Protein AF-0000000070551301 (afdb_homodimer)

Foldseek 3Di:
DPCPQDWAWPDWWQCLPADFFADFDDQQLDCLLQAFFDDTDGDQDQKFWFATANVCGPPDHQWGWDDDPHGIKIKGAAQDQPPPHHFWTKIWGDWQLAAQKKKKWKKAAQDQPAWKWFKWWNDQFRQFTWTFMDGPQKTFIWTGHFRDIHTPDIDGHHDDRPDMKMWMWGGDQQWIWIDIPPHTDDTDGDNSRNSGTIMMTIINHIMIIRIMIMTHGPVSVVVSVVVVVVQVVVLVVLQVVAFFWDFDDKEWLVLQAAFPQKFWDFLPLPPFIKMKHFFWADPDDAQQQIFTAKIWIGGRHHDTQEMDHDGHNPNVGGHHDFAFAWWWAPLVPPRHTWIWHDHPQKTFTARSRHRHTPAIDGADFDDPVLLCQDPDHPVSGDDDRGARFRYKAFFFLVLDPDTNWMWTDHDFFKIFIAGNNRHTQAMDGHNAGQERAWDWDDPPPPRGTWIRGWQFIGHSNRHTDDGAPDHDATWLEWDWDAQCDDPRHGFIWIFTQGAQQGTWIGTPNRHTDDGDRNHRWHAKEWFQQDVVDPAIKMKIFGPHSGATKIWIGGSRRHTDDIGGLSTGNFHQAWFLARLPRHTWGFTWQDQPRGGTHGNVRRHNYGHDPPPAATGRKDWAPRPPLLGTWMWHDDSTMIIIIHGPDDRDDNGQHWDWDDSTRDISRYYIYTHSDDDD/DPPPQDWAWPDWWQCLPADFFADFDDQQLDCLLQAFFDDTDGDQDQKFWFATANVCGPVDHQWGWDDDPSGIKIKGAAQDQPPPHHFWTKIWGDWQLAAQKKKKWKKAAQDQPAWKWFKWWNDQFRQFTWTFMDGPQKTFIWTGHFRDIHTPDIDGHHDDRPDMKMWMWGGDQQWIWIDIPPHTDDTDGDNSRNSGTIMMTIISHIMIIRIMIMTHGPVSVVVSVVVVVVQVVVLVVLQVVAFFWDFDDKEWQVLQADFPQKFWDFLPLPPFIKMKHFFWADPDDAQQQIFTAKIWIGGRHHDTQEMDHDGDNPNVGGHHDFAFAWWWAPQVPPRHTWIWHDHPQKTFTARSRHRHTPAIDGADFDDPVLLCQAPDHPVSGDDDRGARFRYKAFFFLVLDPDTNWMWTDHDFFKIFIAGNNRHTQAMDGHNAGQERAWDWDDPPPPRGTWIRGWQFIGHSRRHTDDGAPDHDATWQEWDWDAQCDDPRHGFIWIFTQGAQQGTWIGTPNRHTDDGDRNHRWHAKEWFQQDVVDPAIKMKIFGPHSGATKIWIGGSRRHTDDIGGLSTGNFHQAWFQARLPRHTWGFTWQDQPSGGTHGNVRRHNYGHDPPPAATGRKDWACRPPLLGTWMWHDDSTMIIIIHGPDDRDDNGQHWDWDDSTRDISRYHIYTHSDDDD

Solvent-accessible surface area (backbone atoms only — not comparable to full-atom values): 68702 Å² total; per-residue (Å²): 131,81,73,74,71,70,65,35,75,77,39,82,44,46,50,68,87,55,69,73,31,68,43,58,59,65,86,61,29,67,63,46,45,56,56,28,36,76,83,60,73,73,76,53,86,71,48,45,71,49,50,43,51,63,81,48,43,64,27,70,55,56,35,32,32,45,63,58,94,90,38,28,25,47,28,37,24,45,72,77,40,58,63,94,50,80,42,72,45,40,40,34,36,79,46,63,60,40,54,48,33,34,44,37,34,34,42,28,33,39,33,74,88,59,54,36,40,40,40,33,34,30,23,57,43,99,43,34,27,35,33,49,31,40,42,89,55,20,41,34,37,30,41,34,43,54,76,45,75,43,75,76,47,71,43,82,37,92,77,58,52,86,51,72,42,39,42,35,42,39,36,50,56,36,37,37,37,30,26,52,72,87,40,77,79,47,77,48,75,38,77,71,44,57,67,13,14,15,37,32,44,35,33,40,27,34,29,38,31,46,35,43,36,29,34,27,45,60,68,48,51,51,50,32,50,48,50,50,49,49,50,51,48,51,26,51,55,48,26,70,74,44,64,46,71,27,83,73,46,76,28,63,39,82,36,47,31,27,71,76,49,61,46,51,36,37,30,75,50,74,84,48,56,26,37,40,27,39,30,37,36,58,34,56,41,44,66,71,50,42,42,59,41,16,38,38,31,28,42,84,82,46,48,76,65,34,64,46,58,66,77,58,76,66,60,83,44,30,76,58,65,66,56,60,29,46,38,38,42,47,59,86,66,79,66,39,16,23,36,37,34,47,48,93,51,22,38,34,35,20,38,39,63,61,51,46,77,74,46,73,35,70,40,58,74,55,47,72,76,55,42,77,68,54,45,88,45,70,95,59,49,74,74,44,34,44,43,63,52,28,29,44,39,75,29,27,43,88,39,53,98,56,62,38,24,37,34,39,22,40,68,24,27,39,38,38,37,21,42,77,84,60,45,77,74,37,62,40,77,48,96,47,40,25,23,65,40,64,44,67,42,43,84,83,72,81,56,31,18,24,32,38,37,37,50,33,32,23,41,54,74,52,45,77,73,48,55,35,96,67,85,68,67,33,31,30,16,53,33,80,47,59,24,67,48,74,97,51,47,70,42,45,29,35,43,32,16,20,25,65,64,3,39,36,32,24,36,84,79,35,48,76,75,44,74,43,57,61,38,18,19,42,39,42,22,37,24,26,34,48,76,91,45,75,47,42,28,34,40,36,30,23,28,58,54,35,38,32,45,36,38,34,23,40,43,84,68,48,76,73,52,71,49,54,72,89,45,44,8,54,56,47,41,63,29,36,68,80,18,78,64,46,27,31,32,31,36,32,50,42,49,85,74,26,22,24,24,40,62,84,69,42,52,35,38,55,44,72,91,73,80,69,46,36,35,28,65,50,69,43,54,69,83,69,67,48,32,36,25,43,38,24,25,32,49,49,36,35,34,33,28,34,62,62,56,79,89,65,90,86,43,40,62,62,44,54,72,62,68,46,57,57,57,81,36,54,35,33,47,41,30,88,62,78,87,112,130,81,73,76,74,72,66,35,75,79,40,83,43,45,51,69,87,54,70,72,30,70,43,58,61,65,85,62,29,65,65,46,45,58,56,28,35,76,84,61,73,73,75,55,86,71,49,43,71,50,50,44,50,63,80,48,43,64,27,69,56,56,36,32,32,44,62,58,94,90,37,30,26,48,28,36,24,47,73,76,38,59,62,93,49,81,42,71,45,40,40,34,35,80,46,60,60,39,54,49,33,33,43,38,34,34,42,27,33,39,33,74,89,61,53,34,43,40,39,34,34,29,22,57,44,99,43,33,28,36,33,45,31,40,40,90,56,19,41,34,38,31,41,34,43,54,77,44,75,44,75,77,47,72,45,83,36,92,78,56,52,83,51,73,42,39,43,34,41,39,36,50,56,36,37,38,38,31,27,51,72,85,40,77,78,45,78,47,75,40,77,71,43,56,66,13,14,16,37,31,45,34,31,41,27,34,29,38,31,46,36,42,37,27,33,28,43,58,66,47,50,51,50,31,52,49,51,52,48,49,50,51,50,51,26,51,56,49,26,71,75,44,64,47,70,27,83,72,47,77,29,63,39,82,36,45,30,28,71,77,48,62,47,51,35,35,29,76,50,75,83,49,53,26,35,39,26,39,29,37,34,58,34,56,41,46,64,74,50,43,42,59,41,16,40,38,31,29,43,84,82,43,48,74,64,34,63,47,57,64,79,58,75,63,59,82,44,30,76,58,65,64,57,59,30,46,38,36,41,45,58,86,65,80,67,39,17,23,37,38,35,47,49,94,50,23,39,35,35,22,37,39,64,62,51,45,77,75,44,73,36,72,41,57,73,55,48,72,75,55,43,77,68,54,45,88,45,71,93,60,49,74,73,44,35,45,44,64,53,27,29,45,40,77,29,26,42,86,40,53,98,58,62,38,23,36,36,38,22,40,68,23,26,39,38,36,36,20,41,75,84,60,44,76,74,38,62,40,77,49,96,48,41,24,24,66,40,64,46,68,42,44,85,83,72,80,56,30,19,24,33,38,38,37,51,34,32,23,42,53,74,50,47,77,72,48,54,34,97,67,85,67,67,30,29,31,14,53,33,80,47,60,23,67,47,73,97,50,46,70,43,46,28,36,43,32,17,20,25,66,65,2,39,36,32,22,35,85,79,34,48,76,74,45,75,42,57,60,39,18,18,44,39,43,21,37,24,26,35,47,74,91,45,75,48,42,29,34,40,37,30,22,27,57,52,35,38,33,46,35,39,34,23,39,44,83,68,48,76,74,50,72,47,52,73,89,45,46,9,54,54,47,42,64,29,36,69,80,18,77,63,45,26,32,31,31,37,31,51,42,49,84,74,27,22,23,24,40,62,86,70,41,52,36,36,56,43,72,91,74,80,66,46,36,34,30,64,48,70,41,56,70,83,71,66,46,33,37,25,42,38,24,25,32,48,49,36,35,35,33,27,34,61,63,54,78,89,65,90,88,42,40,62,62,44,54,74,63,68,46,57,56,55,82,36,54,34,35,48,41,31,87,62,78,88,111

Organism: Lachnospira eligens (strain ATCC 27750 / DSM 3376 / VPI C15-48 / C15-B4) (NCBI:txid515620)

Secondary structure (DSSP, 8-state):
------PEEEEEE-STTSPSEEPP--TT--SGGGTS----SS--TT-B-----GGGTTS--SEEEEEETTEEEEEE-----SSSS----EEEES-TT--SEEEEEEEEES--SS-EEEEEEEEEETTEEEEEEEETTEEEEEEEETTEEEEEEEEE----SS--EEEEEEEETTEEEEEETTEEEEEEE-GGGGG--EEEEEESS-EEEEEEEEEE-HHHHHHHHHHHHHHHHHHHHHHHTSPPEEEEEEEE-TT---SS-EEEE-SSSSSS-EEEEEEEE--SSTTTT-EEEEEEEEETTS-EEEEEE---S-GGG----S--SEEEE-TTSSSS-EEEEEETTEEEEE-TTT--EEEEEEPPBPPHHHHTT--S-GGG----SB----EEEEE-TT--SS--EEEEE-SSSEEEEE-TT--EEEEEE-SS---S--EEE-SSSSSPPEEEETTEEE-TTS-EEEE-S--SS---EEEEEE--SSTTTT-EEEEEE-BTT-EEEEETTS-EEEEE--SSEEEEEEE-S-TTSSS-EEEEEE-TTSS-EEEEE-TTS-EEEEEE-S-S----EEE--SSSS--EEE--S-TTT-SEE-TTS-EEE---SS----SEEEEE--SSSSSPEEEEE-SSEEEEEEESSPP-SS----EE--SSS--TT--EEEESS---/-----PPEEEEEE-STTSPSEEPP--TT--SGGGTS----SS--TT-B-----GGGTTS--SEEEEEETTEEEEEE-----SSSS----EEEES-TT--S-EEEEEEEES--SS-EEEEEEEEEETTEEEEEEEETTEEEEEEEETTEEEEEEEEE----SS--EEEEEEEETTEEEEEETTEEEEEEE-GGGGG--EEEEEESS-EEEEEEEEEE-HHHHHHHHHHHHHHHHHHHHHHHTSPPEEEEEEEE-TT---SS-EEEE-SSSSSS-EEEEEEEE--SSTTTT-EEEEEEEEETTS-EEEEEE---S-GGG----S--SEEEE-TTSSSS-EEEEEETTEEEEE-TTT--EEEEEEPPBPPHHHHTT--S-GGG----SB----EEEEE-TT--SS--EEEEE-SSSEEEEE-TT--EEEEEE-SS---S--EEE-SSSSS--EEEETTEEE-TTS-EEEE-S--SS---EEEEEE--SSTTTT-EEEEEE-BTT-EEEEETTS-EEEEE--SSEEEEEEE-S-TTSSS-EEEEEE-TTSS-EEEEE-TTS-EEEEEE-S-S----EEE--SSSS--EEE--S-TTT-SEE-TTS-EEE---SS----SEEEEE--SSSSSPEEEEE-SSEEEEEEESSPP-SS----EE--SSS--TT--EEEESS---

Radius of gyration: 34.4 Å; Cα contacts (8 Å, |Δi|>4): 3778; chains: 2; bounding box: 112×104×77 Å

Structure (mmCIF, N/CA/C/O backbone):
data_AF-0000000070551301-model_v1
#
loop_
_entity.id
_entity.type
_entity.pdbx_description
1 polymer 'Rhamnogalacturonan I lyase beta-sheet domain-containing protein'
#
loop_
_atom_site.group_PDB
_atom_site.id
_atom_site.type_symbol
_atom_site.label_atom_id
_atom_site.label_alt_id
_atom_site.label_comp_id
_atom_site.label_asym_id
_atom_site.label_entity_id
_atom_site.label_seq_id
_atom_site.pdbx_PDB_ins_code
_atom_site.Cartn_x
_atom_site.Cartn_y
_atom_site.Cartn_z
_atom_site.occupancy
_atom_site.B_iso_or_equiv
_atom_site.auth_seq_id
_atom_site.auth_comp_id
_atom_site.auth_asym_id
_atom_site.auth_atom_id
_atom_site.pdbx_PDB_model_num
ATOM 1 N N . MET A 1 1 ? -54.625 -26.688 14.438 1 25.38 1 MET A N 1
ATOM 2 C CA . MET A 1 1 ? -53.375 -26.062 14.906 1 25.38 1 MET A CA 1
ATOM 3 C C . MET A 1 1 ? -52.281 -26.172 13.859 1 25.38 1 MET A C 1
ATOM 5 O O . MET A 1 1 ? -51.812 -27.281 13.555 1 25.38 1 MET A O 1
ATOM 9 N N . GLU A 1 2 ? -52.344 -25.391 12.867 1 29.55 2 GLU A N 1
ATOM 10 C CA . GLU A 1 2 ? -51.438 -25.391 11.742 1 29.55 2 GLU A CA 1
ATOM 11 C C . GLU A 1 2 ? -50 -25.172 12.211 1 29.55 2 GLU A C 1
ATOM 13 O O . GLU A 1 2 ? -49.688 -24.188 12.883 1 29.55 2 GLU A O 1
ATOM 18 N N . VAL A 1 3 ? -49.375 -26.234 12.562 1 34 3 VAL A N 1
ATOM 19 C CA . VAL A 1 3 ? -48 -26.234 12.992 1 34 3 VAL A CA 1
ATOM 20 C C . VAL A 1 3 ? -47.188 -25.297 12.102 1 34 3 VAL A C 1
ATOM 22 O O . VAL A 1 3 ? -47.062 -25.531 10.891 1 34 3 VAL A O 1
ATOM 25 N N . ILE A 1 4 ? -47.25 -24.094 12.359 1 40.09 4 ILE A N 1
ATOM 26 C CA . ILE A 1 4 ? -46.312 -23.172 11.727 1 40.09 4 ILE A CA 1
ATOM 27 C C . ILE A 1 4 ? -44.875 -23.75 11.805 1 40.09 4 ILE A C 1
ATOM 29 O O . ILE A 1 4 ? -44.312 -23.875 12.891 1 40.09 4 ILE A O 1
ATOM 33 N N . MET A 1 5 ? -44.625 -24.828 11.195 1 42.97 5 MET A N 1
ATOM 34 C CA . MET A 1 5 ? -43.312 -25.469 11.172 1 42.97 5 MET A CA 1
ATOM 35 C C . MET A 1 5 ? -42.188 -24.422 11.039 1 42.97 5 MET A C 1
ATOM 37 O O . MET A 1 5 ? -42.188 -23.641 10.086 1 42.97 5 MET A O 1
ATOM 41 N N . ALA A 1 6 ? -41.656 -24.156 12.141 1 55.19 6 ALA A N 1
ATOM 42 C CA . ALA A 1 6 ? -40.531 -23.219 12.289 1 55.19 6 ALA A CA 1
ATOM 43 C C . ALA A 1 6 ? -39.469 -23.469 11.234 1 55.19 6 ALA A C 1
ATOM 45 O O . ALA A 1 6 ? -39.031 -24.609 11.023 1 55.19 6 ALA A O 1
ATOM 46 N N . ASP A 1 7 ? -39.156 -22.516 10.281 1 85.81 7 ASP A N 1
ATOM 47 C CA . ASP A 1 7 ? -38.094 -22.531 9.281 1 85.81 7 ASP A CA 1
ATOM 48 C C . ASP A 1 7 ? -36.75 -22.828 9.922 1 85.81 7 ASP A C 1
ATOM 50 O O . ASP A 1 7 ? -36.469 -22.359 11.031 1 85.81 7 ASP A O 1
ATOM 54 N N . PHE A 1 8 ? -36.094 -23.953 9.555 1 96.56 8 PHE A N 1
ATOM 55 C CA . PHE A 1 8 ? -34.719 -24.234 9.938 1 96.56 8 PHE A CA 1
ATOM 56 C C . PHE A 1 8 ? -33.781 -23.109 9.469 1 96.56 8 PHE A C 1
ATOM 58 O O . PHE A 1 8 ? -33.844 -22.688 8.312 1 96.56 8 PHE A O 1
ATOM 65 N N . ILE A 1 9 ? -32.969 -22.578 10.43 1 98.31 9 ILE A N 1
ATOM 66 C CA . ILE A 1 9 ? -32.062 -21.469 10.133 1 98.31 9 ILE A CA 1
ATOM 67 C C . ILE A 1 9 ? -30.719 -22.016 9.641 1 98.31 9 ILE A C 1
ATOM 69 O O . ILE A 1 9 ? -30.016 -22.703 10.375 1 98.31 9 ILE A O 1
ATOM 73 N N . LEU A 1 10 ? -30.375 -21.703 8.414 1 98.5 10 LEU A N 1
ATOM 74 C CA . LEU A 1 10 ? -29.062 -22.031 7.883 1 98.5 10 LEU A CA 1
ATOM 75 C C . LEU A 1 10 ? -28.031 -20.953 8.227 1 98.5 10 LEU A C 1
ATOM 77 O O . LEU A 1 10 ? -26.859 -21.266 8.477 1 98.5 10 LEU A O 1
ATOM 81 N N . LEU A 1 11 ? -28.406 -19.734 8.156 1 98.56 11 LEU A N 1
ATOM 82 C CA . LEU A 1 11 ? -27.578 -18.578 8.445 1 98.56 11 LEU A CA 1
ATOM 83 C C . LEU A 1 11 ? -28.422 -17.453 9.055 1 98.56 11 LEU A C 1
ATOM 85 O O . LEU A 1 11 ? -29.5 -17.141 8.555 1 98.56 11 LEU A O 1
ATOM 89 N N . ASP A 1 12 ? -28.016 -16.938 10.07 1 98.56 12 ASP A N 1
ATOM 90 C CA . ASP A 1 12 ? -28.562 -15.75 10.719 1 98.56 12 ASP A CA 1
ATOM 91 C C . ASP A 1 12 ? -27.453 -14.75 11.047 1 98.56 12 ASP A C 1
ATOM 93 O O . ASP A 1 12 ? -26.766 -14.898 12.055 1 98.56 12 ASP A O 1
ATOM 97 N N . GLU A 1 13 ? -27.297 -13.805 10.211 1 98.56 13 GLU A N 1
ATOM 98 C CA . GLU A 1 13 ? -26.188 -12.859 10.281 1 98.56 13 GLU A CA 1
ATOM 99 C C . GLU A 1 13 ? -26.688 -11.422 10.398 1 98.56 13 GLU A C 1
ATOM 101 O O . GLU A 1 13 ? -27.547 -11 9.617 1 98.56 13 GLU A O 1
ATOM 106 N N . ASP A 1 14 ? -26.234 -10.703 11.328 1 98.56 14 ASP A N 1
ATOM 107 C CA . ASP A 1 14 ? -26.5 -9.273 11.422 1 98.56 14 ASP A CA 1
ATOM 108 C C . ASP A 1 14 ? -25.203 -8.492 11.648 1 98.56 14 ASP A C 1
ATOM 110 O O . ASP A 1 14 ? -25.234 -7.309 12.008 1 98.56 14 ASP A O 1
ATOM 114 N N . PHE A 1 15 ? -24.078 -9.156 11.609 1 98.56 15 PHE A N 1
ATOM 115 C CA . PHE A 1 15 ? -22.703 -8.664 11.641 1 98.56 15 PHE A CA 1
ATOM 116 C C . PHE A 1 15 ? -22.375 -8.07 13.008 1 98.56 15 PHE A C 1
ATOM 118 O O . PHE A 1 15 ? -21.391 -7.355 13.156 1 98.56 15 PHE A O 1
ATOM 125 N N . SER A 1 16 ? -23.094 -8.352 13.984 1 97.81 16 SER A N 1
ATOM 126 C CA . SER A 1 16 ? -22.875 -7.781 15.305 1 97.81 16 SER A CA 1
ATOM 127 C C . SER A 1 16 ? -21.625 -8.367 15.961 1 97.81 16 SER A C 1
ATOM 129 O O . SER A 1 16 ? -21.031 -7.73 16.828 1 97.81 16 SER A O 1
ATOM 131 N N . ASP A 1 17 ? -21.266 -9.539 15.555 1 97.25 17 ASP A N 1
ATOM 132 C CA . ASP A 1 17 ? -20.109 -10.18 16.156 1 97.25 17 ASP A CA 1
ATOM 133 C C . ASP A 1 17 ? -18.812 -9.672 15.539 1 97.25 17 ASP A C 1
ATOM 135 O O . ASP A 1 17 ? -17.734 -9.914 16.078 1 97.25 17 ASP A O 1
ATOM 139 N N . PHE A 1 18 ? -18.922 -8.969 14.438 1 97.62 18 PHE A N 1
ATOM 140 C CA . PHE A 1 18 ? -17.719 -8.422 13.812 1 97.62 18 PHE A CA 1
ATOM 141 C C . PHE A 1 18 ? -17.281 -7.145 14.516 1 97.62 18 PHE A C 1
ATOM 143 O O . PHE A 1 18 ? -18.094 -6.262 14.789 1 97.62 18 PHE A O 1
ATOM 150 N N . PRO A 1 19 ? -15.984 -7.012 14.805 1 95.62 19 PRO A N 1
ATOM 151 C CA . PRO A 1 19 ? -15.523 -5.68 15.219 1 95.62 19 PRO A CA 1
ATOM 152 C C . PRO A 1 19 ? -15.586 -4.66 14.086 1 95.62 19 PRO A C 1
ATOM 154 O O . PRO A 1 19 ? -15.359 -5.004 12.922 1 95.62 19 PRO A O 1
ATOM 157 N N . ILE A 1 20 ? -15.898 -3.404 14.414 1 95.56 20 ILE A N 1
ATOM 158 C CA . ILE A 1 20 ? -15.875 -2.385 13.375 1 95.56 20 ILE A CA 1
ATOM 159 C C . ILE A 1 20 ? -14.469 -2.283 12.781 1 95.56 20 ILE A C 1
ATOM 161 O O . ILE A 1 20 ? -13.477 -2.436 13.5 1 95.56 20 ILE A O 1
ATOM 165 N N . GLY A 1 21 ? -14.344 -2.092 11.531 1 95 21 GLY A N 1
ATOM 166 C CA . GLY A 1 21 ? -13.055 -2.041 10.867 1 95 21 GLY A CA 1
ATOM 167 C C . GLY A 1 21 ? -13.031 -2.791 9.555 1 95 21 GLY A C 1
ATOM 168 O O . GLY A 1 21 ? -14 -2.746 8.789 1 95 21 GLY A O 1
ATOM 169 N N . GLU A 1 22 ? -11.898 -3.363 9.289 1 95.81 22 GLU A N 1
ATOM 170 C CA . GLU A 1 22 ? -11.664 -3.994 7.996 1 95.81 22 GLU A CA 1
ATOM 171 C C . GLU A 1 22 ? -11.969 -5.488 8.047 1 95.81 22 GLU A C 1
ATOM 173 O O . GLU A 1 22 ? -11.633 -6.16 9.023 1 95.81 22 GLU A O 1
ATOM 178 N N . PHE A 1 23 ? -12.695 -5.996 7.059 1 97.56 23 PHE A N 1
ATOM 179 C CA . PHE A 1 23 ? -12.719 -7.434 6.816 1 97.56 23 PHE A CA 1
ATOM 180 C C . PHE A 1 23 ? -11.352 -7.922 6.344 1 97.56 23 PHE A C 1
ATOM 182 O O . PHE A 1 23 ? -10.656 -7.227 5.602 1 97.56 23 PHE A O 1
ATOM 189 N N . PRO A 1 24 ? -10.93 -9.078 6.801 1 96.62 24 PRO A N 1
ATOM 190 C CA . PRO A 1 24 ? -9.578 -9.547 6.477 1 96.62 24 PRO A CA 1
ATOM 191 C C . PRO A 1 24 ? -9.305 -9.555 4.977 1 96.62 24 PRO A C 1
ATOM 193 O O . PRO A 1 24 ? -10.18 -9.906 4.184 1 96.62 24 PRO A O 1
ATOM 196 N N . TYR A 1 25 ? -8.141 -9.164 4.566 1 95.81 25 TYR A N 1
ATOM 197 C CA . TYR A 1 25 ? -7.699 -9.156 3.178 1 95.81 25 TYR A CA 1
ATOM 198 C C . TYR A 1 25 ? -6.176 -9.148 3.086 1 95.81 25 TYR A C 1
ATOM 200 O O . TYR A 1 25 ? -5.488 -9.055 4.105 1 95.81 25 TYR A O 1
ATOM 208 N N . ASP A 1 26 ? -5.652 -9.352 1.913 1 95.44 26 ASP A N 1
ATOM 209 C CA . ASP A 1 26 ? -4.234 -9.141 1.634 1 95.44 26 ASP A CA 1
ATOM 210 C C . ASP A 1 26 ? -3.9 -7.652 1.586 1 95.44 26 ASP A C 1
ATOM 212 O O . ASP A 1 26 ? -4.242 -6.965 0.621 1 95.44 26 ASP A O 1
ATOM 216 N N . LYS A 1 27 ? -3.109 -7.219 2.547 1 92.94 27 LYS A N 1
ATOM 217 C CA . LYS A 1 27 ? -2.834 -5.789 2.666 1 92.94 27 LYS A CA 1
ATOM 218 C C . LYS A 1 27 ? -2.088 -5.266 1.442 1 92.94 27 LYS A C 1
ATOM 220 O O . LYS A 1 27 ? -2.137 -4.07 1.142 1 92.94 27 LYS A O 1
ATOM 225 N N . ASN A 1 28 ? -1.47 -6.148 0.713 1 92.75 28 ASN A N 1
ATOM 226 C CA . ASN A 1 28 ? -0.686 -5.723 -0.442 1 92.75 28 ASN A CA 1
ATOM 227 C C . ASN A 1 28 ? -1.419 -6 -1.751 1 92.75 28 ASN A C 1
ATOM 229 O O . ASN A 1 28 ? -0.945 -5.625 -2.824 1 92.75 28 ASN A O 1
ATOM 233 N N . HIS A 1 29 ? -2.611 -6.691 -1.609 1 94.44 29 HIS A N 1
ATOM 234 C CA . HIS A 1 29 ? -3.291 -7.117 -2.828 1 94.44 29 HIS A CA 1
ATOM 235 C C . HIS A 1 29 ? -2.309 -7.73 -3.82 1 94.44 29 HIS A C 1
ATOM 237 O O . HIS A 1 29 ? -2.25 -7.312 -4.98 1 94.44 29 HIS A O 1
ATOM 243 N N . SER A 1 30 ? -1.636 -8.758 -3.377 1 93.44 30 SER A N 1
ATOM 244 C CA . SER A 1 30 ? -0.491 -9.328 -4.078 1 93.44 30 SER A CA 1
ATOM 245 C C . SER A 1 30 ? -0.872 -10.625 -4.793 1 93.44 30 SER A C 1
ATOM 247 O O . SER A 1 30 ? -2.012 -11.078 -4.691 1 93.44 30 SER A O 1
ATOM 249 N N . ALA A 1 31 ? 0.111 -11.203 -5.488 1 94.19 31 ALA A N 1
ATOM 250 C CA . ALA A 1 31 ? -0.083 -12.453 -6.223 1 94.19 31 ALA A CA 1
ATOM 251 C C . ALA A 1 31 ? 0.27 -13.656 -5.355 1 94.19 31 ALA A C 1
ATOM 253 O O . ALA A 1 31 ? 0.369 -14.781 -5.855 1 94.19 31 ALA A O 1
ATOM 254 N N . MET A 1 32 ? 0.401 -13.5 -4.055 1 93.69 32 MET A N 1
ATOM 255 C CA . MET A 1 32 ? 0.862 -14.586 -3.188 1 93.69 32 MET A CA 1
ATOM 256 C C . MET A 1 32 ? -0.102 -15.766 -3.23 1 93.69 32 MET A C 1
ATOM 258 O O . MET A 1 32 ? 0.326 -16.922 -3.256 1 93.69 32 MET A O 1
ATOM 262 N N . GLY A 1 33 ? -1.331 -15.5 -3.338 1 94.62 33 GLY A N 1
ATOM 263 C CA . GLY A 1 33 ? -2.334 -16.547 -3.271 1 94.62 33 GLY A CA 1
ATOM 264 C C . GLY A 1 33 ? -2.389 -17.406 -4.523 1 94.62 33 GLY A C 1
ATOM 265 O O . GLY A 1 33 ? -3.129 -18.391 -4.578 1 94.62 33 GLY A O 1
ATOM 266 N N . GLU A 1 34 ? -1.59 -17.094 -5.523 1 94.19 34 GLU A N 1
ATOM 267 C CA . GLU A 1 34 ? -1.55 -17.891 -6.746 1 94.19 34 GLU A CA 1
ATOM 268 C C . GLU A 1 34 ? -1.069 -19.312 -6.457 1 94.19 34 GLU A C 1
ATOM 270 O O . GLU A 1 34 ? -1.576 -20.266 -7.039 1 94.19 34 GLU A O 1
ATOM 275 N N . TYR A 1 35 ? -0.098 -19.391 -5.582 1 91.94 35 TYR A N 1
ATOM 276 C CA . TYR A 1 35 ? 0.497 -20.703 -5.34 1 91.94 35 TYR A CA 1
ATOM 277 C C . TYR A 1 35 ? 0.941 -20.844 -3.889 1 91.94 35 TYR A C 1
ATOM 279 O O . TYR A 1 35 ? 1.464 -21.875 -3.49 1 91.94 35 TYR A O 1
ATOM 287 N N . HIS A 1 36 ? 0.795 -19.75 -3.023 1 95.25 36 HIS A N 1
ATOM 288 C CA . HIS A 1 36 ? 0.955 -19.828 -1.575 1 95.25 36 HIS A CA 1
ATOM 289 C C . HIS A 1 36 ? -0.397 -19.922 -0.876 1 95.25 36 HIS A C 1
ATOM 291 O O . HIS A 1 36 ? -1.324 -19.188 -1.204 1 95.25 36 HIS A O 1
ATOM 297 N N . PHE A 1 37 ? -0.43 -20.859 -0.024 1 96.69 37 PHE A N 1
ATOM 298 C CA . PHE A 1 37 ? -1.613 -20.859 0.828 1 96.69 37 PHE A CA 1
ATOM 299 C C . PHE A 1 37 ? -1.436 -19.906 2.002 1 96.69 37 PHE A C 1
ATOM 301 O O . PHE A 1 37 ? -0.676 -20.188 2.932 1 96.69 37 PHE A O 1
ATOM 308 N N . ILE A 1 38 ? -2.225 -18.812 1.953 1 94.31 38 ILE A N 1
ATOM 309 C CA . ILE A 1 38 ? -2.082 -17.766 2.961 1 94.31 38 ILE A CA 1
ATOM 310 C C . ILE A 1 38 ? -3.432 -17.516 3.627 1 94.31 38 ILE A C 1
ATOM 312 O O . ILE A 1 38 ? -4.445 -17.344 2.945 1 94.31 38 ILE A O 1
ATOM 316 N N . HIS A 1 39 ? -3.396 -17.5 4.898 1 92.5 39 HIS A N 1
ATOM 317 C CA . HIS A 1 39 ? -4.523 -17.016 5.699 1 92.5 39 HIS A CA 1
ATOM 318 C C . HIS A 1 39 ? -4.23 -15.656 6.312 1 92.5 39 HIS A C 1
ATOM 320 O O . HIS A 1 39 ? -3.244 -15.5 7.035 1 92.5 39 HIS A O 1
ATOM 326 N N . TYR A 1 40 ? -5.09 -14.711 6.055 1 93.69 40 TYR A N 1
ATOM 327 C CA . TYR A 1 40 ? -4.867 -13.367 6.586 1 93.69 40 TYR A CA 1
ATOM 328 C C . TYR A 1 40 ? -5.523 -13.203 7.949 1 93.69 40 TYR A C 1
ATOM 330 O O . TYR A 1 40 ? -6.621 -13.719 8.18 1 93.69 40 TYR A O 1
ATOM 338 N N . PRO A 1 41 ? -4.926 -12.484 8.805 1 93.44 41 PRO A N 1
ATOM 339 C CA . PRO A 1 41 ? -5.449 -12.375 10.164 1 93.44 41 PRO A CA 1
ATOM 340 C C . PRO A 1 41 ? -6.754 -11.586 10.234 1 93.44 41 PRO A C 1
ATOM 342 O O . PRO A 1 41 ? -6.969 -10.672 9.43 1 93.44 41 PRO A O 1
ATOM 345 N N . GLY A 1 42 ? -7.523 -11.953 11.242 1 95.19 42 GLY A N 1
ATOM 346 C CA . GLY A 1 42 ? -8.773 -11.258 11.484 1 95.19 42 GLY A CA 1
ATOM 347 C C . GLY A 1 42 ? -9.953 -12.195 11.656 1 95.19 42 GLY A C 1
ATOM 348 O O . GLY A 1 42 ? -9.797 -13.422 11.602 1 95.19 42 GLY A O 1
ATOM 349 N N . TYR A 1 43 ? -11.109 -11.672 11.891 1 97.25 43 TYR A N 1
ATOM 350 C CA . TYR A 1 43 ? -12.336 -12.43 12.102 1 97.25 43 TYR A CA 1
ATOM 351 C C . TYR A 1 43 ? -13.148 -12.523 10.812 1 97.25 43 TYR A C 1
ATOM 353 O O . TYR A 1 43 ? -13.508 -11.508 10.219 1 97.25 43 TYR A O 1
ATOM 361 N N . TYR A 1 44 ? -13.461 -13.773 10.391 1 97.75 44 TYR A N 1
ATOM 362 C CA . TYR A 1 44 ? -14.141 -14 9.117 1 97.75 44 TYR A CA 1
ATOM 363 C C . TYR A 1 44 ? -15.617 -14.312 9.336 1 97.75 44 TYR A C 1
ATOM 365 O O . TYR A 1 44 ? -16.422 -14.25 8.398 1 97.75 44 TYR A O 1
ATOM 373 N N . GLY A 1 45 ? -15.938 -14.664 10.547 1 98 45 GLY A N 1
ATOM 374 C CA . GLY A 1 45 ? -17.266 -15.242 10.703 1 98 45 GLY A CA 1
ATOM 375 C C . GLY A 1 45 ? -17.5 -16.422 9.789 1 98 45 GLY A C 1
ATOM 376 O O . GLY A 1 45 ? -16.688 -17.344 9.719 1 98 45 GLY A O 1
ATOM 377 N N . LYS A 1 46 ? -18.594 -16.438 9.125 1 97.75 46 LYS A N 1
ATOM 378 C CA . LYS A 1 46 ? -18.953 -17.516 8.203 1 97.75 46 LYS A CA 1
ATOM 379 C C . LYS A 1 46 ? -18.766 -17.078 6.754 1 97.75 46 LYS A C 1
ATOM 381 O O . LYS A 1 46 ? -19.422 -17.609 5.852 1 97.75 46 LYS A O 1
ATOM 386 N N . TRP A 1 47 ? -17.953 -16.047 6.648 1 98.44 47 TRP A N 1
ATOM 387 C CA . TRP A 1 47 ? -17.891 -15.445 5.324 1 98.44 47 TRP A CA 1
ATOM 388 C C . TRP A 1 47 ? -16.531 -15.688 4.68 1 98.44 47 TRP A C 1
ATOM 390 O O . TRP A 1 47 ? -15.516 -15.812 5.375 1 98.44 47 TRP A O 1
ATOM 400 N N . TYR A 1 48 ? -16.547 -15.766 3.391 1 97.44 48 TYR A N 1
ATOM 401 C CA . TYR A 1 48 ? -15.367 -15.938 2.547 1 97.44 48 TYR A CA 1
ATOM 402 C C . TYR A 1 48 ? -15.352 -14.898 1.43 1 97.44 48 TYR A C 1
ATOM 404 O O . TYR A 1 48 ? -16.375 -14.641 0.791 1 97.44 48 TYR A O 1
ATOM 412 N N . ASP A 1 49 ? -14.211 -14.211 1.264 1 97.88 49 ASP A N 1
ATOM 413 C CA . ASP A 1 49 ? -14.008 -13.281 0.155 1 97.88 49 ASP A CA 1
ATOM 414 C C . ASP A 1 49 ? -13.273 -13.961 -1.001 1 97.88 49 ASP A C 1
ATOM 416 O O . ASP A 1 49 ? -12.047 -14.094 -0.974 1 97.88 49 ASP A O 1
ATOM 420 N N . PRO A 1 50 ? -13.969 -14.312 -2.08 1 96.88 50 PRO A N 1
ATOM 421 C CA . PRO A 1 50 ? -13.328 -15.016 -3.193 1 96.88 50 PRO A CA 1
ATOM 422 C C . PRO A 1 50 ? -12.703 -14.07 -4.211 1 96.88 50 PRO A C 1
ATOM 424 O O . PRO A 1 50 ? -12.148 -14.516 -5.219 1 96.88 50 PRO A O 1
ATOM 427 N N . VAL A 1 51 ? -12.82 -12.758 -3.982 1 96.5 51 VAL A N 1
ATOM 428 C CA . VAL A 1 51 ? -12.43 -11.805 -5.02 1 96.5 51 VAL A CA 1
ATOM 429 C C . VAL A 1 51 ? -11.109 -11.133 -4.633 1 96.5 51 VAL A C 1
ATOM 431 O O . VAL A 1 51 ? -10.961 -10.641 -3.514 1 96.5 51 VAL A O 1
ATOM 434 N N . CYS A 1 52 ? -10.164 -11.164 -5.465 1 95.5 52 CYS A N 1
ATOM 435 C CA . CYS A 1 52 ? -8.891 -10.469 -5.312 1 95.5 52 CYS A CA 1
ATOM 436 C C . CYS A 1 52 ? -8.516 -9.727 -6.586 1 95.5 52 CYS A C 1
ATOM 438 O O . CYS A 1 52 ? -8.867 -10.156 -7.688 1 95.5 52 CYS A O 1
ATOM 440 N N . ASN A 1 53 ? -7.875 -8.594 -6.473 1 95.88 53 ASN A N 1
ATOM 441 C CA . ASN A 1 53 ? -7.492 -7.762 -7.609 1 95.88 53 ASN A CA 1
ATOM 442 C C . ASN A 1 53 ? -6.246 -6.934 -7.301 1 95.88 53 ASN A C 1
ATOM 444 O O . ASN A 1 53 ? -6.211 -6.211 -6.301 1 95.88 53 ASN A O 1
ATOM 448 N N . HIS A 1 54 ? -5.246 -6.977 -8.219 1 93.56 54 HIS A N 1
ATOM 449 C CA . HIS A 1 54 ? -3.982 -6.301 -7.957 1 93.56 54 HIS A CA 1
ATOM 450 C C . HIS A 1 54 ? -4.133 -4.785 -8.062 1 93.56 54 HIS A C 1
ATOM 452 O O . HIS A 1 54 ? -3.328 -4.035 -7.512 1 93.56 54 HIS A O 1
ATOM 458 N N . VAL A 1 55 ? -5.133 -4.297 -8.719 1 93.75 55 VAL A N 1
ATOM 459 C CA . VAL A 1 55 ? -5.312 -2.863 -8.93 1 93.75 55 VAL A CA 1
ATOM 460 C C . VAL A 1 55 ? -5.793 -2.207 -7.641 1 93.75 55 VAL A C 1
ATOM 462 O O . VAL A 1 55 ? -5.824 -0.979 -7.535 1 93.75 55 VAL A O 1
ATOM 465 N N . TYR A 1 56 ? -6.188 -2.988 -6.648 1 95.69 56 TYR A N 1
ATOM 466 C CA . TYR A 1 56 ? -6.656 -2.455 -5.375 1 95.69 56 TYR A CA 1
ATOM 467 C C . TYR A 1 56 ? -5.484 -2.029 -4.496 1 95.69 56 TYR A C 1
ATOM 469 O O . TYR A 1 56 ? -5.676 -1.365 -3.477 1 95.69 56 TYR A O 1
ATOM 477 N N . ASN A 1 57 ? -4.234 -2.301 -4.887 1 95.06 57 ASN A N 1
ATOM 478 C CA . ASN A 1 57 ? -3.043 -2.012 -4.094 1 95.06 57 ASN A CA 1
ATOM 479 C C . ASN A 1 57 ? -2.984 -0.543 -3.686 1 95.06 57 ASN A C 1
ATOM 481 O O . ASN A 1 57 ? -3.18 0.345 -4.516 1 95.06 57 ASN A O 1
ATOM 485 N N . GLY A 1 58 ? -2.748 -0.4 -2.373 1 94.44 58 GLY A N 1
ATOM 486 C CA . GLY A 1 58 ? -2.578 0.943 -1.842 1 94.44 58 GLY A CA 1
ATOM 487 C C . GLY A 1 58 ? -3.893 1.62 -1.5 1 94.44 58 GLY A C 1
ATOM 488 O O . GLY A 1 58 ? -3.904 2.758 -1.026 1 94.44 58 GLY A O 1
ATOM 489 N N . GLN A 1 59 ? -5.074 0.916 -1.631 1 94.62 59 GLN A N 1
ATOM 490 C CA . GLN A 1 59 ? -6.359 1.592 -1.49 1 94.62 59 GLN A CA 1
ATOM 491 C C . GLN A 1 59 ? -7.059 1.176 -0.201 1 94.62 59 GLN A C 1
ATOM 493 O O . GLN A 1 59 ? -8.039 1.805 0.211 1 94.62 59 GLN A O 1
ATOM 498 N N . GLY A 1 60 ? -6.609 0.078 0.408 1 93.88 60 GLY A N 1
ATOM 499 C CA . GLY A 1 60 ? -7.258 -0.4 1.617 1 93.88 60 GLY A CA 1
ATOM 500 C C . GLY A 1 60 ? -8.164 -1.591 1.375 1 93.88 60 GLY A C 1
ATOM 501 O O . GLY A 1 60 ? -8.031 -2.287 0.368 1 93.88 60 GLY A O 1
ATOM 502 N N . ALA A 1 61 ? -9.086 -1.902 2.273 1 95.69 61 ALA A N 1
ATOM 503 C CA . ALA A 1 61 ? -9.906 -3.109 2.273 1 95.69 61 ALA A CA 1
ATOM 504 C C . ALA A 1 61 ? -11.055 -2.988 1.281 1 95.69 61 ALA A C 1
ATOM 506 O O . ALA A 1 61 ? -11.555 -1.888 1.031 1 95.69 61 ALA A O 1
ATOM 507 N N . SER A 1 62 ? -11.523 -4.113 0.794 1 96.88 62 SER A N 1
ATOM 508 C CA . SER A 1 62 ? -12.695 -4.145 -0.077 1 96.88 62 SER A CA 1
ATOM 509 C C . SER A 1 62 ? -13.984 -4.078 0.73 1 96.88 62 SER A C 1
ATOM 511 O O . SER A 1 62 ? -15 -3.578 0.244 1 96.88 62 SER A O 1
ATOM 513 N N . TRP A 1 63 ? -13.938 -4.664 1.938 1 98.25 63 TRP A N 1
ATOM 514 C CA . TRP A 1 63 ? -15.094 -4.711 2.83 1 98.25 63 TRP A CA 1
ATOM 515 C C . TRP A 1 63 ? -14.734 -4.164 4.211 1 98.25 63 TRP A C 1
ATOM 517 O O . TRP A 1 63 ? -13.656 -4.453 4.738 1 98.25 63 TRP A O 1
ATOM 527 N N . ILE A 1 64 ? -15.641 -3.414 4.75 1 97.38 64 ILE A N 1
ATOM 528 C CA . ILE A 1 64 ? -15.445 -2.914 6.109 1 97.38 64 ILE A CA 1
ATOM 529 C C . ILE A 1 64 ? -16.719 -3.117 6.922 1 97.38 64 ILE A C 1
ATOM 531 O O . ILE A 1 64 ? -17.812 -3.258 6.355 1 97.38 64 ILE A O 1
ATOM 535 N N . ILE A 1 65 ? -16.594 -3.195 8.227 1 98.12 65 ILE A N 1
ATOM 536 C CA . ILE A 1 65 ? -17.719 -3.193 9.156 1 98.12 65 ILE A CA 1
ATOM 537 C C . ILE A 1 65 ? -17.906 -1.791 9.727 1 98.12 65 ILE A C 1
ATOM 539 O O . ILE A 1 65 ? -16.984 -1.206 10.289 1 98.12 65 ILE A O 1
ATOM 543 N N . SER A 1 66 ? -19 -1.258 9.531 1 97 66 SER A N 1
ATOM 544 C CA . SER A 1 66 ? -19.359 0.041 10.086 1 97 66 SER A CA 1
ATOM 545 C C . SER A 1 66 ? -20.5 -0.086 11.086 1 97 66 SER A C 1
ATOM 547 O O . SER A 1 66 ? -21.109 -1.151 11.211 1 97 66 SER A O 1
ATOM 549 N N . GLU A 1 67 ? -20.688 0.951 11.828 1 97.12 67 GLU A N 1
ATOM 550 C CA . GLU A 1 67 ? -21.766 1.001 12.812 1 97.12 67 GLU A CA 1
ATOM 551 C C . GLU A 1 67 ? -22.562 2.295 12.695 1 97.12 67 GLU A C 1
ATOM 553 O O . GLU A 1 67 ? -21.984 3.367 12.477 1 97.12 67 GLU A O 1
ATOM 558 N N . TYR A 1 68 ? -23.859 2.115 12.781 1 96.06 68 TYR A N 1
ATOM 559 C CA . TYR A 1 68 ? -24.734 3.266 12.891 1 96.06 68 TYR A CA 1
ATOM 560 C C . TYR A 1 68 ? -25.969 2.926 13.727 1 96.06 68 TYR A C 1
ATOM 562 O O . TYR A 1 68 ? -26.641 1.924 13.469 1 96.06 68 TYR A O 1
ATOM 570 N N . ASN A 1 69 ? -26.25 3.697 14.727 1 94.62 69 ASN A N 1
ATOM 571 C CA . ASN A 1 69 ? -27.406 3.545 15.602 1 94.62 69 ASN A CA 1
ATOM 572 C C . ASN A 1 69 ? -27.438 2.162 16.25 1 94.62 69 ASN A C 1
ATOM 574 O O . ASN A 1 69 ? -28.484 1.511 16.281 1 94.62 69 ASN A O 1
ATOM 578 N N . GLY A 1 70 ? -26.359 1.686 16.547 1 95.81 70 GLY A N 1
ATOM 579 C CA . GLY A 1 70 ? -26.266 0.448 17.297 1 95.81 70 GLY A CA 1
ATOM 580 C C . GLY A 1 70 ? -26.266 -0.79 16.422 1 95.81 70 GLY A C 1
ATOM 581 O O . GLY A 1 70 ? -26.266 -1.914 16.938 1 95.81 70 GLY A O 1
ATOM 582 N N . LYS A 1 71 ? -26.219 -0.59 15.164 1 97.56 71 LYS A N 1
ATOM 583 C CA . LYS A 1 71 ? -26.234 -1.714 14.234 1 97.56 71 LYS A CA 1
ATOM 584 C C . LYS A 1 71 ? -24.953 -1.762 13.406 1 97.56 71 LYS A C 1
ATOM 586 O O . LYS A 1 71 ? -24.438 -0.721 13 1 97.56 71 LYS A O 1
ATOM 591 N N . HIS A 1 72 ? -24.516 -2.975 13.227 1 98.38 72 HIS A N 1
ATOM 592 C CA . HIS A 1 72 ? -23.375 -3.18 12.352 1 98.38 72 HIS A CA 1
ATOM 593 C C . HIS A 1 72 ? -23.812 -3.398 10.906 1 98.38 72 HIS A C 1
ATOM 595 O O . HIS A 1 72 ? -24.922 -3.885 10.664 1 98.38 72 HIS A O 1
ATOM 601 N N . PHE A 1 73 ? -22.984 -2.971 10.023 1 98.56 73 PHE A N 1
ATOM 602 C CA . PHE A 1 73 ? -23.172 -3.197 8.594 1 98.56 73 PHE A CA 1
ATOM 603 C C . PHE A 1 73 ? -21.891 -3.715 7.949 1 98.56 73 PHE A C 1
ATOM 605 O O . PHE A 1 73 ? -20.797 -3.324 8.336 1 98.56 73 PHE A O 1
ATOM 612 N N . MET A 1 74 ? -22.031 -4.637 7.016 1 98.81 74 MET A N 1
ATOM 613 C CA . MET A 1 74 ? -20.969 -4.977 6.086 1 98.81 74 MET A CA 1
ATOM 614 C C . MET A 1 74 ? -21.031 -4.098 4.844 1 98.81 74 MET A C 1
ATOM 616 O O . MET A 1 74 ? -22.047 -4.074 4.145 1 98.81 74 MET A O 1
ATOM 620 N N . GLU A 1 75 ? -19.906 -3.381 4.598 1 98.44 75 GLU A N 1
ATOM 621 C CA . GLU A 1 75 ? -19.938 -2.395 3.523 1 98.44 75 GLU A CA 1
ATOM 622 C C . GLU A 1 75 ? -18.891 -2.719 2.447 1 98.44 75 GLU A C 1
ATOM 624 O O . GLU A 1 75 ? -17.734 -2.988 2.758 1 98.44 75 GLU A O 1
ATOM 629 N N . GLN A 1 76 ? -19.344 -2.727 1.239 1 98.38 76 GLN A N 1
ATOM 630 C CA . GLN A 1 76 ? -18.453 -2.857 0.093 1 98.38 76 GLN A CA 1
ATOM 631 C C . GLN A 1 76 ? -17.844 -1.511 -0.285 1 98.38 76 GLN A C 1
ATOM 633 O O . GLN A 1 76 ? -18.547 -0.497 -0.328 1 98.38 76 GLN A O 1
ATOM 638 N N . MET A 1 77 ? -16.469 -1.506 -0.693 1 95.75 77 MET A N 1
ATOM 639 C CA . MET A 1 77 ? -15.805 -0.21 -0.805 1 95.75 77 MET A CA 1
ATOM 640 C C . MET A 1 77 ? -15.219 -0.014 -2.201 1 95.75 77 MET A C 1
ATOM 642 O O . MET A 1 77 ? -14.688 1.051 -2.512 1 95.75 77 MET A O 1
ATOM 646 N N . ARG A 1 78 ? -15.32 -0.933 -3.119 1 96.44 78 ARG A N 1
ATOM 647 C CA . ARG A 1 78 ? -14.695 -0.822 -4.434 1 96.44 78 ARG A CA 1
ATOM 648 C C . ARG A 1 78 ? -15.578 -0.042 -5.398 1 96.44 78 ARG A C 1
ATOM 650 O O . ARG A 1 78 ? -16.797 -0.213 -5.402 1 96.44 78 ARG A O 1
ATOM 657 N N . ILE A 1 79 ? -14.914 0.82 -6.246 1 94.75 79 ILE A N 1
ATOM 658 C CA . ILE A 1 79 ? -15.688 1.598 -7.211 1 94.75 79 ILE A CA 1
ATOM 659 C C . ILE A 1 79 ? -15.156 1.338 -8.617 1 94.75 79 ILE A C 1
ATOM 661 O O . ILE A 1 79 ? -15.797 1.703 -9.609 1 94.75 79 ILE A O 1
ATOM 665 N N . ARG A 1 80 ? -13.945 0.811 -8.711 1 88.19 80 ARG A N 1
ATOM 666 C CA . ARG A 1 80 ? -13.359 0.438 -9.992 1 88.19 80 ARG A CA 1
ATOM 667 C C . ARG A 1 80 ? -13.234 -1.077 -10.117 1 88.19 80 ARG A C 1
ATOM 669 O O . ARG A 1 80 ? -12.305 -1.675 -9.578 1 88.19 80 ARG A O 1
ATOM 676 N N . ASN A 1 81 ? -14.094 -1.609 -10.891 1 89.12 81 ASN A N 1
ATOM 677 C CA . ASN A 1 81 ? -14.156 -3.064 -10.992 1 89.12 81 ASN A CA 1
ATOM 678 C C . ASN A 1 81 ? -14.031 -3.533 -12.438 1 89.12 81 ASN A C 1
ATOM 680 O O . ASN A 1 81 ? -14.352 -4.68 -12.75 1 89.12 81 ASN A O 1
ATOM 684 N N . ASP A 1 82 ? -13.602 -2.617 -13.258 1 87.75 82 ASP A N 1
ATOM 685 C CA . ASP A 1 82 ? -13.547 -2.941 -14.68 1 87.75 82 ASP A CA 1
ATOM 686 C C . ASP A 1 82 ? -12.109 -3.129 -15.148 1 87.75 82 ASP A C 1
ATOM 688 O O . ASP A 1 82 ? -11.867 -3.443 -16.312 1 87.75 82 ASP A O 1
ATOM 692 N N . LYS A 1 83 ? -11.211 -2.945 -14.305 1 84.25 83 LYS A N 1
ATOM 693 C CA . LYS A 1 83 ? -9.797 -3.098 -14.648 1 84.25 83 LYS A CA 1
ATOM 694 C C . LYS A 1 83 ? -9.141 -4.176 -13.789 1 84.25 83 LYS A C 1
ATOM 696 O O . LYS A 1 83 ? -9.398 -4.262 -12.586 1 84.25 83 LYS A O 1
ATOM 701 N N . PRO A 1 84 ? -8.328 -4.914 -14.414 1 79.62 84 PRO A N 1
ATOM 702 C CA . PRO A 1 84 ? -8.117 -4.98 -15.859 1 79.62 84 PRO A CA 1
ATOM 703 C C . PRO A 1 84 ? -9.289 -5.633 -16.594 1 79.62 84 PRO A C 1
ATOM 705 O O . PRO A 1 84 ? -9.383 -5.535 -17.828 1 79.62 84 PRO A O 1
ATOM 708 N N . HIS A 1 85 ? -10.109 -6.375 -15.898 1 83.62 85 HIS A N 1
ATOM 709 C CA . HIS A 1 85 ? -11.344 -6.953 -16.438 1 83.62 85 HIS A CA 1
ATOM 710 C C . HIS A 1 85 ? -12.492 -6.82 -15.438 1 83.62 85 HIS A C 1
ATOM 712 O O . HIS A 1 85 ? -12.273 -6.457 -14.281 1 83.62 85 HIS A O 1
ATOM 718 N N . ARG A 1 86 ? -13.656 -7.129 -15.898 1 89.75 86 ARG A N 1
ATOM 719 C CA . ARG A 1 86 ? -14.859 -6.984 -15.078 1 89.75 86 ARG A CA 1
ATOM 720 C C . ARG A 1 86 ? -14.836 -7.957 -13.898 1 89.75 86 ARG A C 1
ATOM 722 O O . ARG A 1 86 ? -14.609 -9.156 -14.086 1 89.75 86 ARG A O 1
ATOM 729 N N . THR A 1 87 ? -14.938 -7.461 -12.758 1 93.44 87 THR A N 1
ATOM 730 C CA . THR A 1 87 ? -14.992 -8.25 -11.531 1 93.44 87 THR A CA 1
ATOM 731 C C . THR A 1 87 ? -16.219 -7.867 -10.711 1 93.44 87 THR A C 1
ATOM 733 O O . THR A 1 87 ? -16.688 -6.73 -10.773 1 93.44 87 THR A O 1
ATOM 736 N N . PHE A 1 88 ? -16.719 -8.812 -9.969 1 97.12 88 PHE A N 1
ATOM 737 C CA . PHE A 1 88 ? -17.844 -8.594 -9.07 1 97.12 88 PHE A CA 1
ATOM 738 C C . PHE A 1 88 ? -17.453 -8.836 -7.621 1 97.12 88 PHE A C 1
ATOM 740 O O . PHE A 1 88 ? -17.562 -9.961 -7.125 1 97.12 88 PHE A O 1
ATOM 747 N N . PRO A 1 89 ? -17.062 -7.781 -6.891 1 97.88 89 PRO A N 1
ATOM 748 C CA . PRO A 1 89 ? -16.797 -8 -5.469 1 97.88 89 PRO A CA 1
ATOM 749 C C . PRO A 1 89 ? -17.969 -8.664 -4.742 1 97.88 89 PRO A C 1
ATOM 751 O O . PRO A 1 89 ? -19.125 -8.305 -4.977 1 97.88 89 PRO A O 1
ATOM 754 N N . MET A 1 90 ? -17.656 -9.711 -3.873 1 98.5 90 MET A N 1
ATOM 755 C CA . MET A 1 90 ? -18.703 -10.398 -3.119 1 98.5 90 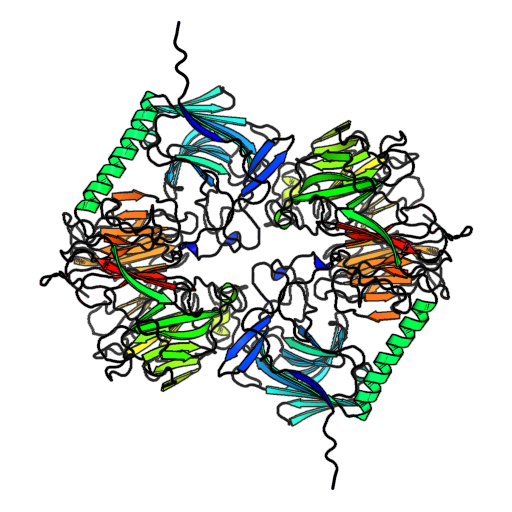MET A CA 1
ATOM 756 C C . MET A 1 90 ? -18.125 -11.078 -1.883 1 98.5 90 MET A C 1
ATOM 758 O O . MET A 1 90 ? -16.906 -11.266 -1.78 1 98.5 90 MET A O 1
ATOM 762 N N . LEU A 1 91 ? -18.938 -11.328 -0.938 1 98.75 91 LEU A N 1
ATOM 763 C CA . LEU A 1 91 ? -18.719 -12.266 0.156 1 98.75 91 LEU A CA 1
ATOM 764 C C . LEU A 1 91 ? -19.672 -13.445 0.068 1 98.75 91 LEU A C 1
ATOM 766 O O . LEU A 1 91 ? -20.859 -13.266 -0.252 1 98.75 91 LEU A O 1
ATOM 770 N N . THR A 1 92 ? -19.203 -14.648 0.292 1 98.62 92 THR A N 1
ATOM 771 C CA . THR A 1 92 ? -20.047 -15.836 0.224 1 98.62 92 THR A CA 1
ATOM 772 C C . THR A 1 92 ? -20.125 -16.531 1.581 1 98.62 92 THR A C 1
ATOM 774 O O . THR A 1 92 ? -19.219 -16.391 2.406 1 98.62 92 THR A O 1
ATOM 777 N N . SER A 1 93 ? -21.188 -17.219 1.823 1 98.69 93 SER A N 1
ATOM 778 C CA . SER A 1 93 ? -21.406 -18.016 3.027 1 98.69 93 SER A CA 1
ATOM 779 C C . SER A 1 93 ? -22.188 -19.297 2.723 1 98.69 93 SER A C 1
ATOM 781 O O . SER A 1 93 ? -22.953 -19.328 1.765 1 98.69 93 SER A O 1
ATOM 783 N N . GLY A 1 94 ? -21.969 -20.312 3.504 1 98.06 94 GLY A N 1
ATOM 784 C CA . GLY A 1 94 ? -22.594 -21.609 3.289 1 98.06 94 GLY A CA 1
ATOM 785 C C . GLY A 1 94 ? -21.703 -22.594 2.57 1 98.06 94 GLY A C 1
ATOM 786 O O . GLY A 1 94 ? -20.484 -22.5 2.648 1 98.06 94 GLY A O 1
ATOM 787 N N . ASP A 1 95 ? -22.375 -23.625 2.037 1 96.81 95 ASP A N 1
ATOM 788 C CA . ASP A 1 95 ? -21.594 -24.625 1.307 1 96.81 95 ASP A CA 1
ATOM 789 C C . ASP A 1 95 ? -22.359 -25.125 0.079 1 96.81 95 ASP A C 1
ATOM 791 O O . ASP A 1 95 ? -23.484 -24.703 -0.167 1 96.81 95 ASP A O 1
ATOM 795 N N . ARG A 1 96 ? -21.766 -25.938 -0.671 1 96.5 96 ARG A N 1
ATOM 796 C CA . ARG A 1 96 ? -22.25 -26.312 -1.992 1 96.5 96 ARG A CA 1
ATOM 797 C C . ARG A 1 96 ? -23.5 -27.188 -1.885 1 96.5 96 ARG A C 1
ATOM 799 O O . ARG A 1 96 ? -24.188 -27.422 -2.879 1 96.5 96 ARG A O 1
ATOM 806 N N . PHE A 1 97 ? -23.906 -27.688 -0.701 1 97.81 97 PHE A N 1
ATOM 807 C CA . PHE A 1 97 ? -24.984 -28.641 -0.552 1 97.81 97 PHE A CA 1
ATOM 808 C C . PHE A 1 97 ? -26.297 -27.922 -0.256 1 97.81 97 PHE A C 1
ATOM 810 O O . PHE A 1 97 ? -27.375 -28.547 -0.283 1 97.81 97 PHE A O 1
ATOM 817 N N . TRP A 1 98 ? -26.234 -26.641 0.051 1 98.62 98 TRP A N 1
ATOM 818 C CA . TRP A 1 98 ? -27.469 -25.891 0.321 1 98.62 98 TRP A CA 1
ATOM 819 C C . TRP A 1 98 ? -28.391 -25.922 -0.882 1 98.62 98 TRP A C 1
ATOM 821 O O . TRP A 1 98 ? -27.938 -25.906 -2.029 1 98.62 98 TRP A O 1
ATOM 831 N N . ARG A 1 99 ? -29.656 -26.062 -0.664 1 97.62 99 ARG A N 1
ATOM 832 C CA . ARG A 1 99 ? -30.688 -26.062 -1.698 1 97.62 99 ARG A CA 1
ATOM 833 C C . ARG A 1 99 ? -32.062 -25.766 -1.104 1 97.62 99 ARG A C 1
ATOM 835 O O . ARG A 1 99 ? -32.25 -25.844 0.112 1 97.62 99 ARG A O 1
ATOM 842 N N . ASP A 1 100 ? -32.969 -25.391 -1.96 1 98.25 100 ASP A N 1
ATOM 843 C CA . ASP A 1 100 ? -34.344 -25.188 -1.567 1 98.25 100 ASP A CA 1
ATOM 844 C C . ASP A 1 100 ? -34.438 -24.312 -0.312 1 98.25 100 ASP A C 1
ATOM 846 O O . ASP A 1 100 ? -35.031 -24.719 0.683 1 98.25 100 ASP A O 1
ATOM 850 N N . TYR A 1 101 ? -33.875 -23.156 -0.38 1 98.75 101 TYR A N 1
ATOM 851 C CA . TYR A 1 101 ? -33.844 -22.234 0.756 1 98.75 101 TYR A CA 1
ATOM 852 C C . TYR A 1 101 ? -34.375 -20.859 0.368 1 98.75 101 TYR A C 1
ATOM 854 O O . TYR A 1 101 ? -34.656 -20.609 -0.804 1 98.75 101 TYR A O 1
ATOM 862 N N . THR A 1 102 ? -34.531 -20.047 1.353 1 98.81 102 THR A N 1
ATOM 863 C CA . THR A 1 102 ? -34.875 -18.641 1.201 1 98.81 102 THR A CA 1
ATOM 864 C C . THR A 1 102 ? -33.75 -17.75 1.756 1 98.81 102 THR A C 1
ATOM 866 O O . THR A 1 102 ? -33.312 -17.922 2.9 1 98.81 102 THR A O 1
ATOM 869 N N . ILE A 1 103 ? -33.188 -16.875 0.993 1 98.94 103 ILE A N 1
ATOM 870 C CA . ILE A 1 103 ? -32.25 -15.867 1.464 1 98.94 103 ILE A CA 1
ATOM 871 C C . ILE A 1 103 ? -32.938 -14.5 1.515 1 98.94 103 ILE A C 1
ATOM 873 O O . ILE A 1 103 ? -33.656 -14.133 0.592 1 98.94 103 ILE A O 1
ATOM 877 N N . THR A 1 104 ? -32.75 -13.812 2.543 1 98.88 104 THR A N 1
ATOM 878 C CA . THR A 1 104 ? -33.219 -12.438 2.748 1 98.88 104 THR A CA 1
ATOM 879 C C . THR A 1 104 ? -32.062 -11.555 3.242 1 98.88 104 THR A C 1
ATOM 881 O O . THR A 1 104 ? -31.344 -11.93 4.164 1 98.88 104 THR A O 1
ATOM 884 N N . ALA A 1 105 ? -31.891 -10.406 2.621 1 98.94 105 ALA A N 1
ATOM 885 C CA . ALA A 1 105 ? -30.828 -9.5 3.033 1 98.94 105 ALA A CA 1
ATOM 886 C C . ALA A 1 105 ? -31.234 -8.039 2.857 1 98.94 105 ALA A C 1
ATOM 888 O O . ALA A 1 105 ? -32.031 -7.715 1.963 1 98.94 105 ALA A O 1
ATOM 889 N N . SER A 1 106 ? -30.734 -7.215 3.697 1 98.75 106 SER A N 1
ATOM 890 C CA . SER A 1 106 ? -30.938 -5.781 3.541 1 98.75 106 SER A CA 1
ATOM 891 C C . SER A 1 106 ? -29.797 -5.129 2.773 1 98.75 106 SER A C 1
ATOM 893 O O . SER A 1 106 ? -28.625 -5.461 2.988 1 98.75 106 SER A O 1
ATOM 895 N N . VAL A 1 107 ? -30.156 -4.188 1.91 1 98.75 107 VAL A N 1
ATOM 896 C CA . VAL A 1 107 ? -29.203 -3.543 1.017 1 98.75 107 VAL A CA 1
ATOM 897 C C . VAL A 1 107 ? -29.484 -2.043 0.955 1 98.75 107 VAL A C 1
ATOM 899 O O . VAL A 1 107 ? -30.609 -1.625 0.701 1 98.75 107 VAL A O 1
ATOM 902 N N . ARG A 1 108 ? -28.469 -1.28 1.203 1 98.69 108 ARG A N 1
ATOM 903 C CA . ARG A 1 108 ? -28.5 0.156 0.947 1 98.69 108 ARG A CA 1
ATOM 904 C C . ARG A 1 108 ? -27.344 0.584 0.062 1 98.69 108 ARG A C 1
ATOM 906 O O . ARG A 1 108 ? -26.172 0.414 0.434 1 98.69 108 ARG A O 1
ATOM 913 N N . MET A 1 109 ? -27.688 1.147 -1.053 1 98.31 109 MET A N 1
ATOM 914 C CA . MET A 1 109 ? -26.672 1.622 -1.984 1 98.31 109 MET A CA 1
ATOM 915 C C . MET A 1 109 ? -26.328 3.084 -1.718 1 98.31 109 MET A C 1
ATOM 917 O O . MET A 1 109 ? -27.219 3.922 -1.595 1 98.31 109 MET A O 1
ATOM 921 N N . PHE A 1 110 ? -25.016 3.379 -1.697 1 98 110 PHE A N 1
ATOM 922 C CA . PHE A 1 110 ? -24.625 4.754 -1.417 1 98 110 PHE A CA 1
ATOM 923 C C . PHE A 1 110 ? -24.516 5.562 -2.707 1 98 110 PHE A C 1
ATOM 925 O O . PHE A 1 110 ? -24.391 6.789 -2.67 1 98 110 PHE A O 1
ATOM 932 N N . THR A 1 111 ? -24.547 4.902 -3.812 1 96.75 111 THR A N 1
ATOM 933 C CA . THR A 1 111 ? -24.656 5.574 -5.102 1 96.75 111 THR A CA 1
ATOM 934 C C . THR A 1 111 ? -25.594 4.812 -6.031 1 96.75 111 THR A C 1
ATOM 936 O O . THR A 1 111 ? -25.734 3.592 -5.914 1 96.75 111 THR A O 1
ATOM 939 N N . THR A 1 112 ? -26.266 5.508 -6.855 1 95.75 112 THR A N 1
ATOM 940 C CA . THR A 1 112 ? -27.234 4.91 -7.777 1 95.75 112 THR A CA 1
ATOM 941 C C . THR A 1 112 ? -26.906 5.301 -9.219 1 95.75 112 THR A C 1
ATOM 943 O O . THR A 1 112 ? -27.703 5.023 -10.125 1 95.75 112 THR A O 1
ATOM 946 N N . LYS A 1 113 ? -25.812 5.918 -9.398 1 93.81 113 LYS A N 1
ATOM 947 C CA . LYS A 1 113 ? -25.469 6.473 -10.703 1 93.81 113 LYS A CA 1
ATOM 948 C C . LYS A 1 113 ? -24.906 5.395 -11.633 1 93.81 113 LYS A C 1
ATOM 950 O O . LYS A 1 113 ? -25.031 5.496 -12.852 1 93.81 113 LYS A O 1
ATOM 955 N N . TRP A 1 114 ? -24.281 4.441 -11.047 1 93.31 114 TRP A N 1
ATOM 956 C CA . TRP A 1 114 ? -23.641 3.357 -11.789 1 93.31 114 TRP A CA 1
ATOM 957 C C . TRP A 1 114 ? -23.516 2.107 -10.93 1 93.31 114 TRP A C 1
ATOM 959 O O . TRP A 1 114 ? -23.891 2.111 -9.758 1 93.31 114 TRP A O 1
ATOM 969 N N . GLY A 1 115 ? -23.094 1.028 -11.531 1 96 115 GLY A N 1
ATOM 970 C CA . GLY A 1 115 ? -22.781 -0.175 -10.781 1 96 115 GLY A CA 1
ATOM 971 C C . GLY A 1 115 ? -24 -0.979 -10.391 1 96 115 GLY A C 1
ATOM 972 O O . GLY A 1 115 ? -25.078 -0.799 -10.969 1 96 115 GLY A O 1
ATOM 973 N N . ASN A 1 116 ? -23.812 -1.942 -9.523 1 97.62 116 ASN A N 1
ATOM 974 C CA . ASN A 1 116 ? -24.875 -2.84 -9.109 1 97.62 116 ASN A CA 1
ATOM 975 C C . ASN A 1 116 ? -24.688 -3.316 -7.672 1 97.62 116 ASN A C 1
ATOM 977 O O . ASN A 1 116 ? -23.594 -3.178 -7.113 1 97.62 116 ASN A O 1
ATOM 981 N N . ALA A 1 117 ? -25.703 -3.746 -7.016 1 98.75 117 ALA A N 1
ATOM 982 C CA . ALA A 1 117 ? -25.672 -4.324 -5.676 1 98.75 117 ALA A CA 1
ATOM 983 C C . ALA A 1 117 ? -26.859 -5.27 -5.461 1 98.75 117 ALA A C 1
ATOM 985 O O . ALA A 1 117 ? -27.969 -5.012 -5.938 1 98.75 117 ALA A O 1
ATOM 986 N N . GLY A 1 118 ? -26.578 -6.34 -4.777 1 98.88 118 GLY A N 1
ATOM 987 C CA . GLY A 1 118 ? -27.641 -7.277 -4.484 1 98.88 118 GLY A CA 1
ATOM 988 C C . GLY A 1 118 ? -27.172 -8.531 -3.785 1 98.88 118 GLY A C 1
ATOM 989 O O . GLY A 1 118 ? -26.25 -8.477 -2.955 1 98.88 118 GLY A O 1
ATOM 990 N N . ILE A 1 119 ? -27.922 -9.633 -4.016 1 98.94 119 ILE A N 1
ATOM 991 C CA . ILE A 1 119 ? -27.625 -10.898 -3.35 1 98.94 119 ILE A CA 1
ATOM 992 C C . ILE A 1 119 ? -27.391 -11.984 -4.395 1 98.94 119 ILE A C 1
ATOM 994 O O . ILE A 1 119 ? -27.953 -11.93 -5.492 1 98.94 119 ILE A O 1
ATOM 998 N N . GLY A 1 120 ? -26.547 -12.914 -4.023 1 98.94 120 GLY A N 1
ATOM 999 C CA . GLY A 1 120 ? -26.328 -14.125 -4.797 1 98.94 120 GLY A CA 1
ATOM 1000 C C . GLY A 1 120 ? -26.859 -15.375 -4.125 1 98.94 120 GLY A C 1
ATOM 1001 O O . GLY A 1 120 ? -26.922 -15.445 -2.895 1 98.94 120 GLY A O 1
ATOM 1002 N N . PHE A 1 121 ? -27.312 -16.312 -4.891 1 98.94 121 PHE A N 1
ATOM 1003 C CA . PHE A 1 121 ? -27.812 -17.594 -4.398 1 98.94 121 PHE A CA 1
ATOM 1004 C C . PHE A 1 121 ? -27.594 -18.703 -5.422 1 98.94 121 PHE A C 1
ATOM 1006 O O . PHE A 1 121 ? -27.203 -18.422 -6.562 1 98.94 121 PHE A O 1
ATOM 1013 N N . CYS A 1 122 ? -27.797 -19.953 -4.949 1 98.88 122 CYS A N 1
ATOM 1014 C CA . CYS A 1 122 ? -27.422 -21.109 -5.77 1 98.88 122 CYS A CA 1
ATOM 1015 C C . CYS A 1 122 ? -26 -20.953 -6.301 1 98.88 122 CYS A C 1
ATOM 1017 O O . CYS A 1 122 ? -25.766 -21.141 -7.496 1 98.88 122 CYS A O 1
ATOM 1019 N N . CYS A 1 123 ? -25.109 -20.547 -5.359 1 98.62 123 CYS A N 1
ATOM 1020 C CA . CYS A 1 123 ? -23.734 -20.188 -5.691 1 98.62 123 CYS A CA 1
ATOM 1021 C C . CYS A 1 123 ? -22.812 -21.391 -5.551 1 98.62 123 CYS A C 1
ATOM 1023 O O . CYS A 1 123 ? -22.5 -21.812 -4.438 1 98.62 123 CYS A O 1
ATOM 1025 N N . GLN A 1 124 ? -22.359 -21.844 -6.648 1 98 124 GLN A N 1
ATOM 1026 C CA . GLN A 1 124 ? -21.391 -22.938 -6.625 1 98 124 GLN A CA 1
ATOM 1027 C C . GLN A 1 124 ? -19.969 -22.406 -6.477 1 98 124 GLN A C 1
ATOM 1029 O O . GLN A 1 124 ? -19.125 -23.062 -5.871 1 98 124 GLN A O 1
ATOM 1034 N N . ASN A 1 125 ? -19.703 -21.328 -7.016 1 97.56 125 ASN A N 1
ATOM 1035 C CA . ASN A 1 125 ? -18.484 -20.547 -6.895 1 97.56 125 ASN A CA 1
ATOM 1036 C C . ASN A 1 125 ? -18.688 -19.109 -7.355 1 97.56 125 ASN A C 1
ATOM 1038 O O . ASN A 1 125 ? -19.781 -18.734 -7.777 1 97.56 125 ASN A O 1
ATOM 1042 N N . SER A 1 126 ? -17.703 -18.25 -7.277 1 96.69 126 SER A N 1
ATOM 1043 C CA . SER A 1 126 ? -17.859 -16.812 -7.496 1 96.69 126 SER A CA 1
ATOM 1044 C C . SER A 1 126 ? -18.125 -16.5 -8.961 1 96.69 126 SER A C 1
ATOM 1046 O O . SER A 1 126 ? -18.469 -15.367 -9.312 1 96.69 126 SER A O 1
ATOM 1048 N N . ALA A 1 127 ? -18.031 -17.531 -9.859 1 97.31 127 ALA A N 1
ATOM 1049 C CA . ALA A 1 127 ? -18.328 -17.359 -11.281 1 97.31 127 ALA A CA 1
ATOM 1050 C C . ALA A 1 127 ? -19.469 -18.266 -11.727 1 97.31 127 ALA A C 1
ATOM 1052 O O . ALA A 1 127 ? -19.578 -18.609 -12.906 1 97.31 127 ALA A O 1
ATOM 1053 N N . ASN A 1 128 ? -20.25 -18.719 -10.883 1 98.38 128 ASN A N 1
ATOM 1054 C CA . ASN A 1 128 ? -21.375 -19.625 -11.164 1 98.38 128 ASN A CA 1
ATOM 1055 C C . ASN A 1 128 ? -22.469 -19.484 -10.117 1 98.38 128 ASN A C 1
ATOM 1057 O O . ASN A 1 128 ? -22.531 -20.25 -9.156 1 98.38 128 ASN A O 1
ATOM 1061 N N . LEU A 1 129 ? -23.391 -18.578 -10.406 1 98.75 129 LEU A N 1
ATOM 1062 C CA . LEU A 1 129 ? -24.438 -18.297 -9.43 1 98.75 129 LEU A CA 1
ATOM 1063 C C . LEU A 1 129 ? -25.578 -17.5 -10.062 1 98.75 129 LEU A C 1
ATOM 1065 O O . LEU A 1 129 ? -25.391 -16.891 -11.125 1 98.75 129 LEU A O 1
ATOM 1069 N N . LEU A 1 130 ? -26.703 -17.531 -9.422 1 98.88 130 LEU A N 1
ATOM 1070 C CA . LEU A 1 130 ? -27.797 -16.594 -9.68 1 98.88 130 LEU A CA 1
ATOM 1071 C C . LEU A 1 130 ? -27.656 -15.352 -8.812 1 98.88 130 LEU A C 1
ATOM 1073 O O . LEU A 1 130 ? -27.203 -15.43 -7.672 1 98.88 130 LEU A O 1
ATOM 1077 N N . VAL A 1 131 ? -28.062 -14.242 -9.359 1 98.88 131 VAL A N 1
ATOM 1078 C CA . VAL A 1 131 ? -27.953 -12.977 -8.641 1 98.88 131 VAL A CA 1
ATOM 1079 C C . VAL A 1 131 ? -29.234 -12.164 -8.828 1 98.88 131 VAL A C 1
ATOM 1081 O O . VAL A 1 131 ? -29.75 -12.062 -9.945 1 98.88 131 VAL A O 1
ATOM 1084 N N . LEU A 1 132 ? -29.797 -11.688 -7.77 1 98.94 132 LEU A N 1
ATOM 1085 C CA . LEU A 1 132 ? -30.812 -10.641 -7.766 1 98.94 132 LEU A CA 1
ATOM 1086 C C . LEU A 1 132 ? -30.188 -9.281 -7.457 1 98.94 132 LEU A C 1
ATOM 1088 O O . LEU A 1 132 ? -29.719 -9.047 -6.34 1 98.94 132 LEU A O 1
ATOM 1092 N N . VAL A 1 133 ? -30.281 -8.359 -8.445 1 98.69 133 VAL A N 1
ATOM 1093 C CA . VAL A 1 133 ? -29.438 -7.18 -8.273 1 98.69 133 VAL A CA 1
ATOM 1094 C C . VAL A 1 133 ? -30.156 -5.949 -8.828 1 98.69 133 VAL A C 1
ATOM 1096 O O . VAL A 1 133 ? -31 -6.062 -9.719 1 98.69 133 VAL A O 1
ATOM 1099 N N . PHE A 1 134 ? -29.859 -4.805 -8.195 1 98.81 134 PHE A N 1
ATOM 1100 C CA . PHE A 1 134 ? -30.188 -3.498 -8.75 1 98.81 134 PHE A CA 1
ATOM 1101 C C . PHE A 1 134 ? -29.109 -3.016 -9.703 1 98.81 134 PHE A C 1
ATOM 1103 O O . PHE A 1 134 ? -27.922 -2.979 -9.352 1 98.81 134 PHE A O 1
ATOM 1110 N N . GLU A 1 135 ? -29.469 -2.674 -10.867 1 97.94 135 GLU A N 1
ATOM 1111 C CA . GLU A 1 135 ? -28.531 -2.119 -11.852 1 97.94 135 GLU A CA 1
ATOM 1112 C C . GLU A 1 135 ? -29.266 -1.282 -12.898 1 97.94 135 GLU A C 1
ATOM 1114 O O . GLU A 1 135 ? -30.312 -1.69 -13.398 1 97.94 135 GLU A O 1
ATOM 1119 N N . GLU A 1 136 ? -28.828 -0.08 -13.188 1 97.12 136 GLU A N 1
ATOM 1120 C CA . GLU A 1 136 ? -29.359 0.799 -14.227 1 97.12 136 GLU A CA 1
ATOM 1121 C C . GLU A 1 136 ? -30.844 1.079 -14.008 1 97.12 136 GLU A C 1
ATOM 1123 O O . GLU A 1 136 ? -31.625 1.021 -14.953 1 97.12 136 GLU A O 1
ATOM 1128 N N . HIS A 1 137 ? -31.188 1.19 -12.805 1 97.19 137 HIS A N 1
ATOM 1129 C CA . HIS A 1 137 ? -32.562 1.49 -12.406 1 97.19 137 HIS A CA 1
ATOM 1130 C C . HIS A 1 137 ? -33.5 0.363 -12.805 1 97.19 137 HIS A C 1
ATOM 1132 O O . HIS A 1 137 ? -34.625 0.618 -13.258 1 97.19 137 HIS A O 1
ATOM 1138 N N . GLU A 1 138 ? -32.938 -0.782 -12.758 1 98.69 138 GLU A N 1
ATOM 1139 C CA . GLU A 1 138 ? -33.719 -2.014 -12.914 1 98.69 138 GLU A CA 1
ATOM 1140 C C . GLU A 1 138 ? -33.438 -2.986 -11.766 1 98.69 138 GLU A C 1
ATOM 1142 O O . GLU A 1 138 ? -32.406 -2.898 -11.117 1 98.69 138 GLU A O 1
ATOM 1147 N N . LEU A 1 139 ? -34.438 -3.766 -11.492 1 98.81 139 LEU A N 1
ATOM 1148 C CA . LEU A 1 139 ? -34.219 -5.02 -10.781 1 98.81 139 LEU A CA 1
ATOM 1149 C C . LEU A 1 139 ? -34.031 -6.172 -11.75 1 98.81 139 LEU A C 1
ATOM 1151 O O . LEU A 1 139 ? -34.844 -6.367 -12.664 1 98.81 139 LEU A O 1
ATOM 1155 N N . ARG A 1 140 ? -32.906 -6.863 -11.57 1 98.88 140 ARG A N 1
ATOM 1156 C CA . ARG A 1 140 ? -32.562 -7.926 -12.516 1 98.88 140 ARG A CA 1
ATOM 1157 C C . ARG A 1 140 ? -32.312 -9.25 -11.797 1 98.88 140 ARG A C 1
ATOM 1159 O O . ARG A 1 140 ? -31.766 -9.266 -10.695 1 98.88 140 ARG A O 1
ATOM 1166 N N . LEU A 1 141 ? -32.781 -10.312 -12.359 1 98.88 141 LEU A N 1
ATOM 1167 C CA . LEU A 1 141 ? -32.344 -11.656 -12.047 1 98.88 141 LEU A CA 1
ATOM 1168 C C . LEU A 1 141 ? -31.359 -12.164 -13.102 1 98.88 141 LEU A C 1
ATOM 1170 O O . LEU A 1 141 ? -31.719 -12.281 -14.273 1 98.88 141 LEU A O 1
ATOM 1174 N N . GLU A 1 142 ? -30.141 -12.406 -12.641 1 98.81 142 GLU A N 1
ATOM 1175 C CA . GLU A 1 142 ? -29.062 -12.758 -13.562 1 98.81 142 GLU A CA 1
ATOM 1176 C C . GLU A 1 142 ? -28.484 -14.133 -13.227 1 98.81 142 GLU A C 1
ATOM 1178 O O . GLU A 1 142 ? -28.469 -14.539 -12.062 1 98.81 142 GLU A O 1
ATOM 1183 N N . TYR A 1 143 ? -28.125 -14.789 -14.266 1 98.75 143 TYR A N 1
ATOM 1184 C CA . TYR A 1 143 ? -27.219 -15.922 -14.125 1 98.75 143 TYR A CA 1
ATOM 1185 C C . TYR A 1 143 ? -25.812 -15.562 -14.57 1 98.75 143 TYR A C 1
ATOM 1187 O O . TYR A 1 143 ? -25.609 -15.102 -15.703 1 98.75 143 TYR A O 1
ATOM 1195 N N . ARG A 1 144 ? -24.891 -15.695 -13.648 1 98.25 144 ARG A N 1
ATOM 1196 C CA . ARG A 1 144 ? -23.484 -15.422 -13.945 1 98.25 144 ARG A CA 1
ATOM 1197 C C . ARG A 1 144 ? -22.672 -16.703 -14.008 1 98.25 144 ARG A C 1
ATOM 1199 O O . ARG A 1 144 ? -22.688 -17.516 -13.078 1 98.25 144 ARG A O 1
ATOM 1206 N N . HIS A 1 145 ? -22.047 -16.891 -15.094 1 97.88 145 HIS A N 1
ATOM 1207 C CA . HIS A 1 145 ? -21.188 -18.047 -15.281 1 97.88 145 HIS A CA 1
ATOM 1208 C C . HIS A 1 145 ? -19.938 -17.672 -16.094 1 97.88 145 HIS A C 1
ATOM 1210 O O . HIS A 1 145 ? -20.047 -17.203 -17.219 1 97.88 145 HIS A O 1
ATOM 1216 N N . LYS A 1 146 ? -18.812 -17.969 -15.484 1 96.19 146 LYS A N 1
ATOM 1217 C CA . LYS A 1 146 ? -17.547 -17.531 -16.094 1 96.19 146 LYS A CA 1
ATOM 1218 C C . LYS A 1 146 ? -17.594 -16.062 -16.469 1 96.19 146 LYS A C 1
ATOM 1220 O O . LYS A 1 146 ? -17.859 -15.203 -15.617 1 96.19 146 LYS A O 1
ATOM 1225 N N . GLU A 1 147 ? -17.344 -15.734 -17.703 1 92.12 147 GLU A N 1
ATOM 1226 C CA . GLU A 1 147 ? -17.312 -14.328 -18.109 1 92.12 147 GLU A CA 1
ATOM 1227 C C . GLU A 1 147 ? -18.672 -13.859 -18.594 1 92.12 147 GLU A C 1
ATOM 1229 O O . GLU A 1 147 ? -18.859 -12.68 -18.891 1 92.12 147 GLU A O 1
ATOM 1234 N N . ASP A 1 148 ? -19.625 -14.664 -18.531 1 95.25 148 ASP A N 1
ATOM 1235 C CA . ASP A 1 148 ? -20.922 -14.32 -19.109 1 95.25 148 ASP A CA 1
ATOM 1236 C C . ASP A 1 148 ? -21.922 -13.945 -18.031 1 95.25 148 ASP A C 1
ATOM 1238 O O . ASP A 1 148 ? -21.938 -14.523 -16.953 1 95.25 148 ASP A O 1
ATOM 1242 N N . VAL A 1 149 ? -22.688 -12.992 -18.312 1 97 149 VAL A N 1
ATOM 1243 C CA . VAL A 1 149 ? -23.844 -12.602 -17.516 1 97 149 VAL A CA 1
ATOM 1244 C C . VAL A 1 149 ? -25.109 -12.695 -18.359 1 97 149 VAL A C 1
ATOM 1246 O O . VAL A 1 149 ? -25.25 -12.008 -19.375 1 97 149 VAL A O 1
ATOM 1249 N N . THR A 1 150 ? -26.031 -13.547 -17.984 1 98.19 150 THR A N 1
ATOM 1250 C CA . THR A 1 150 ? -27.312 -13.703 -18.656 1 98.19 150 THR A CA 1
ATOM 1251 C C . THR A 1 150 ? -28.438 -13.125 -17.812 1 98.19 150 THR A C 1
ATOM 1253 O O . THR A 1 150 ? -28.688 -13.594 -16.703 1 98.19 150 THR A O 1
ATOM 1256 N N . VAL A 1 151 ? -29.125 -12.188 -18.344 1 98.56 151 VAL A N 1
ATOM 1257 C CA . VAL A 1 151 ? -30.297 -11.648 -17.656 1 98.56 151 VAL A CA 1
ATOM 1258 C C . VAL A 1 151 ? -31.5 -12.547 -17.906 1 98.56 151 VAL A C 1
ATOM 1260 O O . VAL A 1 151 ? -31.969 -12.688 -19.047 1 98.56 151 VAL A O 1
ATOM 1263 N N . LEU A 1 152 ? -32.031 -13.102 -16.922 1 98.69 152 LEU A N 1
ATOM 1264 C CA . LEU A 1 152 ? -33.188 -13.992 -17.047 1 98.69 152 LEU A CA 1
ATOM 1265 C C . LEU A 1 152 ? -34.469 -13.203 -17.094 1 98.69 152 LEU A C 1
ATOM 1267 O O . LEU A 1 152 ? -35.406 -13.586 -17.797 1 98.69 152 LEU A O 1
ATOM 1271 N N . ASP A 1 153 ? -34.562 -12.211 -16.281 1 98.56 153 ASP A N 1
ATOM 1272 C CA . ASP A 1 153 ? -35.688 -11.289 -16.234 1 98.56 153 ASP A CA 1
ATOM 1273 C C . ASP A 1 153 ? -35.281 -9.938 -15.648 1 98.56 153 ASP A C 1
ATOM 1275 O O . ASP A 1 153 ? -34.25 -9.844 -14.945 1 98.56 153 ASP A O 1
ATOM 1279 N N . SER A 1 154 ? -36 -8.945 -15.977 1 98.75 154 SER A N 1
ATOM 1280 C CA . SER A 1 154 ? -35.719 -7.609 -15.461 1 98.75 154 SER A CA 1
ATOM 1281 C C . SER A 1 154 ? -36.969 -6.738 -15.469 1 98.75 154 SER A C 1
ATOM 1283 O O . SER A 1 154 ? -37.875 -6.93 -16.297 1 98.75 154 SER A O 1
ATOM 1285 N N . VAL A 1 155 ? -37.062 -5.805 -14.562 1 98.69 155 VAL A N 1
ATOM 1286 C CA . VAL A 1 155 ? -38.156 -4.832 -14.477 1 98.69 155 VAL A CA 1
ATOM 1287 C C . VAL A 1 155 ? -37.594 -3.473 -14.062 1 98.69 155 VAL A C 1
ATOM 1289 O O . VAL A 1 155 ? -36.625 -3.4 -13.312 1 98.69 155 VAL A O 1
ATOM 1292 N N . PRO A 1 156 ? -38.188 -2.412 -14.57 1 98.44 156 PRO A N 1
ATOM 1293 C CA . PRO A 1 156 ? -37.812 -1.107 -14.039 1 98.44 156 PRO A CA 1
ATOM 1294 C C . PRO A 1 156 ? -38 -1.001 -12.531 1 98.44 156 PRO A C 1
ATOM 1296 O O . PRO A 1 156 ? -39 -1.516 -12 1 98.44 156 PRO A O 1
ATOM 1299 N N . PHE A 1 157 ? -37.156 -0.472 -11.852 1 98.38 157 PHE A N 1
ATOM 1300 C CA . PHE A 1 157 ? -37.219 -0.271 -10.406 1 98.38 157 PHE A CA 1
ATOM 1301 C C . PHE A 1 157 ? -36.531 1.027 -10.008 1 98.38 157 PHE A C 1
ATOM 1303 O O . PHE A 1 157 ? -35.344 1.237 -10.336 1 98.38 157 PHE A O 1
ATOM 1310 N N . ASP A 1 158 ? -37.156 1.91 -9.273 1 96.56 158 ASP A N 1
ATOM 1311 C CA . ASP A 1 158 ? -36.656 3.225 -8.906 1 96.56 158 ASP A CA 1
ATOM 1312 C C . ASP A 1 158 ? -36.031 3.199 -7.512 1 96.56 158 ASP A C 1
ATOM 1314 O O . ASP A 1 158 ? -36.625 3.668 -6.547 1 96.56 158 ASP A O 1
ATOM 1318 N N . TYR A 1 159 ? -34.844 2.662 -7.387 1 97.56 159 TYR A N 1
ATOM 1319 C CA . TYR A 1 159 ? -34.156 2.646 -6.113 1 97.56 159 TYR A CA 1
ATOM 1320 C C . TYR A 1 159 ? -33.375 3.951 -5.898 1 97.56 159 TYR A C 1
ATOM 1322 O O . TYR A 1 159 ? -33.125 4.691 -6.852 1 97.56 159 TYR A O 1
ATOM 1330 N N . ASN A 1 160 ? -33.062 4.281 -4.594 1 97.31 160 ASN A N 1
ATOM 1331 C CA . ASN A 1 160 ? -32.312 5.484 -4.227 1 97.31 160 ASN A CA 1
ATOM 1332 C C . ASN A 1 160 ? -31.297 5.199 -3.139 1 97.31 160 ASN A C 1
ATOM 1334 O O . ASN A 1 160 ? -31.219 4.078 -2.629 1 97.31 160 ASN A O 1
ATOM 1338 N N . CYS A 1 161 ? -30.5 6.195 -2.738 1 97.69 161 CYS A N 1
ATOM 1339 C CA . CYS A 1 161 ? -29.359 5.992 -1.857 1 97.69 161 CYS A CA 1
ATOM 1340 C C . CYS A 1 161 ? -29.766 6.121 -0.395 1 97.69 161 CYS A C 1
ATOM 1342 O O . CYS A 1 161 ? -28.984 5.789 0.502 1 97.69 161 CYS A O 1
ATOM 1344 N N . ASP A 1 162 ? -30.906 6.52 -0.105 1 97.56 162 ASP A N 1
ATOM 1345 C CA . ASP A 1 162 ? -31.312 6.809 1.267 1 97.56 162 ASP A CA 1
ATOM 1346 C C . ASP A 1 162 ? -32.062 5.629 1.879 1 97.56 162 ASP A C 1
ATOM 1348 O O . ASP A 1 162 ? -32.062 5.438 3.098 1 97.56 162 ASP A O 1
ATOM 1352 N N . ASP A 1 163 ? -32.719 4.871 1.036 1 97.69 163 ASP A N 1
ATOM 1353 C CA . ASP A 1 163 ? -33.562 3.793 1.526 1 97.69 163 ASP A CA 1
ATOM 1354 C C . ASP A 1 163 ? -32.812 2.473 1.59 1 97.69 163 ASP A C 1
ATOM 1356 O O . ASP A 1 163 ? -31.891 2.24 0.798 1 97.69 163 ASP A O 1
ATOM 1360 N N . THR A 1 164 ? -33.188 1.72 2.559 1 98.38 164 THR A N 1
ATOM 1361 C CA . THR A 1 164 ? -32.75 0.33 2.646 1 98.38 164 THR A CA 1
ATOM 1362 C C . THR A 1 164 ? -33.812 -0.606 2.07 1 98.38 164 THR A C 1
ATOM 1364 O O . THR A 1 164 ? -35 -0.485 2.393 1 98.38 164 THR A O 1
ATOM 1367 N N . TYR A 1 165 ? -33.375 -1.449 1.22 1 98.81 165 TYR A N 1
ATOM 1368 C CA . TYR A 1 165 ? -34.25 -2.428 0.61 1 98.81 165 TYR A CA 1
ATOM 1369 C C . TYR A 1 165 ? -34 -3.822 1.168 1 98.81 165 TYR A C 1
ATOM 1371 O O . TYR A 1 165 ? -32.875 -4.168 1.494 1 98.81 165 TYR A O 1
ATOM 1379 N N . VAL A 1 166 ? -35.062 -4.539 1.284 1 98.94 166 VAL A N 1
ATOM 1380 C CA . VAL A 1 166 ? -34.906 -5.941 1.667 1 98.94 166 VAL A CA 1
ATOM 1381 C C . VAL A 1 166 ? -35.125 -6.832 0.447 1 98.94 166 VAL A C 1
ATOM 1383 O O . VAL A 1 166 ? -36.219 -6.883 -0.109 1 98.94 166 VAL A O 1
ATOM 1386 N N . LEU A 1 167 ? -34.094 -7.484 0.026 1 98.94 167 LEU A N 1
ATOM 1387 C CA . LEU A 1 167 ? -34.125 -8.438 -1.078 1 98.94 167 LEU A CA 1
ATOM 1388 C C . LEU A 1 167 ? -34.375 -9.852 -0.562 1 98.94 167 LEU A C 1
ATOM 1390 O O . LEU A 1 167 ? -33.844 -10.242 0.476 1 98.94 167 LEU A O 1
ATOM 1394 N N . LYS A 1 168 ? -35.188 -10.57 -1.29 1 98.88 168 LYS A N 1
ATOM 1395 C CA . LYS A 1 168 ? -35.531 -11.945 -0.914 1 98.88 168 LYS A CA 1
ATOM 1396 C C . LYS A 1 168 ? -35.594 -12.852 -2.143 1 98.88 168 LYS A C 1
ATOM 1398 O O . LYS A 1 168 ? -36.156 -12.453 -3.172 1 98.88 168 LYS A O 1
ATOM 1403 N N . ALA A 1 169 ? -35.031 -13.984 -2.131 1 98.94 169 ALA A N 1
ATOM 1404 C CA . ALA A 1 169 ? -35.156 -15.039 -3.133 1 98.94 169 ALA A CA 1
ATOM 1405 C C . ALA A 1 169 ? -35.562 -16.359 -2.484 1 98.94 169 ALA A C 1
ATOM 1407 O O . ALA A 1 169 ? -34.906 -16.812 -1.537 1 98.94 169 ALA A O 1
ATOM 1408 N N . GLU A 1 170 ? -36.625 -16.922 -2.932 1 98.75 170 GLU A N 1
ATOM 1409 C CA . GLU A 1 170 ? -37.125 -18.234 -2.52 1 98.75 170 GLU A CA 1
ATOM 1410 C C . GLU A 1 170 ? -36.875 -19.281 -3.609 1 98.75 170 GLU A C 1
ATOM 1412 O O . GLU A 1 170 ? -37.344 -19.125 -4.742 1 98.75 170 GLU A O 1
ATOM 1417 N N . ILE A 1 171 ? -36.219 -20.312 -3.24 1 98.81 171 ILE A N 1
ATOM 1418 C CA . ILE A 1 171 ? -35.844 -21.328 -4.227 1 98.81 171 ILE A CA 1
ATOM 1419 C C . ILE A 1 171 ? -36.438 -22.672 -3.83 1 98.81 171 ILE A C 1
ATOM 1421 O O . ILE A 1 171 ? -36.281 -23.125 -2.689 1 98.81 171 ILE A O 1
ATOM 1425 N N . LYS A 1 172 ? -37.062 -23.312 -4.695 1 98.12 172 LYS A N 1
ATOM 1426 C CA . LYS A 1 172 ? -37.562 -24.688 -4.609 1 98.12 172 LYS A CA 1
ATOM 1427 C C . LYS A 1 172 ? -37.375 -25.422 -5.934 1 98.12 172 LYS A C 1
ATOM 1429 O O . LYS A 1 172 ? -38.188 -25.312 -6.832 1 98.12 172 LYS A O 1
ATOM 1434 N N . GLY A 1 173 ? -36.438 -26.297 -5.93 1 97.62 173 GLY A N 1
ATOM 1435 C CA . GLY A 1 173 ? -36.062 -26.906 -7.199 1 97.62 173 GLY A CA 1
ATOM 1436 C C . GLY A 1 173 ? -35.625 -25.891 -8.242 1 97.62 173 GLY A C 1
ATOM 1437 O O . GLY A 1 173 ? -34.656 -25.156 -8.031 1 97.62 173 GLY A O 1
ATOM 1438 N N . SER A 1 174 ? -36.406 -25.891 -9.352 1 98.38 174 SER A N 1
ATOM 1439 C CA . SER A 1 174 ? -36.094 -24.938 -10.414 1 98.38 174 SER A CA 1
ATOM 1440 C C . SER A 1 174 ? -36.906 -23.641 -10.227 1 98.38 174 SER A C 1
ATOM 1442 O O . SER A 1 174 ? -36.688 -22.672 -10.953 1 98.38 174 SER A O 1
ATOM 1444 N N . HIS A 1 175 ? -37.781 -23.625 -9.297 1 98.69 175 HIS A N 1
ATOM 1445 C CA . HIS A 1 175 ? -38.688 -22.5 -9.125 1 98.69 175 HIS A CA 1
ATOM 1446 C C . HIS A 1 175 ? -38.062 -21.438 -8.227 1 98.69 175 HIS A C 1
ATOM 1448 O O . HIS A 1 175 ? -37.625 -21.734 -7.121 1 98.69 175 HIS A O 1
ATOM 1454 N N . VAL A 1 176 ? -38.062 -20.203 -8.727 1 98.81 176 VAL A N 1
ATOM 1455 C CA . VAL A 1 176 ? -37.469 -19.078 -8.016 1 98.81 176 VAL A CA 1
ATOM 1456 C C . VAL A 1 176 ? -38.469 -17.938 -7.918 1 98.81 176 VAL A C 1
ATOM 1458 O O . VAL A 1 176 ? -39.062 -17.531 -8.922 1 98.81 176 VAL A O 1
ATOM 1461 N N . ILE A 1 177 ? -38.719 -17.438 -6.715 1 98.88 177 ILE A N 1
ATOM 1462 C CA . ILE A 1 177 ? -39.531 -16.25 -6.477 1 98.88 177 ILE A CA 1
ATOM 1463 C C . ILE A 1 177 ? -38.656 -15.156 -5.852 1 98.88 177 ILE A C 1
ATOM 1465 O O . ILE A 1 177 ? -38 -15.375 -4.828 1 98.88 177 ILE A O 1
ATOM 1469 N N . CYS A 1 178 ? -38.625 -14.031 -6.48 1 98.88 178 CYS A N 1
ATOM 1470 C CA . CYS A 1 178 ? -37.844 -12.906 -5.977 1 98.88 178 CYS A CA 1
ATOM 1471 C C . CYS A 1 178 ? -38.75 -11.742 -5.586 1 98.88 178 CYS A C 1
ATOM 1473 O O . CYS A 1 178 ? -39.688 -11.422 -6.305 1 98.88 178 CYS A O 1
ATOM 1475 N N . SER A 1 179 ? -38.438 -11.141 -4.484 1 98.81 179 SER A N 1
ATOM 1476 C CA . SER A 1 179 ? -39.219 -10.016 -3.984 1 98.81 179 SER A CA 1
ATOM 1477 C C . SER A 1 179 ? -38.312 -8.906 -3.457 1 98.81 179 SER A C 1
ATOM 1479 O O . SER A 1 179 ? -37.156 -9.141 -3.146 1 98.81 179 SER A O 1
ATOM 1481 N N . VAL A 1 180 ? -38.812 -7.758 -3.477 1 98.88 180 VAL A N 1
ATOM 1482 C CA . VAL A 1 180 ? -38.25 -6.594 -2.801 1 98.88 180 VAL A CA 1
ATOM 1483 C C . VAL A 1 180 ? -39.25 -6.016 -1.828 1 98.88 180 VAL A C 1
ATOM 1485 O O . VAL A 1 180 ? -40.375 -5.668 -2.225 1 98.88 180 VAL A O 1
ATOM 1488 N N . ASP A 1 181 ? -38.906 -5.949 -0.571 1 98.44 181 ASP A N 1
ATOM 1489 C CA . ASP A 1 181 ? -39.812 -5.438 0.458 1 98.44 181 ASP A CA 1
ATOM 1490 C C . ASP A 1 181 ? -41.156 -6.164 0.419 1 98.44 181 ASP A C 1
ATOM 1492 O O . ASP A 1 181 ? -42.188 -5.527 0.381 1 98.44 181 ASP A O 1
ATOM 1496 N N . ASP A 1 182 ? -41.094 -7.387 0.244 1 97.12 182 ASP A N 1
ATOM 1497 C CA . ASP A 1 182 ? -42.219 -8.336 0.344 1 97.12 182 ASP A CA 1
ATOM 1498 C C . ASP A 1 182 ? -43.094 -8.258 -0.888 1 97.12 182 ASP A C 1
ATOM 1500 O O . ASP A 1 182 ? -44.125 -8.945 -0.958 1 97.12 182 ASP A O 1
ATOM 1504 N N . LYS A 1 183 ? -42.719 -7.453 -1.844 1 98.56 183 LYS A N 1
ATOM 1505 C CA . LYS A 1 183 ? -43.406 -7.465 -3.125 1 98.56 183 LYS A CA 1
ATOM 1506 C C . LYS A 1 183 ? -42.688 -8.359 -4.133 1 98.56 183 LYS A C 1
ATOM 1508 O O . LYS A 1 183 ? -41.5 -8.18 -4.391 1 98.56 183 LYS A O 1
ATOM 1513 N N . VAL A 1 184 ? -43.5 -9.266 -4.762 1 98.75 184 VAL A N 1
ATOM 1514 C CA . VAL A 1 184 ? -42.938 -10.219 -5.715 1 98.75 184 VAL A CA 1
ATOM 1515 C C . VAL A 1 184 ? -42.719 -9.539 -7.066 1 98.75 184 VAL A C 1
ATOM 1517 O O . VAL A 1 184 ? -43.656 -8.883 -7.578 1 98.75 184 VAL A O 1
ATOM 1520 N N . TYR A 1 185 ? -41.562 -9.727 -7.629 1 98.75 185 TYR A N 1
ATOM 1521 C CA . TYR A 1 185 ? -41.25 -9.156 -8.938 1 98.75 185 TYR A CA 1
ATOM 1522 C C . TYR A 1 185 ? -40.969 -10.25 -9.961 1 98.75 185 TYR A C 1
ATOM 1524 O O . TYR A 1 185 ? -41.25 -10.078 -11.156 1 98.75 185 TYR A O 1
ATOM 1532 N N . PHE A 1 186 ? -40.344 -11.281 -9.57 1 98.81 186 PHE A N 1
ATOM 1533 C CA . PHE A 1 186 ? -40.062 -12.406 -10.461 1 98.81 186 PHE A CA 1
ATOM 1534 C C . PHE A 1 186 ? -40.625 -13.703 -9.883 1 98.81 186 PHE A C 1
ATOM 1536 O O . PHE A 1 186 ? -40.531 -13.938 -8.672 1 98.81 186 PHE A O 1
ATOM 1543 N N . ASP A 1 187 ? -41.25 -14.508 -10.609 1 98.75 187 ASP A N 1
ATOM 1544 C CA . ASP A 1 187 ? -41.75 -15.859 -10.359 1 98.75 187 ASP A CA 1
ATOM 1545 C C . ASP A 1 187 ? -41.562 -16.75 -11.586 1 98.75 187 ASP A C 1
ATOM 1547 O O . ASP A 1 187 ? -42.344 -16.688 -12.531 1 98.75 187 ASP A O 1
ATOM 1551 N N . LEU A 1 188 ? -40.469 -17.5 -11.562 1 98.44 188 LEU A N 1
ATOM 1552 C CA . LEU A 1 188 ? -40.156 -18.25 -12.773 1 98.44 188 LEU A CA 1
ATOM 1553 C C . LEU A 1 188 ? -39.406 -19.531 -12.445 1 98.44 188 LEU A C 1
ATOM 1555 O O . LEU A 1 188 ? -38.969 -19.719 -11.305 1 98.44 188 LEU A O 1
ATOM 1559 N N . ASP A 1 189 ? -39.312 -20.391 -13.469 1 98.38 189 ASP A N 1
ATOM 1560 C CA . ASP A 1 189 ? -38.5 -21.594 -13.398 1 98.38 189 ASP A CA 1
ATOM 1561 C C . ASP A 1 189 ? -37.188 -21.422 -14.18 1 98.38 189 ASP A C 1
ATOM 1563 O O . ASP A 1 189 ? -37.188 -20.844 -15.266 1 98.38 189 ASP A O 1
ATOM 1567 N N . THR A 1 190 ? -36.188 -21.828 -13.57 1 98.31 190 THR A N 1
ATOM 1568 C CA . THR A 1 190 ? -34.906 -21.844 -14.266 1 98.31 190 THR A CA 1
ATOM 1569 C C . THR A 1 190 ? -34.094 -23.062 -13.859 1 98.31 190 THR A C 1
ATOM 1571 O O . THR A 1 190 ? -34 -23.406 -12.68 1 98.31 190 THR A O 1
ATOM 1574 N N . GLU A 1 191 ? -33.406 -23.656 -14.789 1 97.44 191 GLU A N 1
ATOM 1575 C CA . GLU A 1 191 ? -32.594 -24.828 -14.531 1 97.44 191 GLU A CA 1
ATOM 1576 C C . GLU A 1 191 ? -31.375 -24.484 -13.688 1 97.44 191 GLU A C 1
ATOM 1578 O O . GLU A 1 191 ? -30.844 -25.344 -12.977 1 97.44 191 GLU A O 1
ATOM 1583 N N . TYR A 1 192 ? -31.016 -23.234 -13.672 1 98.06 192 TYR A N 1
ATOM 1584 C CA . TYR A 1 192 ? -29.812 -22.797 -12.961 1 98.06 192 TYR A CA 1
ATOM 1585 C C . TYR A 1 192 ? -30.016 -22.875 -11.453 1 98.06 192 TYR A C 1
ATOM 1587 O O . TYR A 1 192 ? -29.062 -22.906 -10.688 1 98.06 192 TYR A O 1
ATOM 1595 N N .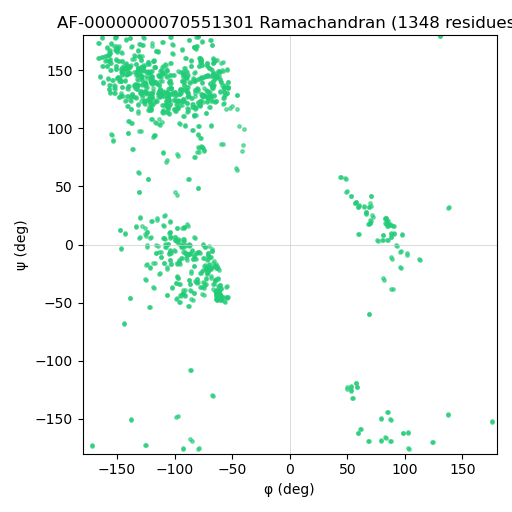 ALA A 1 193 ? -31.219 -22.859 -11 1 98.56 193 ALA A N 1
ATOM 1596 C CA . ALA A 1 193 ? -31.516 -22.891 -9.57 1 98.56 193 ALA A CA 1
ATOM 1597 C C . ALA A 1 193 ? -31.312 -24.297 -9 1 98.56 193 ALA A C 1
ATOM 1599 O O . ALA A 1 193 ? -31.062 -24.453 -7.805 1 98.56 193 ALA A O 1
ATOM 1600 N N . ARG A 1 194 ? -31.359 -25.297 -9.875 1 97.62 194 ARG A N 1
ATOM 1601 C CA . ARG A 1 194 ? -31.312 -26.688 -9.445 1 97.62 194 ARG A CA 1
ATOM 1602 C C . ARG A 1 194 ? -29.953 -27.047 -8.867 1 97.62 194 ARG A C 1
ATOM 1604 O O . ARG A 1 194 ? -29.828 -27.984 -8.086 1 97.62 194 ARG A O 1
ATOM 1611 N N . GLN A 1 195 ? -28.984 -26.281 -9.188 1 97.19 195 GLN A N 1
ATOM 1612 C CA . GLN A 1 195 ? -27.625 -26.609 -8.75 1 97.19 195 GLN A CA 1
ATOM 1613 C C . GLN A 1 195 ? -27.469 -26.359 -7.25 1 97.19 195 GLN A C 1
ATOM 1615 O O . GLN A 1 195 ? -26.562 -26.906 -6.617 1 97.19 195 GLN A O 1
ATOM 1620 N N . GLY A 1 196 ? -28.312 -25.547 -6.645 1 98.19 196 GLY A N 1
ATOM 1621 C CA . GLY A 1 196 ? -28.109 -25.156 -5.258 1 98.19 196 GLY A CA 1
ATOM 1622 C C . GLY A 1 196 ? -26.781 -24.453 -5.02 1 98.19 196 GLY A C 1
ATOM 1623 O O . GLY A 1 196 ? -26.219 -23.875 -5.945 1 98.19 196 GLY A O 1
ATOM 1624 N N . GLY A 1 197 ? -26.438 -24.438 -3.689 1 98.5 197 GLY A N 1
ATOM 1625 C CA . GLY A 1 197 ? -25.156 -23.859 -3.363 1 98.5 197 GLY A CA 1
ATOM 1626 C C . GLY A 1 197 ? -25.234 -22.734 -2.348 1 98.5 197 GLY A C 1
ATOM 1627 O O . GLY A 1 197 ? -26.312 -22.5 -1.774 1 98.5 197 GLY A O 1
ATOM 1628 N N . LYS A 1 198 ? -24.188 -22.047 -2.158 1 98.62 198 LYS A N 1
ATOM 1629 C CA . LYS A 1 198 ? -23.984 -21 -1.163 1 98.62 198 LYS A CA 1
ATOM 1630 C C . LYS A 1 198 ? -24.828 -19.766 -1.482 1 98.62 198 LYS A C 1
ATOM 1632 O O . LYS A 1 198 ? -25.547 -19.734 -2.48 1 98.62 198 LYS A O 1
ATOM 1637 N N . VAL A 1 199 ? -24.734 -18.828 -0.569 1 98.88 199 VAL A N 1
ATOM 1638 C CA . VAL A 1 199 ? -25.312 -17.516 -0.793 1 98.88 199 VAL A CA 1
ATOM 1639 C C . VAL A 1 199 ? -24.203 -16.453 -0.819 1 98.88 199 VAL A C 1
ATOM 1641 O O . VAL A 1 199 ? -23.062 -16.734 -0.439 1 98.88 199 VAL A O 1
ATOM 1644 N N . ALA A 1 200 ? -24.562 -15.242 -1.286 1 98.88 200 ALA A N 1
ATOM 1645 C CA . ALA A 1 200 ? -23.578 -14.172 -1.384 1 98.88 200 ALA A CA 1
ATOM 1646 C C . ALA A 1 200 ? -24.219 -12.805 -1.232 1 98.88 200 ALA A C 1
ATOM 1648 O O . ALA A 1 200 ? -25.422 -12.648 -1.486 1 98.88 200 ALA A O 1
ATOM 1649 N N . ILE A 1 201 ? -23.5 -11.875 -0.746 1 98.94 201 ILE A N 1
ATOM 1650 C CA . ILE A 1 201 ? -23.75 -10.453 -0.968 1 98.94 201 ILE A CA 1
ATOM 1651 C C . ILE A 1 201 ? -22.734 -9.898 -1.962 1 98.94 201 ILE A C 1
ATOM 1653 O O . ILE A 1 201 ? -21.578 -10.297 -1.96 1 98.94 201 ILE A O 1
ATOM 1657 N N . THR A 1 202 ? -23.219 -9.023 -2.859 1 98.81 202 THR A N 1
ATOM 1658 C CA . THR A 1 202 ? -22.344 -8.562 -3.932 1 98.81 202 THR A CA 1
ATOM 1659 C C . THR A 1 202 ? -22.688 -7.129 -4.328 1 98.81 202 THR A C 1
ATOM 1661 O O . THR A 1 202 ? -23.844 -6.734 -4.316 1 98.81 202 THR A O 1
ATOM 1664 N N . ALA A 1 203 ? -21.641 -6.359 -4.598 1 98.69 203 ALA A N 1
ATOM 1665 C CA . ALA A 1 203 ? -21.797 -4.984 -5.062 1 98.69 203 ALA A CA 1
ATOM 1666 C C . ALA A 1 203 ? -20.547 -4.504 -5.801 1 98.69 203 ALA A C 1
ATOM 1668 O O . ALA A 1 203 ? -19.422 -4.84 -5.418 1 98.69 203 ALA A O 1
ATOM 1669 N N . THR A 1 204 ? -20.766 -3.707 -6.855 1 97.75 204 THR A N 1
ATOM 1670 C CA . THR A 1 204 ? -19.672 -3.07 -7.559 1 97.75 204 THR A CA 1
ATOM 1671 C C . THR A 1 204 ? -19.578 -1.589 -7.207 1 97.75 204 THR A C 1
ATOM 1673 O O . THR A 1 204 ? -18.891 -0.821 -7.891 1 97.75 204 THR A O 1
ATOM 1676 N N . ILE A 1 205 ? -20.375 -1.154 -6.223 1 97.44 205 ILE A N 1
ATOM 1677 C CA . ILE A 1 205 ? -20.422 0.207 -5.703 1 97.44 205 ILE A CA 1
ATOM 1678 C C . ILE A 1 205 ? -20.438 0.174 -4.176 1 97.44 205 ILE A C 1
ATOM 1680 O O . ILE A 1 205 ? -20.734 -0.859 -3.574 1 97.44 205 ILE A O 1
ATOM 1684 N N . PRO A 1 206 ? -20.109 1.336 -3.561 1 97.75 206 PRO A N 1
ATOM 1685 C CA . PRO A 1 206 ? -20.25 1.346 -2.104 1 97.75 206 PRO A CA 1
ATOM 1686 C C . PRO A 1 206 ? -21.672 1.008 -1.655 1 97.75 206 PRO A C 1
ATOM 1688 O O . PRO A 1 206 ? -22.625 1.681 -2.057 1 97.75 206 PRO A O 1
ATOM 1691 N N . THR A 1 207 ? -21.766 -0.034 -0.869 1 98.69 207 THR A N 1
ATOM 1692 C CA . THR A 1 207 ? -23.062 -0.581 -0.483 1 98.69 207 THR A CA 1
ATOM 1693 C C . THR A 1 207 ? -23.016 -1.152 0.931 1 98.69 207 THR A C 1
ATOM 1695 O O . THR A 1 207 ? -22.047 -1.807 1.305 1 98.69 207 THR A O 1
ATOM 1698 N N . GLN A 1 208 ? -24.078 -0.918 1.639 1 98.38 208 GLN A N 1
ATOM 1699 C CA . GLN A 1 208 ? -24.203 -1.419 3.004 1 98.38 208 GLN A CA 1
ATOM 1700 C C . GLN A 1 208 ? -25.188 -2.582 3.076 1 98.38 208 GLN A C 1
ATOM 1702 O O . GLN A 1 208 ? -26.312 -2.488 2.562 1 98.38 208 GLN A O 1
ATOM 1707 N N . PHE A 1 209 ? -24.781 -3.654 3.723 1 98.94 209 PHE A N 1
ATOM 1708 C CA . PHE A 1 209 ? -25.641 -4.785 4.043 1 98.94 209 PHE A CA 1
ATOM 1709 C C . PHE A 1 209 ? -25.859 -4.891 5.547 1 98.94 209 PHE A C 1
ATOM 1711 O O . PHE A 1 209 ? -24.906 -4.957 6.316 1 98.94 209 PHE A O 1
ATOM 1718 N N . GLY A 1 210 ? -27.141 -4.973 5.977 1 98.75 210 GLY A N 1
ATOM 1719 C CA . GLY A 1 210 ? -27.438 -4.926 7.402 1 98.75 210 GLY A CA 1
ATOM 1720 C C . GLY A 1 210 ? -27.656 -6.293 8.016 1 98.75 210 GLY A C 1
ATOM 1721 O O . GLY A 1 210 ? -27.391 -6.5 9.203 1 98.75 210 GLY A O 1
ATOM 1722 N N . PHE A 1 211 ? -28.203 -7.203 7.273 1 98.75 211 PHE A N 1
ATOM 1723 C CA . PHE A 1 211 ? -28.375 -8.578 7.719 1 98.75 211 PHE A CA 1
ATOM 1724 C C . PHE A 1 211 ? -28.484 -9.523 6.527 1 98.75 211 PHE A C 1
ATOM 1726 O O . PHE A 1 211 ? -28.719 -9.086 5.402 1 98.75 211 PHE A O 1
ATOM 1733 N N . VAL A 1 212 ? -28.219 -10.758 6.723 1 98.94 212 VAL A N 1
ATOM 1734 C CA . VAL A 1 212 ? -28.422 -11.859 5.781 1 98.94 212 VAL A CA 1
ATOM 1735 C C . VAL A 1 212 ? -29 -13.07 6.52 1 98.94 212 VAL A C 1
ATOM 1737 O O . VAL A 1 212 ? -28.359 -13.609 7.422 1 98.94 212 VAL A O 1
ATOM 1740 N N . ASN A 1 213 ? -30.188 -13.43 6.133 1 98.75 213 ASN A N 1
ATOM 1741 C CA . ASN A 1 213 ? -30.859 -14.586 6.719 1 98.75 213 ASN A CA 1
ATOM 1742 C C . ASN A 1 213 ? -31.156 -15.648 5.668 1 98.75 213 ASN A C 1
ATOM 1744 O O . ASN A 1 213 ? -31.625 -15.336 4.574 1 98.75 213 ASN A O 1
ATOM 1748 N N . VAL A 1 214 ? -30.828 -16.844 5.98 1 98.88 214 VAL A N 1
ATOM 1749 C CA . VAL A 1 214 ? -31.125 -17.984 5.105 1 98.88 214 VAL A CA 1
ATOM 1750 C C . VAL A 1 214 ? -31.891 -19.047 5.891 1 98.88 214 VAL A C 1
ATOM 1752 O O . VAL A 1 214 ? -31.391 -19.547 6.914 1 98.88 214 VAL A O 1
ATOM 1755 N N . THR A 1 215 ? -33.062 -19.422 5.414 1 98.75 215 THR A N 1
ATOM 1756 C CA . THR A 1 215 ? -33.875 -20.422 6.074 1 98.75 215 THR A CA 1
ATOM 1757 C C . THR A 1 215 ? -34.312 -21.5 5.086 1 98.75 215 THR A C 1
ATOM 1759 O O . THR A 1 215 ? -34.25 -21.297 3.871 1 98.75 215 THR A O 1
ATOM 1762 N N . THR A 1 216 ? -34.656 -22.641 5.594 1 98.44 216 THR A N 1
ATOM 1763 C CA . THR A 1 216 ? -35.188 -23.75 4.816 1 98.44 216 THR A CA 1
ATOM 1764 C C . THR A 1 216 ? -36.125 -24.594 5.668 1 98.44 216 THR A C 1
ATOM 1766 O O . THR A 1 216 ? -36.406 -24.25 6.816 1 98.44 216 THR A O 1
ATOM 1769 N N . SER A 1 217 ? -36.719 -25.625 5.094 1 97.5 217 SER A N 1
ATOM 1770 C CA . SER A 1 217 ? -37.531 -26.562 5.867 1 97.5 217 SER A CA 1
ATOM 1771 C C . SER A 1 217 ? -36.656 -27.547 6.648 1 97.5 217 SER A C 1
ATOM 1773 O O . SER A 1 217 ? -35.5 -27.75 6.312 1 97.5 217 SER A O 1
ATOM 1775 N N . GLU A 1 218 ? -37.25 -28.125 7.641 1 97.25 218 GLU A N 1
ATOM 1776 C CA . GLU A 1 218 ? -36.531 -29.141 8.406 1 97.25 218 GLU A CA 1
ATOM 1777 C C . GLU A 1 218 ? -36.156 -30.328 7.52 1 97.25 218 GLU A C 1
ATOM 1779 O O . GLU A 1 218 ? -35.094 -30.906 7.672 1 97.25 218 GLU A O 1
ATOM 1784 N N . SER A 1 219 ? -37.094 -30.641 6.707 1 97.12 219 SER A N 1
ATOM 1785 C CA . SER A 1 219 ? -36.844 -31.75 5.801 1 97.12 219 SER A CA 1
ATOM 1786 C C . SER A 1 219 ? -35.688 -31.438 4.863 1 97.12 219 SER A C 1
ATOM 1788 O O . SER A 1 219 ? -34.844 -32.312 4.617 1 97.12 219 SER A O 1
ATOM 1790 N N . THR A 1 220 ? -35.656 -30.281 4.316 1 97.62 220 THR A N 1
ATOM 1791 C CA . THR A 1 220 ? -34.562 -29.875 3.443 1 97.62 220 THR A CA 1
ATOM 1792 C C . THR A 1 220 ? -33.25 -29.828 4.219 1 97.62 220 THR A C 1
ATOM 1794 O O . THR A 1 220 ? -32.219 -30.219 3.703 1 97.62 220 THR A O 1
ATOM 1797 N N . ALA A 1 221 ? -33.281 -29.281 5.391 1 98.19 221 ALA A N 1
ATOM 1798 C CA . ALA A 1 221 ? -32.094 -29.25 6.234 1 98.19 221 ALA A CA 1
ATOM 1799 C C . ALA A 1 221 ? -31.516 -30.656 6.43 1 98.19 221 ALA A C 1
ATOM 1801 O O . ALA A 1 221 ? -30.297 -30.859 6.391 1 98.19 221 ALA A O 1
ATOM 1802 N N . ALA A 1 222 ? -32.406 -31.562 6.719 1 97.88 222 ALA A N 1
ATOM 1803 C CA . ALA A 1 222 ? -31.984 -32.938 6.879 1 97.88 222 ALA A CA 1
ATOM 1804 C C . ALA A 1 222 ? -31.375 -33.5 5.59 1 97.88 222 ALA A C 1
ATOM 1806 O O . ALA A 1 222 ? -30.406 -34.25 5.629 1 97.88 222 ALA A O 1
ATOM 1807 N N . SER A 1 223 ? -32.031 -33.125 4.488 1 97.69 223 SER A N 1
ATOM 1808 C CA . SER A 1 223 ? -31.484 -33.562 3.195 1 97.69 223 SER A CA 1
ATOM 1809 C C . SER A 1 223 ? -30.109 -32.969 2.945 1 97.69 223 SER A C 1
ATOM 1811 O O . SER A 1 223 ? -29.234 -33.625 2.363 1 97.69 223 SER A O 1
ATOM 1813 N N . ILE A 1 224 ? -29.906 -31.703 3.285 1 98.19 224 ILE A N 1
ATOM 1814 C CA . ILE A 1 224 ? -28.609 -31.062 3.162 1 98.19 224 ILE A CA 1
ATOM 1815 C C . ILE A 1 224 ? -27.578 -31.797 4.008 1 98.19 224 ILE A C 1
ATOM 1817 O O . ILE A 1 224 ? -26.484 -32.094 3.531 1 98.19 224 ILE A O 1
ATOM 1821 N N . ASP A 1 225 ? -27.906 -32.094 5.215 1 98.06 225 ASP A N 1
ATOM 1822 C CA . ASP A 1 225 ? -27 -32.844 6.102 1 98.06 225 ASP A CA 1
ATOM 1823 C C . ASP A 1 225 ? -26.688 -34.219 5.543 1 98.06 225 ASP A C 1
ATOM 1825 O O . ASP A 1 225 ? -25.562 -34.688 5.637 1 98.06 225 ASP A O 1
ATOM 1829 N N . ALA A 1 226 ? -27.719 -34.812 5.043 1 98.19 226 ALA A N 1
ATOM 1830 C CA . ALA A 1 226 ? -27.531 -36.125 4.449 1 98.19 226 ALA A CA 1
ATOM 1831 C C . ALA A 1 226 ? -26.562 -36.062 3.268 1 98.19 226 ALA A C 1
ATOM 1833 O O . ALA A 1 226 ? -25.734 -36.969 3.088 1 98.19 226 ALA A O 1
ATOM 1834 N N . ALA A 1 227 ? -26.766 -35.094 2.49 1 97.56 227 ALA A N 1
ATOM 1835 C CA . ALA A 1 227 ? -25.875 -34.906 1.34 1 97.56 227 ALA A CA 1
ATOM 1836 C C . ALA A 1 227 ? -24.438 -34.656 1.785 1 97.56 227 ALA A C 1
ATOM 1838 O O . ALA A 1 227 ? -23.5 -35.188 1.188 1 97.56 227 ALA A O 1
ATOM 1839 N N . ARG A 1 228 ? -24.266 -33.812 2.791 1 96.81 228 ARG A N 1
ATOM 1840 C CA . ARG A 1 228 ? -22.953 -33.562 3.373 1 96.81 228 ARG A CA 1
ATOM 1841 C C . ARG A 1 228 ? -22.297 -34.844 3.852 1 96.81 228 ARG A C 1
ATOM 1843 O O . ARG A 1 228 ? -21.125 -35.125 3.566 1 96.81 228 ARG A O 1
ATOM 1850 N N . ASN A 1 229 ? -23.031 -35.562 4.559 1 97.56 229 ASN A N 1
ATOM 1851 C CA . ASN A 1 229 ? -22.547 -36.844 5.121 1 97.56 229 ASN A CA 1
ATOM 1852 C C . ASN A 1 229 ? -22.234 -37.844 4.027 1 97.56 229 ASN A C 1
ATOM 1854 O O . ASN A 1 229 ? -21.297 -38.625 4.156 1 97.56 229 ASN A O 1
ATOM 1858 N N . ALA A 1 230 ? -23.094 -37.844 3.045 1 97.5 230 ALA A N 1
ATOM 1859 C CA . ALA A 1 230 ? -22.844 -38.75 1.925 1 97.5 230 ALA A CA 1
ATOM 1860 C C . ALA A 1 230 ? -21.516 -38.438 1.245 1 97.5 230 ALA A C 1
ATOM 1862 O O . ALA A 1 230 ? -20.781 -39.344 0.873 1 97.5 230 ALA A O 1
ATOM 1863 N N . TYR A 1 231 ? -21.312 -37.219 1.068 1 95.56 231 TYR A N 1
ATOM 1864 C CA . TYR A 1 231 ? -20.047 -36.812 0.477 1 95.56 231 TYR A CA 1
ATOM 1865 C C . TYR A 1 231 ? -18.875 -37.188 1.385 1 95.56 231 TYR A C 1
ATOM 1867 O O . TYR A 1 231 ? -17.844 -37.656 0.914 1 95.56 231 TYR A O 1
ATOM 1875 N N . LYS A 1 232 ? -19 -36.875 2.611 1 96.38 232 LYS A N 1
ATOM 1876 C CA . LYS A 1 232 ? -17.969 -37.25 3.58 1 96.38 232 LYS A CA 1
ATOM 1877 C C . LYS A 1 232 ? -17.703 -38.75 3.521 1 96.38 232 LYS A C 1
ATOM 1879 O O . LYS A 1 232 ? -16.547 -39.188 3.551 1 96.38 232 LYS A O 1
ATOM 1884 N N . ALA A 1 233 ? -18.734 -39.5 3.471 1 97.56 233 ALA A N 1
ATOM 1885 C CA . ALA A 1 233 ? -18.594 -40.969 3.395 1 97.56 233 ALA A CA 1
ATOM 1886 C C . ALA A 1 233 ? -17.906 -41.375 2.102 1 97.56 233 ALA A C 1
ATOM 1888 O O . ALA A 1 233 ? -17.109 -42.312 2.096 1 97.56 233 ALA A O 1
ATOM 1889 N N . GLU A 1 234 ? -18.328 -40.719 1.087 1 97.12 234 GLU A N 1
ATOM 1890 C CA . GLU A 1 234 ? -17.688 -41 -0.195 1 97.12 234 GLU A CA 1
ATOM 1891 C C . GLU A 1 234 ? -16.188 -40.75 -0.127 1 97.12 234 GLU A C 1
ATOM 1893 O O . GLU A 1 234 ? -15.383 -41.531 -0.621 1 97.12 234 GLU A O 1
ATOM 1898 N N . CYS A 1 235 ? -15.797 -39.688 0.434 1 96.88 235 CYS A N 1
ATOM 1899 C CA . CYS A 1 235 ? -14.383 -39.344 0.598 1 96.88 235 CYS A CA 1
ATOM 1900 C C . CYS A 1 235 ? -13.688 -40.375 1.485 1 96.88 235 CYS A C 1
ATOM 1902 O O . CYS A 1 235 ? -12.594 -40.844 1.158 1 96.88 235 CYS A O 1
ATOM 1904 N N . GLU A 1 236 ? -14.297 -40.688 2.584 1 97.31 236 GLU A N 1
ATOM 1905 C CA . GLU A 1 236 ? -13.711 -41.656 3.506 1 97.31 236 GLU A CA 1
ATOM 1906 C C . GLU A 1 236 ? -13.523 -43 2.832 1 97.31 236 GLU A C 1
ATOM 1908 O O . GLU A 1 236 ? -12.508 -43.688 3.043 1 97.31 236 GLU A O 1
ATOM 1913 N N . ASP A 1 237 ? -14.516 -43.375 2.129 1 97.62 237 ASP A N 1
ATOM 1914 C CA . ASP A 1 237 ? -14.43 -44.625 1.39 1 97.62 237 ASP A CA 1
ATOM 1915 C C . ASP A 1 237 ? -13.273 -44.594 0.388 1 97.62 237 ASP A C 1
ATOM 1917 O O . ASP A 1 237 ? -12.5 -45.562 0.288 1 97.62 237 ASP A O 1
ATOM 1921 N N . ALA A 1 238 ? -13.219 -43.531 -0.35 1 96.88 238 ALA A N 1
ATOM 1922 C CA . ALA A 1 238 ? -12.133 -43.375 -1.315 1 96.88 238 ALA A CA 1
ATOM 1923 C C . ALA A 1 238 ? -10.773 -43.375 -0.619 1 96.88 238 ALA A C 1
ATOM 1925 O O . ALA A 1 238 ? -9.828 -44 -1.079 1 96.88 238 ALA A O 1
ATOM 1926 N N . GLN A 1 239 ? -10.68 -42.656 0.418 1 97.38 239 GLN A N 1
ATOM 1927 C CA . GLN A 1 239 ? -9.445 -42.531 1.186 1 97.38 239 GLN A CA 1
ATOM 1928 C C . GLN A 1 239 ? -8.992 -43.875 1.72 1 97.38 239 GLN A C 1
ATOM 1930 O O . GLN A 1 239 ? -7.789 -44.125 1.832 1 97.38 239 GLN A O 1
ATOM 1935 N N . ALA A 1 240 ? -9.938 -44.719 2.072 1 97 240 ALA A N 1
ATOM 1936 C CA . ALA A 1 240 ? -9.625 -46.031 2.629 1 97 240 ALA A CA 1
ATOM 1937 C C . ALA A 1 240 ? -8.914 -46.906 1.603 1 97 240 ALA A C 1
ATOM 1939 O O . ALA A 1 240 ? -8.234 -47.875 1.964 1 97 240 ALA A O 1
ATOM 1940 N N . HIS A 1 241 ? -9.023 -46.562 0.384 1 95.19 241 HIS A N 1
ATOM 1941 C CA . HIS A 1 241 ? -8.469 -47.375 -0.687 1 95.19 241 HIS A CA 1
ATOM 1942 C C . HIS A 1 241 ? -7.027 -46.969 -0.988 1 95.19 241 HIS A C 1
ATOM 1944 O O . HIS A 1 241 ? -6.34 -47.656 -1.755 1 95.19 241 HIS A O 1
ATOM 1950 N N . TYR A 1 242 ? -6.582 -45.906 -0.434 1 96 242 TYR A N 1
ATOM 1951 C CA . TYR A 1 242 ? -5.258 -45.406 -0.787 1 96 242 TYR A CA 1
ATOM 1952 C C . TYR A 1 242 ? -4.398 -45.219 0.457 1 96 242 TYR A C 1
ATOM 1954 O O . TYR A 1 242 ? -4.918 -45 1.554 1 96 242 TYR A O 1
ATOM 1962 N N . PRO A 1 243 ? -3.061 -45.281 0.294 1 96.31 243 PRO A N 1
ATOM 1963 C CA . PRO A 1 243 ? -2.174 -45.031 1.431 1 96.31 243 PRO A CA 1
ATOM 1964 C C . PRO A 1 243 ? -2.301 -43.594 1.962 1 96.31 243 PRO A C 1
ATOM 1966 O O . PRO A 1 243 ? -2.475 -42.656 1.183 1 96.31 243 PRO A O 1
ATOM 1969 N N . LYS A 1 244 ? -2.189 -43.5 3.246 1 97.5 244 LYS A N 1
ATOM 1970 C CA . LYS A 1 244 ? -2.15 -42.188 3.883 1 97.5 244 LYS A CA 1
ATOM 1971 C C . LYS A 1 244 ? -0.747 -41.594 3.826 1 97.5 244 LYS A C 1
ATOM 1973 O O . LYS A 1 244 ? 0.209 -42.281 3.449 1 97.5 244 LYS A O 1
ATOM 1978 N N . MET A 1 245 ? -0.714 -40.344 4.191 1 97.81 245 MET A N 1
ATOM 1979 C CA . MET A 1 245 ? 0.585 -39.688 4.297 1 97.81 245 MET A CA 1
ATOM 1980 C C . MET A 1 245 ? 1.312 -40.125 5.566 1 97.81 245 MET A C 1
ATOM 1982 O O . MET A 1 245 ? 0.728 -40.125 6.652 1 97.81 245 MET A O 1
ATOM 1986 N N . LYS A 1 246 ? 2.469 -40.5 5.367 1 97.5 246 LYS A N 1
ATOM 1987 C CA . LYS A 1 246 ? 3.371 -40.781 6.477 1 97.5 246 LYS A CA 1
ATOM 1988 C C . LYS A 1 246 ? 4.527 -39.812 6.527 1 97.5 246 LYS A C 1
ATOM 1990 O O . LYS A 1 246 ? 5.234 -39.625 5.535 1 97.5 246 LYS A O 1
ATOM 1995 N N . LEU A 1 247 ? 4.688 -39.219 7.699 1 97.94 247 LEU A N 1
ATOM 1996 C CA . LEU A 1 247 ? 5.773 -38.25 7.855 1 97.94 247 LEU A CA 1
ATOM 1997 C C . LEU A 1 247 ? 7.129 -38.969 7.797 1 97.94 247 LEU A C 1
ATOM 1999 O O . LEU A 1 247 ? 7.387 -39.875 8.57 1 97.94 247 LEU A O 1
ATOM 2003 N N . LEU A 1 248 ? 7.922 -38.5 6.914 1 96.31 248 LEU A N 1
ATOM 2004 C CA . LEU A 1 248 ? 9.258 -39.062 6.738 1 96.31 248 LEU A CA 1
ATOM 2005 C C . LEU A 1 248 ? 10.297 -38.219 7.457 1 96.31 248 LEU A C 1
ATOM 2007 O O . LEU A 1 248 ? 11.219 -38.75 8.086 1 96.31 248 LEU A O 1
ATOM 2011 N N . LYS A 1 249 ? 10.195 -36.875 7.258 1 96.75 249 LYS A N 1
ATOM 2012 C CA . LYS A 1 249 ? 11.203 -35.969 7.812 1 96.75 249 LYS A CA 1
ATOM 2013 C C . LYS A 1 249 ? 10.586 -34.625 8.188 1 96.75 249 LYS A C 1
ATOM 2015 O O . LYS A 1 249 ? 9.68 -34.156 7.512 1 96.75 249 LYS A O 1
ATOM 2020 N N . LYS A 1 250 ? 11.094 -34.125 9.281 1 97.75 250 LYS A N 1
ATOM 2021 C CA . LYS A 1 250 ? 10.922 -32.719 9.656 1 97.75 250 LYS A CA 1
ATOM 2022 C C . LYS A 1 250 ? 12.242 -31.953 9.594 1 97.75 250 LYS A C 1
ATOM 2024 O O . LYS A 1 250 ? 13.242 -32.406 10.18 1 97.75 250 LYS A O 1
ATOM 2029 N N . ILE A 1 251 ? 12.242 -30.859 8.938 1 98.25 251 ILE A N 1
ATOM 2030 C CA . ILE A 1 251 ? 13.484 -30.125 8.75 1 98.25 251 ILE A CA 1
ATOM 2031 C C . ILE A 1 251 ? 13.336 -28.719 9.32 1 98.25 251 ILE A C 1
ATOM 2033 O O . ILE A 1 251 ? 12.414 -27.984 8.953 1 98.25 251 ILE A O 1
ATOM 2037 N N . ASP A 1 252 ? 14.203 -28.328 10.242 1 97.81 252 ASP A N 1
ATOM 2038 C CA . ASP A 1 252 ? 14.359 -26.953 10.703 1 97.81 252 ASP A CA 1
ATOM 2039 C C . ASP A 1 252 ? 15.148 -26.125 9.695 1 97.81 252 ASP A C 1
ATOM 2041 O O . ASP A 1 252 ? 16.328 -26.406 9.438 1 97.81 252 ASP A O 1
ATOM 2045 N N . LEU A 1 253 ? 14.539 -25.109 9.195 1 96.94 253 LEU A N 1
ATOM 2046 C CA . LEU A 1 253 ? 15.18 -24.344 8.133 1 96.94 253 LEU A CA 1
ATOM 2047 C C . LEU A 1 253 ? 16.031 -23.219 8.695 1 96.94 253 LEU A C 1
ATOM 2049 O O . L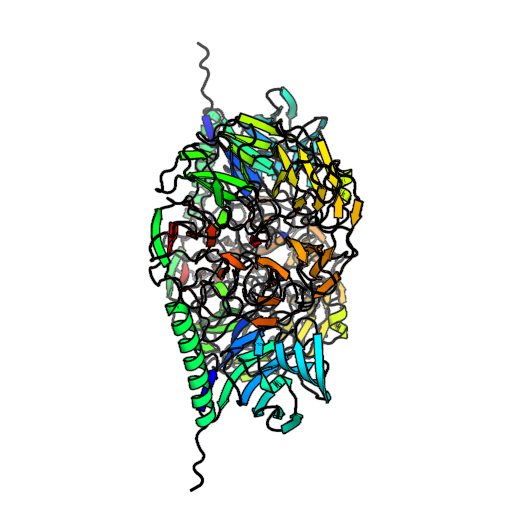EU A 1 253 ? 16.594 -22.422 7.945 1 96.94 253 LEU A O 1
ATOM 2053 N N . LYS A 1 254 ? 16.062 -23.078 10.031 1 95.31 254 LYS A N 1
ATOM 2054 C CA . LYS A 1 254 ? 17 -22.234 10.758 1 95.31 254 LYS A CA 1
ATOM 2055 C C . LYS A 1 254 ? 16.875 -20.781 10.305 1 95.31 254 LYS A C 1
ATOM 2057 O O . LYS A 1 254 ? 17.891 -20.078 10.156 1 95.31 254 LYS A O 1
ATOM 2062 N N . GLY A 1 255 ? 15.672 -20.359 9.93 1 92.69 255 GLY A N 1
ATOM 2063 C CA . GLY A 1 255 ? 15.445 -18.984 9.516 1 92.69 255 GLY A CA 1
ATOM 2064 C C . GLY A 1 255 ? 15.844 -18.719 8.078 1 92.69 255 GLY A C 1
ATOM 2065 O O . GLY A 1 255 ? 15.789 -17.578 7.617 1 92.69 255 GLY A O 1
ATOM 2066 N N . CYS A 1 256 ? 16.188 -19.719 7.309 1 94.94 256 CYS A N 1
ATOM 2067 C CA . CYS A 1 256 ? 16.672 -19.562 5.941 1 94.94 256 CYS A CA 1
ATOM 2068 C C . CYS A 1 256 ? 15.594 -19.938 4.938 1 94.94 256 CYS A C 1
ATOM 2070 O O . CYS A 1 256 ? 15.867 -20.062 3.738 1 94.94 256 CYS A O 1
ATOM 2072 N N . GLY A 1 257 ? 14.406 -20.109 5.492 1 93.38 257 GLY A N 1
ATOM 2073 C CA . GLY A 1 257 ? 13.312 -20.516 4.617 1 93.38 257 GLY A CA 1
ATOM 2074 C C . GLY A 1 257 ? 12.922 -19.453 3.619 1 93.38 257 GLY A C 1
ATOM 2075 O O . GLY A 1 257 ? 13.477 -18.344 3.627 1 93.38 257 GLY A O 1
ATOM 2076 N N . THR A 1 258 ? 12.062 -19.812 2.701 1 94 258 THR A N 1
ATOM 2077 C CA . THR A 1 258 ? 11.602 -18.953 1.609 1 94 258 THR A CA 1
ATOM 2078 C C . THR A 1 258 ? 10.18 -19.328 1.203 1 94 258 THR A C 1
ATOM 2080 O O . THR A 1 258 ? 9.609 -20.297 1.718 1 94 258 THR A O 1
ATOM 2083 N N . GLY A 1 259 ? 9.609 -18.5 0.415 1 92.94 259 GLY A N 1
ATOM 2084 C CA . GLY A 1 259 ? 8.391 -18.922 -0.267 1 92.94 259 GLY A CA 1
ATOM 2085 C C . GLY A 1 259 ? 8.633 -20.031 -1.277 1 92.94 259 GLY A C 1
ATOM 2086 O O . GLY A 1 259 ? 9.312 -21.016 -0.976 1 92.94 259 GLY A O 1
ATOM 2087 N N . ARG A 1 260 ? 8.156 -19.875 -2.449 1 93 260 ARG A N 1
ATOM 2088 C CA . ARG A 1 260 ? 8.195 -20.984 -3.4 1 93 260 ARG A CA 1
ATOM 2089 C C . ARG A 1 260 ? 9.484 -20.969 -4.207 1 93 260 ARG A C 1
ATOM 2091 O O . ARG A 1 260 ? 9.602 -21.656 -5.223 1 93 260 ARG A O 1
ATOM 2098 N N . GLN A 1 261 ? 10.484 -20.25 -3.738 1 94.81 261 GLN A N 1
ATOM 2099 C CA . GLN A 1 261 ? 11.781 -20.234 -4.41 1 94.81 261 GLN A CA 1
ATOM 2100 C C . GLN A 1 261 ? 12.68 -21.359 -3.916 1 94.81 261 GLN A C 1
ATOM 2102 O O . GLN A 1 261 ? 13.789 -21.109 -3.447 1 94.81 261 GLN A O 1
ATOM 2107 N N . LEU A 1 262 ? 12.203 -22.531 -4.016 1 96 262 LEU A N 1
ATOM 2108 C CA . LEU A 1 262 ? 12.859 -23.781 -3.641 1 96 262 LEU A CA 1
ATOM 2109 C C . LEU A 1 262 ? 13.164 -24.625 -4.871 1 96 262 LEU A C 1
ATOM 2111 O O . LEU A 1 262 ? 12.32 -24.75 -5.77 1 96 262 LEU A O 1
ATOM 2115 N N . ARG A 1 263 ? 14.453 -25.172 -4.941 1 97.12 263 ARG A N 1
ATOM 2116 C CA . ARG A 1 263 ? 14.859 -26.094 -6 1 97.12 263 ARG A CA 1
ATOM 2117 C C . ARG A 1 263 ? 15.5 -27.344 -5.422 1 97.12 263 ARG A C 1
ATOM 2119 O O . ARG A 1 263 ? 16.203 -27.281 -4.414 1 97.12 263 ARG A O 1
ATOM 2126 N N . PHE A 1 264 ? 15.266 -28.484 -6.078 1 97 264 PHE A N 1
ATOM 2127 C CA . PHE A 1 264 ? 15.883 -29.75 -5.715 1 97 264 PHE A CA 1
ATOM 2128 C C . PHE A 1 264 ? 16.859 -30.203 -6.793 1 97 264 PHE A C 1
ATOM 2130 O O . PHE A 1 264 ? 16.641 -29.969 -7.98 1 97 264 PHE A O 1
ATOM 2137 N N . GLY A 1 265 ? 17.906 -30.797 -6.426 1 96.94 265 GLY A N 1
ATOM 2138 C CA . GLY A 1 265 ? 18.875 -31.359 -7.34 1 96.94 265 GLY A CA 1
ATOM 2139 C C . GLY A 1 265 ? 19.938 -32.188 -6.637 1 96.94 265 GLY A C 1
ATOM 2140 O O . GLY A 1 265 ? 19.797 -32.531 -5.457 1 96.94 265 GLY A O 1
ATOM 2141 N N . HIS A 1 266 ? 20.984 -32.656 -7.379 1 96.75 266 HIS A N 1
ATOM 2142 C CA . HIS A 1 266 ? 22.047 -33.531 -6.863 1 96.75 266 HIS A CA 1
ATOM 2143 C C . HIS A 1 266 ? 23.375 -32.781 -6.773 1 96.75 266 HIS A C 1
ATOM 2145 O O . HIS A 1 266 ? 24.297 -33.031 -7.559 1 96.75 266 HIS A O 1
ATOM 2151 N N . LEU A 1 267 ? 23.453 -32.031 -5.742 1 98.12 267 LEU A N 1
ATOM 2152 C CA . LEU A 1 267 ? 24.609 -31.125 -5.578 1 98.12 267 LEU A CA 1
ATOM 2153 C C . LEU A 1 267 ? 25.859 -31.922 -5.219 1 98.12 267 LEU A C 1
ATOM 2155 O O . LEU A 1 267 ? 26.969 -31.578 -5.637 1 98.12 267 LEU A O 1
ATOM 2159 N N . LEU A 1 268 ? 25.703 -33.062 -4.539 1 96.12 268 LEU A N 1
ATOM 2160 C CA . LEU A 1 268 ? 26.828 -33.781 -3.988 1 96.12 268 LEU A CA 1
ATOM 2161 C C . LEU A 1 268 ? 27.156 -35 -4.844 1 96.12 268 LEU A C 1
ATOM 2163 O O . LEU A 1 268 ? 28.141 -35.688 -4.59 1 96.12 268 LEU A O 1
ATOM 2167 N N . GLY A 1 269 ? 26.359 -35.312 -5.812 1 90.88 269 GLY A N 1
ATOM 2168 C CA . GLY A 1 269 ? 26.625 -36.406 -6.723 1 90.88 269 GLY A CA 1
ATOM 2169 C C . GLY A 1 269 ? 26.5 -37.781 -6.059 1 90.88 269 GLY A C 1
ATOM 2170 O O . GLY A 1 269 ? 27.016 -38.781 -6.57 1 90.88 269 GLY A O 1
ATOM 2171 N N . ASN A 1 270 ? 25.875 -37.906 -4.98 1 89.69 270 ASN A N 1
ATOM 2172 C CA . ASN A 1 270 ? 25.781 -39.156 -4.238 1 89.69 270 ASN A CA 1
ATOM 2173 C C . ASN A 1 270 ? 24.453 -39.875 -4.492 1 89.69 270 ASN A C 1
ATOM 2175 O O . ASN A 1 270 ? 24.109 -40.812 -3.789 1 89.69 270 ASN A O 1
ATOM 2179 N N . GLY A 1 271 ? 23.734 -39.375 -5.359 1 90.06 271 GLY A N 1
ATOM 2180 C CA . GLY A 1 271 ? 22.453 -39.969 -5.691 1 90.06 271 GLY A CA 1
ATOM 2181 C C . GLY A 1 271 ? 21.297 -39.438 -4.844 1 90.06 271 GLY A C 1
ATOM 2182 O O . GLY A 1 271 ? 20.141 -39.688 -5.16 1 90.06 271 GLY A O 1
ATOM 2183 N N . GLU A 1 272 ? 21.625 -38.781 -3.855 1 93.88 272 GLU A N 1
ATOM 2184 C CA . GLU A 1 272 ? 20.594 -38.188 -2.998 1 93.88 272 GLU A CA 1
ATOM 2185 C C . GLU A 1 272 ? 20.266 -36.75 -3.414 1 93.88 272 GLU A C 1
ATOM 2187 O O . GLU A 1 272 ? 21.156 -36.031 -3.877 1 93.88 272 GLU A O 1
ATOM 2192 N N . TYR A 1 273 ? 19.031 -36.406 -3.199 1 96.31 273 TYR A N 1
ATOM 2193 C CA . TYR A 1 273 ? 18.625 -35.062 -3.496 1 96.31 273 TYR A CA 1
ATOM 2194 C C . TYR A 1 273 ? 19.125 -34.094 -2.422 1 96.31 273 TYR A C 1
ATOM 2196 O O . TYR A 1 273 ? 19.156 -34.438 -1.238 1 96.31 273 TYR A O 1
ATOM 2204 N N . GLN A 1 274 ? 19.578 -32.969 -2.756 1 97.75 274 GLN A N 1
ATOM 2205 C CA . GLN A 1 274 ? 19.734 -31.766 -1.953 1 97.75 274 GLN A CA 1
ATOM 2206 C C . GLN A 1 274 ? 18.75 -30.688 -2.4 1 97.75 274 GLN A C 1
ATOM 2208 O O . GLN A 1 274 ? 17.953 -30.891 -3.316 1 97.75 274 GLN A O 1
ATOM 2213 N N . MET A 1 275 ? 18.734 -29.562 -1.633 1 97.88 275 MET A N 1
ATOM 2214 C CA . MET A 1 275 ? 17.859 -28.469 -2.033 1 97.88 275 MET A CA 1
ATOM 2215 C C . MET A 1 275 ? 18.547 -27.125 -1.851 1 97.88 275 MET A C 1
ATOM 2217 O O . MET A 1 275 ? 19.484 -27 -1.064 1 97.88 275 MET A O 1
ATOM 2221 N N . VAL A 1 276 ? 18.141 -26.125 -2.621 1 98.25 276 VAL A N 1
ATOM 2222 C CA . VAL A 1 276 ? 18.578 -24.734 -2.494 1 98.25 276 VAL A CA 1
ATOM 2223 C C . VAL A 1 276 ? 17.375 -23.828 -2.303 1 98.25 276 VAL A C 1
ATOM 2225 O O . VAL A 1 276 ? 16.406 -23.906 -3.064 1 98.25 276 VAL A O 1
ATOM 2228 N N . MET A 1 277 ? 17.406 -23.062 -1.244 1 97 277 MET A N 1
ATOM 2229 C CA . MET A 1 277 ? 16.375 -22.078 -0.937 1 97 277 MET A CA 1
ATOM 2230 C C . MET A 1 277 ? 16.875 -20.672 -1.187 1 97 277 MET A C 1
ATOM 2232 O O . MET A 1 277 ? 17.969 -20.297 -0.743 1 97 277 MET A O 1
ATOM 2236 N N . ALA A 1 278 ? 16.109 -19.875 -1.92 1 96.69 278 ALA A N 1
ATOM 2237 C CA . ALA A 1 278 ? 16.484 -18.516 -2.248 1 96.69 278 ALA A CA 1
ATOM 2238 C C . ALA A 1 278 ? 15.664 -17.5 -1.462 1 96.69 278 ALA A C 1
ATOM 2240 O O . ALA A 1 278 ? 14.438 -17.453 -1.602 1 96.69 278 ALA A O 1
ATOM 2241 N N . GLN A 1 279 ? 16.297 -16.781 -0.601 1 96.19 279 GLN A N 1
ATOM 2242 C CA . GLN A 1 279 ? 15.688 -15.578 -0.027 1 96.19 279 GLN A CA 1
ATOM 2243 C C . GLN A 1 279 ? 15.867 -14.375 -0.943 1 96.19 279 GLN A C 1
ATOM 2245 O O . GLN A 1 279 ? 16.844 -14.297 -1.69 1 96.19 279 GLN A O 1
ATOM 2250 N N . CYS A 1 280 ? 14.875 -13.484 -0.91 1 95.56 280 CYS A N 1
ATOM 2251 C CA . CYS A 1 280 ? 14.844 -12.414 -1.9 1 95.56 280 CYS A CA 1
ATOM 2252 C C . CYS A 1 280 ? 14.617 -11.062 -1.235 1 95.56 280 CYS A C 1
ATOM 2254 O O . CYS A 1 280 ? 14.328 -10.992 -0.041 1 95.56 280 CYS A O 1
ATOM 2256 N N . GLN A 1 281 ? 14.82 -10.016 -1.963 1 94.56 281 GLN A N 1
ATOM 2257 C CA . GLN A 1 281 ? 14.469 -8.648 -1.612 1 94.56 281 GLN A CA 1
ATOM 2258 C C . GLN A 1 281 ? 13.734 -7.957 -2.76 1 94.56 281 GLN A C 1
ATOM 2260 O O . GLN A 1 281 ? 13.938 -8.297 -3.926 1 94.56 281 GLN A O 1
ATOM 2265 N N . LYS A 1 282 ? 12.93 -7.059 -2.379 1 94.19 282 LYS A N 1
ATOM 2266 C CA . LYS A 1 282 ? 12.234 -6.227 -3.355 1 94.19 282 LYS A CA 1
ATOM 2267 C C . LYS A 1 282 ? 13.008 -4.941 -3.637 1 94.19 282 LYS A C 1
ATOM 2269 O O . LYS A 1 282 ? 13.656 -4.391 -2.74 1 94.19 282 LYS A O 1
ATOM 2274 N N . ARG A 1 283 ? 12.938 -4.508 -4.906 1 93.44 283 ARG A N 1
ATOM 2275 C CA . ARG A 1 283 ? 13.594 -3.271 -5.312 1 93.44 283 ARG A CA 1
ATOM 2276 C C . ARG A 1 283 ? 12.648 -2.379 -6.109 1 93.44 283 ARG A C 1
ATOM 2278 O O . ARG A 1 283 ? 11.789 -2.875 -6.832 1 93.44 283 ARG A O 1
ATOM 2285 N N . VAL A 1 284 ? 12.766 -1.11 -5.977 1 94.75 284 VAL A N 1
ATOM 2286 C CA . VAL A 1 284 ? 12.195 -0.038 -6.785 1 94.75 284 VAL A CA 1
ATOM 2287 C C . VAL A 1 284 ? 10.68 0.005 -6.59 1 94.75 284 VAL A C 1
ATOM 2289 O O . VAL A 1 284 ? 10.133 1.018 -6.148 1 94.75 284 VAL A O 1
ATOM 2292 N N . ASN A 1 285 ? 10 -1.14 -6.938 1 94.12 285 ASN A N 1
ATOM 2293 C CA . ASN A 1 285 ? 8.539 -1.174 -6.895 1 94.12 285 ASN A CA 1
ATOM 2294 C C . ASN A 1 285 ? 8.016 -2.594 -6.699 1 94.12 285 ASN A C 1
ATOM 2296 O O . ASN A 1 285 ? 7.832 -3.33 -7.672 1 94.12 285 ASN A O 1
ATOM 2300 N N . ARG A 1 286 ? 7.762 -2.959 -5.492 1 90.62 286 ARG A N 1
ATOM 2301 C CA . ARG A 1 286 ? 7.195 -4.258 -5.145 1 90.62 286 ARG A CA 1
ATOM 2302 C C . ARG A 1 286 ? 8.016 -5.391 -5.75 1 90.62 286 ARG A C 1
ATOM 2304 O O . ARG A 1 286 ? 9.219 -5.492 -5.504 1 90.62 286 ARG A O 1
ATOM 2311 N N . ASP A 1 287 ? 7.352 -6.254 -6.566 1 90.44 287 ASP A N 1
ATOM 2312 C CA . ASP A 1 287 ? 8.023 -7.438 -7.094 1 90.44 287 ASP A CA 1
ATOM 2313 C C . ASP A 1 287 ? 8.656 -7.152 -8.453 1 90.44 287 ASP A C 1
ATOM 2315 O O . ASP A 1 287 ? 9.266 -8.031 -9.062 1 90.44 287 ASP A O 1
ATOM 2319 N N . ALA A 1 288 ? 8.625 -5.953 -8.938 1 93 288 ALA A N 1
ATOM 2320 C CA . ALA A 1 288 ? 8.969 -5.66 -10.328 1 93 288 ALA A CA 1
ATOM 2321 C C . ALA A 1 288 ? 10.438 -5.941 -10.602 1 93 288 ALA A C 1
ATOM 2323 O O . ALA A 1 288 ? 10.812 -6.312 -11.719 1 93 288 ALA A O 1
ATOM 2324 N N . TYR A 1 289 ? 11.25 -5.699 -9.594 1 95.12 289 TYR A N 1
ATOM 2325 C CA . TYR A 1 289 ? 12.688 -5.906 -9.75 1 95.12 289 TYR A CA 1
ATOM 2326 C C . TYR A 1 289 ? 13.242 -6.734 -8.594 1 95.12 289 TYR A C 1
ATOM 2328 O O . TYR A 1 289 ? 14.266 -6.375 -8 1 95.12 289 TYR A O 1
ATOM 2336 N N . GLY A 1 290 ? 12.508 -7.801 -8.273 1 93.5 290 GLY A N 1
ATOM 2337 C CA . GLY A 1 290 ? 13.008 -8.688 -7.23 1 93.5 290 GLY A CA 1
ATOM 2338 C C . GLY A 1 290 ? 14.406 -9.195 -7.5 1 93.5 290 GLY A C 1
ATOM 2339 O O . GLY A 1 290 ? 14.828 -9.297 -8.656 1 93.5 290 GLY A O 1
ATOM 2340 N N . THR A 1 291 ? 15.125 -9.461 -6.414 1 94.75 291 THR A N 1
ATOM 2341 C CA . THR A 1 291 ? 16.469 -10.008 -6.527 1 94.75 291 THR A CA 1
ATOM 2342 C C . THR A 1 291 ? 16.719 -11.055 -5.449 1 94.75 291 THR A C 1
ATOM 2344 O O . THR A 1 291 ? 16.172 -10.977 -4.355 1 94.75 291 THR A O 1
ATOM 2347 N N . ILE A 1 292 ? 17.5 -12.031 -5.785 1 96.5 292 ILE A N 1
ATOM 2348 C CA . ILE A 1 292 ? 17.906 -13.039 -4.809 1 96.5 292 ILE A CA 1
ATOM 2349 C C . ILE A 1 292 ? 18.969 -12.461 -3.877 1 96.5 292 ILE A C 1
ATOM 2351 O O . ILE A 1 292 ? 20.016 -12 -4.332 1 96.5 292 ILE A O 1
ATOM 2355 N N . SER A 1 293 ? 18.672 -12.484 -2.6 1 95.94 293 SER A N 1
ATOM 2356 C CA . SER A 1 293 ? 19.609 -11.914 -1.633 1 95.94 293 SER A CA 1
ATOM 2357 C C . SER A 1 293 ? 20.516 -12.977 -1.05 1 95.94 293 SER A C 1
ATOM 2359 O O . SER A 1 293 ? 21.688 -12.703 -0.745 1 95.94 293 SER A O 1
ATOM 2361 N N . CYS A 1 294 ? 19.969 -14.203 -0.894 1 97 294 CYS A N 1
ATOM 2362 C CA . CYS A 1 294 ? 20.766 -15.273 -0.3 1 97 294 CYS A CA 1
ATOM 2363 C C . CYS A 1 294 ? 20.297 -16.641 -0.808 1 97 294 CYS A C 1
ATOM 2365 O O . CYS A 1 294 ? 19.109 -16.891 -0.925 1 97 294 CYS A O 1
ATOM 2367 N N . LEU A 1 295 ? 21.234 -17.453 -1.167 1 97.94 295 LEU A N 1
ATOM 2368 C CA . LEU A 1 295 ? 21 -18.859 -1.45 1 97.94 295 LEU A CA 1
ATOM 2369 C C . LEU A 1 295 ? 21.531 -19.734 -0.321 1 97.94 295 LEU A C 1
ATOM 2371 O O . LEU A 1 295 ? 22.672 -19.562 0.119 1 97.94 295 LEU A O 1
ATOM 2375 N N . THR A 1 296 ? 20.688 -20.609 0.156 1 98.38 296 THR A N 1
ATOM 2376 C CA . THR A 1 296 ? 21.125 -21.578 1.152 1 98.38 296 THR A CA 1
ATOM 2377 C C . THR A 1 296 ? 20.906 -23.016 0.648 1 98.38 296 THR A C 1
ATOM 2379 O O . THR A 1 296 ? 19.781 -23.375 0.292 1 98.38 296 THR A O 1
ATOM 2382 N N . ALA A 1 297 ? 21.969 -23.75 0.626 1 98.69 297 ALA A N 1
ATOM 2383 C CA . ALA A 1 297 ? 21.891 -25.156 0.24 1 98.69 297 ALA A CA 1
ATOM 2384 C C . ALA A 1 297 ? 21.766 -26.062 1.468 1 98.69 297 ALA A C 1
ATOM 2386 O O . ALA A 1 297 ? 22.5 -25.891 2.439 1 98.69 297 ALA A O 1
ATOM 2387 N N . PHE A 1 298 ? 20.828 -26.984 1.361 1 98.25 298 PHE A N 1
ATOM 2388 C CA . PHE A 1 298 ? 20.578 -27.953 2.42 1 98.25 298 PHE A CA 1
ATOM 2389 C C . PHE A 1 298 ? 20.688 -29.375 1.883 1 98.25 298 PHE A C 1
ATOM 2391 O O . PHE A 1 298 ? 20.375 -29.641 0.716 1 98.25 298 PHE A O 1
ATOM 2398 N N . ASP A 1 299 ? 21.125 -30.25 2.748 1 97.38 299 ASP A N 1
ATOM 2399 C CA . ASP A 1 299 ? 20.734 -31.641 2.492 1 97.38 299 ASP A CA 1
ATOM 2400 C C . ASP A 1 299 ? 19.391 -31.953 3.127 1 97.38 299 ASP A C 1
ATOM 2402 O O . ASP A 1 299 ? 18.781 -31.094 3.766 1 97.38 299 ASP A O 1
ATOM 2406 N N . LEU A 1 300 ? 18.875 -33.125 2.92 1 96.38 300 LEU A N 1
ATOM 2407 C CA . LEU A 1 300 ? 17.516 -33.438 3.355 1 96.38 300 LEU A CA 1
ATOM 2408 C C . LEU A 1 300 ? 17.5 -33.812 4.832 1 96.38 300 LEU A C 1
ATOM 2410 O O . LEU A 1 300 ? 16.438 -34.125 5.379 1 96.38 300 LEU A O 1
ATOM 2414 N N . ASP A 1 301 ? 18.562 -33.719 5.516 1 95.62 301 ASP A N 1
ATOM 2415 C CA . ASP A 1 301 ? 18.625 -33.906 6.961 1 95.62 301 ASP A CA 1
ATOM 2416 C C . ASP A 1 301 ? 18.641 -32.562 7.695 1 95.62 301 ASP A C 1
ATOM 2418 O O . ASP A 1 301 ? 18.625 -32.531 8.93 1 95.62 301 ASP A O 1
ATOM 2422 N N . GLY A 1 302 ? 18.703 -31.531 6.961 1 96.38 302 GLY A N 1
ATOM 2423 C CA . GLY A 1 302 ? 18.609 -30.203 7.551 1 96.38 302 GLY A CA 1
ATOM 2424 C C . GLY A 1 302 ? 19.969 -29.562 7.773 1 96.38 302 GLY A C 1
ATOM 2425 O O . GLY A 1 302 ? 20.062 -28.531 8.453 1 96.38 302 GLY A O 1
ATOM 2426 N N . ASN A 1 303 ? 21 -30.141 7.285 1 97.69 303 ASN A N 1
ATOM 2427 C CA . ASN A 1 303 ? 22.312 -29.531 7.367 1 97.69 303 ASN A CA 1
ATOM 2428 C C . ASN A 1 303 ? 22.516 -28.5 6.266 1 97.69 303 ASN A C 1
ATOM 2430 O O . ASN A 1 303 ? 22.234 -28.766 5.098 1 97.69 303 ASN A O 1
ATOM 2434 N N . ILE A 1 304 ? 23.016 -27.375 6.66 1 98.38 304 ILE A N 1
ATOM 2435 C CA . ILE A 1 304 ? 23.391 -26.359 5.684 1 98.38 304 ILE A CA 1
ATOM 2436 C C . ILE A 1 304 ? 24.719 -26.719 5.039 1 98.38 304 ILE A C 1
ATOM 2438 O O . ILE A 1 304 ? 25.734 -26.891 5.734 1 98.38 304 ILE A O 1
ATOM 2442 N N . LEU A 1 305 ? 24.734 -26.812 3.777 1 98.44 305 LEU A N 1
ATOM 2443 C CA . LEU A 1 305 ? 25.953 -27.125 3.035 1 98.44 305 LEU A CA 1
ATOM 2444 C C . LEU A 1 305 ? 26.75 -25.859 2.764 1 98.44 305 LEU A C 1
ATOM 2446 O O . LEU A 1 305 ? 27.969 -25.844 2.959 1 98.44 305 LEU A O 1
ATOM 2450 N N . TRP A 1 306 ? 26.172 -24.859 2.326 1 98.44 306 TRP A N 1
ATOM 2451 C CA . TRP A 1 306 ? 26.781 -23.562 2.068 1 98.44 306 TRP A CA 1
ATOM 2452 C C . TRP A 1 306 ? 25.719 -22.469 1.931 1 98.44 306 TRP A C 1
ATOM 2454 O O . TRP A 1 306 ? 24.531 -22.781 1.827 1 98.44 306 TRP A O 1
ATOM 2464 N N . GLN A 1 307 ? 26.141 -21.297 2.082 1 97.94 307 GLN A N 1
ATOM 2465 C CA . GLN A 1 307 ? 25.328 -20.109 1.823 1 97.94 307 GLN A CA 1
ATOM 2466 C C . GLN A 1 307 ? 26.047 -19.141 0.891 1 97.94 307 GLN A C 1
ATOM 2468 O O . GLN A 1 307 ? 27.266 -18.953 0.988 1 97.94 307 GLN A O 1
ATOM 2473 N N . HIS A 1 308 ? 25.391 -18.609 -0.013 1 97.75 308 HIS A N 1
ATOM 2474 C CA . HIS A 1 308 ? 25.844 -17.516 -0.876 1 97.75 308 HIS A CA 1
ATOM 2475 C C . HIS A 1 308 ? 25 -16.266 -0.673 1 97.75 308 HIS A C 1
ATOM 2477 O O . HIS A 1 308 ? 23.906 -16.141 -1.252 1 97.75 308 HIS A O 1
ATOM 2483 N N . GLY A 1 309 ? 25.516 -15.258 0.012 1 96.56 309 GLY A N 1
ATOM 2484 C CA . GLY A 1 309 ? 24.766 -14.117 0.522 1 96.56 309 GLY A CA 1
ATOM 2485 C C . GLY A 1 309 ? 24.5 -14.203 2.012 1 96.56 309 GLY A C 1
ATOM 2486 O O . GLY A 1 309 ? 24.953 -15.133 2.68 1 96.56 309 GLY A O 1
ATOM 2487 N N . GLU A 1 310 ? 23.734 -13.211 2.539 1 96.25 310 GLU A N 1
ATOM 2488 C CA . GLU A 1 310 ? 23.406 -13.125 3.963 1 96.25 310 GLU A CA 1
ATOM 2489 C C . GLU A 1 310 ? 21.969 -13.547 4.234 1 96.25 310 GLU A C 1
ATOM 2491 O O . GLU A 1 310 ? 21.031 -12.953 3.693 1 96.25 310 GLU A O 1
ATOM 2496 N N . PRO A 1 311 ? 21.797 -14.594 5.035 1 95.44 311 PRO A N 1
ATOM 2497 C CA . PRO A 1 311 ? 20.438 -14.992 5.371 1 95.44 311 PRO A CA 1
ATOM 2498 C C . PRO A 1 311 ? 19.75 -14.016 6.332 1 95.44 311 PRO A C 1
ATOM 2500 O O . PRO A 1 311 ? 20.438 -13.242 7.012 1 95.44 311 PRO A O 1
ATOM 2503 N N . THR A 1 312 ? 18.469 -13.992 6.32 1 93.94 312 THR A N 1
ATOM 2504 C CA . THR A 1 312 ? 17.703 -13.156 7.246 1 93.94 312 THR A CA 1
ATOM 2505 C C . THR A 1 312 ? 16.438 -13.867 7.711 1 93.94 312 THR A C 1
ATOM 2507 O O . THR A 1 312 ? 15.859 -14.656 6.961 1 93.94 312 THR A O 1
ATOM 2510 N N . ASP A 1 313 ? 16 -13.523 8.922 1 91.44 313 ASP A N 1
ATOM 2511 C CA . ASP A 1 313 ? 14.75 -14.055 9.43 1 91.44 313 ASP A CA 1
ATOM 2512 C C . ASP A 1 313 ? 13.617 -13.047 9.266 1 91.44 313 ASP A C 1
ATOM 2514 O O . ASP A 1 313 ? 12.492 -13.281 9.727 1 91.44 313 ASP A O 1
ATOM 2518 N N . ASN A 1 314 ? 13.922 -11.93 8.633 1 89.44 314 ASN A N 1
ATOM 2519 C CA . ASN A 1 314 ? 12.883 -10.969 8.289 1 89.44 314 ASN A CA 1
ATOM 2520 C C . ASN A 1 314 ? 12.195 -11.328 6.98 1 89.44 314 ASN A C 1
ATOM 2522 O O . ASN A 1 314 ? 12.648 -10.93 5.906 1 89.44 314 ASN A O 1
ATOM 2526 N N . HIS A 1 315 ? 11.109 -11.922 7.098 1 83.31 315 HIS A N 1
ATOM 2527 C CA . HIS A 1 315 ? 10.477 -12.445 5.891 1 83.31 315 HIS A CA 1
ATOM 2528 C C . HIS A 1 315 ? 9.688 -11.367 5.168 1 83.31 315 HIS A C 1
ATOM 2530 O O . HIS A 1 315 ? 9.32 -11.531 4.004 1 83.31 315 HIS A O 1
ATOM 2536 N N . ASP A 1 316 ? 9.531 -10.227 5.781 1 80.19 316 ASP A N 1
ATOM 2537 C CA . ASP A 1 316 ? 8.75 -9.164 5.16 1 80.19 316 ASP A CA 1
ATOM 2538 C C . ASP A 1 316 ? 9.492 -8.547 3.979 1 80.19 316 ASP A C 1
ATOM 2540 O O . ASP A 1 316 ? 8.875 -7.996 3.066 1 80.19 316 ASP A O 1
ATOM 2544 N N . ILE A 1 317 ? 10.773 -8.688 4.023 1 75.56 317 ILE A N 1
ATOM 2545 C CA . ILE A 1 317 ? 11.523 -7.949 3.021 1 75.56 317 ILE A CA 1
ATOM 2546 C C . ILE A 1 317 ? 11.57 -8.742 1.717 1 75.56 317 ILE A C 1
ATOM 2548 O O . ILE A 1 317 ? 11.891 -8.195 0.661 1 75.56 317 ILE A O 1
ATOM 2552 N N . GLY A 1 318 ? 11.172 -9.984 1.86 1 74.06 318 GLY A N 1
ATOM 2553 C CA . GLY A 1 318 ? 11.414 -10.812 0.69 1 74.06 318 GLY A CA 1
ATOM 2554 C C . GLY A 1 318 ? 10.219 -11.664 0.304 1 74.06 318 GLY A C 1
ATOM 2555 O O . GLY A 1 318 ? 10.359 -12.664 -0.404 1 74.06 318 GLY A O 1
ATOM 2556 N N . THR A 1 319 ? 9.062 -11.344 0.841 1 84.56 319 THR A N 1
ATOM 2557 C CA . THR A 1 319 ? 7.883 -12.055 0.364 1 84.56 319 THR A CA 1
ATOM 2558 C C . THR A 1 319 ? 7.57 -11.672 -1.08 1 84.56 319 THR A C 1
ATOM 2560 O O . THR A 1 319 ? 7.121 -10.555 -1.349 1 84.56 319 THR A O 1
ATOM 2563 N N . ILE A 1 320 ? 7.945 -12.594 -2.02 1 87.38 320 ILE A N 1
ATOM 2564 C CA . ILE A 1 320 ? 7.844 -12.344 -3.453 1 87.38 320 ILE A CA 1
ATOM 2565 C C . ILE A 1 320 ? 7.031 -13.461 -4.113 1 87.38 320 ILE A C 1
ATOM 2567 O O . ILE A 1 320 ? 7.195 -14.633 -3.781 1 87.38 320 ILE A O 1
ATOM 2571 N N . SER A 1 321 ? 6.195 -13.031 -4.969 1 85.94 321 SER A N 1
ATOM 2572 C CA . SER A 1 321 ? 5.379 -13.992 -5.711 1 85.94 321 SER A CA 1
ATOM 2573 C C . SER A 1 321 ? 5.977 -14.273 -7.086 1 85.94 321 SER A C 1
ATOM 2575 O O . SER A 1 321 ? 5.68 -15.305 -7.695 1 85.94 321 SER A O 1
ATOM 2577 N N . ALA A 1 322 ? 6.852 -13.492 -7.59 1 87.62 322 ALA A N 1
ATOM 2578 C CA . ALA A 1 322 ? 7.426 -13.641 -8.93 1 87.62 322 ALA A CA 1
ATOM 2579 C C . ALA A 1 322 ? 8.477 -14.742 -8.953 1 87.62 322 ALA A C 1
ATOM 2581 O O . ALA A 1 322 ? 8.992 -15.148 -7.902 1 87.62 322 ALA A O 1
ATOM 2582 N N . ASP A 1 323 ? 8.672 -15.211 -10.055 1 92.19 323 ASP A N 1
ATOM 2583 C CA . ASP A 1 323 ? 9.766 -16.156 -10.227 1 92.19 323 ASP A CA 1
ATOM 2584 C C . ASP A 1 323 ? 11.117 -15.469 -10.031 1 92.19 323 ASP A C 1
ATOM 2586 O O . ASP A 1 323 ? 11.211 -14.242 -10.07 1 92.19 323 ASP A O 1
ATOM 2590 N N . MET A 1 324 ? 12.086 -16.266 -9.688 1 95.38 324 MET A N 1
ATOM 2591 C CA . MET A 1 324 ? 13.453 -15.781 -9.523 1 95.38 324 MET A CA 1
ATOM 2592 C C . MET A 1 324 ? 14.422 -16.625 -10.352 1 95.38 324 MET A C 1
ATOM 2594 O O . MET A 1 324 ? 14.164 -17.781 -10.625 1 95.38 324 MET A O 1
ATOM 2598 N N . PRO A 1 325 ? 15.523 -16.047 -10.758 1 97.25 325 PRO A N 1
ATOM 2599 C CA . PRO A 1 325 ? 16.469 -16.75 -11.633 1 97.25 325 PRO A CA 1
ATOM 2600 C C . PRO A 1 325 ? 17.359 -17.719 -10.867 1 97.25 325 PRO A C 1
ATOM 2602 O O . PRO A 1 325 ? 18.438 -17.344 -10.398 1 97.25 325 PRO A O 1
ATOM 2605 N N . MET A 1 326 ? 16.938 -18.938 -10.844 1 97.5 326 MET A N 1
ATOM 2606 C CA . MET A 1 326 ? 17.719 -19.969 -10.195 1 97.5 326 MET A CA 1
ATOM 2607 C C . MET A 1 326 ? 17.359 -21.344 -10.742 1 97.5 326 MET A C 1
ATOM 2609 O O . MET A 1 326 ? 16.172 -21.656 -10.938 1 97.5 326 MET A O 1
ATOM 2613 N N . GLN A 1 327 ? 18.344 -22.125 -11.039 1 98.06 327 GLN A N 1
ATOM 2614 C CA . GLN A 1 327 ? 18.188 -23.531 -11.414 1 98.06 327 GLN A CA 1
ATOM 2615 C C . GLN A 1 327 ? 19.297 -24.391 -10.836 1 98.06 327 GLN A C 1
ATOM 2617 O O . GLN A 1 327 ? 20.391 -23.891 -10.562 1 98.06 327 GLN A O 1
ATOM 2622 N N . ILE A 1 328 ? 19.047 -25.656 -10.602 1 98.19 328 ILE A N 1
ATOM 2623 C CA . ILE A 1 328 ? 20.031 -26.672 -10.281 1 98.19 328 ILE A CA 1
ATOM 2624 C C . ILE A 1 328 ? 20.156 -27.656 -11.445 1 98.19 328 ILE A C 1
ATOM 2626 O O . ILE A 1 328 ? 19.172 -28.297 -11.836 1 98.19 328 ILE A O 1
ATOM 2630 N N . TYR A 1 329 ? 21.375 -27.75 -12 1 98.06 329 TYR A N 1
ATOM 2631 C CA . TYR A 1 329 ? 21.578 -28.609 -13.164 1 98.06 329 TYR A CA 1
ATOM 2632 C C . TYR A 1 329 ? 23.047 -28.875 -13.406 1 98.06 329 TYR A C 1
ATOM 2634 O O . TYR A 1 329 ? 23.891 -27.984 -13.188 1 98.06 329 TYR A O 1
ATOM 2642 N N . ASP A 1 330 ? 23.359 -30.125 -13.867 1 97.31 330 ASP A N 1
ATOM 2643 C CA . ASP A 1 330 ? 24.719 -30.438 -14.258 1 97.31 330 ASP A CA 1
ATOM 2644 C C . ASP A 1 330 ? 25.078 -29.797 -15.594 1 97.31 330 ASP A C 1
ATOM 2646 O O . ASP A 1 330 ? 25.234 -30.5 -16.594 1 97.31 330 ASP A O 1
ATOM 2650 N N . ILE A 1 331 ? 25.406 -28.562 -15.508 1 97.94 331 ILE A N 1
ATOM 2651 C CA . ILE A 1 331 ? 25.531 -27.734 -16.703 1 97.94 331 ILE A CA 1
ATOM 2652 C C . ILE A 1 331 ? 26.859 -28.047 -17.406 1 97.94 331 ILE A C 1
ATOM 2654 O O . ILE A 1 331 ? 26.969 -27.906 -18.625 1 97.94 331 ILE A O 1
ATOM 2658 N N . ASP A 1 332 ? 27.891 -28.562 -16.688 1 94.88 332 ASP A N 1
ATOM 2659 C CA . ASP A 1 332 ? 29.188 -28.797 -17.297 1 94.88 332 ASP A CA 1
ATOM 2660 C C . ASP A 1 332 ? 29.406 -30.297 -17.547 1 94.88 332 ASP A C 1
ATOM 2662 O O . ASP A 1 332 ? 30.453 -30.688 -18.078 1 94.88 332 ASP A O 1
ATOM 2666 N N . GLY A 1 333 ? 28.516 -31.156 -17.078 1 93.06 333 GLY A N 1
ATOM 2667 C CA . GLY A 1 333 ? 28.516 -32.562 -17.406 1 93.06 333 GLY A CA 1
ATOM 2668 C C . GLY A 1 333 ? 29.453 -33.375 -16.531 1 93.06 333 GLY A C 1
ATOM 2669 O O . GLY A 1 333 ? 29.812 -34.5 -16.906 1 93.06 333 GLY A O 1
ATOM 2670 N N . ASP A 1 334 ? 29.797 -32.906 -15.43 1 93.38 334 ASP A N 1
ATOM 2671 C CA . ASP A 1 334 ? 30.812 -33.656 -14.656 1 93.38 334 ASP A CA 1
ATOM 2672 C C . ASP A 1 334 ? 30.156 -34.562 -13.641 1 93.38 334 ASP A C 1
ATOM 2674 O O . ASP A 1 334 ? 30.844 -35.219 -12.844 1 93.38 334 ASP A O 1
ATOM 2678 N N . GLY A 1 335 ? 28.859 -34.531 -13.625 1 92.38 335 GLY A N 1
ATOM 2679 C CA . GLY A 1 335 ? 28.141 -35.469 -12.766 1 92.38 335 GLY A CA 1
ATOM 2680 C C . GLY A 1 335 ? 27.641 -34.844 -11.484 1 92.38 335 GLY A C 1
ATOM 2681 O O . GLY A 1 335 ? 26.938 -35.469 -10.695 1 92.38 335 GLY A O 1
ATOM 2682 N N . PHE A 1 336 ? 28.062 -33.656 -11.258 1 95.69 336 PHE A N 1
ATOM 2683 C CA . PHE A 1 336 ? 27.578 -32.875 -10.133 1 95.69 336 PHE A CA 1
ATOM 2684 C C . PHE A 1 336 ? 26.766 -31.672 -10.617 1 95.69 336 PHE A C 1
ATOM 2686 O O . PHE A 1 336 ? 27.219 -30.922 -11.484 1 95.69 336 PHE A O 1
ATOM 2693 N N . ASP A 1 337 ? 25.594 -31.516 -10 1 97.94 337 ASP A N 1
ATOM 2694 C CA . ASP A 1 337 ? 24.781 -30.359 -10.406 1 97.94 337 ASP A CA 1
ATOM 2695 C C . ASP A 1 337 ? 25.422 -29.047 -9.953 1 97.94 337 ASP A C 1
ATOM 2697 O O . ASP A 1 337 ? 25.969 -28.969 -8.852 1 97.94 337 ASP A O 1
ATOM 2701 N N . GLU A 1 338 ? 25.406 -28.047 -10.773 1 98.5 338 GLU A N 1
ATOM 2702 C CA . GLU A 1 338 ? 25.688 -26.672 -10.406 1 98.5 338 GLU A CA 1
ATOM 2703 C C . GLU A 1 338 ? 24.406 -25.938 -10.016 1 98.5 338 GLU A C 1
ATOM 2705 O O . GLU A 1 338 ? 23.297 -26.453 -10.219 1 98.5 338 GLU A O 1
ATOM 2710 N N . VAL A 1 339 ? 24.547 -24.844 -9.305 1 98.75 339 VAL A N 1
ATOM 2711 C CA . VAL A 1 339 ? 23.469 -23.859 -9.148 1 98.75 339 VAL A CA 1
ATOM 2712 C C . VAL A 1 339 ? 23.688 -22.703 -10.102 1 98.75 339 VAL A C 1
ATOM 2714 O O . VAL A 1 339 ? 24.719 -22.016 -10.039 1 98.75 339 VAL A O 1
ATOM 2717 N N . ILE A 1 340 ? 22.828 -22.5 -11.047 1 98.75 340 ILE A N 1
ATOM 2718 C CA . ILE A 1 340 ? 22.859 -21.391 -11.992 1 98.75 340 ILE A CA 1
ATOM 2719 C C . ILE A 1 340 ? 21.891 -20.312 -11.539 1 98.75 340 ILE A C 1
ATOM 2721 O O . ILE A 1 340 ? 20.703 -20.578 -11.312 1 98.75 340 ILE A O 1
ATOM 2725 N N . THR A 1 341 ? 22.375 -19.109 -11.367 1 98.5 341 THR A N 1
ATOM 2726 C CA . THR A 1 341 ? 21.562 -18.031 -10.789 1 98.5 341 THR A CA 1
ATOM 2727 C C . THR A 1 341 ? 22.016 -16.672 -11.297 1 98.5 341 THR A C 1
ATOM 2729 O O . THR A 1 341 ? 22.828 -16.594 -12.211 1 98.5 341 THR A O 1
ATOM 2732 N N . ALA A 1 342 ? 21.344 -15.648 -10.875 1 98 342 ALA A N 1
ATOM 2733 C CA . ALA A 1 342 ? 21.719 -14.266 -11.172 1 98 342 ALA A CA 1
ATOM 2734 C C . ALA A 1 342 ? 21.641 -13.398 -9.922 1 98 342 ALA A C 1
ATOM 2736 O O . ALA A 1 342 ? 20.688 -13.516 -9.133 1 98 342 ALA A O 1
ATOM 2737 N N . LYS A 1 343 ? 22.578 -12.625 -9.703 1 95.25 343 LYS A N 1
ATOM 2738 C CA . LYS A 1 343 ? 22.703 -11.711 -8.57 1 95.25 343 LYS A CA 1
ATOM 2739 C C . LYS A 1 343 ? 23.625 -10.547 -8.898 1 95.25 343 LYS A C 1
ATOM 2741 O O . LYS A 1 343 ? 24.656 -10.727 -9.562 1 95.25 343 LYS A O 1
ATOM 2746 N N . ASN A 1 344 ? 23.203 -9.344 -8.492 1 95.19 344 ASN A N 1
ATOM 2747 C CA . ASN A 1 344 ? 24.031 -8.148 -8.648 1 95.19 344 ASN A CA 1
ATOM 2748 C C . ASN A 1 344 ? 24.359 -7.883 -10.117 1 95.19 344 ASN A C 1
ATOM 2750 O O . ASN A 1 344 ? 25.484 -7.527 -10.453 1 95.19 344 ASN A O 1
ATOM 2754 N N . PHE A 1 345 ? 23.469 -8.188 -10.984 1 97.31 345 PHE A N 1
ATOM 2755 C CA . PHE A 1 345 ? 23.547 -7.945 -12.422 1 97.31 345 PHE A CA 1
ATOM 2756 C C . PHE A 1 345 ? 24.609 -8.828 -13.055 1 97.31 345 PHE A C 1
ATOM 2758 O O . PHE A 1 345 ? 25.328 -8.383 -13.953 1 97.31 345 PHE A O 1
ATOM 2765 N N . GLU A 1 346 ? 24.766 -9.984 -12.484 1 97.75 346 GLU A N 1
ATOM 2766 C CA . GLU A 1 346 ? 25.609 -11.039 -13.039 1 97.75 346 GLU A CA 1
ATOM 2767 C C . GLU A 1 346 ? 24.844 -12.359 -13.125 1 97.75 346 GLU A C 1
ATOM 2769 O O . GLU A 1 346 ? 24 -12.656 -12.281 1 97.75 346 GLU A O 1
ATOM 2774 N N . VAL A 1 347 ? 25.156 -13.07 -14.148 1 98.62 347 VAL A N 1
ATOM 2775 C CA . VAL A 1 347 ? 24.797 -14.484 -14.188 1 98.62 347 VAL A CA 1
ATOM 2776 C C . VAL A 1 347 ? 25.922 -15.32 -13.586 1 98.62 347 VAL A C 1
ATOM 2778 O O . VAL A 1 347 ? 27.094 -15.117 -13.891 1 98.62 347 VAL A O 1
ATOM 2781 N N . LEU A 1 348 ? 25.531 -16.234 -12.719 1 98.56 348 LEU A N 1
ATOM 2782 C CA . LEU A 1 348 ? 26.5 -17.016 -11.977 1 98.56 348 LEU A CA 1
ATOM 2783 C C . LEU A 1 348 ? 26.25 -18.516 -12.164 1 98.56 348 LEU A C 1
ATOM 2785 O O . LEU A 1 348 ? 25.109 -18.953 -12.203 1 98.56 348 LEU A O 1
ATOM 2789 N N . ILE A 1 349 ? 27.281 -19.219 -12.328 1 98.81 349 ILE A N 1
ATOM 2790 C CA . ILE A 1 349 ? 27.281 -20.672 -12.141 1 98.81 349 ILE A CA 1
ATOM 2791 C C . ILE A 1 349 ? 28.078 -21.031 -10.883 1 98.81 349 ILE A C 1
ATOM 2793 O O . ILE A 1 349 ? 29.281 -20.797 -10.812 1 98.81 349 ILE A O 1
ATOM 2797 N N . LEU A 1 350 ? 27.422 -21.547 -9.93 1 98.75 350 LEU A N 1
ATOM 2798 C CA . LEU A 1 350 ? 28.047 -21.922 -8.656 1 98.75 350 LEU A CA 1
ATOM 2799 C C . LEU A 1 350 ? 28.312 -23.422 -8.602 1 98.75 350 LEU A C 1
ATOM 2801 O O . LEU A 1 350 ? 27.516 -24.219 -9.102 1 98.75 350 LEU A O 1
ATOM 2805 N N . ASP A 1 351 ? 29.391 -23.766 -7.953 1 98.5 351 ASP A N 1
ATOM 2806 C CA . ASP A 1 351 ? 29.641 -25.172 -7.621 1 98.5 351 ASP A CA 1
ATOM 2807 C C . ASP A 1 351 ? 28.562 -25.688 -6.664 1 98.5 351 ASP A C 1
ATOM 2809 O O . ASP A 1 351 ? 28.344 -25.109 -5.602 1 98.5 351 ASP A O 1
ATOM 2813 N N . GLY A 1 352 ? 27.906 -26.75 -7.074 1 98 352 GLY A N 1
ATOM 2814 C CA . GLY A 1 352 ? 26.812 -27.281 -6.27 1 98 352 GLY A CA 1
ATOM 2815 C C . GLY A 1 352 ? 27.25 -27.75 -4.895 1 98 352 GLY A C 1
ATOM 2816 O O . GLY A 1 352 ? 26.484 -27.656 -3.934 1 98 352 GLY A O 1
ATOM 2817 N N . LYS A 1 353 ? 28.469 -28.188 -4.742 1 97.5 353 LYS A N 1
ATOM 2818 C CA . LYS A 1 353 ? 28.969 -28.75 -3.49 1 97.5 353 LYS A CA 1
ATOM 2819 C C . LYS A 1 353 ? 29.391 -27.641 -2.523 1 97.5 353 LYS A C 1
ATOM 2821 O O . LYS A 1 353 ? 29.25 -27.781 -1.309 1 97.5 353 LYS A O 1
ATOM 2826 N N . THR A 1 354 ? 29.875 -26.516 -3.137 1 97.75 354 THR A N 1
ATOM 2827 C CA . THR A 1 354 ? 30.547 -25.562 -2.258 1 97.75 354 THR A CA 1
ATOM 2828 C C . THR A 1 354 ? 29.859 -24.203 -2.309 1 97.75 354 THR A C 1
ATOM 2830 O O . THR A 1 354 ? 30.094 -23.344 -1.443 1 97.75 354 THR A O 1
ATOM 2833 N N . GLY A 1 355 ? 29.156 -23.984 -3.281 1 98 355 GLY A N 1
ATOM 2834 C CA . GLY A 1 355 ? 28.531 -22.672 -3.447 1 98 355 GLY A CA 1
ATOM 2835 C C . GLY A 1 355 ? 29.484 -21.641 -4.027 1 98 355 GLY A C 1
ATOM 2836 O O . GLY A 1 355 ? 29.125 -20.469 -4.195 1 98 355 GLY A O 1
ATOM 2837 N N . GLU A 1 356 ? 30.719 -22.031 -4.383 1 98 356 GLU A N 1
ATOM 2838 C CA . GLU A 1 356 ? 31.703 -21.109 -4.945 1 98 356 GLU A CA 1
ATOM 2839 C C . GLU A 1 356 ? 31.391 -20.797 -6.406 1 98 356 GLU A C 1
ATOM 2841 O O . GLU A 1 356 ? 30.844 -21.641 -7.125 1 98 356 GLU A O 1
ATOM 2846 N N . VAL A 1 357 ? 31.828 -19.672 -6.836 1 98.25 357 VAL A N 1
ATOM 2847 C CA . VAL A 1 357 ? 31.562 -19.266 -8.211 1 98.25 357 VAL A CA 1
ATOM 2848 C C . VAL A 1 357 ? 32.531 -19.969 -9.156 1 98.25 357 VAL A C 1
ATOM 2850 O O . VAL A 1 357 ? 33.75 -19.828 -9.008 1 98.25 357 VAL A O 1
ATOM 2853 N N . LYS A 1 358 ? 31.984 -20.672 -10.078 1 98.25 358 LYS A N 1
ATOM 2854 C CA . LYS A 1 358 ? 32.781 -21.297 -11.125 1 98.25 358 LYS A CA 1
ATOM 2855 C C . LYS A 1 358 ? 32.906 -20.375 -12.336 1 98.25 358 LYS A C 1
ATOM 2857 O O . LYS A 1 358 ? 33.969 -20.328 -12.969 1 98.25 358 LYS A O 1
ATOM 2862 N N . LYS A 1 359 ? 31.828 -19.781 -12.68 1 98.31 359 LYS A N 1
ATOM 2863 C CA . LYS A 1 359 ? 31.781 -18.844 -13.797 1 98.31 359 LYS A CA 1
ATOM 2864 C C . LYS A 1 359 ? 30.859 -17.656 -13.484 1 98.31 359 LYS A C 1
ATOM 2866 O O . LYS A 1 359 ? 29.906 -17.797 -12.711 1 98.31 359 LYS A O 1
ATOM 2871 N N . ARG A 1 360 ? 31.141 -16.578 -13.992 1 98.06 360 ARG A N 1
ATOM 2872 C CA . ARG A 1 360 ? 30.281 -15.406 -13.898 1 98.06 360 ARG A CA 1
ATOM 2873 C C . ARG A 1 360 ? 30.375 -14.555 -15.156 1 98.06 360 ARG A C 1
ATOM 2875 O O . ARG A 1 360 ? 31.391 -14.594 -15.859 1 98.06 360 ARG A O 1
ATOM 2882 N N . ALA A 1 361 ? 29.406 -13.875 -15.5 1 98.5 361 ALA A N 1
ATOM 2883 C CA . ALA A 1 361 ? 29.328 -12.875 -16.562 1 98.5 361 ALA A CA 1
ATOM 2884 C C . ALA A 1 361 ? 28.312 -11.781 -16.219 1 98.5 361 ALA A C 1
ATOM 2886 O O . ALA A 1 361 ? 27.297 -12.055 -15.586 1 98.5 361 ALA A O 1
ATOM 2887 N N . LYS A 1 362 ? 28.609 -10.539 -16.609 1 98.19 362 LYS A N 1
ATOM 2888 C CA . LYS A 1 362 ? 27.625 -9.453 -16.438 1 98.19 362 LYS A CA 1
ATOM 2889 C C . LYS A 1 362 ? 26.391 -9.703 -17.297 1 98.19 362 LYS A C 1
ATOM 2891 O O . LYS A 1 362 ? 26.484 -10.188 -18.422 1 98.19 362 LYS A O 1
ATOM 2896 N N . THR A 1 363 ? 25.219 -9.352 -16.766 1 98.44 363 THR A N 1
ATOM 2897 C CA . THR A 1 363 ? 24.016 -9.43 -17.594 1 98.44 363 THR A CA 1
ATOM 2898 C C . THR A 1 363 ? 24.078 -8.406 -18.734 1 98.44 363 THR A C 1
ATOM 2900 O O . THR A 1 363 ? 24.828 -7.434 -18.656 1 98.44 363 THR A O 1
ATOM 2903 N N . PRO A 1 364 ? 23.312 -8.609 -19.766 1 97.75 364 PRO A N 1
ATOM 2904 C CA . PRO A 1 364 ? 23.328 -7.68 -20.891 1 97.75 364 PRO A CA 1
ATOM 2905 C C . PRO A 1 364 ? 22.859 -6.281 -20.516 1 97.75 364 PRO A C 1
ATOM 2907 O O . PRO A 1 364 ? 22.172 -6.105 -19.5 1 97.75 364 PRO A O 1
ATOM 2910 N N . PHE A 1 365 ? 23.266 -5.309 -21.344 1 97.12 365 PHE A N 1
ATOM 2911 C CA . PHE A 1 365 ? 22.797 -3.939 -21.172 1 97.12 365 PHE A CA 1
ATOM 2912 C C . PHE A 1 365 ? 21.391 -3.775 -21.75 1 97.12 365 PHE A C 1
ATOM 2914 O O . PHE A 1 365 ? 21.047 -4.375 -22.781 1 97.12 365 PHE A O 1
ATOM 2921 N N . SER A 1 366 ? 20.609 -2.992 -21.078 1 95.38 366 SER A N 1
ATOM 2922 C CA . SER A 1 366 ? 19.375 -2.467 -21.641 1 95.38 366 SER A CA 1
ATOM 2923 C C . SER A 1 366 ? 19.641 -1.239 -22.516 1 95.38 366 SER A C 1
ATOM 2925 O O . SER A 1 366 ? 20.203 -0.253 -22.031 1 95.38 366 SER A O 1
ATOM 2927 N N . THR A 1 367 ? 19.156 -1.228 -23.719 1 92.81 367 THR A N 1
ATOM 2928 C CA . THR A 1 367 ? 19.422 -0.093 -24.594 1 92.81 367 THR A CA 1
ATOM 2929 C C . THR A 1 367 ? 18.281 0.92 -24.547 1 92.81 367 THR A C 1
ATOM 2931 O O . THR A 1 367 ? 17.141 0.556 -24.281 1 92.81 367 THR A O 1
ATOM 2934 N N . PRO A 1 368 ? 18.641 2.176 -24.734 1 89.38 368 PRO A N 1
ATOM 2935 C CA . PRO A 1 368 ? 17.578 3.189 -24.781 1 89.38 368 PRO A CA 1
ATOM 2936 C C . PRO A 1 368 ? 16.5 2.875 -25.828 1 89.38 368 PRO A C 1
ATOM 2938 O O . PRO A 1 368 ? 15.328 3.156 -25.594 1 89.38 368 PRO A O 1
ATOM 2941 N N . GLU A 1 369 ? 16.906 2.326 -26.906 1 91.06 369 GLU A N 1
ATOM 2942 C CA . GLU A 1 369 ? 15.969 1.965 -27.953 1 91.06 369 GLU A CA 1
ATOM 2943 C C . GLU A 1 369 ? 14.961 0.935 -27.469 1 91.06 369 GLU A C 1
ATOM 2945 O O . GLU A 1 369 ? 13.75 1.088 -27.688 1 91.06 369 GLU A O 1
ATOM 2950 N N . GLU A 1 370 ? 15.422 -0.004 -26.766 1 92.88 370 GLU A N 1
ATOM 2951 C CA . GLU A 1 370 ? 14.539 -1.051 -26.25 1 92.88 370 GLU A CA 1
ATOM 2952 C C . GLU A 1 370 ? 13.664 -0.534 -25.109 1 92.88 370 GLU A C 1
ATOM 2954 O O . GLU A 1 370 ? 12.508 -0.932 -24.969 1 92.88 370 GLU A O 1
ATOM 2959 N N . ASP A 1 371 ? 14.203 0.328 -24.359 1 92.5 371 ASP A N 1
ATOM 2960 C CA . ASP A 1 371 ? 13.477 0.884 -23.219 1 92.5 371 ASP A CA 1
ATOM 2961 C C . ASP A 1 371 ? 12.266 1.694 -23.672 1 92.5 371 ASP A C 1
ATOM 2963 O O . ASP A 1 371 ? 11.258 1.768 -22.969 1 92.5 371 ASP A O 1
ATOM 2967 N N . GLY A 1 372 ? 12.359 2.318 -24.859 1 90.75 372 GLY A N 1
ATOM 2968 C CA . GLY A 1 372 ? 11.289 3.154 -25.391 1 90.75 372 GLY A CA 1
ATOM 2969 C C . GLY A 1 372 ? 10.016 2.383 -25.656 1 90.75 372 GLY A C 1
ATOM 2970 O O . GLY A 1 372 ? 8.938 2.971 -25.766 1 90.75 372 GLY A O 1
ATOM 2971 N N . THR A 1 373 ? 10.133 0.993 -25.75 1 93.56 373 THR A N 1
ATOM 2972 C CA . THR A 1 373 ? 8.961 0.171 -26.047 1 93.56 373 THR A CA 1
ATOM 2973 C C . THR A 1 373 ? 8.836 -0.969 -25.047 1 93.56 373 THR A C 1
ATOM 2975 O O . THR A 1 373 ? 8.242 -2.01 -25.359 1 93.56 373 THR A O 1
ATOM 2978 N N . ILE A 1 374 ? 9.406 -0.744 -23.938 1 94.31 374 ILE A N 1
ATOM 2979 C CA . ILE A 1 374 ? 9.438 -1.797 -22.922 1 94.31 374 ILE A CA 1
ATOM 2980 C C . ILE A 1 374 ? 8.023 -2.078 -22.422 1 94.31 374 ILE A C 1
ATOM 2982 O O . ILE A 1 374 ? 7.211 -1.161 -22.297 1 94.31 374 ILE A O 1
ATOM 2986 N N . ILE A 1 375 ? 7.746 -3.334 -22.078 1 93.44 375 ILE A N 1
ATOM 2987 C CA . ILE A 1 375 ? 6.438 -3.787 -21.625 1 93.44 375 ILE A CA 1
ATOM 2988 C C . ILE A 1 375 ? 6.496 -4.137 -20.141 1 93.44 375 ILE A C 1
ATOM 2990 O O . ILE A 1 375 ? 7.426 -4.809 -19.703 1 93.44 375 ILE A O 1
ATOM 2994 N N . GLY A 1 376 ? 5.492 -3.605 -19.438 1 90.69 376 GLY A N 1
ATOM 2995 C CA . GLY A 1 376 ? 5.18 -4.18 -18.141 1 90.69 376 GLY A CA 1
ATOM 2996 C C . GLY A 1 376 ? 6.074 -3.664 -17.031 1 90.69 376 GLY A C 1
ATOM 2997 O O . GLY A 1 376 ? 6.273 -4.344 -16.016 1 90.69 376 GLY A O 1
ATOM 2998 N N . VAL A 1 377 ? 6.703 -2.506 -17.156 1 91.94 377 VAL A N 1
ATOM 2999 C CA . VAL A 1 377 ? 7.52 -1.977 -16.062 1 91.94 377 VAL A CA 1
ATOM 3000 C C . VAL A 1 377 ? 6.836 -0.751 -15.461 1 91.94 377 VAL A C 1
ATOM 3002 O O . VAL A 1 377 ? 6.059 -0.071 -16.125 1 91.94 377 VAL A O 1
ATOM 3005 N N . PRO A 1 378 ? 7.133 -0.495 -14.148 1 89.44 378 PRO A N 1
ATOM 3006 C CA . PRO A 1 378 ? 6.535 0.675 -13.5 1 89.44 378 PRO A CA 1
ATOM 3007 C C . PRO A 1 378 ? 6.848 1.979 -14.227 1 89.44 378 PRO A C 1
ATOM 3009 O O . PRO A 1 378 ? 7.992 2.209 -14.625 1 89.44 378 PRO A O 1
ATOM 3012 N N . ASP A 1 379 ? 5.844 2.816 -14.438 1 88.62 379 ASP A N 1
ATOM 3013 C CA . ASP A 1 379 ? 5.941 4.148 -15.031 1 88.62 379 ASP A CA 1
ATOM 3014 C C . ASP A 1 379 ? 6.52 4.082 -16.438 1 88.62 379 ASP A C 1
ATOM 3016 O O . ASP A 1 379 ? 6.98 5.094 -16.969 1 88.62 379 ASP A O 1
ATOM 3020 N N . LYS A 1 380 ? 6.676 2.889 -17 1 92 380 LYS A N 1
ATOM 3021 C CA . LYS A 1 380 ? 7.227 2.648 -18.328 1 92 380 LYS A CA 1
ATOM 3022 C C . LYS A 1 380 ? 8.703 3.037 -18.391 1 92 380 LYS A C 1
ATOM 3024 O O . LYS A 1 380 ? 9.188 3.473 -19.438 1 92 380 LYS A O 1
ATOM 3029 N N . ILE A 1 381 ? 9.336 2.949 -17.25 1 93.88 381 ILE A N 1
ATOM 3030 C CA . ILE A 1 381 ? 10.758 3.258 -17.141 1 93.88 381 ILE A CA 1
ATOM 3031 C C . ILE A 1 381 ? 11.516 2.041 -16.609 1 93.88 381 ILE A C 1
ATOM 3033 O O . ILE A 1 381 ? 11.25 1.588 -15.484 1 93.88 381 ILE A O 1
ATOM 3037 N N . TYR A 1 382 ? 12.414 1.555 -17.453 1 96.25 382 TYR A N 1
ATOM 3038 C CA . TYR A 1 382 ? 13.266 0.487 -16.938 1 96.25 382 TYR A CA 1
ATOM 3039 C C . TYR A 1 382 ? 14.281 1.035 -15.938 1 96.25 382 TYR A C 1
ATOM 3041 O O . TYR A 1 382 ? 15.016 1.975 -16.25 1 96.25 382 TYR A O 1
ATOM 3049 N N . ALA A 1 383 ? 14.492 0.506 -14.867 1 96.56 383 ALA A N 1
ATOM 3050 C CA . ALA A 1 383 ? 15.141 1.115 -13.711 1 96.56 383 ALA A CA 1
ATOM 3051 C C . ALA A 1 383 ? 16.656 1.032 -13.836 1 96.56 383 ALA A C 1
ATOM 3053 O O . ALA A 1 383 ? 17.391 1.762 -13.148 1 96.56 383 ALA A O 1
ATOM 3054 N N . PHE A 1 384 ? 17.25 0.168 -14.664 1 97.31 384 PHE A N 1
ATOM 3055 C CA . PHE A 1 384 ? 18.672 -0.162 -14.609 1 97.31 384 PHE A CA 1
ATOM 3056 C C . PHE A 1 384 ? 19.297 -0.076 -15.992 1 97.31 384 PHE A C 1
ATOM 3058 O O . PHE A 1 384 ? 18.578 -0.068 -17 1 97.31 384 PHE A O 1
ATOM 3065 N N . ASP A 1 385 ? 20.656 0.01 -16.031 1 97.5 385 ASP A N 1
ATOM 3066 C CA . ASP A 1 385 ? 21.391 -0.123 -17.281 1 97.5 385 ASP A CA 1
ATOM 3067 C C . ASP A 1 385 ? 21.484 -1.587 -17.703 1 97.5 385 ASP A C 1
ATOM 3069 O O . ASP A 1 385 ? 21.469 -1.897 -18.891 1 97.5 385 ASP A O 1
ATOM 3073 N N . ARG A 1 386 ? 21.625 -2.445 -16.719 1 97.88 386 ARG A N 1
ATOM 3074 C CA . ARG A 1 386 ? 21.734 -3.871 -17.016 1 97.88 386 ARG A CA 1
ATOM 3075 C C . ARG A 1 386 ? 20.438 -4.602 -16.719 1 97.88 386 ARG A C 1
ATOM 3077 O O . ARG A 1 386 ? 19.672 -4.199 -15.844 1 97.88 386 ARG A O 1
ATOM 3084 N N . ILE A 1 387 ? 20.297 -5.684 -17.375 1 97.75 387 ILE A N 1
ATOM 3085 C CA . ILE A 1 387 ? 19.094 -6.5 -17.234 1 97.75 387 ILE A CA 1
ATOM 3086 C C . ILE A 1 387 ? 19.047 -7.117 -15.836 1 97.75 387 ILE A C 1
ATOM 3088 O O . ILE A 1 387 ? 20.047 -7.641 -15.344 1 97.75 387 ILE A O 1
ATOM 3092 N N . ASN A 1 388 ? 17.922 -6.914 -15.203 1 97.06 388 ASN A N 1
ATOM 3093 C CA . ASN A 1 388 ? 17.594 -7.664 -14 1 97.06 388 ASN A CA 1
ATOM 3094 C C . ASN A 1 388 ? 16.812 -8.938 -14.32 1 97.06 388 ASN A C 1
ATOM 3096 O O . ASN A 1 388 ? 15.602 -8.891 -14.531 1 97.06 388 ASN A O 1
ATOM 3100 N N . PRO A 1 389 ? 17.453 -10.086 -14.305 1 96.94 389 PRO A N 1
ATOM 3101 C CA . PRO A 1 389 ? 16.734 -11.312 -14.656 1 96.94 389 PRO A CA 1
ATOM 3102 C C . PRO A 1 389 ? 15.664 -11.68 -13.633 1 96.94 389 PRO A C 1
ATOM 3104 O O . PRO A 1 389 ? 15.906 -11.617 -12.43 1 96.94 389 PRO A O 1
ATOM 3107 N N . ASP A 1 390 ? 14.539 -12.023 -14.094 1 93.62 390 ASP A N 1
ATOM 3108 C CA . ASP A 1 390 ? 13.445 -12.469 -13.242 1 93.62 390 ASP A CA 1
ATOM 3109 C C . ASP A 1 390 ? 13.148 -13.953 -13.453 1 93.62 390 ASP A C 1
ATOM 3111 O O . ASP A 1 390 ? 12.375 -14.555 -12.703 1 93.62 390 ASP A O 1
ATOM 3115 N N . GLY A 1 391 ? 13.695 -14.547 -14.43 1 95.44 391 GLY A N 1
ATOM 3116 C CA . GLY A 1 391 ? 13.5 -15.953 -14.742 1 95.44 391 GLY A CA 1
ATOM 3117 C C . GLY A 1 391 ? 14.703 -16.578 -15.438 1 95.44 391 GLY A C 1
ATOM 3118 O O . GLY A 1 391 ? 15.531 -15.867 -16.016 1 95.44 391 GLY A O 1
ATOM 3119 N N . MET A 1 392 ? 14.773 -17.859 -15.367 1 97.12 392 MET A N 1
ATOM 3120 C CA . MET A 1 392 ? 15.898 -18.609 -15.914 1 97.12 392 MET A CA 1
ATOM 3121 C C . MET A 1 392 ? 15.477 -20.016 -16.312 1 97.12 392 MET A C 1
ATOM 3123 O O . MET A 1 392 ? 14.719 -20.672 -15.586 1 97.12 392 MET A O 1
ATOM 3127 N N . ARG A 1 393 ? 15.984 -20.438 -17.531 1 97.5 393 ARG A N 1
ATOM 3128 C CA . ARG A 1 393 ? 15.711 -21.797 -18.016 1 97.5 393 ARG A CA 1
ATOM 3129 C C . ARG A 1 393 ? 16.969 -22.438 -18.562 1 97.5 393 ARG A C 1
ATOM 3131 O O . ARG A 1 393 ? 17.859 -21.75 -19.094 1 97.5 393 ARG A O 1
ATOM 3138 N N . ILE A 1 394 ? 17.016 -23.797 -18.391 1 98.31 394 ILE A N 1
ATOM 3139 C CA . ILE A 1 394 ? 18 -24.609 -19.094 1 98.31 394 ILE A CA 1
ATOM 3140 C C . ILE A 1 394 ? 17.422 -25.109 -20.422 1 98.31 394 ILE A C 1
ATOM 3142 O O . ILE A 1 394 ? 16.344 -25.688 -20.453 1 98.31 394 ILE A O 1
ATOM 3146 N N . CYS A 1 395 ? 18.125 -24.797 -21.531 1 98.25 395 CYS A N 1
ATOM 3147 C CA . CYS A 1 395 ? 17.641 -25.078 -22.875 1 98.25 395 CYS A CA 1
ATOM 3148 C C . CYS A 1 395 ? 18.703 -25.766 -23.703 1 98.25 395 CYS A C 1
ATOM 3150 O O . CYS A 1 395 ? 19.844 -25.922 -23.266 1 98.25 395 CYS A O 1
ATOM 3152 N N . ASN A 1 396 ? 18.312 -26.219 -24.938 1 98.25 396 ASN A N 1
ATOM 3153 C CA . ASN A 1 396 ? 19.234 -26.844 -25.891 1 98.25 396 ASN A CA 1
ATOM 3154 C C . ASN A 1 396 ? 19.094 -26.234 -27.281 1 98.25 396 ASN A C 1
ATOM 3156 O O . ASN A 1 396 ? 18.859 -26.953 -28.25 1 98.25 396 ASN A O 1
ATOM 3160 N N . PHE A 1 397 ? 19.359 -24.969 -27.359 1 98.69 397 PHE A N 1
ATOM 3161 C CA . PHE A 1 397 ? 19.25 -24.266 -28.641 1 98.69 397 PHE A CA 1
ATOM 3162 C C . PHE A 1 397 ? 20.328 -24.734 -29.609 1 98.69 397 PHE A C 1
ATOM 3164 O O . PHE A 1 397 ? 20.094 -24.797 -30.812 1 98.69 397 PHE A O 1
ATOM 3171 N N . ARG A 1 398 ? 21.547 -25.234 -29.203 1 97.56 398 ARG A N 1
ATOM 3172 C CA . ARG A 1 398 ? 22.688 -25.625 -30.016 1 97.56 398 ARG A CA 1
ATOM 3173 C C . ARG A 1 398 ? 22.562 -27.078 -30.453 1 97.56 398 ARG A C 1
ATOM 3175 O O . ARG A 1 398 ? 23.344 -27.562 -31.281 1 97.56 398 ARG A O 1
ATOM 3182 N N . GLY A 1 399 ? 21.531 -27.75 -29.859 1 98.12 399 GLY A N 1
ATOM 3183 C CA . GLY A 1 399 ? 21.328 -29.141 -30.234 1 98.12 399 GLY A CA 1
ATOM 3184 C C . GLY A 1 399 ? 22.406 -30.078 -29.719 1 98.12 399 GLY A C 1
ATOM 3185 O O . GLY A 1 399 ? 22.859 -30.969 -30.438 1 98.12 399 GLY A O 1
ATOM 3186 N N . LEU A 1 400 ? 22.812 -29.906 -28.562 1 97.44 400 LEU A N 1
ATOM 3187 C CA . LEU A 1 400 ? 23.844 -30.75 -27.922 1 97.44 400 LEU A CA 1
ATOM 3188 C C . LEU A 1 400 ? 23.234 -32.031 -27.422 1 97.44 400 LEU A C 1
ATOM 3190 O O . LEU A 1 400 ? 22.016 -32.25 -27.469 1 97.44 400 LEU A O 1
ATOM 3194 N N . GLU A 1 401 ? 24.141 -32.938 -27 1 95.31 401 GLU A N 1
ATOM 3195 C CA . GLU A 1 401 ? 23.688 -34.219 -26.469 1 95.31 401 GLU A CA 1
ATOM 3196 C C . GLU A 1 401 ? 22.797 -34.031 -25.25 1 95.31 401 GLU A C 1
ATOM 3198 O O . GLU A 1 401 ? 21.812 -34.75 -25.078 1 95.31 401 GLU A O 1
ATOM 3203 N N . LYS A 1 402 ? 23.125 -33.094 -24.438 1 94.56 402 LYS A N 1
ATOM 3204 C CA . LYS A 1 402 ? 22.328 -32.656 -23.312 1 94.56 402 LYS A CA 1
ATOM 3205 C C . LYS A 1 402 ? 22.141 -31.141 -23.312 1 94.56 402 LYS A C 1
ATOM 3207 O O . LYS A 1 402 ? 23 -30.406 -23.828 1 94.56 402 LYS A O 1
ATOM 3212 N N . PRO A 1 403 ? 21.078 -30.703 -22.75 1 96.88 403 PRO A N 1
ATOM 3213 C CA . PRO A 1 403 ? 20.906 -29.25 -22.688 1 96.88 403 PRO A CA 1
ATOM 3214 C C . PRO A 1 403 ? 22.016 -28.562 -21.906 1 96.88 403 PRO A C 1
ATOM 3216 O O . PRO A 1 403 ? 22.375 -29 -20.812 1 96.88 403 PRO A O 1
ATOM 3219 N N . ARG A 1 404 ? 22.578 -27.516 -22.469 1 97.94 404 ARG A N 1
ATOM 3220 C CA . ARG A 1 404 ? 23.625 -26.766 -21.781 1 97.94 404 ARG A CA 1
ATOM 3221 C C . ARG A 1 404 ? 23.5 -25.281 -22.062 1 97.94 404 ARG A C 1
ATOM 3223 O O . ARG A 1 404 ? 24.406 -24.5 -21.734 1 97.94 404 ARG A O 1
ATOM 3230 N N . ASP A 1 405 ? 22.422 -24.844 -22.703 1 98.56 405 ASP A N 1
ATOM 3231 C CA . ASP A 1 405 ? 22.156 -23.438 -22.922 1 98.56 405 ASP A CA 1
ATOM 3232 C C . ASP A 1 405 ? 21.312 -22.859 -21.781 1 98.56 405 ASP A C 1
ATOM 3234 O O . ASP A 1 405 ? 20.578 -23.578 -21.109 1 98.56 405 ASP A O 1
ATOM 3238 N N . ILE A 1 406 ? 21.469 -21.578 -21.531 1 98.69 406 ILE A N 1
ATOM 3239 C CA . ILE A 1 406 ? 20.781 -20.875 -20.453 1 98.69 406 ILE A CA 1
ATOM 3240 C C . ILE A 1 406 ? 19.938 -19.75 -21.031 1 98.69 406 ILE A C 1
ATOM 3242 O O . ILE A 1 406 ? 20.438 -18.938 -21.828 1 98.69 406 ILE A O 1
ATOM 3246 N N . LEU A 1 407 ? 18.688 -19.703 -20.734 1 98.69 407 LEU A N 1
ATOM 3247 C CA . LEU A 1 407 ? 17.828 -18.578 -21.078 1 98.69 407 LEU A CA 1
ATOM 3248 C C . LEU A 1 407 ? 17.578 -17.703 -19.859 1 98.69 407 LEU A C 1
ATOM 3250 O O . LEU A 1 407 ? 17.234 -18.203 -18.781 1 98.69 407 LEU A O 1
ATOM 3254 N N . ILE A 1 408 ? 17.766 -16.391 -19.953 1 98.38 408 ILE A N 1
ATOM 3255 C CA . ILE A 1 408 ? 17.312 -15.453 -18.938 1 98.38 408 ILE A CA 1
ATOM 3256 C C . ILE A 1 408 ? 16.281 -14.508 -19.531 1 98.38 408 ILE A C 1
ATOM 3258 O O . ILE A 1 408 ? 16.25 -14.297 -20.75 1 98.38 408 ILE A O 1
ATOM 3262 N N . LYS A 1 409 ? 15.461 -14.031 -18.75 1 97.38 409 LYS A N 1
ATOM 3263 C CA . LYS A 1 409 ? 14.453 -13.07 -19.172 1 97.38 409 LYS A CA 1
ATOM 3264 C C . LYS A 1 409 ? 14.266 -11.969 -18.141 1 97.38 409 LYS A C 1
ATOM 3266 O O . LYS A 1 409 ? 14.57 -12.156 -16.953 1 97.38 409 LYS A O 1
ATOM 3271 N N . ASP A 1 410 ? 13.844 -10.781 -18.609 1 95.44 410 ASP A N 1
ATOM 3272 C CA . ASP A 1 410 ? 13.328 -9.789 -17.672 1 95.44 410 ASP A CA 1
ATOM 3273 C C . ASP A 1 410 ? 11.844 -10.023 -17.391 1 95.44 410 ASP A C 1
ATOM 3275 O O . ASP A 1 410 ? 11.305 -11.094 -17.703 1 95.44 410 ASP A O 1
ATOM 3279 N N . ARG A 1 411 ? 11.219 -9.109 -16.766 1 93.12 411 ARG A N 1
ATOM 3280 C CA . ARG A 1 411 ? 9.914 -9.375 -16.188 1 93.12 411 ARG A CA 1
ATOM 3281 C C . ARG A 1 411 ? 8.883 -9.711 -17.266 1 93.12 411 ARG A C 1
ATOM 3283 O O . ARG A 1 411 ? 8.172 -10.711 -17.156 1 93.12 411 ARG A O 1
ATOM 3290 N N . TYR A 1 412 ? 8.828 -8.828 -18.453 1 95.44 412 TYR A N 1
ATOM 3291 C CA . TYR A 1 412 ? 7.68 -9.047 -19.328 1 95.44 412 TYR A CA 1
ATOM 3292 C C . TYR A 1 412 ? 8.031 -8.766 -20.781 1 95.44 412 TYR A C 1
ATOM 3294 O O . TYR A 1 412 ? 7.152 -8.695 -21.641 1 95.44 412 TYR A O 1
ATOM 3302 N N . CYS A 1 413 ? 9.398 -8.625 -21.109 1 97 413 CYS A N 1
ATOM 3303 C CA . CYS A 1 413 ? 9.602 -8.07 -22.453 1 97 413 CYS A CA 1
ATOM 3304 C C . CYS A 1 413 ? 10.742 -8.773 -23.172 1 97 413 CYS A C 1
ATOM 3306 O O . CYS A 1 413 ? 10.602 -9.156 -24.328 1 97 413 CYS A O 1
ATOM 3308 N N . ARG A 1 414 ? 11.922 -9.047 -22.641 1 97.81 414 ARG A N 1
ATOM 3309 C CA . ARG A 1 414 ? 13.117 -9.492 -23.344 1 97.81 414 ARG A CA 1
ATOM 3310 C C . ARG A 1 414 ? 13.586 -10.852 -22.844 1 97.81 414 ARG A C 1
ATOM 3312 O O . ARG A 1 414 ? 13.508 -11.141 -21.656 1 97.81 414 ARG A O 1
ATOM 3319 N N . VAL A 1 415 ? 14.172 -11.586 -23.703 1 98.44 415 VAL A N 1
ATOM 3320 C CA . VAL A 1 415 ? 14.844 -12.844 -23.375 1 98.44 415 VAL A CA 1
ATOM 3321 C C . VAL A 1 415 ? 16.234 -12.859 -24 1 98.44 415 VAL A C 1
ATOM 3323 O O . VAL A 1 415 ? 16.469 -12.25 -25.047 1 98.44 415 VAL A O 1
ATOM 3326 N N . TYR A 1 416 ? 17.141 -13.547 -23.375 1 98.69 416 TYR A N 1
ATOM 3327 C CA . TYR A 1 416 ? 18.531 -13.734 -23.812 1 98.69 416 TYR A CA 1
ATOM 3328 C C . TYR A 1 416 ? 18.938 -15.195 -23.703 1 98.69 416 TYR A C 1
ATOM 3330 O O . TYR A 1 416 ? 18.797 -15.812 -22.641 1 98.69 416 TYR A O 1
ATOM 3338 N N . ALA A 1 417 ? 19.422 -15.719 -24.812 1 98.88 417 ALA A N 1
ATOM 3339 C CA . ALA A 1 417 ? 19.984 -17.078 -24.812 1 98.88 417 ALA A CA 1
ATOM 3340 C C . ALA A 1 417 ? 21.5 -17.047 -24.641 1 98.88 417 ALA A C 1
ATOM 3342 O O . ALA A 1 417 ? 22.203 -16.422 -25.422 1 98.88 417 ALA A O 1
ATOM 3343 N N . LEU A 1 418 ? 21.938 -17.75 -23.609 1 98.81 418 LEU A N 1
ATOM 3344 C CA . LEU A 1 418 ? 23.359 -17.844 -23.312 1 98.81 418 LEU A CA 1
ATOM 3345 C C . LEU A 1 418 ? 23.859 -19.266 -23.5 1 98.81 418 LEU A C 1
ATOM 3347 O O . LEU A 1 418 ? 23.109 -20.219 -23.25 1 98.81 418 LEU A O 1
ATOM 3351 N N . ASN A 1 419 ? 25.109 -19.406 -23.969 1 98.44 419 ASN A N 1
ATOM 3352 C CA . ASN A 1 419 ? 25.734 -20.734 -23.891 1 98.44 419 ASN A CA 1
ATOM 3353 C C . ASN A 1 419 ? 26.281 -21.016 -22.484 1 98.44 419 ASN A C 1
ATOM 3355 O O . ASN A 1 419 ? 26.125 -20.188 -21.578 1 98.44 419 ASN A O 1
ATOM 3359 N N . ASP A 1 420 ? 26.844 -22.188 -22.266 1 97.38 420 ASP A N 1
ATOM 3360 C CA . ASP A 1 420 ? 27.281 -22.594 -20.938 1 97.38 420 ASP A CA 1
ATOM 3361 C C . ASP A 1 420 ? 28.578 -21.875 -20.562 1 97.38 420 ASP A C 1
ATOM 3363 O O . ASP A 1 420 ? 29.078 -22.047 -19.438 1 97.38 420 ASP A O 1
ATOM 3367 N N . ASP A 1 421 ? 29.172 -21.016 -21.406 1 97.88 421 ASP A N 1
ATOM 3368 C CA . ASP A 1 421 ? 30.25 -20.094 -21.062 1 97.88 421 ASP A CA 1
ATOM 3369 C C . ASP A 1 421 ? 29.719 -18.703 -20.734 1 97.88 421 ASP A C 1
ATOM 3371 O O . ASP A 1 421 ? 30.484 -17.766 -20.547 1 97.88 421 ASP A O 1
ATOM 3375 N N . LEU A 1 422 ? 28.422 -18.594 -20.734 1 98.62 422 LEU A N 1
ATOM 3376 C CA . LEU A 1 422 ? 27.688 -17.391 -20.359 1 98.62 422 LEU A CA 1
ATOM 3377 C C . LEU A 1 422 ? 27.828 -16.312 -21.422 1 98.62 422 LEU A C 1
ATOM 3379 O O . LEU A 1 422 ? 27.812 -15.125 -21.109 1 98.62 422 LEU A O 1
ATOM 3383 N N . GLU A 1 423 ? 28.125 -16.719 -22.641 1 98.5 423 GLU A N 1
ATOM 3384 C CA . GLU A 1 423 ? 28.109 -15.797 -23.766 1 98.5 423 GLU A CA 1
ATOM 3385 C C . GLU A 1 423 ? 26.719 -15.719 -24.406 1 98.5 423 GLU A C 1
ATOM 3387 O O . GLU A 1 423 ? 26.062 -16.734 -24.609 1 98.5 423 GLU A O 1
ATOM 3392 N N . VAL A 1 424 ? 26.281 -14.547 -24.703 1 98.62 424 VAL A N 1
ATOM 3393 C CA . VAL A 1 424 ? 24.984 -14.367 -25.328 1 98.62 424 VAL A CA 1
ATOM 3394 C C . VAL A 1 424 ? 25.016 -14.852 -26.781 1 98.62 424 VAL A C 1
ATOM 3396 O O . VAL A 1 424 ? 25.844 -14.391 -27.562 1 98.62 424 VAL A O 1
ATOM 3399 N N . MET A 1 425 ? 24.125 -15.703 -27.078 1 98.69 425 MET A N 1
ATOM 3400 C CA . MET A 1 425 ? 24.031 -16.219 -28.438 1 98.69 425 MET A CA 1
ATOM 3401 C C . MET A 1 425 ? 23.062 -15.406 -29.281 1 98.69 425 MET A C 1
ATOM 3403 O O . MET A 1 425 ? 23.312 -15.148 -30.453 1 98.69 425 MET A O 1
ATOM 3407 N N . TRP A 1 426 ? 21.953 -15.07 -28.719 1 98.44 426 TRP A N 1
ATOM 3408 C CA . TRP A 1 426 ? 20.938 -14.242 -29.344 1 98.44 426 TRP A CA 1
ATOM 3409 C C . TRP A 1 426 ? 20.016 -13.633 -28.281 1 98.44 426 TRP A C 1
ATOM 3411 O O . TRP A 1 426 ? 20.047 -14.031 -27.125 1 98.44 426 TRP A O 1
ATOM 3421 N N . HIS A 1 427 ? 19.359 -12.625 -28.531 1 97.62 427 HIS A N 1
ATOM 3422 C CA . HIS A 1 427 ? 18.328 -12.047 -27.672 1 97.62 427 HIS A CA 1
ATOM 3423 C C . HIS A 1 427 ? 17.109 -11.625 -28.5 1 97.62 427 HIS A C 1
ATOM 3425 O O . HIS A 1 427 ? 17.203 -11.477 -29.719 1 97.62 427 HIS A O 1
ATOM 3431 N N . PHE A 1 428 ? 16.031 -11.492 -27.891 1 98.12 428 PHE A N 1
ATOM 3432 C CA . PHE A 1 428 ? 14.742 -11.164 -28.5 1 98.12 428 PHE A CA 1
ATOM 3433 C C . PHE A 1 428 ? 13.953 -10.203 -27.625 1 98.12 428 PHE A C 1
ATOM 3435 O O . PHE A 1 428 ? 13.672 -10.516 -26.469 1 98.12 428 PHE A O 1
ATOM 3442 N N . GLN A 1 429 ? 13.633 -9.016 -28.125 1 97.75 429 GLN A N 1
ATOM 3443 C CA . GLN A 1 429 ? 12.648 -8.148 -27.484 1 97.75 429 GLN A CA 1
ATOM 3444 C C . GLN A 1 429 ? 11.242 -8.445 -28 1 97.75 429 GLN A C 1
ATOM 3446 O O . GLN A 1 429 ? 10.93 -8.188 -29.172 1 97.75 429 GLN A O 1
ATOM 3451 N N . SER A 1 430 ? 10.469 -8.906 -27.156 1 97 430 SER A N 1
ATOM 3452 C CA . SER A 1 430 ? 9.141 -9.359 -27.562 1 97 430 SER A CA 1
ATOM 3453 C C . SER A 1 430 ? 8.211 -8.18 -27.828 1 97 430 SER A C 1
ATOM 3455 O O . SER A 1 430 ? 8.25 -7.176 -27.109 1 97 430 SER A O 1
ATOM 3457 N N . ASP A 1 431 ? 7.328 -8.266 -28.797 1 95.81 431 ASP A N 1
ATOM 3458 C CA . ASP A 1 431 ? 6.281 -7.285 -29.094 1 95.81 431 ASP A CA 1
ATOM 3459 C C . ASP A 1 431 ? 5.027 -7.57 -28.266 1 95.81 431 ASP A C 1
ATOM 3461 O O . ASP A 1 431 ? 4.078 -6.781 -28.281 1 95.81 431 ASP A O 1
ATOM 3465 N N . LYS A 1 432 ? 5.031 -8.672 -27.594 1 96.06 432 LYS A N 1
ATOM 3466 C CA . LYS A 1 432 ? 3.988 -9.062 -26.641 1 96.06 432 LYS A CA 1
ATOM 3467 C C . LYS A 1 432 ? 4.586 -9.461 -25.297 1 96.06 432 LYS A C 1
ATOM 3469 O O . LYS A 1 432 ? 5.793 -9.688 -25.188 1 96.06 432 LYS A O 1
ATOM 3474 N N . ASN A 1 433 ? 3.703 -9.453 -24.297 1 96.56 433 ASN A N 1
ATOM 3475 C CA . ASN A 1 433 ? 4.172 -9.898 -23 1 96.56 433 ASN A CA 1
ATOM 3476 C C . ASN A 1 433 ? 4.809 -11.281 -23.078 1 96.56 433 ASN A C 1
ATOM 3478 O O . ASN A 1 433 ? 4.242 -12.195 -23.672 1 96.56 433 ASN A O 1
ATOM 3482 N N . THR A 1 434 ? 5.953 -11.477 -22.438 1 96.62 434 THR A N 1
ATOM 3483 C CA . THR A 1 434 ? 6.715 -12.711 -22.578 1 96.62 434 THR A CA 1
ATOM 3484 C C . THR A 1 434 ? 6.121 -13.812 -21.703 1 96.62 434 THR A C 1
ATOM 3486 O O . THR A 1 434 ? 6.555 -14.961 -21.766 1 96.62 434 THR A O 1
ATOM 3489 N N . GLY A 1 435 ? 5.16 -13.469 -20.906 1 95.56 435 GLY A N 1
ATOM 3490 C CA . GLY A 1 435 ? 4.668 -14.43 -19.938 1 95.56 435 GLY A CA 1
ATOM 3491 C C . GLY A 1 435 ? 5.676 -14.758 -18.844 1 95.56 435 GLY A C 1
ATOM 3492 O O . GLY A 1 435 ? 6.676 -14.055 -18.703 1 95.56 435 GLY A O 1
ATOM 3493 N N . HIS A 1 436 ? 5.371 -15.766 -18.094 1 95.38 436 HIS A N 1
ATOM 3494 C CA . HIS A 1 436 ? 6.18 -16.016 -16.906 1 95.38 436 HIS A CA 1
ATOM 3495 C C . HIS A 1 436 ? 7.086 -17.234 -17.109 1 95.38 436 HIS A C 1
ATOM 3497 O O . HIS A 1 436 ? 8.102 -17.359 -16.422 1 95.38 436 HIS A O 1
ATOM 3503 N N . PHE A 1 437 ? 6.715 -18.047 -18.031 1 95.38 437 PHE A N 1
ATOM 3504 C CA . PHE A 1 437 ? 7.461 -19.297 -18.172 1 95.38 437 PHE A CA 1
ATOM 3505 C C . PHE A 1 437 ? 7.742 -19.594 -19.641 1 95.38 437 PHE A C 1
ATOM 3507 O O . PHE A 1 437 ? 7.086 -20.453 -20.234 1 95.38 437 PHE A O 1
ATOM 3514 N N . PRO A 1 438 ? 8.797 -19 -20.25 1 97.06 438 PRO A N 1
ATOM 3515 C CA . PRO A 1 438 ? 9.18 -19.438 -21.594 1 97.06 438 PRO A CA 1
ATOM 3516 C C . PRO A 1 438 ? 9.492 -20.938 -21.656 1 97.06 438 PRO A C 1
ATOM 3518 O O . PRO A 1 438 ? 10.227 -21.453 -20.812 1 97.06 438 PRO A O 1
ATOM 3521 N N . PHE A 1 439 ? 8.898 -21.562 -22.625 1 97.38 439 PHE A N 1
ATOM 3522 C CA . PHE A 1 439 ? 8.992 -23.016 -22.703 1 97.38 439 PHE A CA 1
ATOM 3523 C C . PHE A 1 439 ? 9.852 -23.453 -23.875 1 97.38 439 PHE A C 1
ATOM 3525 O O . PHE A 1 439 ? 9.469 -23.234 -25.031 1 97.38 439 PHE A O 1
ATOM 3532 N N . ALA A 1 440 ? 11.023 -24.062 -23.625 1 97.56 440 ALA A N 1
ATOM 3533 C CA . ALA A 1 440 ? 11.914 -24.578 -24.641 1 97.56 440 ALA A CA 1
ATOM 3534 C C . ALA A 1 440 ? 11.562 -26.031 -25 1 97.56 440 ALA A C 1
ATOM 3536 O O . ALA A 1 440 ? 11.375 -26.859 -24.109 1 97.56 440 ALA A O 1
ATOM 3537 N N . ILE A 1 441 ? 11.445 -26.281 -26.281 1 96.38 441 ILE A N 1
ATOM 3538 C CA . ILE A 1 441 ? 11.023 -27.609 -26.75 1 96.38 441 ILE A CA 1
ATOM 3539 C C . ILE A 1 441 ? 11.391 -27.781 -28.219 1 96.38 441 ILE A C 1
ATOM 3541 O O . ILE A 1 441 ? 11.281 -26.844 -29 1 96.38 441 ILE A O 1
ATOM 3545 N N . ASP A 1 442 ? 11.859 -28.969 -28.578 1 96.38 442 ASP A N 1
ATOM 3546 C CA . ASP A 1 442 ? 12.094 -29.312 -29.984 1 96.38 442 ASP A CA 1
ATOM 3547 C C . ASP A 1 442 ? 10.797 -29.688 -30.672 1 96.38 442 ASP A C 1
ATOM 3549 O O . ASP A 1 442 ? 10.359 -30.844 -30.625 1 96.38 442 ASP A O 1
ATOM 3553 N N . ILE A 1 443 ? 10.242 -28.812 -31.438 1 95.38 443 ILE A N 1
ATOM 3554 C CA . ILE A 1 443 ? 8.906 -29.047 -31.969 1 95.38 443 ILE A CA 1
ATOM 3555 C C . ILE A 1 443 ? 9.008 -29.625 -33.375 1 95.38 443 ILE A C 1
ATOM 3557 O O . ILE A 1 443 ? 8.031 -30.188 -33.906 1 95.38 443 ILE A O 1
ATOM 3561 N N . ASN A 1 444 ? 10.156 -29.547 -34.031 1 93.5 444 ASN A N 1
ATOM 3562 C CA . ASN A 1 444 ? 10.281 -30 -35.438 1 93.5 444 ASN A CA 1
ATOM 3563 C C . ASN A 1 444 ? 11.195 -31.219 -35.531 1 93.5 444 ASN A C 1
ATOM 3565 O O . ASN A 1 444 ? 11.453 -31.719 -36.625 1 93.5 444 ASN A O 1
ATOM 3569 N N . GLY A 1 445 ? 11.852 -31.641 -34.469 1 93.75 445 GLY A N 1
ATOM 3570 C CA . GLY A 1 445 ? 12.586 -32.906 -34.406 1 93.75 445 GLY A CA 1
ATOM 3571 C C . GLY A 1 445 ? 14.016 -32.781 -34.906 1 93.75 445 GLY A C 1
ATOM 3572 O O . GLY A 1 445 ? 14.68 -33.781 -35.156 1 93.75 445 GLY A O 1
ATOM 3573 N N . ASP A 1 446 ? 14.539 -31.625 -35 1 96 446 ASP A N 1
ATOM 3574 C CA . ASP A 1 446 ? 15.875 -31.469 -35.562 1 96 446 ASP A CA 1
ATOM 3575 C C . ASP A 1 446 ? 16.938 -31.469 -34.438 1 96 446 ASP A C 1
ATOM 3577 O O . ASP A 1 446 ? 18.125 -31.281 -34.719 1 96 446 ASP A O 1
ATOM 3581 N N . GLY A 1 447 ? 16.453 -31.578 -33.25 1 96.25 447 GLY A N 1
ATOM 3582 C CA . GLY A 1 447 ? 17.375 -31.703 -32.125 1 96.25 447 GLY A CA 1
ATOM 3583 C C . GLY A 1 447 ? 17.656 -30.375 -31.453 1 96.25 447 GLY A C 1
ATOM 3584 O O . GLY A 1 447 ? 18.344 -30.328 -30.422 1 96.25 447 GLY A O 1
ATOM 3585 N N . HIS A 1 448 ? 17.156 -29.312 -32.031 1 98.12 448 HIS A N 1
ATOM 3586 C CA . HIS A 1 448 ? 17.281 -27.984 -31.422 1 98.12 448 HIS A CA 1
ATOM 3587 C C . HIS A 1 448 ? 15.984 -27.547 -30.781 1 98.12 448 HIS A C 1
ATOM 3589 O O . HIS A 1 448 ? 14.906 -27.75 -31.344 1 98.12 448 HIS A O 1
ATOM 3595 N N . ASP A 1 449 ? 16.125 -26.938 -29.609 1 98.19 449 ASP A N 1
ATOM 3596 C CA . ASP A 1 449 ? 14.922 -26.406 -28.984 1 98.19 449 ASP A CA 1
ATOM 3597 C C . ASP A 1 449 ? 14.414 -25.172 -29.719 1 98.19 449 ASP A C 1
ATOM 3599 O O . ASP A 1 449 ? 15.195 -24.297 -30.078 1 98.19 449 ASP A O 1
ATOM 3603 N N . GLU A 1 450 ? 13.156 -25.094 -30.016 1 98.44 450 GLU A N 1
ATOM 3604 C CA . GLU A 1 450 ? 12.43 -23.844 -30.188 1 98.44 450 GLU A CA 1
ATOM 3605 C C . GLU A 1 450 ? 11.984 -23.281 -28.844 1 98.44 450 GLU A C 1
ATOM 3607 O O . GLU A 1 450 ? 12.211 -23.891 -27.797 1 98.44 450 GLU A O 1
ATOM 3612 N N . LEU A 1 451 ? 11.508 -22.031 -28.875 1 98.56 451 LEU A N 1
ATOM 3613 C CA . LEU A 1 451 ? 11.109 -21.391 -27.625 1 98.56 451 LEU A CA 1
ATOM 3614 C C . LEU A 1 451 ? 9.734 -20.75 -27.766 1 98.56 451 LEU A C 1
ATOM 3616 O O . LEU A 1 451 ? 9.555 -19.828 -28.562 1 98.56 451 LEU A O 1
ATOM 3620 N N . LEU A 1 452 ? 8.789 -21.266 -27.031 1 98.25 452 LEU A N 1
ATOM 3621 C CA . LEU A 1 452 ? 7.531 -20.531 -26.891 1 98.25 452 LEU A CA 1
ATOM 3622 C C . LEU A 1 452 ? 7.645 -19.469 -25.797 1 98.25 452 LEU A C 1
ATOM 3624 O O . LEU A 1 452 ? 7.773 -19.797 -24.625 1 98.25 452 LEU A O 1
ATOM 3628 N N . VAL A 1 453 ? 7.633 -18.234 -26.141 1 97.56 453 VAL A N 1
ATOM 3629 C CA . VAL A 1 453 ? 7.738 -17.094 -25.234 1 97.56 453 VAL A CA 1
ATOM 3630 C C . VAL A 1 453 ? 6.492 -16.219 -25.344 1 97.56 453 VAL A C 1
ATOM 3632 O O . VAL A 1 453 ? 6.363 -15.43 -26.281 1 97.56 453 VAL A O 1
ATOM 3635 N N . GLY A 1 454 ? 5.711 -16.328 -24.266 1 96.69 454 GLY A N 1
ATOM 3636 C CA . GLY A 1 454 ? 4.375 -15.781 -24.422 1 96.69 454 GLY A CA 1
ATOM 3637 C C . GLY A 1 454 ? 3.588 -16.406 -25.562 1 96.69 454 GLY A C 1
ATOM 3638 O O . GLY A 1 454 ? 3.438 -17.625 -25.625 1 96.69 454 GLY A O 1
ATOM 3639 N N . TYR A 1 455 ? 3.174 -15.461 -26.484 1 97.5 455 TYR A N 1
ATOM 3640 C CA . TYR A 1 455 ? 2.371 -15.93 -27.609 1 97.5 455 TYR A CA 1
ATOM 3641 C C . TYR A 1 455 ? 3.236 -16.141 -28.844 1 97.5 455 TYR A C 1
ATOM 3643 O O . TYR A 1 455 ? 2.736 -16.547 -29.891 1 97.5 455 TYR A O 1
ATOM 3651 N N . ASN A 1 456 ? 4.531 -15.922 -28.703 1 98.19 456 ASN A N 1
ATOM 3652 C CA . ASN A 1 456 ? 5.457 -16.031 -29.828 1 98.19 456 ASN A CA 1
ATOM 3653 C C . ASN A 1 456 ? 6.258 -17.328 -29.781 1 98.19 456 ASN A C 1
ATOM 3655 O O . ASN A 1 456 ? 6.73 -17.734 -28.719 1 98.19 456 ASN A O 1
ATOM 3659 N N . MET A 1 457 ? 6.352 -17.969 -30.938 1 98.56 457 MET A N 1
ATOM 3660 C CA . MET A 1 457 ? 7.273 -19.094 -31.109 1 98.56 457 MET A CA 1
ATOM 3661 C C . MET A 1 457 ? 8.547 -18.656 -31.812 1 98.56 457 MET A C 1
ATOM 3663 O O . MET A 1 457 ? 8.492 -18.062 -32.906 1 98.56 457 MET A O 1
ATOM 3667 N N . LEU A 1 458 ? 9.656 -18.922 -31.172 1 98.75 458 LEU A N 1
ATOM 3668 C CA . LEU A 1 458 ? 10.961 -18.594 -31.75 1 98.75 458 LEU A CA 1
ATOM 3669 C C . LEU A 1 458 ? 11.68 -19.875 -32.188 1 98.75 458 LEU A C 1
ATOM 3671 O O . LEU A 1 458 ? 11.508 -20.922 -31.594 1 98.75 458 LEU A O 1
ATOM 3675 N N . ASP A 1 459 ? 12.492 -19.734 -33.281 1 98.5 459 ASP A N 1
ATOM 3676 C CA . ASP A 1 459 ? 13.383 -20.844 -33.594 1 98.5 459 ASP A CA 1
ATOM 3677 C C . ASP A 1 459 ? 14.617 -20.844 -32.719 1 98.5 459 ASP A C 1
ATOM 3679 O O . ASP A 1 459 ? 14.719 -20.031 -31.781 1 98.5 459 ASP A O 1
ATOM 3683 N N . CYS A 1 460 ? 15.492 -21.812 -32.906 1 98.44 460 CYS A N 1
ATOM 3684 C CA . CYS A 1 460 ? 16.625 -22.031 -32.031 1 98.44 460 CYS A CA 1
ATOM 3685 C C . CYS A 1 460 ? 17.625 -20.891 -32.125 1 98.44 460 CYS A C 1
ATOM 3687 O O . CYS A 1 460 ? 18.562 -20.797 -31.328 1 98.44 460 CYS A O 1
ATOM 3689 N N . HIS A 1 461 ? 17.391 -19.875 -33.094 1 98.25 461 HIS A N 1
ATOM 3690 C CA . HIS A 1 461 ? 18.266 -18.719 -33.25 1 98.25 461 HIS A CA 1
ATOM 3691 C C . HIS A 1 461 ? 17.578 -17.453 -32.75 1 98.25 461 HIS A C 1
ATOM 3693 O O . HIS A 1 461 ? 18.109 -16.344 -32.969 1 98.25 461 HIS A O 1
ATOM 3699 N N . GLY A 1 462 ? 16.406 -17.578 -32.188 1 98.38 462 GLY A N 1
ATOM 3700 C CA . GLY A 1 462 ? 15.711 -16.438 -31.609 1 98.38 462 GLY A CA 1
ATOM 3701 C C . GLY A 1 462 ? 14.852 -15.695 -32.625 1 98.38 462 GLY A C 1
ATOM 3702 O O . GLY A 1 462 ? 14.406 -14.578 -32.344 1 98.38 462 GLY A O 1
ATOM 3703 N N . ASN A 1 463 ? 14.695 -16.281 -33.781 1 98.38 463 ASN A N 1
ATOM 3704 C CA . ASN A 1 463 ? 13.82 -15.672 -34.781 1 98.38 463 ASN A CA 1
ATOM 3705 C C . ASN A 1 463 ? 12.367 -16.109 -34.594 1 98.38 463 ASN A C 1
ATOM 3707 O O . ASN A 1 463 ? 12.094 -17.281 -34.344 1 98.38 463 ASN A O 1
ATOM 3711 N N . LYS A 1 464 ? 11.469 -15.188 -34.75 1 97.94 464 LYS A N 1
ATOM 3712 C CA . LYS A 1 464 ? 10.047 -15.484 -34.594 1 97.94 464 LYS A CA 1
ATOM 3713 C C . LYS A 1 464 ? 9.531 -16.328 -35.75 1 97.94 464 LYS A C 1
ATOM 3715 O O . LYS A 1 464 ? 9.68 -15.961 -36.906 1 97.94 464 LYS A O 1
ATOM 3720 N N . MET A 1 465 ? 8.938 -17.375 -35.438 1 98.19 465 MET A N 1
ATOM 3721 C CA . MET A 1 465 ? 8.359 -18.281 -36.438 1 98.19 465 MET A CA 1
ATOM 3722 C C . MET A 1 465 ? 6.879 -17.984 -36.625 1 98.19 465 MET A C 1
ATOM 3724 O O . MET A 1 465 ? 6.406 -17.922 -37.781 1 98.19 465 MET A O 1
ATOM 3728 N N . TRP A 1 466 ? 6.148 -17.891 -35.625 1 97.81 466 TRP A N 1
ATOM 3729 C CA . TRP A 1 466 ? 4.723 -17.578 -35.625 1 97.81 466 TRP A CA 1
ATOM 3730 C C . TRP A 1 466 ? 4.301 -16.984 -34.281 1 97.81 466 TRP A C 1
ATOM 3732 O O . TRP A 1 466 ? 5.09 -16.953 -33.344 1 97.81 466 TRP A O 1
ATOM 3742 N N . THR A 1 467 ? 3.174 -16.438 -34.188 1 97.62 467 THR A N 1
ATOM 3743 C CA . THR A 1 467 ? 2.557 -15.898 -32.969 1 97.62 467 THR A CA 1
ATOM 3744 C C . THR A 1 467 ? 1.099 -16.344 -32.875 1 97.62 467 THR A C 1
ATOM 3746 O O . THR A 1 467 ? 0.398 -16.422 -33.875 1 97.62 467 THR A O 1
ATOM 3749 N N . MET A 1 468 ? 0.721 -16.719 -31.656 1 96.81 468 MET A N 1
ATOM 3750 C CA . MET A 1 468 ? -0.698 -17 -31.453 1 96.81 468 MET A CA 1
ATOM 3751 C C . MET A 1 468 ? -1.539 -15.75 -31.734 1 96.81 468 MET A C 1
ATOM 3753 O O . MET A 1 468 ? -1.087 -14.625 -31.516 1 96.81 468 MET A O 1
ATOM 3757 N N . PRO A 1 469 ? -2.805 -15.883 -32.219 1 96.12 469 PRO A N 1
ATOM 3758 C CA . PRO A 1 469 ? -3.672 -14.734 -32.5 1 96.12 469 PRO A CA 1
ATOM 3759 C C . PRO A 1 469 ? -4.324 -14.18 -31.234 1 96.12 469 PRO A C 1
ATOM 3761 O O . PRO A 1 469 ? -5.547 -14.023 -31.188 1 96.12 469 PRO A O 1
ATOM 3764 N N . VAL A 1 470 ? -3.643 -13.945 -30.203 1 93.88 470 VAL A N 1
ATOM 3765 C CA . VAL A 1 470 ? -3.986 -13.344 -28.922 1 93.88 470 VAL A CA 1
ATOM 3766 C C . VAL A 1 470 ? -3.033 -12.188 -28.609 1 93.88 470 VAL A C 1
ATOM 3768 O O . VAL A 1 470 ? -1.821 -12.312 -28.797 1 93.88 470 VAL A O 1
ATOM 3771 N N . ASN A 1 471 ? -3.641 -11 -28.219 1 85.56 471 ASN A N 1
ATOM 3772 C CA . ASN A 1 471 ? -2.789 -9.82 -28.094 1 85.56 471 ASN A CA 1
ATOM 3773 C C . ASN A 1 471 ? -2.756 -9.297 -26.656 1 85.56 471 ASN A C 1
ATOM 3775 O O . ASN A 1 471 ? -1.868 -8.516 -26.297 1 85.56 471 ASN A O 1
ATOM 3779 N N . GLU A 1 472 ? -3.646 -9.719 -25.922 1 86.56 472 GLU A N 1
ATOM 3780 C CA . GLU A 1 472 ? -3.77 -9.086 -24.625 1 86.56 472 GLU A CA 1
ATOM 3781 C C . GLU A 1 472 ? -3.297 -10.023 -23.516 1 86.56 472 GLU A C 1
ATOM 3783 O O . GLU A 1 472 ? -3.201 -11.234 -23.719 1 86.56 472 GLU A O 1
ATOM 3788 N N . ASP A 1 473 ? -2.902 -9.398 -22.438 1 90.94 473 ASP A N 1
ATOM 3789 C CA . ASP A 1 473 ? -2.525 -10.102 -21.219 1 90.94 473 ASP A CA 1
ATOM 3790 C C . ASP A 1 473 ? -1.334 -11.023 -21.453 1 90.94 473 ASP A C 1
ATOM 3792 O O . ASP A 1 473 ? -0.516 -10.766 -22.344 1 90.94 473 ASP A O 1
ATOM 3796 N N . HIS A 1 474 ? -1.088 -12.031 -20.656 1 94.88 474 HIS A N 1
ATOM 3797 C CA . HIS A 1 474 ? 0.147 -12.805 -20.688 1 94.88 474 HIS A CA 1
ATOM 3798 C C . HIS A 1 474 ? -0.112 -14.273 -20.359 1 94.88 474 HIS A C 1
ATOM 3800 O O . HIS A 1 474 ? -1.138 -14.609 -19.766 1 94.88 474 HIS A O 1
ATOM 3806 N N . ILE A 1 475 ? 0.762 -15.148 -20.766 1 97 475 ILE A N 1
ATOM 3807 C CA . ILE A 1 475 ? 0.712 -16.562 -20.422 1 97 475 ILE A CA 1
ATOM 3808 C C . ILE A 1 475 ? 1.444 -16.812 -19.109 1 97 475 ILE A C 1
ATOM 3810 O O . ILE A 1 475 ? 2.598 -16.406 -18.938 1 97 475 ILE A O 1
ATOM 3814 N N . ASP A 1 476 ? 0.748 -17.453 -18.234 1 97 476 ASP A N 1
ATOM 3815 C CA . ASP A 1 476 ? 1.349 -17.797 -16.953 1 97 476 ASP A CA 1
ATOM 3816 C C . ASP A 1 476 ? 2.066 -19.141 -17.016 1 97 476 ASP A C 1
ATOM 3818 O O . ASP A 1 476 ? 3.229 -19.25 -16.625 1 97 476 ASP A O 1
ATOM 3822 N N . GLU A 1 477 ? 1.35 -20.188 -17.484 1 97.81 477 GLU A N 1
ATOM 3823 C CA . GLU A 1 477 ? 1.911 -21.531 -17.578 1 97.81 477 GLU A CA 1
ATOM 3824 C C . GLU A 1 477 ? 1.646 -22.156 -18.938 1 97.81 477 GLU A C 1
ATOM 3826 O O . GLU A 1 477 ? 0.649 -21.828 -19.594 1 97.81 477 GLU A O 1
ATOM 3831 N N . ILE A 1 478 ? 2.529 -23.047 -19.344 1 97.88 478 ILE A N 1
ATOM 3832 C CA . ILE A 1 478 ? 2.463 -23.781 -20.609 1 97.88 478 ILE A CA 1
ATOM 3833 C C . ILE A 1 478 ? 2.713 -25.266 -20.344 1 97.88 478 ILE A C 1
ATOM 3835 O O . ILE A 1 478 ? 3.65 -25.641 -19.625 1 97.88 478 ILE A O 1
ATOM 3839 N N . VAL A 1 479 ? 1.881 -26.109 -20.938 1 97.62 479 VAL A N 1
ATOM 3840 C CA . VAL A 1 479 ? 2.113 -27.547 -20.906 1 97.62 479 VAL A CA 1
ATOM 3841 C C . VAL A 1 479 ? 1.969 -28.141 -22.297 1 97.62 479 VAL A C 1
ATOM 3843 O O . VAL A 1 479 ? 0.923 -27.984 -22.938 1 97.62 479 VAL A O 1
ATOM 3846 N N . PRO A 1 480 ? 3.035 -28.766 -22.828 1 97.06 480 PRO A N 1
ATOM 3847 C CA . PRO A 1 480 ? 2.867 -29.484 -24.094 1 97.06 480 PRO A CA 1
ATOM 3848 C C . PRO A 1 480 ? 2.037 -30.75 -23.953 1 97.06 480 PRO A C 1
ATOM 3850 O O . PRO A 1 480 ? 2.08 -31.406 -22.906 1 97.06 480 PRO A O 1
ATOM 3853 N N . GLY A 1 481 ? 1.273 -31.047 -24.953 1 95.62 481 GLY A N 1
ATOM 3854 C CA . GLY A 1 481 ? 0.456 -32.25 -24.953 1 95.62 481 GLY A CA 1
ATOM 3855 C C . GLY A 1 481 ? 0.19 -32.812 -26.344 1 95.62 481 GLY A C 1
ATOM 3856 O O . GLY A 1 481 ? 0.645 -32.219 -27.328 1 95.62 481 GLY A O 1
ATOM 3857 N N . ARG A 1 482 ? -0.356 -33.938 -26.344 1 95 482 ARG A N 1
ATOM 3858 C CA . ARG A 1 482 ? -0.838 -34.594 -27.547 1 95 482 ARG A CA 1
ATOM 3859 C C . ARG A 1 482 ? -2.223 -35.188 -27.328 1 95 482 ARG A C 1
ATOM 3861 O O . ARG A 1 482 ? -2.482 -35.812 -26.297 1 95 482 ARG A O 1
ATOM 3868 N N . PHE A 1 483 ? -3.064 -34.969 -28.359 1 93.44 483 PHE A N 1
ATOM 3869 C CA . PHE A 1 483 ? -4.371 -35.594 -28.281 1 93.44 483 PHE A CA 1
ATOM 3870 C C . PHE A 1 483 ? -4.25 -37.094 -28.5 1 93.44 483 PHE A C 1
ATOM 3872 O O . PHE A 1 483 ? -3.75 -37.562 -29.531 1 93.44 483 PHE A O 1
ATOM 3879 N N . GLU A 1 484 ? -4.75 -37.812 -27.5 1 90.06 484 GLU A N 1
ATOM 3880 C CA . GLU A 1 484 ? -4.609 -39.281 -27.562 1 90.06 484 GLU A CA 1
ATOM 3881 C C . GLU A 1 484 ? -5.871 -39.938 -28.125 1 90.06 484 GLU A C 1
ATOM 3883 O O . GLU A 1 484 ? -5.871 -41.125 -28.453 1 90.06 484 GLU A O 1
ATOM 3888 N N . SER A 1 485 ? -6.891 -39.156 -28.156 1 84.62 485 SER A N 1
ATOM 3889 C CA . SER A 1 485 ? -8.172 -39.656 -28.656 1 84.62 485 SER A CA 1
ATOM 3890 C C . SER A 1 485 ? -8.961 -38.531 -29.344 1 84.62 485 SER A C 1
ATOM 3892 O O . SER A 1 485 ? -8.508 -37.406 -29.406 1 84.62 485 SER A O 1
ATOM 3894 N N . GLY A 1 486 ? -10.039 -39.031 -29.969 1 83.94 486 GLY A N 1
ATOM 3895 C CA . GLY A 1 486 ? -10.938 -38.031 -30.562 1 83.94 486 GLY A CA 1
ATOM 3896 C C . GLY A 1 486 ? -10.539 -37.625 -31.969 1 83.94 486 GLY A C 1
ATOM 3897 O O . GLY A 1 486 ? -9.695 -38.281 -32.594 1 83.94 486 GLY A O 1
ATOM 3898 N N . PRO A 1 487 ? -11.18 -36.562 -32.469 1 86.06 487 PRO A N 1
ATOM 3899 C 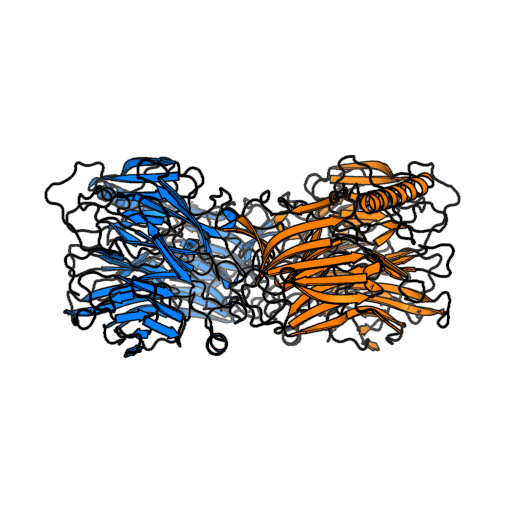CA . PRO A 1 487 ? -10.992 -36.156 -33.875 1 86.06 487 PRO A CA 1
ATOM 3900 C C . PRO A 1 487 ? -9.602 -35.594 -34.125 1 86.06 487 PRO A C 1
ATOM 3902 O O . PRO A 1 487 ? -9.148 -35.562 -35.281 1 86.06 487 PRO A O 1
ATOM 3905 N N . HIS A 1 488 ? -8.914 -35.219 -33.094 1 88.12 488 HIS A N 1
ATOM 3906 C CA . HIS A 1 488 ? -7.605 -34.594 -33.281 1 88.12 488 HIS A CA 1
ATOM 3907 C C . HIS A 1 488 ? -6.484 -35.531 -32.844 1 88.12 488 HIS A C 1
ATOM 3909 O O . HIS A 1 488 ? -5.352 -35.094 -32.656 1 88.12 488 HIS A O 1
ATOM 3915 N N . LYS A 1 489 ? -6.82 -36.719 -32.719 1 92.19 489 LYS A N 1
ATOM 3916 C CA . LYS A 1 489 ? -5.848 -37.688 -32.25 1 92.19 489 LYS A CA 1
ATOM 3917 C C . LYS A 1 489 ? -4.512 -37.531 -32.969 1 92.19 489 LYS A C 1
ATOM 3919 O O . LYS A 1 489 ? -4.469 -37.406 -34.188 1 92.19 489 LYS A O 1
ATOM 3924 N N . GLY A 1 490 ? -3.467 -37.438 -32.156 1 93.12 490 GLY A N 1
ATOM 3925 C CA . GLY A 1 490 ? -2.117 -37.344 -32.688 1 93.12 490 GLY A CA 1
ATOM 3926 C C . GLY A 1 490 ? -1.612 -35.906 -32.781 1 93.12 490 GLY A C 1
ATOM 3927 O O . GLY A 1 490 ? -0.404 -35.688 -32.844 1 93.12 490 GLY A O 1
ATOM 3928 N N . THR A 1 491 ? -2.523 -35.031 -32.781 1 94.81 491 THR A N 1
ATOM 3929 C CA . THR A 1 491 ? -2.137 -33.625 -32.844 1 94.81 491 THR A CA 1
ATOM 3930 C C . THR A 1 491 ? -1.461 -33.188 -31.562 1 94.81 491 THR A C 1
ATOM 3932 O O . THR A 1 491 ? -1.974 -33.406 -30.469 1 94.81 491 THR A O 1
ATOM 3935 N N . LYS A 1 492 ? -0.324 -32.531 -31.766 1 96.38 492 LYS A N 1
ATOM 3936 C CA . LYS A 1 492 ? 0.396 -31.969 -30.641 1 96.38 492 LYS A CA 1
ATOM 3937 C C . LYS A 1 492 ? -0.057 -30.531 -30.359 1 96.38 492 LYS A C 1
ATOM 3939 O O . LYS A 1 492 ? -0.388 -29.797 -31.281 1 96.38 492 LYS A O 1
ATOM 3944 N N . PHE A 1 493 ? -0.107 -30.188 -29.078 1 96.94 493 PHE A N 1
ATOM 3945 C CA . PHE A 1 493 ? -0.636 -28.875 -28.734 1 96.94 493 PHE A CA 1
ATOM 3946 C C . PHE A 1 493 ? 0.082 -28.312 -27.5 1 96.94 493 PHE A C 1
ATOM 3948 O O . PHE A 1 493 ? 0.857 -29.031 -26.859 1 96.94 493 PHE A O 1
ATOM 3955 N N . PHE A 1 494 ? -0.088 -27.016 -27.266 1 97.94 494 PHE A N 1
ATOM 3956 C CA . PHE A 1 494 ? 0.23 -26.344 -26.016 1 97.94 494 PHE A CA 1
ATOM 3957 C C . PHE A 1 494 ? -1.042 -25.984 -25.266 1 97.94 494 PHE A C 1
ATOM 3959 O O . PHE A 1 494 ? -1.929 -25.328 -25.812 1 97.94 494 PHE A O 1
ATOM 3966 N N . ALA A 1 495 ? -1.203 -26.5 -24.047 1 98.12 495 ALA A N 1
ATOM 3967 C CA . ALA A 1 495 ? -2.193 -25.969 -23.109 1 98.12 495 ALA A CA 1
ATOM 3968 C C . ALA A 1 495 ? -1.637 -24.781 -22.344 1 98.12 495 ALA A C 1
ATOM 3970 O O . ALA A 1 495 ? -0.613 -24.891 -21.656 1 98.12 495 ALA A O 1
ATOM 3971 N N . CYS A 1 496 ? -2.307 -23.594 -22.469 1 98.06 496 CYS A N 1
ATOM 3972 C CA . CYS A 1 496 ? -1.798 -22.359 -21.906 1 98.06 496 CYS A CA 1
ATOM 3973 C C . CYS A 1 496 ? -2.84 -21.703 -21 1 98.06 496 CYS A C 1
ATOM 3975 O O . CYS A 1 496 ? -4.016 -21.625 -21.359 1 98.06 496 CYS A O 1
ATOM 3977 N N . VAL A 1 497 ? -2.453 -21.328 -19.844 1 97.94 497 VAL A N 1
ATOM 3978 C CA . VAL A 1 497 ? -3.248 -20.422 -19.016 1 97.94 497 VAL A CA 1
ATOM 3979 C C . VAL A 1 497 ? -2.742 -18.984 -19.188 1 97.94 497 VAL A C 1
ATOM 3981 O O . VAL A 1 497 ? -1.612 -18.672 -18.797 1 97.94 497 VAL A O 1
ATOM 3984 N N . ALA A 1 498 ? -3.623 -18.109 -19.719 1 96.69 498 ALA A N 1
ATOM 3985 C CA . ALA A 1 498 ? -3.191 -16.828 -20.25 1 96.69 498 ALA A CA 1
ATOM 3986 C C . ALA A 1 498 ? -3.92 -15.672 -19.547 1 96.69 498 ALA A C 1
ATOM 3988 O O . ALA A 1 498 ? -4.527 -14.828 -20.219 1 96.69 498 ALA A O 1
ATOM 3989 N N . GLY A 1 499 ? -3.801 -15.641 -18.281 1 94.25 499 GLY A N 1
ATOM 3990 C CA . GLY A 1 499 ? -4.434 -14.547 -17.547 1 94.25 499 GLY A CA 1
ATOM 3991 C C . GLY A 1 499 ? -5.906 -14.398 -17.875 1 94.25 499 GLY A C 1
ATOM 3992 O O . GLY A 1 499 ? -6.672 -15.359 -17.797 1 94.25 499 GLY A O 1
ATOM 3993 N N . LYS A 1 500 ? -6.297 -13.211 -18.266 1 92.81 500 LYS A N 1
ATOM 3994 C CA . LYS A 1 500 ? -7.699 -12.883 -18.516 1 92.81 500 LYS A CA 1
ATOM 3995 C C . LYS A 1 500 ? -8.195 -13.516 -19.812 1 92.81 500 LYS A C 1
ATOM 3997 O O . LYS A 1 500 ? -9.398 -13.586 -20.047 1 92.81 500 LYS A O 1
ATOM 4002 N N . GLU A 1 501 ? -7.234 -13.906 -20.641 1 95.12 501 GLU A N 1
ATOM 4003 C CA . GLU A 1 501 ? -7.637 -14.594 -21.875 1 95.12 501 GLU A CA 1
ATOM 4004 C C . GLU A 1 501 ? -8.141 -16 -21.562 1 95.12 501 GLU A C 1
ATOM 4006 O O . GLU A 1 501 ? -8.766 -16.641 -22.422 1 95.12 501 GLU A O 1
ATOM 4011 N N . GLY A 1 502 ? -7.91 -16.438 -20.422 1 96.44 502 GLY A N 1
ATOM 4012 C CA . GLY A 1 502 ? -8.461 -17.703 -19.969 1 96.44 502 GLY A CA 1
ATOM 4013 C C . GLY A 1 502 ? -7.586 -18.891 -20.328 1 96.44 502 GLY A C 1
ATOM 4014 O O . GLY A 1 502 ? -6.363 -18.828 -20.203 1 96.44 502 GLY A O 1
ATOM 4015 N N . PHE A 1 503 ? -8.219 -20.062 -20.531 1 98.12 503 PHE A N 1
ATOM 4016 C CA . PHE A 1 503 ? -7.555 -21.312 -20.875 1 98.12 503 PHE A CA 1
ATOM 4017 C C . PHE A 1 503 ? -7.527 -21.5 -22.391 1 98.12 503 PHE A C 1
ATOM 4019 O O . PHE A 1 503 ? -8.578 -21.531 -23.031 1 98.12 503 PHE A O 1
ATOM 4026 N N . LEU A 1 504 ? -6.281 -21.672 -22.938 1 97.94 504 LEU A N 1
ATOM 4027 C CA . LEU A 1 504 ? -6.086 -21.781 -24.375 1 97.94 504 LEU A CA 1
ATOM 4028 C C . LEU A 1 504 ? -5.426 -23.109 -24.734 1 97.94 504 LEU A C 1
ATOM 4030 O O . LEU A 1 504 ? -4.531 -23.578 -24.016 1 97.94 504 LEU A O 1
ATOM 4034 N N . ILE A 1 505 ? -5.879 -23.688 -25.797 1 97.56 505 ILE A N 1
ATOM 4035 C CA . ILE A 1 505 ? -5.172 -24.797 -26.438 1 97.56 505 ILE A CA 1
ATOM 4036 C C . ILE A 1 505 ? -4.801 -24.406 -27.859 1 97.56 505 ILE A C 1
ATOM 4038 O O . ILE A 1 505 ? -5.676 -24.078 -28.672 1 97.56 505 ILE A O 1
ATOM 4042 N N . SER A 1 506 ? -3.574 -24.422 -28.078 1 97 506 SER A N 1
ATOM 4043 C CA . SER A 1 506 ? -3.037 -24.125 -29.406 1 97 506 SER A CA 1
ATOM 4044 C C . SER A 1 506 ? -2.24 -25.312 -29.953 1 97 506 SER A C 1
ATOM 4046 O O . SER A 1 506 ? -1.532 -25.984 -29.203 1 97 506 SER A O 1
ATOM 4048 N N . ASP A 1 507 ? -2.332 -25.516 -31.266 1 96.25 507 ASP A N 1
ATOM 4049 C CA . ASP A 1 507 ? -1.448 -26.547 -31.797 1 96.25 507 ASP A CA 1
ATOM 4050 C C . ASP A 1 507 ? -0.011 -26.031 -31.906 1 96.25 507 ASP A C 1
ATOM 4052 O O . ASP A 1 507 ? 0.271 -24.875 -31.578 1 96.25 507 ASP A O 1
ATOM 4056 N N . PHE A 1 508 ? 0.946 -26.922 -32.281 1 96.69 508 PHE A N 1
ATOM 4057 C CA . PHE A 1 508 ? 2.367 -26.594 -32.344 1 96.69 508 PHE A CA 1
ATOM 4058 C C . PHE A 1 508 ? 2.666 -25.594 -33.438 1 96.69 508 PHE A C 1
ATOM 4060 O O . PHE A 1 508 ? 3.773 -25.062 -33.531 1 96.69 508 PHE A O 1
ATOM 4067 N N . ASN A 1 509 ? 1.613 -25.203 -34.25 1 95.44 509 ASN A N 1
ATOM 4068 C CA . ASN A 1 509 ? 1.791 -24.234 -35.344 1 95.44 509 ASN A CA 1
ATOM 4069 C C . ASN A 1 509 ? 1.128 -22.906 -35 1 95.44 509 ASN A C 1
ATOM 4071 O O . ASN A 1 509 ? 1.031 -22.031 -35.875 1 95.44 509 ASN A O 1
ATOM 4075 N N . GLY A 1 510 ? 0.645 -22.797 -33.812 1 95.94 510 GLY A N 1
ATOM 4076 C CA . GLY A 1 510 ? 0.137 -21.516 -33.344 1 95.94 510 GLY A CA 1
ATOM 4077 C C . GLY A 1 510 ? -1.352 -21.344 -33.594 1 95.94 510 GLY A C 1
ATOM 4078 O O . GLY A 1 510 ? -1.923 -20.312 -33.25 1 95.94 510 GLY A O 1
ATOM 4079 N N . LYS A 1 511 ? -1.995 -22.266 -34.156 1 96.44 511 LYS A N 1
ATOM 4080 C CA . LYS A 1 511 ? -3.439 -22.188 -34.344 1 96.44 511 LYS A CA 1
ATOM 4081 C C . LYS A 1 511 ? -4.191 -22.484 -33.062 1 96.44 511 LYS A C 1
ATOM 4083 O O . LYS A 1 511 ? -3.969 -23.516 -32.438 1 96.44 511 LYS A O 1
ATOM 4088 N N . LEU A 1 512 ? -5.078 -21.609 -32.75 1 96.06 512 LEU A N 1
ATOM 4089 C CA . LEU A 1 512 ? -5.891 -21.812 -31.562 1 96.06 512 LEU A CA 1
ATOM 4090 C C . LEU A 1 512 ? -6.961 -22.875 -31.812 1 96.06 512 LEU A C 1
ATOM 4092 O O . LEU A 1 512 ? -7.754 -22.75 -32.75 1 96.06 512 LEU A O 1
ATOM 4096 N N . LEU A 1 513 ? -6.996 -23.844 -30.969 1 95.25 513 LEU A N 1
ATOM 4097 C CA . LEU A 1 513 ? -7.961 -24.922 -31.109 1 95.25 513 LEU A CA 1
ATOM 4098 C C . LEU A 1 513 ? -9.125 -24.75 -30.141 1 95.25 513 LEU A C 1
ATOM 4100 O O . LEU A 1 513 ? -10.258 -25.125 -30.438 1 95.25 513 LEU A O 1
ATOM 4104 N N . LYS A 1 514 ? -8.859 -24.281 -29 1 94.81 514 LYS A N 1
ATOM 4105 C CA . LYS A 1 514 ? -9.859 -24.094 -27.953 1 94.81 514 LYS A CA 1
ATOM 4106 C C . LYS A 1 514 ? -9.555 -22.859 -27.109 1 94.81 514 LYS A C 1
ATOM 4108 O O . LYS A 1 514 ? -8.391 -22.5 -26.938 1 94.81 514 LYS A O 1
ATOM 4113 N N . LYS A 1 515 ? -10.547 -22.234 -26.688 1 95.56 515 LYS A N 1
ATOM 4114 C CA . LYS A 1 515 ? -10.477 -21.141 -25.719 1 95.56 515 LYS A CA 1
ATOM 4115 C C . LYS A 1 515 ? -11.633 -21.219 -24.719 1 95.56 515 LYS A C 1
ATOM 4117 O O . LYS A 1 515 ? -12.789 -21.375 -25.125 1 95.56 515 LYS A O 1
ATOM 4122 N N . ASP A 1 516 ? -11.359 -21.188 -23.438 1 97.06 516 ASP A N 1
ATOM 4123 C CA . ASP A 1 516 ? -12.367 -21.125 -22.391 1 97.06 516 ASP A CA 1
ATOM 4124 C C . ASP A 1 516 ? -12.18 -19.891 -21.531 1 97.06 516 ASP A C 1
ATOM 4126 O O . ASP A 1 516 ? -11.156 -19.75 -20.844 1 97.06 516 ASP A O 1
ATOM 4130 N N . GLY A 1 517 ? -13.18 -18.953 -21.547 1 95.19 517 GLY A N 1
ATOM 4131 C CA . GLY A 1 517 ? -13.117 -17.703 -20.812 1 95.19 517 GLY A CA 1
ATOM 4132 C C . GLY A 1 517 ? -13.461 -17.875 -19.344 1 95.19 517 GLY A C 1
ATOM 4133 O O . GLY A 1 517 ? -14.57 -17.531 -18.906 1 95.19 517 GLY A O 1
ATOM 4134 N N . ILE A 1 518 ? -12.492 -18.266 -18.5 1 96.06 518 ILE A N 1
ATOM 4135 C CA . ILE A 1 518 ? -12.742 -18.594 -17.094 1 96.06 518 ILE A CA 1
ATOM 4136 C C . ILE A 1 518 ? -12.148 -17.516 -16.203 1 96.06 518 ILE A C 1
ATOM 4138 O O . ILE A 1 518 ? -11.836 -17.781 -15.031 1 96.06 518 ILE A O 1
ATOM 4142 N N . GLY A 1 519 ? -11.977 -16.312 -16.703 1 94.38 519 GLY A N 1
ATOM 4143 C CA . GLY A 1 519 ? -11.234 -15.297 -15.969 1 94.38 519 GLY A CA 1
ATOM 4144 C C . GLY A 1 519 ? -9.734 -15.461 -16.062 1 94.38 519 GLY A C 1
ATOM 4145 O O . GLY A 1 519 ? -9.219 -15.93 -17.078 1 94.38 519 GLY A O 1
ATOM 4146 N N . HIS A 1 520 ? -9.047 -15.062 -15.07 1 96.06 520 HIS A N 1
ATOM 4147 C CA . HIS A 1 520 ? -7.586 -15.148 -15.062 1 96.06 520 HIS A CA 1
ATOM 4148 C C . HIS A 1 520 ? -7.117 -16.562 -14.773 1 96.06 520 HIS A C 1
ATOM 4150 O O . HIS A 1 520 ? -6.895 -16.922 -13.617 1 96.06 520 HIS A O 1
ATOM 4156 N N . ALA A 1 521 ? -6.922 -17.297 -15.82 1 97.06 521 ALA A N 1
ATOM 4157 C CA . ALA A 1 521 ? -6.383 -18.656 -15.672 1 97.06 521 ALA A CA 1
ATOM 4158 C C . ALA A 1 521 ? -4.941 -18.609 -15.18 1 97.06 521 ALA A C 1
ATOM 4160 O O . ALA A 1 521 ? -4.117 -17.859 -15.711 1 97.06 521 ALA A O 1
ATOM 4161 N N . GLN A 1 522 ? -4.664 -19.484 -14.195 1 96.69 522 GLN A N 1
ATOM 4162 C CA . GLN A 1 522 ? -3.398 -19.297 -13.492 1 96.69 522 GLN A CA 1
ATOM 4163 C C . GLN A 1 522 ? -2.516 -20.531 -13.602 1 96.69 522 GLN A C 1
ATOM 4165 O O . GLN A 1 522 ? -1.352 -20.438 -14 1 96.69 522 GLN A O 1
ATOM 4170 N N . ARG A 1 523 ? -3.021 -21.688 -13.242 1 97.75 523 ARG A N 1
ATOM 4171 C CA . ARG A 1 523 ? -2.225 -22.906 -13.273 1 97.75 523 ARG A CA 1
ATOM 4172 C C . ARG A 1 523 ? -2.885 -23.969 -14.141 1 97.75 523 ARG A C 1
ATOM 4174 O O . ARG A 1 523 ? -4.109 -23.984 -14.297 1 97.75 523 ARG A O 1
ATOM 4181 N N . VAL A 1 524 ? -2.088 -24.891 -14.625 1 98.31 524 VAL A N 1
ATOM 4182 C CA . VAL A 1 524 ? -2.596 -25.969 -15.469 1 98.31 524 VAL A CA 1
ATOM 4183 C C . VAL A 1 524 ? -1.729 -27.219 -15.289 1 98.31 524 VAL A C 1
ATOM 4185 O O . VAL A 1 524 ? -0.514 -27.125 -15.102 1 98.31 524 VAL A O 1
ATOM 4188 N N . SER A 1 525 ? -2.357 -28.406 -15.32 1 98.44 525 SER A N 1
ATOM 4189 C CA . SER A 1 525 ? -1.636 -29.672 -15.398 1 98.44 525 SER A CA 1
ATOM 4190 C C . SER A 1 525 ? -2.381 -30.672 -16.266 1 98.44 525 SER A C 1
ATOM 4192 O O . SER A 1 525 ? -3.596 -30.562 -16.453 1 98.44 525 SER A O 1
ATOM 4194 N N . LEU A 1 526 ? -1.669 -31.531 -16.844 1 98.19 526 LEU A N 1
ATOM 4195 C CA . LEU A 1 526 ? -2.189 -32.625 -17.641 1 98.19 526 LEU A CA 1
ATOM 4196 C C . LEU A 1 526 ? -1.68 -33.969 -17.109 1 98.19 526 LEU A C 1
ATOM 4198 O O . LEU A 1 526 ? -0.479 -34.125 -16.875 1 98.19 526 LEU A O 1
ATOM 4202 N N . ALA A 1 527 ? -2.568 -34.906 -16.891 1 98.38 527 ALA A N 1
ATOM 4203 C CA . ALA A 1 527 ? -2.184 -36.219 -16.375 1 98.38 527 ALA A CA 1
ATOM 4204 C C . ALA A 1 527 ? -3.316 -37.219 -16.531 1 98.38 527 ALA A C 1
ATOM 4206 O O . ALA A 1 527 ? -4.375 -36.906 -17.078 1 98.38 527 ALA A O 1
ATOM 4207 N N . ASN A 1 528 ? -2.912 -38.469 -16.188 1 97.62 528 ASN A N 1
ATOM 4208 C CA . ASN A 1 528 ? -3.92 -39.531 -16.172 1 97.62 528 ASN A CA 1
ATOM 4209 C C . ASN A 1 528 ? -4.742 -39.5 -14.883 1 97.62 528 ASN A C 1
ATOM 4211 O O . ASN A 1 528 ? -4.633 -40.406 -14.047 1 97.62 528 ASN A O 1
ATOM 4215 N N . TYR A 1 529 ? -5.707 -38.594 -14.836 1 98.25 529 TYR A N 1
ATOM 4216 C CA . TYR A 1 529 ? -6.488 -38.406 -13.617 1 98.25 529 TYR A CA 1
ATOM 4217 C C . TYR A 1 529 ? -7.691 -39.344 -13.578 1 98.25 529 TYR A C 1
ATOM 4219 O O . TYR A 1 529 ? -8.188 -39.688 -12.5 1 98.25 529 TYR A O 1
ATOM 4227 N N . LEU A 1 530 ? -8.195 -39.656 -14.734 1 97.5 530 LEU A N 1
ATOM 4228 C CA . LEU A 1 530 ? -9.281 -40.625 -14.898 1 97.5 530 LEU A CA 1
ATOM 4229 C C . LEU A 1 530 ? -8.82 -41.812 -15.742 1 97.5 530 LEU A C 1
ATOM 4231 O O . LEU A 1 530 ? -9.039 -41.844 -16.953 1 97.5 530 LEU A O 1
ATOM 4235 N N . PRO A 1 531 ? -8.352 -42.844 -15.109 1 94.5 531 PRO A N 1
ATOM 4236 C CA . PRO A 1 531 ? -7.738 -43.938 -15.852 1 94.5 531 PRO A CA 1
ATOM 4237 C C . PRO A 1 531 ? -8.734 -44.656 -16.75 1 94.5 531 PRO A C 1
ATOM 4239 O O . PRO A 1 531 ? -8.328 -45.344 -17.688 1 94.5 531 PRO A O 1
ATOM 4242 N N . ASN A 1 532 ? -9.945 -44.531 -16.547 1 93.88 532 ASN A N 1
ATOM 4243 C CA . ASN A 1 532 ? -10.953 -45.219 -17.344 1 93.88 532 ASN A CA 1
ATOM 4244 C C . ASN A 1 532 ? -11.328 -44.406 -18.594 1 93.88 532 ASN A C 1
ATOM 4246 O O . ASN A 1 532 ? -12.156 -44.844 -19.391 1 93.88 532 ASN A O 1
ATOM 4250 N N . ARG A 1 533 ? -10.766 -43.312 -18.797 1 93.19 533 ARG A N 1
ATOM 4251 C CA . ARG A 1 533 ? -10.961 -42.5 -19.984 1 93.19 533 ARG A CA 1
ATOM 4252 C C . ARG A 1 533 ? -9.688 -42.438 -20.828 1 93.19 533 ARG A C 1
ATOM 4254 O O . ARG A 1 533 ? -8.578 -42.469 -20.297 1 93.19 533 ARG A O 1
ATOM 4261 N N . PRO A 1 534 ? -9.938 -42.312 -22.094 1 91.75 534 PRO A N 1
ATOM 4262 C CA . PRO A 1 534 ? -8.742 -42.25 -22.938 1 91.75 534 PRO A CA 1
ATOM 4263 C C . PRO A 1 534 ? -8.031 -40.906 -22.828 1 91.75 534 PRO A C 1
ATOM 4265 O O . PRO A 1 534 ? -8.688 -39.875 -22.719 1 91.75 534 PRO A O 1
ATOM 4268 N N . GLY A 1 535 ? -6.707 -41.031 -22.906 1 93.31 535 GLY A N 1
ATOM 4269 C CA . GLY A 1 535 ? -5.891 -39.812 -22.984 1 93.31 535 GLY A CA 1
ATOM 4270 C C . GLY A 1 535 ? -5.613 -39.219 -21.625 1 93.31 535 GLY A C 1
ATOM 4271 O O . GLY A 1 535 ? -5.699 -39.875 -20.594 1 93.31 535 GLY A O 1
ATOM 4272 N N . TYR A 1 536 ? -5.109 -37.938 -21.609 1 96.44 536 TYR A N 1
ATOM 4273 C CA . TYR A 1 536 ? -4.762 -37.188 -20.406 1 96.44 536 TYR A CA 1
ATOM 4274 C C . TYR A 1 536 ? -5.746 -36.062 -20.156 1 96.44 536 TYR A C 1
ATOM 4276 O O . TYR A 1 536 ? -6.043 -35.281 -21.062 1 96.44 536 TYR A O 1
ATOM 4284 N N . GLU A 1 537 ? -6.309 -36 -18.938 1 98 537 GLU A N 1
ATOM 4285 C CA . GLU A 1 537 ? -7.195 -34.906 -18.547 1 98 537 GLU A CA 1
ATOM 4286 C C . GLU A 1 537 ? -6.406 -33.625 -18.219 1 98 537 GLU A C 1
ATOM 4288 O O . GLU A 1 537 ? -5.191 -33.688 -18.016 1 98 537 GLU A O 1
ATOM 4293 N N . MET A 1 538 ? -7.121 -32.531 -18.281 1 98.31 538 MET A N 1
ATOM 4294 C CA . MET A 1 538 ? -6.527 -31.219 -17.953 1 98.31 538 MET A CA 1
ATOM 4295 C C . MET A 1 538 ? -7.246 -30.578 -16.766 1 98.31 538 MET A C 1
ATOM 4297 O O . MET A 1 538 ? -8.469 -30.672 -16.656 1 98.31 538 MET A O 1
ATOM 4301 N N . VAL A 1 539 ? -6.504 -29.984 -15.891 1 98.75 539 VAL A N 1
ATOM 4302 C CA . VAL A 1 539 ? -7.09 -29.25 -14.773 1 98.75 539 VAL A CA 1
ATOM 4303 C C . VAL A 1 539 ? -6.477 -27.859 -14.688 1 98.75 539 VAL A C 1
ATOM 4305 O O . VAL A 1 539 ? -5.273 -27.688 -14.883 1 98.75 539 VAL A O 1
ATOM 4308 N N . VAL A 1 540 ? -7.352 -26.828 -14.547 1 98.5 540 VAL A N 1
ATOM 4309 C CA . VAL A 1 540 ? -6.969 -25.422 -14.523 1 98.5 540 VAL A CA 1
ATOM 4310 C C . VAL A 1 540 ? -7.566 -24.75 -13.297 1 98.5 540 VAL A C 1
ATOM 4312 O O . VAL A 1 540 ? -8.68 -25.062 -12.883 1 98.5 540 VAL A O 1
ATOM 4315 N N . VAL A 1 541 ? -6.812 -23.828 -12.664 1 98.12 541 VAL A N 1
ATOM 4316 C CA . VAL A 1 541 ? -7.352 -23 -11.586 1 98.12 541 VAL A CA 1
ATOM 4317 C C . VAL A 1 541 ? -7.145 -21.531 -11.898 1 98.12 541 VAL A C 1
ATOM 4319 O O . VAL A 1 541 ? -6.16 -21.156 -12.547 1 98.12 541 VAL A O 1
ATOM 4322 N N . ASN A 1 542 ? -8.047 -20.672 -11.539 1 96.75 542 ASN A N 1
ATOM 4323 C CA . ASN A 1 542 ? -7.895 -19.234 -11.734 1 96.75 542 ASN A CA 1
ATOM 4324 C C . ASN A 1 542 ? -7.512 -18.531 -10.438 1 96.75 542 ASN A C 1
ATOM 4326 O O . ASN A 1 542 ? -7.441 -19.156 -9.383 1 96.75 542 ASN A O 1
ATOM 4330 N N . PHE A 1 543 ? -7.172 -17.156 -10.469 1 96.25 543 PHE A N 1
ATOM 4331 C CA . PHE A 1 543 ? -6.773 -16.469 -9.25 1 96.25 543 PHE A CA 1
ATOM 4332 C C . PHE A 1 543 ? -7.297 -15.031 -9.258 1 96.25 543 PHE A C 1
ATOM 4334 O O . PHE A 1 543 ? -8.227 -14.695 -8.523 1 96.25 543 PHE A O 1
ATOM 4341 N N . TRP A 1 544 ? -6.801 -14.094 -10.156 1 95.88 544 TRP A N 1
ATOM 4342 C CA . TRP A 1 544 ? -7.254 -12.703 -10.18 1 95.88 544 TRP A CA 1
ATOM 4343 C C . TRP A 1 544 ? -8.719 -12.617 -10.602 1 95.88 544 TRP A C 1
ATOM 4345 O O . TRP A 1 544 ? -9.117 -13.211 -11.602 1 95.88 544 TRP A O 1
ATOM 4355 N N . GLY A 1 545 ? -9.484 -11.922 -9.781 1 95 545 GLY A N 1
ATOM 4356 C CA . GLY A 1 545 ? -10.922 -11.836 -9.984 1 95 545 GLY A CA 1
ATOM 4357 C C . GLY A 1 545 ? -11.688 -12.945 -9.281 1 95 545 GLY A C 1
ATOM 4358 O O . GLY A 1 545 ? -12.82 -12.742 -8.844 1 95 545 GLY A O 1
ATOM 4359 N N . HIS A 1 546 ? -11.086 -14.188 -9.297 1 93.75 546 HIS A N 1
ATOM 4360 C CA . HIS A 1 546 ? -11.57 -15.391 -8.641 1 93.75 546 HIS A CA 1
ATOM 4361 C C . HIS A 1 546 ? -10.43 -16.156 -7.984 1 93.75 546 HIS A C 1
ATOM 4363 O O . HIS A 1 546 ? -9.461 -16.531 -8.656 1 93.75 546 HIS A O 1
ATOM 4369 N N . GLN A 1 547 ? -10.492 -16.422 -6.746 1 91.75 547 GLN A N 1
ATOM 4370 C CA . GLN A 1 547 ? -9.297 -16.844 -6.027 1 91.75 547 GLN A CA 1
ATOM 4371 C C . GLN A 1 547 ? -9.258 -18.359 -5.859 1 91.75 547 GLN A C 1
ATOM 4373 O O . GLN A 1 547 ? -8.953 -18.859 -4.773 1 91.75 547 GLN A O 1
ATOM 4378 N N . GLY A 1 548 ? -9.57 -19.141 -6.988 1 95 548 GLY A N 1
ATOM 4379 C CA . GLY A 1 548 ? -9.273 -20.547 -6.793 1 95 548 GLY A CA 1
ATOM 4380 C C . GLY A 1 548 ? -10.367 -21.469 -7.324 1 95 548 GLY A C 1
ATOM 4381 O O . GLY A 1 548 ? -10.633 -22.516 -6.742 1 95 548 GLY A O 1
ATOM 4382 N N . ILE A 1 549 ? -11.078 -21.109 -8.359 1 97.62 549 ILE A N 1
ATOM 4383 C CA . ILE A 1 549 ? -12 -22.031 -9 1 97.62 549 ILE A CA 1
ATOM 4384 C C . ILE A 1 549 ? -11.227 -23.047 -9.836 1 97.62 549 ILE A C 1
ATOM 4386 O O . ILE A 1 549 ? -10.398 -22.672 -10.672 1 97.62 549 ILE A O 1
ATOM 4390 N N . ILE A 1 550 ? -11.508 -24.281 -9.617 1 98.38 550 ILE A N 1
ATOM 4391 C CA . ILE A 1 550 ? -10.852 -25.359 -10.344 1 98.38 550 ILE A CA 1
ATOM 4392 C C . ILE A 1 550 ? -11.75 -25.859 -11.477 1 98.38 550 ILE A C 1
ATOM 4394 O O . ILE A 1 550 ? -12.93 -26.156 -11.25 1 98.38 550 ILE A O 1
ATOM 4398 N N . TYR A 1 551 ? -11.25 -25.922 -12.648 1 98.69 551 TYR A N 1
ATOM 4399 C CA . TYR A 1 551 ? -11.93 -26.438 -13.828 1 98.69 551 TYR A CA 1
ATOM 4400 C C . TYR A 1 551 ? -11.258 -27.719 -14.328 1 98.69 551 TYR A C 1
ATOM 4402 O O . TYR A 1 551 ? -10.039 -27.75 -14.492 1 98.69 551 TYR A O 1
ATOM 4410 N N . PHE A 1 552 ? -12.078 -28.734 -14.562 1 98.69 552 PHE A N 1
ATOM 4411 C CA . PHE A 1 552 ? -11.578 -30.031 -15.016 1 98.69 552 PHE A CA 1
ATOM 4412 C C . PHE A 1 552 ? -12.07 -30.328 -16.422 1 98.69 552 PHE A C 1
ATOM 4414 O O . PHE A 1 552 ? -13.266 -30.219 -16.703 1 98.69 552 PHE A O 1
ATOM 4421 N N . TYR A 1 553 ? -11.133 -30.719 -17.297 1 98.06 553 TYR A N 1
ATOM 4422 C CA . TYR A 1 553 ? -11.422 -30.953 -18.703 1 98.06 553 TYR A CA 1
ATOM 4423 C C . TYR A 1 553 ? -11.023 -32.375 -19.094 1 98.06 553 TYR A C 1
ATOM 4425 O O . TYR A 1 553 ? -10.125 -32.969 -18.5 1 98.06 553 TYR A O 1
ATOM 4433 N N . ASP A 1 554 ? -11.648 -32.875 -20.125 1 96 554 ASP A N 1
ATOM 4434 C CA . ASP A 1 554 ? -11.195 -34.125 -20.703 1 96 554 ASP A CA 1
ATOM 4435 C C . ASP A 1 554 ? -9.977 -33.906 -21.594 1 96 554 ASP A C 1
ATOM 4437 O O . ASP A 1 554 ? -9.422 -32.812 -21.656 1 96 554 ASP A O 1
ATOM 4441 N N . SER A 1 555 ? -9.539 -35.031 -22.266 1 93.62 555 SER A N 1
ATOM 4442 C CA . SER A 1 555 ? -8.297 -35.031 -23.016 1 93.62 555 SER A CA 1
ATOM 4443 C C . SER A 1 555 ? -8.414 -34.156 -24.266 1 93.62 555 SER A C 1
ATOM 4445 O O . SER A 1 555 ? -7.406 -33.812 -24.875 1 93.62 555 SER A O 1
ATOM 4447 N N . GLU A 1 556 ? -9.719 -33.719 -24.594 1 91.56 556 GLU A N 1
ATOM 4448 C CA . GLU A 1 556 ? -9.938 -32.875 -25.781 1 91.56 556 GLU A CA 1
ATOM 4449 C C . GLU A 1 556 ? -10.203 -31.438 -25.375 1 91.56 556 GLU A C 1
ATOM 4451 O O . GLU A 1 556 ? -10.5 -30.594 -26.234 1 91.56 556 GLU A O 1
ATOM 4456 N N . GLY A 1 557 ? -10.188 -31.156 -24.141 1 93.69 557 GLY A N 1
ATOM 4457 C CA . GLY A 1 557 ? -10.375 -29.781 -23.672 1 93.69 557 GLY A CA 1
ATOM 4458 C C . GLY A 1 557 ? -11.836 -29.438 -23.422 1 93.69 557 GLY A C 1
ATOM 4459 O O . GLY A 1 557 ? -12.195 -28.266 -23.375 1 93.69 557 GLY A O 1
ATOM 4460 N N . ASN A 1 558 ? -12.656 -30.422 -23.344 1 94.69 558 ASN A N 1
ATOM 4461 C CA . ASN A 1 558 ? -14.039 -30.172 -22.953 1 94.69 558 ASN A CA 1
ATOM 4462 C C . ASN A 1 558 ? -14.211 -30.234 -21.438 1 94.69 558 ASN A C 1
ATOM 4464 O O . ASN A 1 558 ? -13.781 -31.203 -20.797 1 94.69 558 ASN A O 1
ATOM 4468 N N . GLN A 1 559 ? -14.836 -29.266 -20.922 1 97.06 559 GLN A N 1
ATOM 4469 C CA . GLN A 1 559 ? -14.984 -29.188 -19.484 1 97.06 559 GLN A CA 1
ATOM 4470 C C . GLN A 1 559 ? -15.891 -30.297 -18.953 1 97.06 559 GLN A C 1
ATOM 4472 O O . GLN A 1 559 ? -16.938 -30.578 -19.547 1 97.06 559 GLN A O 1
ATOM 4477 N N . LEU A 1 560 ? -15.477 -30.906 -17.875 1 97.5 560 LEU A N 1
ATOM 4478 C CA . LEU A 1 560 ? -16.266 -31.953 -17.25 1 97.5 560 LEU A CA 1
ATOM 4479 C C . LEU A 1 560 ? -16.906 -31.453 -15.953 1 97.5 560 LEU A C 1
ATOM 4481 O O . LEU A 1 560 ? -18.078 -31.766 -15.68 1 97.5 560 LEU A O 1
ATOM 4485 N N . TRP A 1 561 ? -16.203 -30.766 -15.172 1 97.44 561 TRP A N 1
ATOM 4486 C CA . TRP A 1 561 ? -16.766 -30.203 -13.945 1 97.44 561 TRP A CA 1
ATOM 4487 C C . TRP A 1 561 ? -15.953 -29.016 -13.469 1 97.44 561 TRP A C 1
ATOM 4489 O O . TRP A 1 561 ? -14.875 -28.734 -14 1 97.44 561 TRP A O 1
ATOM 4499 N N . GLU A 1 562 ? -16.5 -28.219 -12.609 1 98.12 562 GLU A N 1
ATOM 4500 C CA . GLU A 1 562 ? -15.859 -27.125 -11.906 1 98.12 562 GLU A CA 1
ATOM 4501 C C . GLU A 1 562 ? -16.172 -27.172 -10.414 1 98.12 562 GLU A C 1
ATOM 4503 O O . GLU A 1 562 ? -17.234 -27.641 -10.008 1 98.12 562 GLU A O 1
ATOM 4508 N N . MET A 1 563 ? -15.195 -26.672 -9.625 1 96.5 563 MET A N 1
ATOM 4509 C CA . MET A 1 563 ? -15.422 -26.641 -8.18 1 96.5 563 MET A CA 1
ATOM 4510 C C . MET A 1 563 ? -14.555 -25.578 -7.516 1 96.5 563 MET A C 1
ATOM 4512 O O . MET A 1 563 ? -13.656 -25.031 -8.141 1 96.5 563 MET A O 1
ATOM 4516 N N . GLU A 1 564 ? -14.914 -25.266 -6.301 1 94.06 564 GLU A N 1
ATOM 4517 C CA . GLU A 1 564 ? -14.133 -24.391 -5.422 1 94.06 564 GLU A CA 1
ATOM 4518 C C . GLU A 1 564 ? -13.992 -25 -4.027 1 94.06 564 GLU A C 1
ATOM 4520 O O . GLU A 1 564 ? -14.945 -25.578 -3.498 1 94.06 564 GLU A O 1
ATOM 4525 N N . ASN A 1 565 ? -12.773 -24.906 -3.477 1 92.25 565 ASN A N 1
ATOM 4526 C CA . ASN A 1 565 ? -12.586 -25.344 -2.098 1 92.25 565 ASN A CA 1
ATOM 4527 C C . ASN A 1 565 ? -12.484 -24.172 -1.141 1 92.25 565 ASN A C 1
ATOM 4529 O O . ASN A 1 565 ? -12.125 -24.344 0.025 1 92.25 565 ASN A O 1
ATOM 4533 N N . GLU A 1 566 ? -12.695 -22.922 -1.623 1 94.12 566 GLU A N 1
ATOM 4534 C CA . GLU A 1 566 ? -12.75 -21.672 -0.874 1 94.12 566 GLU A CA 1
ATOM 4535 C C . GLU A 1 566 ? -11.391 -21.328 -0.266 1 94.12 566 GLU A C 1
ATOM 4537 O O . GLU A 1 566 ? -11.32 -20.75 0.818 1 94.12 566 GLU A O 1
ATOM 4542 N N . LEU A 1 567 ? -10.32 -21.812 -0.897 1 95.38 567 LEU A N 1
ATOM 4543 C CA . LEU A 1 567 ? -8.953 -21.516 -0.483 1 95.38 567 LEU A CA 1
ATOM 4544 C C . LEU A 1 567 ? -8.117 -21.047 -1.669 1 95.38 567 LEU A C 1
ATOM 4546 O O . LEU A 1 567 ? -8.383 -21.438 -2.811 1 95.38 567 LEU A O 1
ATOM 4550 N N . ASN A 1 568 ? -7.199 -20.172 -1.389 1 95.56 568 ASN A N 1
ATOM 4551 C CA . ASN A 1 568 ? -6.176 -19.828 -2.369 1 95.56 568 ASN A CA 1
ATOM 4552 C C . ASN A 1 568 ? -5.027 -20.844 -2.35 1 95.56 568 ASN A C 1
ATOM 4554 O O . ASN A 1 568 ? -5.035 -21.781 -1.553 1 95.56 568 ASN A O 1
ATOM 4558 N N . GLY A 1 569 ? -4.137 -20.781 -3.314 1 96.19 569 GLY A N 1
ATOM 4559 C CA . GLY A 1 569 ? -2.891 -21.531 -3.285 1 96.19 569 GLY A CA 1
ATOM 4560 C C . GLY A 1 569 ? -3.041 -22.953 -3.785 1 96.19 569 GLY A C 1
ATOM 4561 O O . GLY A 1 569 ? -2.285 -23.844 -3.383 1 96.19 569 GLY A O 1
ATOM 4562 N N . ASN A 1 570 ? -4.027 -23.281 -4.582 1 97.38 570 ASN A N 1
ATOM 4563 C CA . ASN A 1 570 ? -4.16 -24.609 -5.168 1 97.38 570 ASN A CA 1
ATOM 4564 C C . ASN A 1 570 ? -3.119 -24.844 -6.262 1 97.38 570 ASN A C 1
ATOM 4566 O O . ASN A 1 570 ? -3.049 -24.094 -7.23 1 97.38 570 ASN A O 1
ATOM 4570 N N . LEU A 1 571 ? -2.377 -25.922 -6.184 1 97.38 571 LEU A N 1
ATOM 4571 C CA . LEU A 1 571 ? -1.206 -26.141 -7.027 1 97.38 571 LEU A CA 1
ATOM 4572 C C . LEU A 1 571 ? -1.58 -26.922 -8.289 1 97.38 571 LEU A C 1
ATOM 4574 O O . LEU A 1 571 ? -1.037 -26.672 -9.359 1 97.38 571 LEU A O 1
ATOM 4578 N N . LEU A 1 572 ? -2.412 -27.938 -8.164 1 98.06 572 LEU A N 1
ATOM 4579 C CA . LEU A 1 572 ? -2.871 -28.828 -9.234 1 98.06 572 LEU A CA 1
ATOM 4580 C C . LEU A 1 572 ? -1.738 -29.719 -9.719 1 98.06 572 LEU A C 1
ATOM 4582 O O . LEU A 1 572 ? -1.789 -30.234 -10.836 1 98.06 572 LEU A O 1
ATOM 4586 N N . THR A 1 573 ? -0.676 -29.953 -8.961 1 97.88 573 THR A N 1
ATOM 4587 C CA . THR A 1 573 ? 0.441 -30.797 -9.367 1 97.88 573 THR A CA 1
ATOM 4588 C C . THR A 1 573 ? 0.019 -32.25 -9.414 1 97.88 573 THR A C 1
ATOM 4590 O O . THR A 1 573 ? -0.578 -32.781 -8.469 1 97.88 573 THR A O 1
ATOM 4593 N N . PRO A 1 574 ? 0.297 -32.938 -10.555 1 98.44 574 PRO A N 1
ATOM 4594 C CA . PRO A 1 574 ? 0.016 -34.375 -10.594 1 98.44 574 PRO A CA 1
ATOM 4595 C C . PRO A 1 574 ? 0.896 -35.188 -9.625 1 98.44 574 PRO A C 1
ATOM 4597 O O . PRO A 1 574 ? 2.107 -34.969 -9.562 1 98.44 574 PRO A O 1
ATOM 4600 N N . VAL A 1 575 ? 0.268 -36.125 -8.953 1 98.5 575 VAL A N 1
ATOM 4601 C CA . VAL A 1 575 ? 0.987 -36.906 -7.973 1 98.5 575 VAL A CA 1
ATOM 4602 C C . VAL A 1 575 ? 0.875 -38.406 -8.328 1 98.5 575 VAL A C 1
ATOM 4604 O O . VAL A 1 575 ? -0.223 -38.969 -8.344 1 98.5 575 VAL A O 1
ATOM 4607 N N . ASN A 1 576 ? 1.995 -38.969 -8.625 1 97.56 576 ASN A N 1
ATOM 4608 C CA . ASN A 1 576 ? 2.061 -40.406 -8.695 1 97.56 576 ASN A CA 1
ATOM 4609 C C . ASN A 1 576 ? 2.109 -41.062 -7.309 1 97.56 576 ASN A C 1
ATOM 4611 O O . ASN A 1 576 ? 3.184 -41.406 -6.82 1 97.56 576 ASN A O 1
ATOM 4615 N N . TRP A 1 577 ? 0.937 -41.25 -6.742 1 97.12 577 TRP A N 1
ATOM 4616 C CA . TRP A 1 577 ? 0.856 -41.594 -5.332 1 97.12 577 TRP A CA 1
ATOM 4617 C C . TRP A 1 577 ? 0.826 -43.125 -5.172 1 97.12 577 TRP A C 1
ATOM 4619 O O . TRP A 1 577 ? 1.501 -43.688 -4.301 1 97.12 577 TRP A O 1
ATOM 4629 N N . THR A 1 578 ? 0.115 -43.812 -6.051 1 94.56 578 THR A N 1
ATOM 4630 C CA . THR A 1 578 ? -0.11 -45.25 -5.895 1 94.56 578 THR A CA 1
ATOM 4631 C C . THR A 1 578 ? 0.877 -46.031 -6.742 1 94.56 578 THR A C 1
ATOM 4633 O O . THR A 1 578 ? 1.097 -47.219 -6.496 1 94.56 578 THR A O 1
ATOM 4636 N N . GLY A 1 579 ? 1.346 -45.469 -7.805 1 94.5 579 GLY A N 1
ATOM 4637 C CA . GLY A 1 579 ? 2.287 -46.125 -8.68 1 94.5 579 GLY A CA 1
ATOM 4638 C C . GLY A 1 579 ? 1.614 -47.062 -9.664 1 94.5 579 GLY A C 1
ATOM 4639 O O . GLY A 1 579 ? 2.258 -47.969 -10.211 1 94.5 579 GLY A O 1
ATOM 4640 N N . ASP A 1 580 ? 0.354 -46.938 -9.891 1 93.5 580 ASP A N 1
ATOM 4641 C CA . ASP A 1 580 ? -0.371 -47.844 -10.75 1 93.5 580 ASP A CA 1
ATOM 4642 C C . ASP A 1 580 ? -0.753 -47.188 -12.078 1 93.5 580 ASP A C 1
ATOM 4644 O O . ASP A 1 580 ? -1.475 -47.781 -12.883 1 93.5 580 ASP A O 1
ATOM 4648 N N . GLY A 1 581 ? -0.398 -46 -12.219 1 94.44 581 GLY A N 1
ATOM 4649 C CA . GLY A 1 581 ? -0.673 -45.344 -13.477 1 94.44 581 GLY A CA 1
ATOM 4650 C C . GLY A 1 581 ? -1.693 -44.219 -13.344 1 94.44 581 GLY A C 1
ATOM 4651 O O . GLY A 1 581 ? -1.837 -43.375 -14.25 1 94.44 581 GLY A O 1
ATOM 4652 N N . GLN A 1 582 ? -2.352 -44.156 -12.281 1 96.06 582 GLN A N 1
ATOM 4653 C CA . GLN A 1 582 ? -3.258 -43.062 -12 1 96.06 582 GLN A CA 1
ATOM 4654 C C . GLN A 1 582 ? -2.551 -41.938 -11.234 1 96.06 582 GLN A C 1
ATOM 4656 O O . GLN A 1 582 ? -1.777 -42.219 -10.312 1 96.06 582 GLN A O 1
ATOM 4661 N N . ASP A 1 583 ? -2.85 -40.719 -11.672 1 98.19 583 ASP A N 1
ATOM 4662 C CA . ASP A 1 583 ? -2.344 -39.562 -10.945 1 98.19 583 ASP A CA 1
ATOM 4663 C C . ASP A 1 583 ? -3.447 -38.906 -10.109 1 98.19 583 ASP A C 1
ATOM 4665 O O . ASP A 1 583 ? -4.617 -38.938 -10.5 1 98.19 583 ASP A O 1
ATOM 4669 N N . PHE A 1 584 ? -3.086 -38.375 -8.961 1 98.69 584 PHE A N 1
ATOM 4670 C CA . PHE A 1 584 ? -3.953 -37.5 -8.172 1 98.69 584 PHE A CA 1
ATOM 4671 C C . PHE A 1 584 ? -3.559 -36.031 -8.344 1 98.69 584 PHE A C 1
ATOM 4673 O O . PHE A 1 584 ? -2.516 -35.75 -8.93 1 98.69 584 PHE A O 1
ATOM 4680 N N . ILE A 1 585 ? -4.418 -35.125 -7.949 1 98.75 585 ILE A N 1
ATOM 4681 C CA . ILE A 1 585 ? -4.191 -33.688 -8.055 1 98.75 585 ILE A CA 1
ATOM 4682 C C . ILE A 1 585 ? -3.877 -33.094 -6.676 1 98.75 585 ILE A C 1
ATOM 4684 O O . ILE A 1 585 ? -4.723 -33.125 -5.777 1 98.75 585 ILE A O 1
ATOM 4688 N N . LEU A 1 586 ? -2.711 -32.562 -6.492 1 98.75 586 LEU A N 1
ATOM 4689 C CA . LEU A 1 586 ? -2.348 -31.891 -5.242 1 98.75 586 LEU A CA 1
ATOM 4690 C C . LEU A 1 586 ? -2.953 -30.5 -5.172 1 98.75 586 LEU A C 1
ATOM 4692 O O . LEU A 1 586 ? -2.676 -29.656 -6.027 1 98.75 586 LEU A O 1
ATOM 4696 N N . LEU A 1 587 ? -3.758 -30.25 -4.203 1 98.19 587 LEU A N 1
ATOM 4697 C CA . LEU A 1 587 ? -4.324 -28.922 -3.986 1 98.19 587 LEU A CA 1
ATOM 4698 C C . LEU A 1 587 ? -3.383 -28.062 -3.152 1 98.19 587 LEU A C 1
ATOM 4700 O O . LEU A 1 587 ? -2.318 -27.656 -3.627 1 98.19 587 LEU A O 1
ATOM 4704 N N . ASN A 1 588 ? -3.619 -27.75 -1.959 1 97.88 588 ASN A N 1
ATOM 4705 C CA . ASN A 1 588 ? -2.736 -27.062 -1.023 1 97.88 588 ASN A CA 1
ATOM 4706 C C . ASN A 1 588 ? -2.547 -27.859 0.262 1 97.88 588 ASN A C 1
ATOM 4708 O O . ASN A 1 588 ? -3.031 -28.984 0.373 1 97.88 588 ASN A O 1
ATOM 4712 N N . ALA A 1 589 ? -1.899 -27.281 1.259 1 98.25 589 ALA A N 1
ATOM 4713 C CA . ALA A 1 589 ? -1.464 -28.062 2.408 1 98.25 589 ALA A CA 1
ATOM 4714 C C . ALA A 1 589 ? -2.453 -27.938 3.564 1 98.25 589 ALA A C 1
ATOM 4716 O O . ALA A 1 589 ? -2.137 -28.297 4.703 1 98.25 589 ALA A O 1
ATOM 4717 N N . ASP A 1 590 ? -3.592 -27.438 3.283 1 97.94 590 ASP A N 1
ATOM 4718 C CA . ASP A 1 590 ? -4.594 -27.328 4.34 1 97.94 590 ASP A CA 1
ATOM 4719 C C . ASP A 1 590 ? -5.027 -28.719 4.828 1 97.94 590 ASP A C 1
ATOM 4721 O O . ASP A 1 590 ? -5.191 -29.641 4.027 1 97.94 590 ASP A O 1
ATOM 4725 N N . VAL A 1 591 ? -5.32 -28.859 6.074 1 97.38 591 VAL A N 1
ATOM 4726 C CA . VAL A 1 591 ? -5.602 -30.156 6.703 1 97.38 591 VAL A CA 1
ATOM 4727 C C . VAL A 1 591 ? -6.996 -30.625 6.301 1 97.38 591 VAL A C 1
ATOM 4729 O O . VAL A 1 591 ? -7.219 -31.828 6.109 1 97.38 591 VAL A O 1
ATOM 4732 N N . GLU A 1 592 ? -7.914 -29.703 6.176 1 95.56 592 GLU A N 1
ATOM 4733 C CA . GLU A 1 592 ? -9.312 -30.078 5.992 1 95.56 592 GLU A CA 1
ATOM 4734 C C . GLU A 1 592 ? -9.695 -30.094 4.516 1 95.56 592 GLU A C 1
ATOM 4736 O O . GLU A 1 592 ? -10.367 -31.016 4.051 1 95.56 592 GLU A O 1
ATOM 4741 N N . ARG A 1 593 ? -9.297 -29.156 3.785 1 95.19 593 ARG A N 1
ATOM 4742 C CA . ARG A 1 593 ? -9.828 -28.984 2.436 1 95.19 593 ARG A CA 1
ATOM 4743 C C . ARG A 1 593 ? -8.703 -29.031 1.4 1 95.19 593 ARG A C 1
ATOM 4745 O O . ARG A 1 593 ? -8.922 -28.719 0.228 1 95.19 593 ARG A O 1
ATOM 4752 N N . GLY A 1 594 ? -7.516 -29.328 1.874 1 97.62 594 GLY A N 1
ATOM 4753 C CA . GLY A 1 594 ? -6.391 -29.516 0.972 1 97.62 594 GLY A CA 1
ATOM 4754 C C . GLY A 1 594 ? -6.117 -30.969 0.64 1 97.62 594 GLY A C 1
ATOM 4755 O O . GLY A 1 594 ? -7.047 -31.75 0.418 1 97.62 594 GLY A O 1
ATOM 4756 N N . GLY A 1 595 ? -4.898 -31.266 0.444 1 98.06 595 GLY A N 1
ATOM 4757 C CA . GLY A 1 595 ? -4.523 -32.625 0.094 1 98.06 595 GLY A CA 1
ATOM 4758 C C . GLY A 1 595 ? -4.641 -32.906 -1.391 1 98.06 595 GLY A C 1
ATOM 4759 O O . GLY A 1 595 ? -4.242 -32.094 -2.221 1 98.06 595 GLY A O 1
ATOM 4760 N N . MET A 1 596 ? -5.074 -34.188 -1.652 1 98.69 596 MET A N 1
ATOM 4761 C CA . MET A 1 596 ? -5.148 -34.625 -3.047 1 98.69 596 MET A CA 1
ATOM 4762 C C . MET A 1 596 ? -6.57 -35.031 -3.414 1 98.69 596 MET A C 1
ATOM 4764 O O . MET A 1 596 ? -7.277 -35.625 -2.607 1 98.69 596 MET A O 1
ATOM 4768 N N . ILE A 1 597 ? -6.938 -34.688 -4.617 1 98.56 597 ILE A N 1
ATOM 4769 C CA . ILE A 1 597 ? -8.211 -35.156 -5.16 1 98.56 597 ILE A CA 1
ATOM 4770 C C . ILE A 1 597 ? -7.957 -36 -6.398 1 98.56 597 ILE A C 1
ATOM 4772 O O . ILE A 1 597 ? -6.879 -35.938 -7 1 98.56 597 ILE A O 1
ATOM 4776 N N . ASP A 1 598 ? -8.93 -36.844 -6.727 1 98.12 598 ASP A N 1
ATOM 4777 C CA . ASP A 1 598 ? -8.859 -37.625 -7.973 1 98.12 598 ASP A CA 1
ATOM 4778 C C . ASP A 1 598 ? -9.578 -36.875 -9.102 1 98.12 598 ASP A C 1
ATOM 4780 O O . ASP A 1 598 ? -9.992 -35.719 -8.945 1 98.12 598 ASP A O 1
ATOM 4784 N N . GLY A 1 599 ? -9.656 -37.5 -10.242 1 98 599 GLY A N 1
ATOM 4785 C CA . GLY A 1 599 ? -10.234 -36.875 -11.422 1 98 599 GLY A CA 1
ATOM 4786 C C . GLY A 1 599 ? -11.727 -36.594 -11.297 1 98 599 GLY A C 1
ATOM 4787 O O . GLY A 1 599 ? -12.297 -35.844 -12.086 1 98 599 GLY A O 1
ATOM 4788 N N . ASN A 1 600 ? -12.336 -37.188 -10.328 1 97.19 600 ASN A N 1
ATOM 4789 C CA . ASN A 1 600 ? -13.75 -36.969 -10.094 1 97.19 600 ASN A CA 1
ATOM 4790 C C . ASN A 1 600 ? -13.977 -35.844 -9.07 1 97.19 600 ASN A C 1
ATOM 4792 O O . ASN A 1 600 ? -15.109 -35.562 -8.695 1 97.19 600 ASN A O 1
ATOM 4796 N N . GLY A 1 601 ? -12.93 -35.312 -8.586 1 96.88 601 GLY A N 1
ATOM 4797 C CA . GLY A 1 601 ? -13.023 -34.219 -7.621 1 96.88 601 GLY A CA 1
ATOM 4798 C C . GLY A 1 601 ? -13.211 -34.719 -6.195 1 96.88 601 GLY A C 1
ATOM 4799 O O . GLY A 1 601 ? -13.656 -33.938 -5.332 1 96.88 601 GLY A O 1
ATOM 4800 N N . ILE A 1 602 ? -12.906 -35.969 -5.941 1 97.44 602 ILE A N 1
ATOM 4801 C CA . ILE A 1 602 ? -13.062 -36.531 -4.613 1 97.44 602 ILE A CA 1
ATOM 4802 C C . ILE A 1 602 ? -11.742 -36.469 -3.857 1 97.44 602 ILE A C 1
ATOM 4804 O O . ILE A 1 602 ? -10.688 -36.812 -4.402 1 97.44 602 ILE A O 1
ATOM 4808 N N . GLN A 1 603 ? -11.812 -36 -2.615 1 97.75 603 GLN A N 1
ATOM 4809 C CA . GLN A 1 603 ? -10.594 -35.969 -1.804 1 97.75 603 GLN A CA 1
ATOM 4810 C C . GLN A 1 603 ? -10.156 -37.375 -1.424 1 97.75 603 GLN A C 1
ATOM 4812 O O . GLN A 1 603 ? -10.844 -38.062 -0.666 1 97.75 603 GLN A O 1
ATOM 4817 N N . VAL A 1 604 ? -9 -37.75 -1.845 1 98.19 604 VAL A N 1
ATOM 4818 C CA . VAL A 1 604 ? -8.609 -39.156 -1.722 1 98.19 604 VAL A CA 1
ATOM 4819 C C . VAL A 1 604 ? -7.453 -39.281 -0.731 1 98.19 604 VAL A C 1
ATOM 4821 O O . VAL A 1 604 ? -7.203 -40.375 -0.191 1 98.19 604 VAL A O 1
ATOM 4824 N N . VAL A 1 605 ? -6.656 -38.25 -0.52 1 98.31 605 VAL A N 1
ATOM 4825 C CA . VAL A 1 605 ? -5.594 -38.219 0.479 1 98.31 605 VAL A CA 1
ATOM 4826 C C . VAL A 1 605 ? -5.613 -36.906 1.243 1 98.31 605 VAL A C 1
ATOM 4828 O O . VAL A 1 605 ? -5.574 -35.844 0.638 1 98.31 605 VAL A O 1
ATOM 4831 N N . LYS A 1 606 ? -5.645 -36.938 2.529 1 97.62 606 LYS A N 1
ATOM 4832 C CA . LYS A 1 606 ? -5.645 -35.781 3.395 1 97.62 606 LYS A CA 1
ATOM 4833 C C . LYS A 1 606 ? -4.297 -35.594 4.094 1 97.62 606 LYS A C 1
ATOM 4835 O O . LYS A 1 606 ? -3.592 -36.594 4.336 1 97.62 606 LYS A O 1
ATOM 4840 N N . PHE A 1 607 ? -3.998 -34.375 4.371 1 98.19 607 PHE A N 1
ATOM 4841 C CA . PHE A 1 607 ? -2.885 -34.125 5.281 1 98.19 607 PHE A CA 1
ATOM 4842 C C . PHE A 1 607 ? -3.27 -34.469 6.715 1 98.19 607 PHE A C 1
ATOM 4844 O O . PHE A 1 607 ? -4.41 -34.25 7.129 1 98.19 607 PHE A O 1
ATOM 4851 N N . PRO A 1 608 ? -2.344 -34.969 7.453 1 97.81 608 PRO A N 1
ATOM 4852 C CA . PRO A 1 608 ? -2.613 -35.125 8.883 1 97.81 608 PRO A CA 1
ATOM 4853 C C . PRO A 1 608 ? -2.637 -33.812 9.641 1 97.81 608 PRO A C 1
ATOM 4855 O O . PRO A 1 608 ? -2.049 -32.812 9.18 1 97.81 608 PRO A O 1
ATOM 4858 N N . ASP A 1 609 ? -3.373 -33.812 10.727 1 97.81 609 ASP A N 1
ATOM 4859 C CA . ASP A 1 609 ? -3.34 -32.656 11.609 1 97.81 609 ASP A CA 1
ATOM 4860 C C . ASP A 1 609 ? -2.143 -32.719 12.555 1 97.81 609 ASP A C 1
ATOM 4862 O O . ASP A 1 609 ? -2.307 -32.938 13.758 1 97.81 609 ASP A O 1
ATOM 4866 N N . ASP A 1 610 ? -0.977 -32.438 12.023 1 98.12 610 ASP A N 1
ATOM 4867 C CA . ASP A 1 610 ? 0.232 -32.688 12.805 1 98.12 610 ASP A CA 1
ATOM 4868 C C . ASP A 1 610 ? 1.062 -31.406 12.93 1 98.12 610 ASP A C 1
ATOM 4870 O O . ASP A 1 610 ? 2.227 -31.453 13.328 1 98.12 610 ASP A O 1
ATOM 4874 N N . GLY A 1 611 ? 0.507 -30.25 12.539 1 97.75 611 GLY A N 1
ATOM 4875 C CA . GLY A 1 611 ? 1.171 -28.969 12.719 1 97.75 611 GLY A CA 1
ATOM 4876 C C . GLY A 1 611 ? 2.135 -28.641 11.594 1 97.75 611 GLY A C 1
ATOM 4877 O O . GLY A 1 611 ? 2.932 -27.703 11.703 1 97.75 611 GLY A O 1
ATOM 4878 N N . HIS A 1 612 ? 2.109 -29.281 10.445 1 98.38 612 HIS A N 1
ATOM 4879 C CA . HIS A 1 612 ? 2.982 -29 9.312 1 98.38 612 HIS A CA 1
ATOM 4880 C C . HIS A 1 612 ? 2.766 -27.578 8.797 1 98.38 612 HIS A C 1
ATOM 4882 O O . HIS A 1 612 ? 1.684 -27.016 8.961 1 98.38 612 HIS A O 1
ATOM 4888 N N . PRO A 1 613 ? 3.896 -26.969 8.234 1 97.62 613 PRO A N 1
ATOM 4889 C CA . PRO A 1 613 ? 3.699 -25.672 7.57 1 97.62 613 PRO A CA 1
ATOM 4890 C C . PRO A 1 613 ? 2.77 -25.766 6.363 1 97.62 613 PRO A C 1
ATOM 4892 O O . PRO A 1 613 ? 2.816 -26.75 5.621 1 97.62 613 PRO A O 1
ATOM 4895 N N . THR A 1 614 ? 1.991 -24.75 6.137 1 97.44 614 THR A N 1
ATOM 4896 C CA . THR A 1 614 ? 0.959 -24.891 5.117 1 97.44 614 THR A CA 1
ATOM 4897 C C . THR A 1 614 ? 1.203 -23.922 3.965 1 97.44 614 THR A C 1
ATOM 4899 O O . THR A 1 614 ? 0.55 -24.016 2.924 1 97.44 614 THR A O 1
ATOM 4902 N N . MET A 1 615 ? 2.146 -23.016 4.059 1 96.62 615 MET A N 1
ATOM 4903 C CA . MET A 1 615 ? 2.305 -21.938 3.09 1 96.62 615 MET A CA 1
ATOM 4904 C C . MET A 1 615 ? 2.617 -22.484 1.702 1 96.62 615 MET A C 1
ATOM 4906 O O . MET A 1 615 ? 2.064 -22.031 0.705 1 96.62 615 MET A O 1
ATOM 4910 N N . CYS A 1 616 ? 3.518 -23.453 1.667 1 97.06 616 CYS A N 1
ATOM 4911 C CA . CYS A 1 616 ? 3.947 -24.031 0.394 1 97.06 616 CYS A CA 1
ATOM 4912 C C . CYS A 1 616 ? 3.828 -25.547 0.406 1 97.06 616 CYS A C 1
ATOM 4914 O O . CYS A 1 616 ? 3.959 -26.172 1.458 1 97.06 616 CYS A O 1
ATOM 4916 N N . ALA A 1 617 ? 3.643 -26.109 -0.768 1 97.69 617 ALA A N 1
ATOM 4917 C CA . ALA A 1 617 ? 3.637 -27.562 -0.974 1 97.69 617 ALA A CA 1
ATOM 4918 C C . ALA A 1 617 ? 4.113 -27.922 -2.379 1 97.69 617 ALA A C 1
ATOM 4920 O O . ALA A 1 617 ? 4.035 -27.094 -3.295 1 97.69 617 ALA A O 1
ATOM 4921 N N . GLU A 1 618 ? 4.656 -29.125 -2.518 1 96.38 618 GLU A N 1
ATOM 4922 C CA . GLU A 1 618 ? 5.051 -29.641 -3.822 1 96.38 618 GLU A CA 1
ATOM 4923 C C . GLU A 1 618 ? 5.141 -31.172 -3.809 1 96.38 618 GLU A C 1
ATOM 4925 O O . GLU A 1 618 ? 5.277 -31.781 -2.746 1 96.38 618 GLU A O 1
ATOM 4930 N N . ALA A 1 619 ? 4.953 -31.766 -4.949 1 96.81 619 ALA A N 1
ATOM 4931 C CA . ALA A 1 619 ? 5.145 -33.188 -5.156 1 96.81 619 ALA A CA 1
ATOM 4932 C C . ALA A 1 619 ? 6.438 -33.469 -5.918 1 96.81 619 ALA A C 1
ATOM 4934 O O . ALA A 1 619 ? 6.652 -32.938 -7.004 1 96.81 619 ALA A O 1
ATOM 4935 N N . VAL A 1 620 ? 7.273 -34.281 -5.332 1 95.12 620 VAL A N 1
ATOM 4936 C CA . VAL A 1 620 ? 8.562 -34.625 -5.934 1 95.12 620 VAL A CA 1
ATOM 4937 C C . VAL A 1 620 ? 8.938 -36.062 -5.613 1 95.12 620 VAL A C 1
ATOM 4939 O O . VAL A 1 620 ? 8.742 -36.531 -4.484 1 95.12 620 VAL A O 1
ATOM 4942 N N . ASN A 1 621 ? 9.406 -36.75 -6.621 1 94 621 ASN A N 1
ATOM 4943 C CA . ASN A 1 621 ? 9.961 -38.062 -6.355 1 94 621 ASN A CA 1
ATOM 4944 C C . ASN A 1 621 ? 11.352 -37.969 -5.734 1 94 621 ASN A C 1
ATOM 4946 O O . ASN A 1 621 ? 12.352 -38.25 -6.398 1 94 621 ASN A O 1
ATOM 4950 N N . LEU A 1 622 ? 11.422 -37.812 -4.504 1 93.94 622 LEU A N 1
ATOM 4951 C CA . LEU A 1 622 ? 12.664 -37.469 -3.814 1 93.94 622 LEU A CA 1
ATOM 4952 C C . LEU A 1 622 ? 13.461 -38.75 -3.486 1 93.94 622 LEU A C 1
ATOM 4954 O O . LEU A 1 622 ? 14.695 -38.688 -3.402 1 93.94 622 LEU A O 1
ATOM 4958 N N . TYR A 1 623 ? 12.836 -39.844 -3.381 1 89.88 623 TYR A N 1
ATOM 4959 C CA . TYR A 1 623 ? 13.539 -41.031 -2.891 1 89.88 623 TYR A CA 1
ATOM 4960 C C . TYR A 1 623 ? 13.648 -42.094 -3.975 1 89.88 623 TYR A C 1
ATOM 4962 O O . TYR A 1 623 ? 14.109 -43.188 -3.719 1 89.88 623 TYR A O 1
ATOM 4970 N N . GLY A 1 624 ? 13.125 -41.875 -5.125 1 86.5 624 GLY A N 1
ATOM 4971 C CA . GLY A 1 624 ? 13.508 -42.594 -6.324 1 86.5 624 GLY A CA 1
ATOM 4972 C C . GLY A 1 624 ? 12.664 -43.844 -6.555 1 86.5 624 GLY A C 1
ATOM 4973 O O . GLY A 1 624 ? 13 -44.688 -7.406 1 86.5 624 GLY A O 1
ATOM 4974 N N . ASP A 1 625 ? 11.562 -44.125 -5.855 1 88.62 625 ASP A N 1
ATOM 4975 C CA . ASP A 1 625 ? 10.75 -45.312 -6.086 1 88.62 625 ASP A CA 1
ATOM 4976 C C . ASP A 1 625 ? 9.602 -45.031 -7.051 1 88.62 625 ASP A C 1
ATOM 4978 O O . ASP A 1 625 ? 8.586 -45.719 -7.043 1 88.62 625 ASP A O 1
ATOM 4982 N N . ALA A 1 626 ? 9.672 -43.938 -7.723 1 90.88 626 ALA A N 1
ATOM 4983 C CA . ALA A 1 626 ? 8.734 -43.5 -8.75 1 90.88 626 ALA A CA 1
ATOM 4984 C C . ALA A 1 626 ? 7.5 -42.844 -8.117 1 90.88 626 ALA A C 1
ATOM 4986 O O . ALA A 1 626 ? 6.848 -42 -8.734 1 90.88 626 ALA A O 1
ATOM 4987 N N . ARG A 1 627 ? 7.137 -43.25 -6.961 1 95.69 627 ARG A N 1
ATOM 4988 C CA . ARG A 1 627 ? 6.047 -42.562 -6.258 1 95.69 627 ARG A CA 1
ATOM 4989 C C . ARG A 1 627 ? 6.516 -41.25 -5.66 1 95.69 627 ARG A C 1
ATOM 4991 O O . ARG A 1 627 ? 7.645 -41.156 -5.172 1 95.69 627 ARG A O 1
ATOM 4998 N N . ASP A 1 628 ? 5.703 -40.281 -5.684 1 96.62 628 ASP A N 1
ATOM 4999 C CA . ASP A 1 628 ? 6.094 -38.938 -5.289 1 96.62 628 ASP A CA 1
ATOM 5000 C C . ASP A 1 628 ? 6.023 -38.781 -3.771 1 96.62 628 ASP A C 1
ATOM 5002 O O . ASP A 1 628 ? 5.141 -39.344 -3.121 1 96.62 628 ASP A O 1
ATOM 5006 N N . GLU A 1 629 ? 6.926 -38.062 -3.176 1 97.19 629 GLU A N 1
ATOM 5007 C CA . GLU A 1 629 ? 6.781 -37.469 -1.842 1 97.19 629 GLU A CA 1
ATOM 5008 C C . GLU A 1 629 ? 6.082 -36.125 -1.899 1 97.19 629 GLU A C 1
ATOM 5010 O O . GLU A 1 629 ? 6.109 -35.438 -2.932 1 97.19 629 GLU A O 1
ATOM 5015 N N . ILE A 1 630 ? 5.438 -35.781 -0.809 1 98.44 630 ILE A N 1
ATOM 5016 C CA . ILE A 1 630 ? 4.855 -34.469 -0.657 1 98.44 630 ILE A CA 1
ATOM 5017 C C . ILE A 1 630 ? 5.695 -33.625 0.317 1 98.44 630 ILE A C 1
ATOM 5019 O O . ILE A 1 630 ? 5.957 -34.062 1.441 1 98.44 630 ILE A O 1
ATOM 5023 N N . VAL A 1 631 ? 6.098 -32.469 -0.116 1 98.25 631 VAL A N 1
ATOM 5024 C CA . VAL A 1 631 ? 6.879 -31.562 0.705 1 98.25 631 VAL A CA 1
ATOM 5025 C C . VAL A 1 631 ? 6.047 -30.328 1.045 1 98.25 631 VAL A C 1
ATOM 5027 O O . VAL A 1 631 ? 5.41 -29.75 0.168 1 98.25 631 VAL A O 1
ATOM 5030 N N . THR A 1 632 ? 5.992 -29.969 2.295 1 98.5 632 THR A N 1
ATOM 5031 C CA . THR A 1 632 ? 5.406 -28.703 2.732 1 98.5 632 THR A CA 1
ATOM 5032 C C . THR A 1 632 ? 6.441 -27.859 3.467 1 98.5 632 THR A C 1
ATOM 5034 O O . THR A 1 632 ? 7.277 -28.391 4.199 1 98.5 632 THR A O 1
ATOM 5037 N N . TRP A 1 633 ? 6.383 -26.5 3.252 1 97.62 633 TRP A N 1
ATOM 5038 C CA . TRP A 1 633 ? 7.359 -25.672 3.945 1 97.62 633 TRP A CA 1
ATOM 5039 C C . TRP A 1 633 ? 6.855 -24.234 4.078 1 97.62 633 TRP A C 1
ATOM 5041 O O . TRP A 1 633 ? 5.832 -23.875 3.492 1 97.62 633 TRP A O 1
ATOM 5051 N N . ASP A 1 634 ? 7.414 -23.484 4.91 1 95.62 634 ASP A N 1
ATOM 5052 C CA . ASP A 1 634 ? 7.316 -22.047 5.062 1 95.62 634 ASP A CA 1
ATOM 5053 C C . ASP A 1 634 ? 8.688 -21.422 5.348 1 95.62 634 ASP A C 1
ATOM 5055 O O . ASP A 1 634 ? 9.703 -21.906 4.852 1 95.62 634 ASP A O 1
ATOM 5059 N N . TYR A 1 635 ? 8.758 -20.359 6.031 1 93.88 635 TYR A N 1
ATOM 5060 C CA . TYR A 1 635 ? 10.023 -19.672 6.25 1 93.88 635 TYR A CA 1
ATOM 5061 C C . TYR A 1 635 ? 10.82 -20.328 7.375 1 93.88 635 TYR A C 1
ATOM 5063 O O . TYR A 1 635 ? 12.008 -20.062 7.539 1 93.88 635 TYR A O 1
ATOM 5071 N N . ASP A 1 636 ? 10.266 -21.312 8.109 1 94.75 636 ASP A N 1
ATOM 5072 C CA . ASP A 1 636 ? 10.906 -21.766 9.336 1 94.75 636 ASP A CA 1
ATOM 5073 C C . ASP A 1 636 ? 11.141 -23.281 9.297 1 94.75 636 ASP A C 1
ATOM 5075 O O . ASP A 1 636 ? 12.078 -23.781 9.914 1 94.75 636 ASP A O 1
ATOM 5079 N N . SER A 1 637 ? 10.219 -23.969 8.562 1 97.38 637 SER A N 1
ATOM 5080 C CA . SER A 1 637 ? 10.32 -25.422 8.625 1 97.38 637 SER A CA 1
ATOM 5081 C C . SER A 1 637 ? 9.828 -26.078 7.332 1 97.38 637 SER A C 1
ATOM 5083 O O . SER A 1 637 ? 9.188 -25.406 6.512 1 97.38 637 SER A O 1
ATOM 5085 N N . MET A 1 638 ? 10.156 -27.375 7.203 1 98.38 638 MET A N 1
ATOM 5086 C CA . MET A 1 638 ? 9.742 -28.219 6.09 1 98.38 638 MET A CA 1
ATOM 5087 C C . MET A 1 638 ? 9.375 -29.609 6.574 1 98.38 638 MET A C 1
ATOM 5089 O O . MET A 1 638 ? 10.031 -30.156 7.461 1 98.38 638 MET A O 1
ATOM 5093 N N . TYR A 1 639 ? 8.297 -30.125 6.066 1 98.81 639 TYR A N 1
ATOM 5094 C CA . TYR A 1 639 ? 7.883 -31.5 6.285 1 98.81 639 TYR A CA 1
ATOM 5095 C C . TYR A 1 639 ? 7.879 -32.281 4.98 1 98.81 639 TYR A C 1
ATOM 5097 O O . TYR A 1 639 ? 7.48 -31.766 3.936 1 98.81 639 TYR A O 1
ATOM 5105 N N . ILE A 1 640 ? 8.336 -33.531 5.02 1 98.44 640 ILE A N 1
ATOM 5106 C CA . ILE A 1 640 ? 8.305 -34.438 3.873 1 98.44 640 ILE A CA 1
ATOM 5107 C C . ILE A 1 640 ? 7.465 -35.688 4.211 1 98.44 640 ILE A C 1
ATOM 5109 O O . ILE A 1 640 ? 7.707 -36.344 5.223 1 98.44 640 ILE A O 1
ATOM 5113 N N . TYR A 1 641 ? 6.516 -35.938 3.35 1 98.38 641 TYR A N 1
ATOM 5114 C CA . TYR A 1 641 ? 5.621 -37.062 3.541 1 98.38 641 TYR A CA 1
ATOM 5115 C C . TYR A 1 641 ? 5.824 -38.125 2.449 1 98.38 641 TYR A C 1
ATOM 5117 O O . TYR A 1 641 ? 6.145 -37.781 1.308 1 98.38 641 TYR A O 1
ATOM 5125 N N . THR A 1 642 ? 5.684 -39.344 2.785 1 97.06 642 THR A N 1
ATOM 5126 C CA . THR A 1 642 ? 5.609 -40.469 1.864 1 97.06 642 THR A CA 1
ATOM 5127 C C . THR A 1 642 ? 4.371 -41.312 2.145 1 97.06 642 THR A C 1
ATOM 5129 O O . THR A 1 642 ? 3.516 -40.938 2.943 1 97.06 642 THR A O 1
ATOM 5132 N N . GLN A 1 643 ? 4.168 -42.375 1.328 1 96.56 643 GLN A N 1
ATOM 5133 C CA . GLN A 1 643 ? 3.041 -43.281 1.539 1 96.56 643 GLN A CA 1
ATOM 5134 C C . GLN A 1 643 ? 3.248 -44.156 2.783 1 96.56 643 GLN A C 1
ATOM 5136 O O . GLN A 1 643 ? 4.367 -44.594 3.066 1 96.56 643 GLN A O 1
ATOM 5141 N N . ASP A 1 644 ? 2.172 -44.438 3.455 1 96.12 644 ASP A N 1
ATOM 5142 C CA . ASP A 1 644 ? 2.305 -45.219 4.684 1 96.12 644 ASP A CA 1
ATOM 5143 C C . ASP A 1 644 ? 2.338 -46.719 4.383 1 96.12 644 ASP A C 1
ATOM 5145 O O . ASP A 1 644 ? 2.512 -47.531 5.289 1 96.12 644 ASP A O 1
ATOM 5149 N N . ASP A 1 645 ? 2.137 -47.062 3.133 1 92.06 645 ASP A N 1
ATOM 5150 C CA . ASP A 1 645 ? 2.271 -48.469 2.777 1 92.06 645 ASP A CA 1
ATOM 5151 C C . ASP A 1 645 ? 3.682 -48.781 2.275 1 92.06 645 ASP A C 1
ATOM 5153 O O . ASP A 1 645 ? 4.492 -47.875 2.09 1 92.06 645 ASP A O 1
ATOM 5157 N N . ALA A 1 646 ? 3.99 -50.031 2.168 1 77.12 646 ALA A N 1
ATOM 5158 C CA . ALA A 1 646 ? 5.332 -50.469 1.785 1 77.12 646 ALA A CA 1
ATOM 5159 C C . ALA A 1 646 ? 5.637 -50.094 0.339 1 77.12 646 ALA A C 1
ATOM 5161 O O . ALA A 1 646 ? 4.727 -49.969 -0.487 1 77.12 646 ALA A O 1
ATOM 5162 N N . PRO A 1 647 ? 6.988 -49.844 0.067 1 78.44 647 PRO A N 1
ATOM 5163 C CA . PRO A 1 647 ? 7.379 -49.625 -1.329 1 78.44 647 PRO A CA 1
ATOM 5164 C C . PRO A 1 647 ? 7.008 -50.812 -2.227 1 78.44 647 PRO A C 1
ATOM 5166 O O . PRO A 1 647 ? 6.953 -51.969 -1.765 1 78.44 647 PRO A O 1
ATOM 5169 N N . LYS A 1 648 ? 6.746 -50.438 -3.418 1 79.62 648 LYS A N 1
ATOM 5170 C CA . LYS A 1 648 ? 6.316 -51.438 -4.375 1 79.62 648 LYS A CA 1
ATOM 5171 C C . LYS A 1 648 ? 7.375 -51.688 -5.449 1 79.62 648 LYS A C 1
ATOM 5173 O O . LYS A 1 648 ? 8.117 -50.75 -5.801 1 79.62 648 LYS A O 1
ATOM 5178 N N . ASP A 1 649 ? 7.656 -52.906 -5.945 1 74.38 649 ASP A N 1
ATOM 5179 C CA . ASP A 1 649 ? 8.68 -53.281 -6.926 1 74.38 649 ASP A CA 1
ATOM 5180 C C . ASP A 1 649 ? 8.25 -52.875 -8.336 1 74.38 649 ASP A C 1
ATOM 5182 O O . ASP A 1 649 ? 9.062 -52.375 -9.117 1 74.38 649 ASP A O 1
ATOM 5186 N N . ASP A 1 650 ? 7.031 -53.062 -8.75 1 82.94 650 ASP A N 1
ATOM 5187 C CA . ASP A 1 650 ? 6.559 -52.812 -10.109 1 82.94 650 ASP A CA 1
ATOM 5188 C C . ASP A 1 650 ? 5.66 -51.562 -10.172 1 82.94 650 ASP A C 1
ATOM 5190 O O . ASP A 1 650 ? 4.496 -51.656 -10.562 1 82.94 650 ASP A O 1
ATOM 5194 N N . VAL A 1 651 ? 6.461 -50.406 -9.984 1 90.25 651 VAL A N 1
ATOM 5195 C CA . VAL A 1 651 ? 5.711 -49.156 -9.883 1 90.25 651 VAL A CA 1
ATOM 5196 C C . VAL A 1 651 ? 5.777 -48.406 -11.203 1 90.25 651 VAL A C 1
ATOM 5198 O O . VAL A 1 651 ? 6.828 -48.344 -11.844 1 90.25 651 VAL A O 1
ATOM 5201 N N . TYR A 1 652 ? 4.637 -48 -11.633 1 93.12 652 TYR A N 1
ATOM 5202 C CA . TYR A 1 652 ? 4.559 -47.125 -12.805 1 93.12 652 TYR A CA 1
ATOM 5203 C C . TYR A 1 652 ? 5.363 -45.844 -12.594 1 93.12 652 TYR A C 1
ATOM 5205 O O . TYR A 1 652 ? 5.242 -45.219 -11.547 1 93.12 652 TYR A O 1
ATOM 5213 N N . ALA A 1 653 ? 6.23 -45.625 -13.555 1 94.44 653 ALA A N 1
ATOM 5214 C CA . ALA A 1 653 ? 7.055 -44.438 -13.5 1 94.44 653 ALA A CA 1
ATOM 5215 C C . ALA A 1 653 ? 6.703 -43.469 -14.633 1 94.44 653 ALA A C 1
ATOM 5217 O O . ALA A 1 653 ? 7.16 -43.656 -15.766 1 94.44 653 ALA A O 1
ATOM 5218 N N . PRO A 1 654 ? 5.988 -42.438 -14.344 1 95.62 654 PRO A N 1
ATOM 5219 C CA . PRO A 1 654 ? 5.598 -41.5 -15.406 1 95.62 654 PRO A CA 1
ATOM 5220 C C . PRO A 1 654 ? 6.738 -40.562 -15.82 1 95.62 654 PRO A C 1
ATOM 5222 O O . PRO A 1 654 ? 7.695 -40.375 -15.07 1 95.62 654 PRO A O 1
ATOM 5225 N N . PHE A 1 655 ? 6.562 -40.062 -17.094 1 95.19 655 PHE A N 1
ATOM 5226 C CA . PHE A 1 655 ? 7.383 -38.938 -17.516 1 95.19 655 PHE A CA 1
ATOM 5227 C C . PHE A 1 655 ? 6.812 -37.625 -17 1 95.19 655 PHE A C 1
ATOM 5229 O O . PHE A 1 655 ? 5.684 -37.25 -17.328 1 95.19 655 PHE A O 1
ATOM 5236 N N . LYS A 1 656 ? 7.594 -37 -16.188 1 95 656 LYS A N 1
ATOM 5237 C CA . LYS A 1 656 ? 7.242 -35.688 -15.656 1 95 656 LYS A CA 1
ATOM 5238 C C . LYS A 1 656 ? 8.281 -34.625 -16.047 1 95 656 LYS A C 1
ATOM 5240 O O . LYS A 1 656 ? 9.281 -34.969 -16.703 1 95 656 LYS A O 1
ATOM 5245 N N . TYR A 1 657 ? 7.906 -33.438 -15.75 1 91.94 657 TYR A N 1
ATOM 5246 C CA . TYR A 1 657 ? 8.867 -32.375 -15.984 1 91.94 657 TYR A CA 1
ATOM 5247 C C . TYR A 1 657 ? 10.172 -32.625 -15.25 1 91.94 657 TYR A C 1
ATOM 5249 O O . TYR A 1 657 ? 10.172 -33.094 -14.102 1 91.94 657 TYR A O 1
ATOM 5257 N N . PRO A 1 658 ? 11.234 -32.406 -15.953 1 88.88 658 PRO A N 1
ATOM 5258 C CA . PRO A 1 658 ? 12.5 -32.625 -15.25 1 88.88 658 PRO A CA 1
ATOM 5259 C C . PRO A 1 658 ? 12.656 -31.75 -14.023 1 88.88 658 PRO A C 1
ATOM 5261 O O . PRO A 1 658 ? 12.031 -30.688 -13.938 1 88.88 658 PRO A O 1
ATOM 5264 N N . ASP A 1 659 ? 13.484 -32.219 -13.117 1 87 659 ASP A N 1
ATOM 5265 C CA . ASP A 1 659 ? 13.656 -31.469 -11.867 1 87 659 ASP A CA 1
ATOM 5266 C C . ASP A 1 659 ? 14.273 -30.094 -12.109 1 87 659 ASP A C 1
ATOM 5268 O O . ASP A 1 659 ? 14.039 -29.156 -11.344 1 87 659 ASP A O 1
ATOM 5272 N N . TYR A 1 660 ? 15.102 -30.109 -13.211 1 92.38 660 TYR A N 1
ATOM 5273 C CA . TYR A 1 660 ? 15.609 -28.781 -13.539 1 92.38 660 TYR A CA 1
ATOM 5274 C C . TYR A 1 660 ? 14.539 -27.953 -14.234 1 92.38 660 TYR A C 1
ATOM 5276 O O . TYR A 1 660 ? 13.516 -28.484 -14.68 1 92.38 660 TYR A O 1
ATOM 5284 N N . ASN A 1 661 ? 14.609 -26.656 -14.25 1 95.5 661 ASN A N 1
ATOM 5285 C CA . ASN A 1 661 ? 13.656 -25.688 -14.781 1 95.5 661 ASN A CA 1
ATOM 5286 C C . ASN A 1 661 ? 12.391 -25.641 -13.938 1 95.5 661 ASN A C 1
ATOM 5288 O O . ASN A 1 661 ? 11.281 -25.578 -14.469 1 95.5 661 ASN A O 1
ATOM 5292 N N . ALA A 1 662 ? 12.586 -25.812 -12.648 1 93.06 662 ALA A N 1
ATOM 5293 C CA . ALA A 1 662 ? 11.5 -25.547 -11.711 1 93.06 662 ALA A CA 1
ATOM 5294 C C . ALA A 1 662 ? 11.148 -24.047 -11.68 1 93.06 662 ALA A C 1
ATOM 5296 O O . ALA A 1 662 ? 12.016 -23.203 -11.891 1 93.06 662 ALA A O 1
ATOM 5297 N N . SER A 1 663 ? 9.891 -23.766 -11.445 1 93.75 663 SER A N 1
ATOM 5298 C CA . SER A 1 663 ? 9.367 -22.406 -11.438 1 93.75 663 SER A CA 1
ATOM 5299 C C . SER A 1 663 ? 8.016 -22.328 -10.734 1 93.75 663 SER A C 1
ATOM 5301 O O . SER A 1 663 ? 7.273 -23.312 -10.703 1 93.75 663 SER A O 1
ATOM 5303 N N . ASN A 1 664 ? 7.715 -21.172 -10.195 1 90.38 664 ASN A N 1
ATOM 5304 C CA . ASN A 1 664 ? 6.367 -20.922 -9.688 1 90.38 664 ASN A CA 1
ATOM 5305 C C . ASN A 1 664 ? 5.328 -21 -10.805 1 90.38 664 ASN A C 1
ATOM 5307 O O . ASN A 1 664 ? 4.145 -21.219 -10.539 1 90.38 664 ASN A O 1
ATOM 5311 N N . TYR A 1 665 ? 5.828 -20.844 -12.023 1 95.06 665 TYR A N 1
ATOM 5312 C CA . TYR A 1 665 ? 4.926 -20.734 -13.164 1 95.06 665 TYR A CA 1
ATOM 5313 C C . TYR A 1 665 ? 5.117 -21.922 -14.117 1 95.06 665 TYR A C 1
ATOM 5315 O O . TYR A 1 665 ? 4.824 -21.812 -15.312 1 95.06 665 TYR A O 1
ATOM 5323 N N . ARG A 1 666 ? 5.645 -22.906 -13.57 1 94.75 666 ARG A N 1
ATOM 5324 C CA . ARG A 1 666 ? 5.789 -24.109 -14.375 1 94.75 666 ARG A CA 1
ATOM 5325 C C . ARG A 1 666 ? 4.504 -24.938 -14.367 1 94.75 666 ARG A C 1
ATOM 5327 O O . ARG A 1 666 ? 4.055 -25.375 -13.305 1 94.75 666 ARG A O 1
ATOM 5334 N N . GLY A 1 667 ? 3.873 -25.125 -15.594 1 96 667 GLY A N 1
ATOM 5335 C CA . GLY A 1 667 ? 2.82 -26.125 -15.688 1 96 667 GLY A CA 1
ATOM 5336 C C . GLY A 1 667 ? 3.324 -27.547 -15.492 1 96 667 GLY A C 1
ATOM 5337 O O . GLY A 1 667 ? 4.512 -27.812 -15.68 1 96 667 GLY A O 1
ATOM 5338 N N . GLU A 1 668 ? 2.432 -28.438 -15.125 1 97.19 668 GLU A N 1
ATOM 5339 C CA . GLU A 1 668 ? 2.877 -29.781 -14.789 1 97.19 668 GLU A CA 1
ATOM 5340 C C . GLU A 1 668 ? 2.193 -30.828 -15.664 1 97.19 668 GLU A C 1
ATOM 5342 O O . GLU A 1 668 ? 1.063 -30.625 -16.109 1 97.19 668 GLU A O 1
ATOM 5347 N N . TYR A 1 669 ? 2.92 -31.875 -15.922 1 97.44 669 TYR A N 1
ATOM 5348 C CA . TYR A 1 669 ? 2.338 -33 -16.641 1 97.44 669 TYR A CA 1
ATOM 5349 C C . TYR A 1 669 ? 2.857 -34.344 -16.094 1 97.44 669 TYR A C 1
ATOM 5351 O O . TYR A 1 669 ? 3.896 -34.375 -15.43 1 97.44 669 TYR A O 1
ATOM 5359 N N . SER A 1 670 ? 2.178 -35.344 -16.266 1 97.44 670 SER A N 1
ATOM 5360 C CA . SER A 1 670 ? 2.502 -36.75 -15.969 1 97.44 670 SER A CA 1
ATOM 5361 C C . SER A 1 670 ? 2.035 -37.656 -17.094 1 97.44 670 SER A C 1
ATOM 5363 O O . SER A 1 670 ? 0.843 -37.969 -17.203 1 97.44 670 SER A O 1
ATOM 5365 N N . TYR A 1 671 ? 3.016 -38.125 -17.906 1 96.88 671 TYR A N 1
ATOM 5366 C CA . TYR A 1 671 ? 2.689 -38.906 -19.094 1 96.88 671 TYR A CA 1
ATOM 5367 C C . TYR A 1 671 ? 3.279 -40.281 -19.031 1 96.88 671 TYR A C 1
ATOM 5369 O O . TYR A 1 671 ? 4.254 -40.531 -18.297 1 96.88 671 TYR A O 1
ATOM 5377 N N . ARG A 1 672 ? 2.699 -41.156 -19.781 1 94.19 672 ARG A N 1
ATOM 5378 C CA . ARG A 1 672 ? 3.227 -42.531 -19.891 1 94.19 672 ARG A CA 1
ATOM 5379 C C . ARG A 1 672 ? 4.48 -42.562 -20.75 1 94.19 672 ARG A C 1
ATOM 5381 O O . ARG A 1 672 ? 5.363 -43.406 -20.547 1 94.19 672 ARG A O 1
ATOM 5388 N N . GLU A 1 673 ? 4.508 -41.75 -21.656 1 91.5 673 GLU A N 1
ATOM 5389 C CA . GLU A 1 673 ? 5.641 -41.625 -22.562 1 91.5 673 GLU A CA 1
ATOM 5390 C C . GLU A 1 673 ? 5.844 -40.156 -22.984 1 91.5 673 GLU A C 1
ATOM 5392 O O . GLU A 1 673 ? 4.914 -39.375 -22.922 1 91.5 673 GLU A O 1
ATOM 5397 N N . LYS A 1 674 ? 7.078 -39.938 -23.281 1 88.12 674 LYS A N 1
ATOM 5398 C CA . LYS A 1 674 ? 7.375 -38.625 -23.875 1 88.12 674 LYS A CA 1
ATOM 5399 C C . LYS A 1 674 ? 7.352 -38.688 -25.391 1 88.12 674 LYS A C 1
ATOM 5401 O O . LYS A 1 674 ? 8.07 -39.469 -26 1 88.12 674 LYS A O 1
ATOM 5406 N N . TRP A 1 675 ? 6.566 -38 -26.031 1 84.62 675 TRP A N 1
ATOM 5407 C CA . TRP A 1 675 ? 6.328 -38.188 -27.469 1 84.62 675 TRP A CA 1
ATOM 5408 C C . TRP A 1 675 ? 7.023 -37.094 -28.266 1 84.62 675 TRP A C 1
ATOM 5410 O O . TRP A 1 675 ? 6.949 -37.062 -29.5 1 84.62 675 TRP A O 1
ATOM 5420 N N . TRP A 1 676 ? 7.441 -36.094 -27.594 1 81.5 676 TRP A N 1
ATOM 5421 C CA . TRP A 1 676 ? 8.227 -35.094 -28.312 1 81.5 676 TRP A CA 1
ATOM 5422 C C . TRP A 1 676 ? 9.711 -35.219 -28 1 81.5 676 TRP A C 1
ATOM 5424 O O . TRP A 1 676 ? 10.086 -35.844 -27 1 81.5 676 TRP A O 1
ATOM 5434 N N . MET B 1 1 ? 60 13.992 12.969 1 24.2 1 MET B N 1
ATOM 5435 C CA . MET B 1 1 ? 58.906 13.047 13.156 1 24.2 1 MET B CA 1
ATOM 5436 C C . MET B 1 1 ? 57.562 13.734 12.953 1 24.2 1 MET B C 1
ATOM 5438 O O . MET B 1 1 ? 57.156 14.586 13.75 1 24.2 1 MET B O 1
ATOM 5442 N N . GLU B 1 2 ? 57.188 13.984 11.734 1 28.36 2 GLU B N 1
ATOM 5443 C CA . GLU B 1 2 ? 55.969 14.711 11.359 1 28.36 2 GLU B CA 1
ATOM 5444 C C . GLU B 1 2 ? 54.719 14.008 11.883 1 28.36 2 GLU B C 1
ATOM 5446 O O . GLU B 1 2 ? 54.5 12.828 11.602 1 28.36 2 GLU B O 1
ATOM 5451 N N . VAL B 1 3 ? 54.406 14.328 13.062 1 31.22 3 VAL B N 1
ATOM 5452 C CA . VAL B 1 3 ? 53.25 13.781 13.719 1 31.22 3 VAL B CA 1
ATOM 5453 C C . VAL B 1 3 ? 52.094 13.703 12.727 1 31.22 3 VAL B C 1
ATOM 5455 O O . VAL B 1 3 ? 51.625 14.727 12.219 1 31.22 3 VAL B O 1
ATOM 5458 N N . ILE B 1 4 ? 51.969 12.734 11.977 1 37.47 4 ILE B N 1
ATOM 5459 C CA . ILE B 1 4 ? 50.781 12.453 11.188 1 37.47 4 ILE B CA 1
ATOM 5460 C C . ILE B 1 4 ? 49.531 12.609 12.07 1 37.47 4 ILE B C 1
ATOM 5462 O O . ILE B 1 4 ? 49.344 11.828 13 1 37.47 4 ILE B O 1
ATOM 5466 N N . MET B 1 5 ? 49.219 13.758 12.531 1 42.31 5 MET B N 1
ATOM 5467 C CA . MET B 1 5 ? 48.062 14.023 13.383 1 42.31 5 MET B CA 1
ATOM 5468 C C . MET B 1 5 ? 46.812 13.297 12.867 1 42.31 5 MET B C 1
ATOM 5470 O O . MET B 1 5 ? 46.406 13.484 11.719 1 42.31 5 MET B O 1
ATOM 5474 N N . ALA B 1 6 ? 46.5 12.258 13.477 1 54.56 6 ALA B N 1
ATOM 5475 C CA . ALA B 1 6 ? 45.375 11.367 13.188 1 54.56 6 ALA B CA 1
ATOM 5476 C C . ALA B 1 6 ? 44.094 12.148 13.055 1 54.56 6 ALA B C 1
ATOM 5478 O O . ALA B 1 6 ? 43.781 13.016 13.883 1 54.56 6 ALA B O 1
ATOM 5479 N N . ASP B 1 7 ? 43.375 12.148 11.883 1 85.75 7 ASP B N 1
ATOM 5480 C CA . ASP B 1 7 ? 42.094 12.758 11.578 1 85.75 7 ASP B CA 1
ATOM 5481 C C . ASP B 1 7 ? 41.031 12.289 12.57 1 85.75 7 ASP B C 1
ATOM 5483 O O . ASP B 1 7 ? 41 11.125 12.969 1 85.75 7 ASP B O 1
ATOM 5487 N N . PHE B 1 8 ? 40.438 13.195 13.406 1 96.5 8 PHE B N 1
ATOM 5488 C CA . PHE B 1 8 ? 39.281 12.914 14.227 1 96.5 8 PHE B CA 1
ATOM 5489 C C . PHE B 1 8 ? 38.125 12.414 13.375 1 96.5 8 PHE B C 1
ATOM 5491 O O . PHE B 1 8 ? 37.812 13.008 12.336 1 96.5 8 PHE B O 1
ATOM 5498 N N . ILE B 1 9 ? 37.531 11.242 13.781 1 98.31 9 ILE B N 1
ATOM 5499 C CA . ILE B 1 9 ? 36.438 10.625 13.023 1 98.31 9 ILE B CA 1
ATOM 5500 C C . ILE B 1 9 ? 35.094 11.164 13.516 1 98.31 9 ILE B C 1
ATOM 5502 O O . ILE B 1 9 ? 34.75 10.977 14.672 1 98.31 9 ILE B O 1
ATOM 5506 N N . LEU B 1 10 ? 34.375 11.828 12.648 1 98.5 10 LEU B N 1
ATOM 5507 C CA . LEU B 1 10 ? 33.031 12.281 12.953 1 98.5 10 LEU B CA 1
ATOM 5508 C C . LEU B 1 10 ? 32 11.188 12.633 1 98.5 10 LEU B C 1
ATOM 5510 O O . LEU B 1 10 ? 31 11.047 13.336 1 98.5 10 LEU B O 1
ATOM 5514 N N . LEU B 1 11 ? 32.188 10.5 11.57 1 98.56 11 LEU B N 1
ATOM 5515 C CA . LEU B 1 11 ? 31.328 9.414 11.109 1 98.56 11 LEU B CA 1
ATOM 5516 C C . LEU B 1 11 ? 32.125 8.336 10.398 1 98.56 11 LEU B C 1
ATOM 5518 O O . LEU B 1 11 ? 33 8.648 9.562 1 98.56 11 LEU B O 1
ATOM 5522 N N . ASP B 1 12 ? 31.984 7.191 10.75 1 98.56 12 ASP B N 1
ATOM 5523 C CA . ASP B 1 12 ? 32.531 6.008 10.086 1 98.56 12 ASP B CA 1
ATOM 5524 C C . ASP B 1 12 ? 31.438 4.961 9.852 1 98.56 12 ASP B C 1
ATOM 5526 O O . ASP B 1 12 ? 31.094 4.207 10.758 1 98.56 12 ASP B O 1
ATOM 5530 N N . GLU B 1 13 ? 30.922 4.949 8.68 1 98.56 13 GLU B N 1
ATOM 5531 C CA . GLU B 1 13 ? 29.766 4.129 8.328 1 98.56 13 GLU B CA 1
ATOM 5532 C C . GLU B 1 13 ? 30.094 3.18 7.18 1 98.56 13 GLU B C 1
ATOM 5534 O O . GLU B 1 13 ? 30.625 3.602 6.152 1 98.56 13 GLU B O 1
ATOM 5539 N N . ASP B 1 14 ? 29.844 1.964 7.336 1 98.56 14 ASP B N 1
ATOM 5540 C CA . ASP B 1 14 ? 29.922 0.994 6.25 1 98.56 14 ASP B CA 1
ATOM 5541 C C . ASP B 1 14 ? 28.656 0.146 6.168 1 98.56 14 ASP B C 1
ATOM 5543 O O . ASP B 1 14 ? 28.641 -0.884 5.488 1 98.56 14 ASP B O 1
ATOM 5547 N N . PHE B 1 15 ? 27.656 0.456 6.949 1 98.56 15 PHE B N 1
ATOM 5548 C CA . PHE B 1 15 ? 26.297 -0.074 6.988 1 98.56 15 PHE B CA 1
ATOM 5549 C C . PHE B 1 15 ? 26.297 -1.521 7.465 1 98.56 15 PHE B C 1
ATOM 5551 O O . PHE B 1 15 ? 25.312 -2.234 7.293 1 98.56 15 PHE B O 1
ATOM 5558 N N . SER B 1 16 ? 27.297 -1.969 8.062 1 97.88 16 SER B N 1
ATOM 5559 C CA . SER B 1 16 ? 27.391 -3.359 8.492 1 97.88 16 SER B CA 1
ATOM 5560 C C . SER B 1 16 ? 26.453 -3.633 9.672 1 97.88 16 SER B C 1
ATOM 5562 O O . SER B 1 16 ? 26.047 -4.773 9.891 1 97.88 16 SER B O 1
ATOM 5564 N N . ASP B 1 17 ? 26.156 -2.613 10.406 1 97.31 17 ASP B N 1
ATOM 5565 C CA . ASP B 1 17 ? 25.312 -2.807 11.586 1 97.31 17 ASP B CA 1
ATOM 5566 C C . ASP B 1 17 ? 23.828 -2.84 11.195 1 97.31 17 ASP B C 1
ATOM 5568 O O . ASP B 1 17 ? 22.984 -3.225 12.008 1 97.31 17 ASP B O 1
ATOM 5572 N N . PHE B 1 18 ? 23.531 -2.461 9.984 1 97.75 18 PHE B N 1
ATOM 5573 C CA . PHE B 1 18 ? 22.141 -2.512 9.531 1 97.75 18 PHE B CA 1
ATOM 5574 C C . PHE B 1 18 ? 21.75 -3.928 9.125 1 97.75 18 PHE B C 1
ATOM 5576 O O . PHE B 1 18 ? 22.484 -4.594 8.398 1 97.75 18 PHE B O 1
ATOM 5583 N N . PRO B 1 19 ? 20.594 -4.406 9.562 1 95.81 19 PRO B N 1
ATOM 5584 C CA . PRO B 1 19 ? 20.094 -5.637 8.945 1 95.81 19 PRO B CA 1
ATOM 5585 C C . PRO B 1 19 ? 19.703 -5.445 7.484 1 95.81 19 PRO B C 1
ATOM 5587 O O . PRO B 1 19 ? 19.203 -4.379 7.109 1 95.81 19 PRO B O 1
ATOM 5590 N N . ILE B 1 20 ? 19.922 -6.465 6.648 1 95.75 20 ILE B N 1
ATOM 5591 C CA . ILE B 1 20 ? 19.469 -6.348 5.266 1 95.75 20 ILE B CA 1
ATOM 5592 C C . ILE B 1 20 ? 17.953 -6.156 5.23 1 95.75 20 ILE B C 1
ATOM 5594 O O . ILE B 1 20 ? 17.234 -6.727 6.055 1 95.75 20 ILE B O 1
ATOM 5598 N N . GLY B 1 21 ? 17.453 -5.371 4.375 1 95.19 21 GLY B N 1
ATOM 5599 C CA . GLY B 1 21 ? 16.031 -5.078 4.301 1 95.19 21 GLY B CA 1
ATOM 5600 C C . GLY B 1 21 ? 15.734 -3.605 4.078 1 95.19 21 GLY B C 1
ATOM 5601 O O . GLY B 1 21 ? 16.438 -2.932 3.326 1 95.19 21 GLY B O 1
ATOM 5602 N N . GLU B 1 22 ? 14.648 -3.195 4.652 1 95.88 22 GLU B N 1
ATOM 5603 C CA . GLU B 1 22 ? 14.148 -1.847 4.41 1 95.88 22 GLU B CA 1
ATOM 5604 C C . GLU B 1 22 ? 14.641 -0.873 5.477 1 95.88 22 GLU B C 1
ATOM 5606 O O . GLU B 1 22 ? 14.68 -1.21 6.664 1 95.88 22 GLU B O 1
ATOM 5611 N N . PHE B 1 23 ? 15.125 0.295 5.059 1 97.56 23 PHE B N 1
ATOM 5612 C CA . PHE B 1 23 ? 15.273 1.412 5.984 1 97.56 23 PHE B CA 1
ATOM 5613 C C . PHE B 1 23 ? 13.906 1.908 6.453 1 97.56 23 PHE B C 1
ATOM 5615 O O . PHE B 1 23 ? 12.945 1.92 5.68 1 97.56 23 PHE B O 1
ATOM 5622 N N . PRO B 1 24 ? 13.781 2.262 7.711 1 96.62 24 PRO B N 1
ATOM 5623 C CA . PRO B 1 24 ? 12.469 2.633 8.242 1 96.62 24 PRO B CA 1
ATOM 5624 C C . PRO B 1 24 ? 11.789 3.727 7.422 1 96.62 24 PRO B C 1
ATOM 5626 O O . PRO B 1 24 ? 12.453 4.656 6.957 1 96.62 24 PRO B O 1
ATOM 5629 N N . TYR B 1 25 ? 10.508 3.631 7.215 1 95.81 25 TYR B N 1
ATOM 5630 C CA . TYR B 1 25 ? 9.703 4.609 6.5 1 95.81 25 TYR B CA 1
ATOM 5631 C C . TYR B 1 25 ? 8.227 4.48 6.871 1 95.81 25 TYR B C 1
ATOM 5633 O O . TYR B 1 25 ? 7.852 3.574 7.617 1 95.81 25 TYR B O 1
ATOM 5641 N N . ASP B 1 26 ? 7.434 5.414 6.469 1 95.38 26 ASP B N 1
ATOM 5642 C CA . ASP B 1 26 ? 5.98 5.305 6.547 1 95.38 26 ASP B CA 1
ATOM 5643 C C . ASP B 1 26 ? 5.445 4.32 5.504 1 95.38 26 ASP B C 1
ATOM 5645 O O . ASP B 1 26 ? 5.402 4.637 4.312 1 95.38 26 ASP B O 1
ATOM 5649 N N . LYS B 1 27 ? 4.91 3.217 5.988 1 92.88 27 LYS B N 1
ATOM 5650 C CA . LYS B 1 27 ? 4.492 2.154 5.078 1 92.88 27 LYS B CA 1
ATOM 5651 C C . LYS B 1 27 ? 3.367 2.627 4.16 1 92.88 27 LYS B C 1
ATOM 5653 O O . LYS B 1 27 ? 3.168 2.076 3.076 1 92.88 27 LYS B O 1
ATOM 5658 N N . ASN B 1 28 ? 2.691 3.668 4.543 1 92.75 28 ASN B N 1
ATOM 5659 C CA . ASN B 1 28 ? 1.563 4.148 3.75 1 92.75 28 ASN B CA 1
ATOM 5660 C C . ASN B 1 28 ? 1.93 5.398 2.957 1 92.75 28 ASN B C 1
ATOM 5662 O O . ASN B 1 28 ? 1.125 5.895 2.166 1 92.75 28 ASN B O 1
ATOM 5666 N N . HIS B 1 29 ? 3.197 5.891 3.205 1 94.5 29 HIS B N 1
ATOM 5667 C CA . HIS B 1 29 ? 3.559 7.164 2.594 1 94.5 29 HIS B CA 1
ATOM 5668 C C . HIS B 1 29 ? 2.428 8.18 2.727 1 94.5 29 HIS B C 1
ATOM 5670 O O . HIS B 1 29 ? 1.989 8.758 1.731 1 94.5 29 HIS B O 1
ATOM 5676 N N . SER B 1 30 ? 2.051 8.438 3.957 1 93.38 30 SER B N 1
ATOM 5677 C CA . SER B 1 30 ? 0.84 9.188 4.285 1 93.38 30 SER B CA 1
ATOM 5678 C C . SER B 1 30 ? 1.167 10.609 4.715 1 93.38 30 SER B C 1
ATOM 5680 O O . SER B 1 30 ? 2.338 10.992 4.789 1 93.38 30 SER B O 1
ATOM 5682 N N . ALA B 1 31 ? 0.107 11.383 5.012 1 94.25 31 ALA B N 1
ATOM 5683 C CA . ALA B 1 31 ? 0.246 12.766 5.449 1 94.25 31 ALA B CA 1
ATOM 5684 C C . ALA B 1 31 ? 0.314 12.859 6.973 1 94.25 31 ALA B C 1
ATOM 5686 O O . ALA B 1 31 ? 0.22 13.953 7.539 1 94.25 31 ALA B O 1
ATOM 5687 N N . MET B 1 32 ? 0.54 11.758 7.668 1 93.62 32 MET B N 1
ATOM 5688 C CA . MET B 1 32 ? 0.492 11.75 9.125 1 93.62 32 MET B CA 1
ATOM 5689 C C . MET B 1 32 ? 1.544 12.688 9.711 1 93.62 32 MET B C 1
ATOM 5691 O O . MET B 1 32 ? 1.276 13.398 10.688 1 93.62 32 MET B O 1
ATOM 5695 N N . GLY B 1 33 ? 2.65 12.766 9.109 1 94.62 33 GLY B N 1
ATOM 5696 C CA . GLY B 1 33 ? 3.758 13.539 9.648 1 94.62 33 GLY B CA 1
ATOM 5697 C C . GLY B 1 33 ? 3.559 15.039 9.516 1 94.62 33 GLY B C 1
ATOM 5698 O O . GLY B 1 33 ? 4.371 15.82 10.016 1 94.62 33 GLY B O 1
ATOM 5699 N N . GLU B 1 34 ? 2.463 15.461 8.914 1 94.25 34 GLU B N 1
ATOM 5700 C CA . GLU B 1 34 ? 2.176 16.891 8.797 1 94.25 34 GLU B CA 1
ATOM 5701 C C . GLU B 1 34 ? 1.977 17.531 10.164 1 94.25 34 GLU B C 1
ATOM 5703 O O . GLU B 1 34 ? 2.406 18.656 10.391 1 94.25 34 GLU B O 1
ATOM 5708 N N . TYR B 1 35 ? 1.315 16.781 11.023 1 91.81 35 TYR B N 1
ATOM 5709 C CA . TYR B 1 35 ? 0.976 17.375 12.312 1 91.81 35 TYR B CA 1
ATOM 5710 C C . TYR B 1 35 ? 1.004 16.328 13.414 1 91.81 35 TYR B C 1
ATOM 5712 O O . TYR B 1 35 ? 0.76 16.625 14.586 1 91.81 35 TYR B O 1
ATOM 5720 N N . HIS B 1 36 ? 1.248 15 13.078 1 95.25 36 HIS B N 1
ATOM 5721 C CA . HIS B 1 36 ? 1.519 13.945 14.055 1 95.25 36 HIS B CA 1
ATOM 5722 C C . HIS B 1 36 ? 3.014 13.672 14.164 1 95.25 36 HIS B C 1
ATOM 5724 O O . HIS B 1 36 ? 3.709 13.57 13.156 1 95.25 36 HIS B O 1
ATOM 5730 N N . PHE B 1 37 ? 3.41 13.648 15.375 1 96.75 37 PHE B N 1
ATOM 5731 C CA . PHE B 1 37 ? 4.773 13.172 15.562 1 96.75 37 PHE B CA 1
ATOM 5732 C C . PHE B 1 37 ? 4.809 11.648 15.602 1 96.75 37 PHE B C 1
ATOM 5734 O O . PHE B 1 37 ? 4.387 11.039 16.594 1 96.75 37 PHE B O 1
ATOM 5741 N N . ILE B 1 38 ? 5.402 11.07 14.539 1 94.19 38 ILE B N 1
ATOM 5742 C CA . ILE B 1 38 ? 5.414 9.617 14.398 1 94.19 38 ILE B CA 1
ATOM 5743 C C . ILE B 1 38 ? 6.848 9.125 14.227 1 94.19 38 ILE B C 1
ATOM 5745 O O . ILE B 1 38 ? 7.602 9.664 13.406 1 94.19 38 ILE B O 1
ATOM 5749 N N . HIS B 1 39 ? 7.172 8.164 15 1 92.5 39 HIS B N 1
ATOM 5750 C CA . HIS B 1 39 ? 8.406 7.414 14.812 1 92.5 39 HIS B CA 1
ATOM 5751 C C . HIS B 1 39 ? 8.125 6.031 14.234 1 92.5 39 HIS B C 1
ATOM 5753 O O . HIS B 1 39 ? 7.375 5.25 14.82 1 92.5 39 HIS B O 1
ATOM 5759 N N . TYR B 1 40 ? 8.75 5.711 13.125 1 93.62 40 TYR B N 1
ATOM 5760 C CA . TYR B 1 40 ? 8.523 4.414 12.5 1 93.62 40 TYR B CA 1
ATOM 5761 C C . TYR B 1 40 ? 9.508 3.377 13.016 1 93.62 40 TYR B C 1
ATOM 5763 O O . TYR B 1 40 ? 10.688 3.686 13.234 1 93.62 40 TYR B O 1
ATOM 5771 N N . PRO B 1 41 ? 9.086 2.203 13.156 1 93.5 41 PRO B N 1
ATOM 5772 C CA . PRO B 1 41 ? 9.953 1.182 13.75 1 93.5 41 PRO B CA 1
ATOM 5773 C C . PRO B 1 41 ? 11.109 0.785 12.828 1 93.5 41 PRO B C 1
ATOM 5775 O O . PRO B 1 41 ? 10.969 0.82 11.602 1 93.5 41 PRO B O 1
ATOM 5778 N N . GLY B 1 42 ? 12.172 0.377 13.492 1 95.25 42 GLY B N 1
ATOM 5779 C CA . GLY B 1 42 ? 13.344 -0.099 12.773 1 95.25 42 GLY B CA 1
ATOM 5780 C C . GLY B 1 42 ? 14.633 0.543 13.242 1 95.25 42 GLY B C 1
ATOM 5781 O O . GLY B 1 42 ? 14.625 1.362 14.156 1 95.25 42 GLY B O 1
ATOM 5782 N N . TYR B 1 43 ? 15.727 0.178 12.664 1 97.31 43 TYR B N 1
ATOM 5783 C CA . TYR B 1 43 ? 17.047 0.671 13 1 97.31 43 TYR B CA 1
ATOM 5784 C C . TYR B 1 43 ? 17.469 1.803 12.07 1 97.31 43 TYR B C 1
ATOM 5786 O O . TYR B 1 43 ? 17.516 1.628 10.852 1 97.31 43 TYR B O 1
ATOM 5794 N N . TYR B 1 44 ? 17.812 2.98 12.664 1 97.75 44 TYR B N 1
ATOM 5795 C CA . TYR B 1 44 ? 18.141 4.16 11.875 1 97.75 44 TYR B CA 1
ATOM 5796 C C . TYR B 1 44 ? 19.641 4.395 11.828 1 97.75 44 TYR B C 1
ATOM 5798 O O . TYR B 1 44 ? 20.125 5.164 11 1 97.75 44 TYR B O 1
ATOM 5806 N N . GLY B 1 45 ? 20.328 3.76 12.727 1 98 45 GLY B N 1
ATOM 5807 C CA . GLY B 1 45 ? 21.719 4.195 12.891 1 98 45 GLY B CA 1
ATOM 5808 C C . GLY B 1 45 ? 21.844 5.684 13.156 1 98 45 GLY B C 1
ATOM 5809 O O . GLY B 1 45 ? 21.156 6.227 14.031 1 98 45 GLY B O 1
ATOM 5810 N N . LYS B 1 46 ? 22.688 6.336 12.469 1 97.75 46 LYS B N 1
ATOM 5811 C CA . LYS B 1 46 ? 22.906 7.77 12.609 1 97.75 46 LYS B CA 1
ATOM 5812 C C . LYS B 1 46 ? 22.266 8.539 11.461 1 97.75 46 LYS B C 1
ATOM 5814 O O . LYS B 1 46 ? 22.688 9.656 11.141 1 97.75 46 LYS B O 1
ATOM 5819 N N . TRP B 1 47 ? 21.344 7.84 10.844 1 98.44 47 TRP B N 1
ATOM 5820 C CA . TRP B 1 47 ? 20.828 8.414 9.609 1 98.44 47 TRP B CA 1
ATOM 5821 C C . TRP B 1 47 ? 19.375 8.875 9.789 1 98.44 47 TRP B C 1
ATOM 5823 O O . TRP B 1 47 ? 18.641 8.305 10.594 1 98.44 47 TRP B O 1
ATOM 5833 N N . TYR B 1 48 ? 19.047 9.883 9.07 1 97.31 48 TYR B N 1
ATOM 5834 C CA . TYR B 1 48 ? 17.719 10.461 9.023 1 97.31 48 TYR B CA 1
ATOM 5835 C C . TYR B 1 48 ? 17.234 10.625 7.586 1 97.31 48 TYR B C 1
ATOM 5837 O O . TYR B 1 48 ? 18 11.07 6.723 1 97.31 48 TYR B O 1
ATOM 5845 N N . ASP B 1 49 ? 16.016 10.148 7.285 1 97.81 49 ASP B N 1
ATOM 5846 C CA . ASP B 1 49 ? 15.383 10.344 5.984 1 97.81 49 ASP B CA 1
ATOM 5847 C C . ASP B 1 49 ? 14.445 11.555 6.008 1 97.81 49 ASP B C 1
ATOM 5849 O O . ASP B 1 49 ? 13.312 11.453 6.477 1 97.81 49 ASP B O 1
ATOM 5853 N N . PRO B 1 50 ? 14.844 12.688 5.43 1 96.81 50 PRO B N 1
ATOM 5854 C CA . PRO B 1 50 ? 14.016 13.891 5.469 1 96.81 50 PRO B CA 1
ATOM 5855 C C . PRO B 1 50 ? 13.008 13.961 4.32 1 96.81 50 PRO B C 1
ATOM 5857 O O . PRO B 1 50 ? 12.258 14.93 4.207 1 96.81 50 PRO B O 1
ATOM 5860 N N . VAL B 1 51 ? 13.023 12.953 3.434 1 96.5 51 VAL B N 1
ATOM 5861 C CA . VAL B 1 51 ? 12.234 13.062 2.207 1 96.5 51 VAL B CA 1
ATOM 5862 C C . VAL B 1 51 ? 11.008 12.164 2.303 1 96.5 51 VAL B C 1
ATOM 5864 O O . VAL B 1 51 ? 11.109 10.984 2.645 1 96.5 51 VAL B O 1
ATOM 5867 N N . CYS B 1 52 ? 9.875 12.672 2.084 1 95.5 52 CYS B N 1
ATOM 5868 C CA . CYS B 1 52 ? 8.617 11.938 2.023 1 95.5 52 CYS B CA 1
ATOM 5869 C C . CYS B 1 52 ? 7.801 12.352 0.807 1 95.5 52 CYS B C 1
ATOM 5871 O O . CYS B 1 52 ? 7.875 13.5 0.368 1 95.5 52 CYS B O 1
ATOM 5873 N N . ASN B 1 53 ? 7.074 11.445 0.216 1 95.94 53 ASN B N 1
ATOM 5874 C CA . ASN B 1 53 ? 6.277 11.695 -0.981 1 95.94 53 ASN B CA 1
ATOM 5875 C C . ASN B 1 53 ? 5.074 10.766 -1.06 1 95.94 53 ASN B C 1
ATOM 5877 O O . ASN B 1 53 ? 5.223 9.547 -0.982 1 95.94 53 ASN B O 1
ATOM 5881 N N . HIS B 1 54 ? 3.873 11.352 -1.302 1 93.62 54 HIS B N 1
ATOM 5882 C CA . HIS B 1 54 ? 2.654 10.547 -1.294 1 93.62 54 HIS B CA 1
ATOM 5883 C C . HIS B 1 54 ? 2.57 9.656 -2.531 1 93.62 54 HIS B C 1
ATOM 5885 O O . HIS B 1 54 ? 1.865 8.648 -2.525 1 93.62 54 HIS B O 1
ATOM 5891 N N . VAL B 1 55 ? 3.258 9.961 -3.576 1 93.81 55 VAL B N 1
ATOM 5892 C CA . VAL B 1 55 ? 3.178 9.203 -4.82 1 93.81 55 VAL B CA 1
ATOM 5893 C C . VAL B 1 55 ? 3.914 7.879 -4.668 1 93.81 55 VAL B C 1
ATOM 5895 O O . VAL B 1 55 ? 3.807 7 -5.527 1 93.81 55 VAL B O 1
ATOM 5898 N N . TYR B 1 56 ? 4.676 7.703 -3.602 1 95.75 56 TYR B N 1
ATOM 5899 C CA . TYR B 1 56 ? 5.414 6.469 -3.361 1 95.75 56 TYR B CA 1
ATOM 5900 C C . TYR B 1 56 ? 4.492 5.383 -2.82 1 95.75 56 TYR B C 1
ATOM 5902 O O . TYR B 1 56 ? 4.871 4.211 -2.756 1 95.75 56 TYR B O 1
ATOM 5910 N N . ASN B 1 57 ? 3.223 5.676 -2.496 1 95.12 57 ASN B N 1
ATOM 5911 C CA . ASN B 1 57 ? 2.279 4.738 -1.895 1 95.12 57 ASN B CA 1
ATOM 5912 C C . ASN B 1 57 ? 2.15 3.463 -2.723 1 95.12 57 ASN B C 1
ATOM 5914 O O . ASN B 1 57 ? 1.984 3.523 -3.941 1 95.12 57 ASN B O 1
ATOM 5918 N N . GLY B 1 58 ? 2.275 2.367 -1.957 1 94.38 58 GLY B N 1
ATOM 5919 C CA . GLY B 1 58 ? 2.09 1.067 -2.584 1 94.38 58 GLY B CA 1
ATOM 5920 C C . GLY B 1 58 ? 3.346 0.543 -3.256 1 94.38 58 GLY B C 1
ATOM 5921 O O . GLY B 1 58 ? 3.342 -0.553 -3.818 1 94.38 58 GLY B O 1
ATOM 5922 N N . GLN B 1 59 ? 4.52 1.257 -3.154 1 94.56 59 GLN B N 1
ATOM 5923 C CA . GLN B 1 59 ? 5.691 0.879 -3.938 1 94.56 59 GLN B CA 1
ATOM 5924 C C . GLN B 1 59 ? 6.777 0.283 -3.049 1 94.56 59 GLN B C 1
ATOM 5926 O O . GLN B 1 59 ? 7.742 -0.307 -3.545 1 94.56 59 GLN B O 1
ATOM 5931 N N . GLY B 1 60 ? 6.676 0.486 -1.735 1 93.88 60 GLY B N 1
ATOM 5932 C CA . GLY B 1 60 ? 7.699 -0.014 -0.832 1 93.88 60 GLY B CA 1
ATOM 5933 C C . GLY B 1 60 ? 8.648 1.065 -0.349 1 93.88 60 GLY B C 1
ATOM 5934 O O . GLY B 1 60 ? 8.328 2.254 -0.404 1 93.88 60 GLY B O 1
ATOM 5935 N N . ALA B 1 61 ? 9.812 0.722 0.173 1 95.69 61 ALA B N 1
ATOM 5936 C CA . ALA B 1 61 ? 10.75 1.622 0.835 1 95.69 61 ALA B CA 1
ATOM 5937 C C . ALA B 1 61 ? 11.547 2.43 -0.186 1 95.69 61 ALA B C 1
ATOM 5939 O O . ALA B 1 61 ? 11.805 1.957 -1.296 1 95.69 61 ALA B O 1
ATOM 5940 N N . SER B 1 62 ? 12 3.59 0.221 1 96.94 62 SER B N 1
ATOM 5941 C CA . SER B 1 62 ? 12.875 4.41 -0.617 1 96.94 62 SER B CA 1
ATOM 5942 C C . SER B 1 62 ? 14.32 3.932 -0.546 1 96.94 62 SER B C 1
ATOM 5944 O O . SER B 1 62 ? 15.078 4.094 -1.504 1 96.94 62 SER B O 1
ATOM 5946 N N . TRP B 1 63 ? 14.703 3.428 0.636 1 98.25 63 TRP B N 1
ATOM 5947 C CA . TRP B 1 63 ? 16.062 2.943 0.883 1 98.25 63 TRP B CA 1
ATOM 5948 C C . TRP B 1 63 ? 16.031 1.512 1.408 1 98.25 63 TRP B C 1
ATOM 5950 O O . TRP B 1 63 ? 15.195 1.161 2.242 1 98.25 63 TRP B O 1
ATOM 5960 N N . ILE B 1 64 ? 16.953 0.731 0.919 1 97.44 64 ILE B N 1
ATOM 5961 C CA . ILE B 1 64 ? 17.078 -0.634 1.418 1 97.44 64 ILE B CA 1
ATOM 5962 C C . ILE B 1 64 ? 18.547 -0.941 1.695 1 97.44 64 ILE B C 1
ATOM 5964 O O . ILE B 1 64 ? 19.438 -0.284 1.151 1 97.44 64 ILE B O 1
ATOM 5968 N N . ILE B 1 65 ? 18.797 -1.878 2.588 1 98.19 65 ILE B N 1
ATOM 5969 C CA . ILE B 1 65 ? 20.125 -2.428 2.83 1 98.19 65 ILE B CA 1
ATOM 5970 C C . ILE B 1 65 ? 20.297 -3.744 2.072 1 98.19 65 ILE B C 1
ATOM 5972 O O . ILE B 1 65 ? 19.484 -4.664 2.236 1 98.19 65 ILE B O 1
ATOM 5976 N N . SER B 1 66 ? 21.203 -3.803 1.246 1 97.06 66 SER B N 1
ATOM 5977 C CA . SER B 1 66 ? 21.531 -5.023 0.515 1 97.06 66 SER B CA 1
ATOM 5978 C C . SER B 1 66 ? 22.922 -5.535 0.887 1 97.06 66 SER B C 1
ATOM 5980 O O . SER B 1 66 ? 23.672 -4.852 1.585 1 97.06 66 SER B O 1
ATOM 5982 N N . GLU B 1 67 ? 23.172 -6.738 0.505 1 97.31 67 GLU B N 1
ATOM 5983 C CA . GLU B 1 67 ? 24.453 -7.367 0.759 1 97.31 67 GLU B CA 1
ATOM 5984 C C . GLU B 1 67 ? 25.016 -8.023 -0.503 1 97.31 67 GLU B C 1
ATOM 5986 O O . GLU B 1 67 ? 24.266 -8.633 -1.269 1 97.31 67 GLU B O 1
ATOM 5991 N N . TYR B 1 68 ? 26.281 -7.816 -0.685 1 96.12 68 TYR B N 1
ATOM 5992 C CA . TYR B 1 68 ? 27 -8.531 -1.729 1 96.12 68 TYR B CA 1
ATOM 5993 C C . TYR B 1 68 ? 28.453 -8.773 -1.323 1 96.12 68 TYR B C 1
ATOM 5995 O O . TYR B 1 68 ? 29.156 -7.84 -0.919 1 96.12 68 TYR B O 1
ATOM 6003 N N . ASN B 1 69 ? 28.906 -9.977 -1.373 1 94.75 69 ASN B N 1
ATOM 6004 C CA . ASN B 1 69 ? 30.266 -10.383 -1.054 1 94.75 69 ASN B CA 1
ATOM 6005 C C . ASN B 1 69 ? 30.656 -9.961 0.357 1 94.75 69 ASN B C 1
ATOM 6007 O O . ASN B 1 69 ? 31.75 -9.422 0.564 1 94.75 69 ASN B O 1
ATOM 6011 N N . GLY B 1 70 ? 29.781 -10.008 1.202 1 95.94 70 GLY B N 1
ATOM 6012 C CA . GLY B 1 70 ? 30.062 -9.781 2.611 1 95.94 70 GLY B CA 1
ATOM 6013 C C . GLY B 1 70 ? 29.984 -8.32 3.006 1 95.94 70 GLY B C 1
ATOM 6014 O O . GLY B 1 70 ? 30.281 -7.957 4.148 1 95.94 70 GLY B O 1
ATOM 6015 N N . LYS B 1 71 ? 29.562 -7.508 2.1 1 97.62 71 LYS B N 1
ATOM 6016 C CA . LYS B 1 71 ? 29.469 -6.078 2.371 1 97.62 71 LYS B CA 1
ATOM 6017 C C . LYS B 1 71 ? 28.031 -5.594 2.27 1 97.62 71 LYS B C 1
ATOM 6019 O O . LYS B 1 71 ? 27.281 -6.043 1.399 1 97.62 71 LYS B O 1
ATOM 6024 N N . HIS B 1 72 ? 27.719 -4.723 3.197 1 98.44 72 HIS B N 1
ATOM 6025 C CA . HIS B 1 72 ? 26.406 -4.09 3.146 1 98.44 72 HIS B CA 1
ATOM 6026 C C . HIS B 1 72 ? 26.453 -2.809 2.318 1 98.44 72 HIS B C 1
ATOM 6028 O O . HIS B 1 72 ? 27.5 -2.16 2.219 1 98.44 72 HIS B O 1
ATOM 6034 N N . PHE B 1 73 ? 25.344 -2.535 1.699 1 98.56 73 PHE B N 1
ATOM 6035 C CA . PHE B 1 73 ? 25.156 -1.296 0.953 1 98.56 73 PHE B CA 1
ATOM 6036 C C . PHE B 1 73 ? 23.828 -0.644 1.312 1 98.56 73 PHE B C 1
ATOM 6038 O O . PHE B 1 73 ? 22.844 -1.336 1.565 1 98.56 73 PHE B O 1
ATOM 6045 N N . MET B 1 74 ? 23.812 0.672 1.392 1 98.88 74 MET B N 1
ATOM 6046 C CA . MET B 1 74 ? 22.578 1.45 1.391 1 98.88 74 MET B CA 1
ATOM 6047 C C . MET B 1 74 ? 22.172 1.818 -0.031 1 98.88 74 MET B C 1
ATOM 6049 O O . MET B 1 74 ? 22.938 2.457 -0.757 1 98.88 74 MET B O 1
ATOM 6053 N N . GLU B 1 75 ? 20.953 1.387 -0.403 1 98.44 75 GLU B N 1
ATOM 6054 C CA . GLU B 1 75 ? 20.547 1.554 -1.796 1 98.44 75 GLU B CA 1
ATOM 6055 C C . GLU B 1 75 ? 19.297 2.43 -1.907 1 98.44 75 GLU B C 1
ATOM 6057 O O . GLU B 1 75 ? 18.312 2.215 -1.193 1 98.44 75 GLU B O 1
ATOM 6062 N N . GLN B 1 76 ? 19.375 3.393 -2.75 1 98.38 76 GLN B N 1
ATOM 6063 C CA . GLN B 1 76 ? 18.219 4.211 -3.094 1 98.38 76 GLN B CA 1
ATOM 6064 C C . GLN B 1 76 ? 17.359 3.533 -4.16 1 98.38 76 GLN B C 1
ATOM 6066 O O . GLN B 1 76 ? 17.891 2.994 -5.137 1 98.38 76 GLN B O 1
ATOM 6071 N N . MET B 1 77 ? 15.938 3.654 -4.035 1 95.69 77 MET B N 1
ATOM 6072 C CA . MET B 1 77 ? 15.109 2.803 -4.887 1 95.69 77 MET B CA 1
ATOM 6073 C C . MET B 1 77 ? 14.141 3.637 -5.711 1 95.69 77 MET B C 1
ATOM 6075 O O . MET B 1 77 ? 13.406 3.102 -6.547 1 95.69 77 MET B O 1
ATOM 6079 N N . ARG B 1 78 ? 14.078 4.934 -5.586 1 96.44 78 ARG B N 1
ATOM 6080 C CA . ARG B 1 78 ? 13.102 5.754 -6.289 1 96.44 78 ARG B CA 1
ATOM 6081 C C . ARG B 1 78 ? 13.57 6.078 -7.703 1 96.44 78 ARG B C 1
ATOM 6083 O O . ARG B 1 78 ? 14.75 6.359 -7.922 1 96.44 78 ARG B O 1
ATOM 6090 N N . ILE B 1 79 ? 12.602 6.055 -8.68 1 94.81 79 ILE B N 1
ATOM 6091 C CA . ILE B 1 79 ? 12.961 6.363 -10.055 1 94.81 79 ILE B CA 1
ATOM 6092 C C . ILE B 1 79 ? 12.102 7.516 -10.57 1 94.81 79 ILE B C 1
ATOM 6094 O O . ILE B 1 79 ? 12.359 8.062 -11.641 1 94.81 79 ILE B O 1
ATOM 6098 N N . ARG B 1 80 ? 11.016 7.785 -9.867 1 88.12 80 ARG B N 1
ATOM 6099 C CA . ARG B 1 80 ? 10.148 8.914 -10.195 1 88.12 80 ARG B CA 1
ATOM 6100 C C . ARG B 1 80 ? 10.195 9.969 -9.094 1 88.12 80 ARG B C 1
ATOM 6102 O O . ARG B 1 80 ? 9.578 9.797 -8.039 1 88.12 80 ARG B O 1
ATOM 6109 N N . ASN B 1 81 ? 10.82 11.039 -9.406 1 89.19 81 ASN B N 1
ATOM 6110 C CA . ASN B 1 81 ? 11.031 12.062 -8.391 1 89.19 81 ASN B CA 1
ATOM 6111 C C . ASN B 1 81 ? 10.578 13.438 -8.875 1 89.19 81 ASN B C 1
ATOM 6113 O O . ASN B 1 81 ? 10.961 14.461 -8.305 1 89.19 81 ASN B O 1
ATOM 6117 N N . ASP B 1 82 ? 9.805 13.391 -9.93 1 87.75 82 ASP B N 1
ATOM 6118 C CA . ASP B 1 82 ? 9.398 14.656 -10.531 1 87.75 82 ASP B CA 1
ATOM 6119 C C . ASP B 1 82 ? 7.918 14.945 -10.266 1 87.75 82 ASP B C 1
ATOM 6121 O O . ASP B 1 82 ? 7.406 15.992 -10.656 1 87.75 82 ASP B O 1
ATOM 6125 N N . LYS B 1 83 ? 7.277 14.078 -9.641 1 84.31 83 LYS B N 1
ATOM 6126 C CA . LYS B 1 83 ? 5.859 14.242 -9.336 1 84.31 83 LYS B CA 1
ATOM 6127 C C . LYS B 1 83 ? 5.617 14.203 -7.828 1 84.31 83 LYS B C 1
ATOM 6129 O O . LYS B 1 83 ? 6.207 13.391 -7.117 1 84.31 83 LYS B O 1
ATOM 6134 N N . PRO B 1 84 ? 4.77 15.055 -7.414 1 79.56 84 PRO B N 1
ATOM 6135 C CA . PRO B 1 84 ? 4.172 16.156 -8.172 1 79.56 84 PRO B CA 1
ATOM 6136 C C . PRO B 1 84 ? 5.16 17.281 -8.453 1 79.56 84 PRO B C 1
ATOM 6138 O O . PRO B 1 84 ? 4.891 18.156 -9.281 1 79.56 84 PRO B O 1
ATOM 6141 N N . HIS B 1 85 ? 6.234 17.344 -7.711 1 84 85 HIS B N 1
ATOM 6142 C CA . HIS B 1 85 ? 7.324 18.297 -7.941 1 84 85 HIS B CA 1
ATOM 6143 C C . HIS B 1 85 ? 8.68 17.625 -7.758 1 84 85 HIS B C 1
ATOM 6145 O O . HIS B 1 85 ? 8.758 16.5 -7.27 1 84 85 HIS B O 1
ATOM 6151 N N . ARG B 1 86 ? 9.703 18.312 -8.133 1 89.5 86 ARG B N 1
ATOM 6152 C CA . ARG B 1 86 ? 11.062 17.781 -8.086 1 89.5 86 ARG B CA 1
ATOM 6153 C C . ARG B 1 86 ? 11.5 17.516 -6.645 1 89.5 86 ARG B C 1
ATOM 6155 O O . ARG B 1 86 ? 11.375 18.391 -5.785 1 89.5 86 ARG B O 1
ATOM 6162 N N . THR B 1 87 ? 11.859 16.359 -6.367 1 93.44 87 THR B N 1
ATOM 6163 C CA . THR B 1 87 ? 12.359 15.945 -5.062 1 93.44 87 THR B CA 1
ATOM 6164 C C . THR B 1 87 ? 13.711 15.25 -5.195 1 93.44 87 THR B C 1
ATOM 6166 O O . THR B 1 87 ? 14 14.625 -6.223 1 93.44 87 THR B O 1
ATOM 6169 N N . PHE B 1 88 ? 14.523 15.391 -4.184 1 97.12 88 PHE B N 1
ATOM 6170 C CA . PHE B 1 88 ? 15.82 14.719 -4.137 1 97.12 88 PHE B CA 1
ATOM 6171 C C . PHE B 1 88 ? 15.891 13.742 -2.971 1 97.12 88 PHE B C 1
ATOM 6173 O O . PHE B 1 88 ? 16.281 14.109 -1.866 1 97.12 88 PHE B O 1
ATOM 6180 N N . PRO B 1 89 ? 15.586 12.453 -3.223 1 97.88 89 PRO B N 1
ATOM 6181 C CA . PRO B 1 89 ? 15.766 11.5 -2.127 1 97.88 89 PRO B CA 1
ATOM 6182 C C . PRO B 1 89 ? 17.172 11.539 -1.53 1 97.88 89 PRO B C 1
ATOM 6184 O O . PRO B 1 89 ? 18.156 11.633 -2.266 1 97.88 89 PRO B O 1
ATOM 6187 N N . MET B 1 90 ? 17.25 11.539 -0.135 1 98.5 90 MET B N 1
ATOM 6188 C CA . MET B 1 90 ? 18.547 11.555 0.537 1 98.5 90 MET B CA 1
ATOM 6189 C C . MET B 1 90 ? 18.438 10.992 1.951 1 98.5 90 MET B C 1
ATOM 6191 O O . MET B 1 90 ? 17.344 10.875 2.492 1 98.5 90 MET B O 1
ATOM 6195 N N . LEU B 1 91 ? 19.516 10.555 2.484 1 98.75 91 LEU B N 1
ATOM 6196 C CA . LEU B 1 91 ? 19.734 10.32 3.908 1 98.75 91 LEU B CA 1
ATOM 6197 C C . LEU B 1 91 ? 20.766 11.281 4.465 1 98.75 91 LEU B C 1
ATOM 6199 O O . LEU B 1 91 ? 21.781 11.562 3.805 1 98.75 91 LEU B O 1
ATOM 6203 N N . THR B 1 92 ? 20.547 11.836 5.629 1 98.62 92 THR B N 1
ATOM 6204 C CA . THR B 1 92 ? 21.484 12.773 6.23 1 98.62 92 THR B CA 1
ATOM 6205 C C . THR B 1 92 ? 22.031 12.219 7.543 1 98.62 92 THR B C 1
ATOM 6207 O O . THR B 1 92 ? 21.375 11.398 8.195 1 98.62 92 THR B O 1
ATOM 6210 N N . SER B 1 93 ? 23.203 12.625 7.906 1 98.69 93 SER B N 1
ATOM 6211 C CA . SER B 1 93 ? 23.844 12.273 9.164 1 98.69 93 SER B CA 1
ATOM 6212 C C . SER B 1 93 ? 24.672 13.438 9.711 1 98.69 93 SER B C 1
ATOM 6214 O O . SER B 1 93 ? 25.141 14.273 8.945 1 98.69 93 SER B O 1
ATOM 6216 N N . GLY B 1 94 ? 24.828 13.5 11.016 1 98.06 94 GLY B N 1
ATOM 6217 C CA . GLY B 1 94 ? 25.531 14.586 11.672 1 98.06 94 GLY B CA 1
ATOM 6218 C C . GLY B 1 94 ? 24.609 15.656 12.227 1 98.06 94 GLY B C 1
ATOM 6219 O O . GLY B 1 94 ? 23.453 15.375 12.547 1 98.06 94 GLY B O 1
ATOM 6220 N N . ASP B 1 95 ? 25.219 16.812 12.484 1 96.81 95 ASP B N 1
ATOM 6221 C CA . ASP B 1 95 ? 24.406 17.906 13.008 1 96.81 95 ASP B CA 1
ATOM 6222 C C . ASP B 1 95 ? 24.859 19.234 12.422 1 96.81 95 ASP B C 1
ATOM 6224 O O . ASP B 1 95 ? 25.812 19.297 11.648 1 96.81 95 ASP B O 1
ATOM 6228 N N . ARG B 1 96 ? 24.188 20.25 12.742 1 96.5 96 ARG B N 1
ATOM 6229 C CA . ARG B 1 96 ? 24.344 21.547 12.086 1 96.5 96 ARG B CA 1
ATOM 6230 C C . ARG B 1 96 ? 25.656 22.203 12.461 1 96.5 96 ARG B C 1
ATOM 6232 O O . ARG B 1 96 ? 26.078 23.188 11.844 1 96.5 96 ARG B O 1
ATOM 6239 N N . PHE B 1 97 ? 26.438 21.688 13.438 1 97.75 97 PHE B N 1
ATOM 6240 C CA . PHE B 1 97 ? 27.641 22.344 13.938 1 97.75 97 PHE B CA 1
ATOM 6241 C C . PHE B 1 97 ? 28.875 21.844 13.211 1 97.75 97 PHE B C 1
ATOM 6243 O O . PHE B 1 97 ? 29.969 22.406 13.352 1 97.75 97 PHE B O 1
ATOM 6250 N N . TRP B 1 98 ? 28.734 20.766 12.445 1 98.62 98 TRP B N 1
ATOM 6251 C CA . TRP B 1 98 ? 29.875 20.234 11.711 1 98.62 98 TRP B CA 1
ATOM 6252 C C . TRP B 1 98 ? 30.422 21.281 10.75 1 98.62 98 TRP B C 1
ATOM 6254 O O . TRP B 1 98 ? 29.672 22.062 10.164 1 98.62 98 TRP B O 1
ATOM 6264 N N . ARG B 1 99 ? 31.719 21.375 10.641 1 97.62 99 ARG B N 1
ATOM 6265 C CA . ARG B 1 99 ? 32.406 22.281 9.727 1 97.62 99 ARG B CA 1
ATOM 6266 C C . ARG B 1 99 ? 33.844 21.828 9.469 1 97.62 99 ARG B C 1
ATOM 6268 O O . ARG B 1 99 ? 34.375 21 10.211 1 97.62 99 ARG B O 1
ATOM 6275 N N . ASP B 1 100 ? 34.406 22.344 8.422 1 98.25 100 ASP B N 1
ATOM 6276 C CA . ASP B 1 100 ? 35.812 22.094 8.102 1 98.25 100 ASP B CA 1
ATOM 6277 C C . ASP B 1 100 ? 36.125 20.609 8.195 1 98.25 100 ASP B C 1
ATOM 6279 O O . ASP B 1 100 ? 37.031 20.203 8.93 1 98.25 100 ASP B O 1
ATOM 6283 N N . TYR B 1 101 ? 35.406 19.828 7.438 1 98.75 101 TYR B N 1
ATOM 6284 C CA . TYR B 1 101 ? 35.594 18.375 7.449 1 98.75 101 TYR B CA 1
ATOM 6285 C C . TYR B 1 101 ? 35.781 17.828 6.039 1 98.75 101 TYR B C 1
ATOM 6287 O O . TYR B 1 101 ? 35.688 18.578 5.062 1 98.75 101 TYR B O 1
ATOM 6295 N N . THR B 1 102 ? 36.125 16.594 5.984 1 98.81 102 THR B N 1
ATOM 6296 C CA . THR B 1 102 ? 36.219 15.828 4.746 1 98.81 102 THR B CA 1
ATOM 6297 C C . THR B 1 102 ? 35.188 14.695 4.734 1 98.81 102 THR B C 1
ATOM 6299 O O . THR B 1 102 ? 35.125 13.891 5.672 1 98.81 102 THR B O 1
ATOM 6302 N N . ILE B 1 103 ? 34.344 14.617 3.77 1 98.94 103 ILE B N 1
ATOM 6303 C CA . ILE B 1 103 ? 33.438 13.484 3.566 1 98.94 103 ILE B CA 1
ATOM 6304 C C . ILE B 1 103 ? 33.938 12.648 2.387 1 98.94 103 ILE B C 1
ATOM 6306 O O . ILE B 1 103 ? 34.312 13.188 1.351 1 98.94 103 ILE B O 1
ATOM 6310 N N . THR B 1 104 ? 33.969 11.406 2.539 1 98.88 104 THR B N 1
ATOM 6311 C CA . THR B 1 104 ? 34.281 10.422 1.51 1 98.88 104 THR B CA 1
ATOM 6312 C C . THR B 1 104 ? 33.219 9.328 1.469 1 98.88 104 THR B C 1
ATOM 6314 O O . THR B 1 104 ? 32.812 8.789 2.51 1 98.88 104 THR B O 1
ATOM 6317 N N . ALA B 1 105 ? 32.688 9.016 0.277 1 98.94 105 ALA B N 1
ATOM 6318 C CA . ALA B 1 105 ? 31.688 7.977 0.154 1 98.94 105 ALA B CA 1
ATOM 6319 C C . ALA B 1 105 ? 31.828 7.211 -1.158 1 98.94 105 ALA B C 1
ATOM 6321 O O . ALA B 1 105 ? 32.281 7.77 -2.164 1 98.94 105 ALA B O 1
ATOM 6322 N N . SER B 1 106 ? 31.484 5.973 -1.125 1 98.75 106 SER B N 1
ATOM 6323 C CA . SER B 1 106 ? 31.453 5.188 -2.354 1 98.75 106 SER B CA 1
ATOM 6324 C C . SER B 1 106 ? 30.062 5.184 -2.979 1 98.75 106 SER B C 1
ATOM 6326 O O . SER B 1 106 ? 29.062 5.094 -2.271 1 98.75 106 SER B O 1
ATOM 6328 N N . VAL B 1 107 ? 30.047 5.262 -4.305 1 98.75 107 VAL B N 1
ATOM 6329 C CA . VAL B 1 107 ? 28.797 5.383 -5.055 1 98.75 107 VAL B CA 1
ATOM 6330 C C . VAL B 1 107 ? 28.844 4.488 -6.289 1 98.75 107 VAL B C 1
ATOM 6332 O O . VAL B 1 107 ? 29.797 4.547 -7.066 1 98.75 107 VAL B O 1
ATOM 6335 N N . ARG B 1 108 ? 27.844 3.678 -6.43 1 98.69 108 ARG B N 1
ATOM 6336 C CA . ARG B 1 108 ? 27.625 2.939 -7.668 1 98.69 108 ARG B CA 1
ATOM 6337 C C . ARG B 1 108 ? 26.203 3.17 -8.188 1 98.69 108 ARG B C 1
ATOM 6339 O O . ARG B 1 108 ? 25.234 2.854 -7.512 1 98.69 108 ARG B O 1
ATOM 6346 N N . MET B 1 109 ? 26.141 3.678 -9.383 1 98.31 109 MET B N 1
ATOM 6347 C CA . MET B 1 109 ? 24.859 3.932 -10.016 1 98.31 109 MET B CA 1
ATOM 6348 C C . MET B 1 109 ? 24.406 2.736 -10.852 1 98.31 109 MET B C 1
ATOM 6350 O O . MET B 1 109 ? 25.172 2.227 -11.664 1 98.31 109 MET B O 1
ATOM 6354 N N . PHE B 1 110 ? 23.141 2.348 -10.68 1 98 110 PHE B N 1
ATOM 6355 C CA . PHE B 1 110 ? 22.656 1.189 -11.422 1 98 110 PHE B CA 1
ATOM 6356 C C . PHE B 1 110 ? 22.094 1.613 -12.773 1 98 110 PHE B C 1
ATOM 6358 O O . PHE B 1 110 ? 21.812 0.771 -13.633 1 98 110 PHE B O 1
ATOM 6365 N N . THR B 1 111 ? 21.875 2.869 -12.953 1 96.69 111 THR B N 1
ATOM 6366 C CA . THR B 1 111 ? 21.516 3.414 -14.258 1 96.69 111 THR B CA 1
ATOM 6367 C C . THR B 1 111 ? 22.25 4.73 -14.508 1 96.69 111 THR B C 1
ATOM 6369 O O . THR B 1 111 ? 22.578 5.453 -13.57 1 96.69 111 THR B O 1
ATOM 6372 N N . THR B 1 112 ? 22.562 4.984 -15.711 1 95.69 112 THR B N 1
ATOM 6373 C CA . THR B 1 112 ? 23.281 6.191 -16.094 1 95.69 112 THR B CA 1
ATOM 6374 C C . THR B 1 112 ? 22.531 6.965 -17.172 1 95.69 112 THR B C 1
ATOM 6376 O O . THR B 1 112 ? 23.062 7.918 -17.734 1 95.69 112 THR B O 1
ATOM 6379 N N . LYS B 1 113 ? 21.344 6.535 -17.422 1 93.81 113 LYS B N 1
ATOM 6380 C CA . LYS B 1 113 ? 20.578 7.105 -18.531 1 93.81 113 LYS B CA 1
ATOM 6381 C C . LYS B 1 113 ? 19.938 8.43 -18.125 1 93.81 113 LYS B C 1
ATOM 6383 O O . LYS B 1 113 ? 19.703 9.289 -18.984 1 93.81 113 LYS B O 1
ATOM 6388 N N . TRP B 1 114 ? 19.641 8.547 -16.891 1 93.25 114 TRP B N 1
ATOM 6389 C CA . TRP B 1 114 ? 18.984 9.727 -16.344 1 93.25 114 TRP B CA 1
ATOM 6390 C C . TRP B 1 114 ? 19.281 9.883 -14.859 1 93.25 114 TRP B C 1
ATOM 6392 O O . TRP B 1 114 ? 19.984 9.062 -14.273 1 93.25 114 TRP B O 1
ATOM 6402 N N . GLY B 1 115 ? 18.844 10.984 -14.297 1 95.94 115 GLY B N 1
ATOM 6403 C CA . GLY B 1 115 ? 18.906 11.164 -12.859 1 95.94 115 GLY B CA 1
ATOM 6404 C C . GLY B 1 115 ? 20.297 11.555 -12.367 1 95.94 115 GLY B C 1
ATOM 6405 O O . GLY B 1 115 ? 21.125 12.008 -13.148 1 95.94 115 GLY B O 1
ATOM 6406 N N . ASN B 1 116 ? 20.469 11.516 -11.07 1 97.56 116 ASN B N 1
ATOM 6407 C CA . ASN B 1 116 ? 21.734 11.93 -10.453 1 97.56 116 ASN B CA 1
ATOM 6408 C C . ASN B 1 116 ? 22.016 11.141 -9.18 1 97.56 116 ASN B C 1
ATOM 6410 O O . ASN B 1 116 ? 21.125 10.484 -8.641 1 97.56 116 ASN B O 1
ATOM 6414 N N . ALA B 1 117 ? 23.234 11.055 -8.758 1 98.75 117 ALA B N 1
ATOM 6415 C CA . ALA B 1 117 ? 23.656 10.43 -7.508 1 98.75 117 ALA B CA 1
ATOM 6416 C C . ALA B 1 117 ? 24.953 11.039 -7.004 1 98.75 117 ALA B C 1
ATOM 6418 O O . ALA B 1 117 ? 25.844 11.375 -7.797 1 98.75 117 ALA B O 1
ATOM 6419 N N . GLY B 1 118 ? 25.031 11.195 -5.715 1 98.88 118 GLY B N 1
ATOM 6420 C CA . GLY B 1 118 ? 26.25 11.734 -5.141 1 98.88 118 GLY B CA 1
ATOM 6421 C C . GLY B 1 118 ? 26.156 11.961 -3.645 1 98.88 118 GLY B C 1
ATOM 6422 O O . GLY B 1 118 ? 25.516 11.188 -2.93 1 98.88 118 GLY B O 1
ATOM 6423 N N . ILE B 1 119 ? 26.953 12.945 -3.172 1 98.94 119 ILE B N 1
ATOM 6424 C CA . ILE B 1 119 ? 27.031 13.234 -1.744 1 98.94 119 ILE B CA 1
ATOM 6425 C C . ILE B 1 119 ? 26.656 14.695 -1.49 1 98.94 119 ILE B C 1
ATOM 6427 O O . ILE B 1 119 ? 26.859 15.555 -2.352 1 98.94 119 ILE B O 1
ATOM 6431 N N . GLY B 1 120 ? 26.078 14.906 -0.345 1 98.94 120 GLY B N 1
ATOM 6432 C CA . GLY B 1 120 ? 25.812 16.234 0.157 1 98.94 120 GLY B CA 1
ATOM 6433 C C . GLY B 1 120 ? 26.672 16.625 1.348 1 98.94 120 GLY B C 1
ATOM 6434 O O . GLY B 1 120 ? 27.078 15.758 2.127 1 98.94 120 GLY B O 1
ATOM 6435 N N . PHE B 1 121 ? 27 17.875 1.474 1 98.94 121 PHE B N 1
ATOM 6436 C CA . PHE B 1 121 ? 27.797 18.406 2.578 1 98.94 121 PHE B CA 1
ATOM 6437 C C . PHE B 1 121 ? 27.438 19.859 2.85 1 98.94 121 PHE B C 1
ATOM 6439 O O . PHE B 1 121 ? 26.719 20.484 2.07 1 98.94 121 PHE B O 1
ATOM 6446 N N . CYS B 1 122 ? 27.938 20.359 4.016 1 98.88 122 CYS B N 1
ATOM 6447 C CA . CYS B 1 122 ? 27.5 21.672 4.484 1 98.88 122 CYS B CA 1
ATOM 6448 C C . CYS B 1 122 ? 25.984 21.781 4.449 1 98.88 122 CYS B C 1
ATOM 6450 O O . CYS B 1 122 ? 25.438 22.75 3.928 1 98.88 122 CYS B O 1
ATOM 6452 N N . CYS B 1 123 ? 25.344 20.688 4.957 1 98.62 123 CYS B N 1
ATOM 6453 C CA . CYS B 1 123 ? 23.891 20.516 4.879 1 98.62 123 CYS B CA 1
ATOM 6454 C C . CYS B 1 123 ? 23.219 21.078 6.125 1 98.62 123 CYS B C 1
ATOM 6456 O O . CYS B 1 123 ? 23.281 20.469 7.199 1 98.62 123 CYS B O 1
ATOM 6458 N N . GLN B 1 124 ? 22.531 22.125 5.934 1 97.94 124 GLN B N 1
ATOM 6459 C CA . GLN B 1 124 ? 21.766 22.703 7.039 1 97.94 124 GLN B CA 1
ATOM 6460 C C . GLN B 1 124 ? 20.391 22.062 7.141 1 97.94 124 GLN B C 1
ATOM 6462 O O . GLN B 1 124 ? 19.828 21.922 8.234 1 97.94 124 GLN B O 1
ATOM 6467 N N . ASN B 1 125 ? 19.844 21.719 6.074 1 97.5 125 ASN B N 1
ATOM 6468 C CA . ASN B 1 125 ? 18.609 20.953 5.914 1 97.5 125 ASN B CA 1
ATOM 6469 C C . ASN B 1 125 ? 18.484 20.375 4.504 1 97.5 125 ASN B C 1
ATOM 6471 O O . ASN B 1 125 ? 19.359 20.594 3.664 1 97.5 125 ASN B O 1
ATOM 6475 N N . SER B 1 126 ? 17.469 19.641 4.184 1 96.62 126 SER B N 1
ATOM 6476 C CA . SER B 1 126 ? 17.359 18.875 2.941 1 96.62 126 SER B CA 1
ATOM 6477 C C . SER B 1 126 ? 17.156 19.797 1.746 1 96.62 126 SER B C 1
ATOM 6479 O O . SER B 1 126 ? 17.234 19.359 0.596 1 96.62 126 SER B O 1
ATOM 6481 N N . ALA B 1 127 ? 16.953 21.141 2 1 97.25 127 ALA B N 1
ATOM 6482 C CA . ALA B 1 127 ? 16.812 22.125 0.927 1 97.25 127 ALA B CA 1
ATOM 6483 C C . ALA B 1 127 ? 17.891 23.188 1.017 1 97.25 127 ALA B C 1
ATOM 6485 O O . ALA B 1 127 ? 17.703 24.312 0.526 1 97.25 127 ALA B O 1
ATOM 6486 N N . ASN B 1 128 ? 18.938 22.969 1.646 1 98.38 128 ASN B N 1
ATOM 6487 C CA . ASN B 1 128 ? 20.031 23.922 1.832 1 98.38 128 ASN B CA 1
ATOM 6488 C C . ASN B 1 128 ? 21.359 23.203 2.045 1 98.38 128 ASN B C 1
ATOM 6490 O O . ASN B 1 128 ? 21.781 22.984 3.184 1 98.38 128 ASN B O 1
ATOM 6494 N N . LEU B 1 129 ? 22.031 22.938 0.94 1 98.75 129 LEU B N 1
ATOM 6495 C CA . LEU B 1 129 ? 23.266 22.172 1.023 1 98.75 129 LEU B CA 1
ATOM 6496 C C . LEU B 1 129 ? 24.047 22.266 -0.277 1 98.75 129 LEU B C 1
ATOM 6498 O O . LEU B 1 129 ? 23.5 22.656 -1.314 1 98.75 129 LEU B O 1
ATOM 6502 N N . LEU B 1 130 ? 25.312 21.969 -0.183 1 98.88 130 LEU B N 1
ATOM 6503 C CA . LEU B 1 130 ? 26.156 21.688 -1.348 1 98.88 130 LEU B CA 1
ATOM 6504 C C . LEU B 1 130 ? 26.109 20.219 -1.717 1 98.88 130 LEU B C 1
ATOM 6506 O O . LEU B 1 130 ? 26 19.359 -0.84 1 98.88 130 LEU B O 1
ATOM 6510 N N . VAL B 1 131 ? 26.188 19.953 -2.988 1 98.88 131 VAL B N 1
ATOM 6511 C CA . VAL B 1 131 ? 26.125 18.578 -3.465 1 98.88 131 VAL B CA 1
ATOM 6512 C C . VAL B 1 131 ? 27.172 18.359 -4.551 1 98.88 131 VAL B C 1
ATOM 6514 O O . VAL B 1 131 ? 27.344 19.188 -5.445 1 98.88 131 VAL B O 1
ATOM 6517 N N . LEU B 1 132 ? 27.953 17.344 -4.43 1 98.94 132 LEU B N 1
ATOM 6518 C CA . LEU B 1 132 ? 28.781 16.797 -5.496 1 98.94 132 LEU B CA 1
ATOM 6519 C C . LEU B 1 132 ? 28.094 15.594 -6.148 1 98.94 132 LEU B C 1
ATOM 6521 O O . LEU B 1 132 ? 27.938 14.547 -5.52 1 98.94 132 LEU B O 1
ATOM 6525 N N . VAL B 1 133 ? 27.781 15.734 -7.457 1 98.69 133 VAL B N 1
ATOM 6526 C CA . VAL B 1 133 ? 26.875 14.727 -7.996 1 98.69 133 VAL B CA 1
ATOM 6527 C C . VAL B 1 133 ? 27.234 14.43 -9.453 1 98.69 133 VAL B C 1
ATOM 6529 O O . VAL B 1 133 ? 27.797 15.281 -10.141 1 98.69 133 VAL B O 1
ATOM 6532 N N . PHE B 1 134 ? 26.984 13.18 -9.844 1 98.81 134 PHE B N 1
ATOM 6533 C CA . PHE B 1 134 ? 26.969 12.781 -11.242 1 98.81 134 PHE B CA 1
ATOM 6534 C C . PHE B 1 134 ? 25.609 13.039 -11.875 1 98.81 134 PHE B C 1
ATOM 6536 O O . PHE B 1 134 ? 24.594 12.594 -11.359 1 98.81 134 PHE B O 1
ATOM 6543 N N . GLU B 1 135 ? 25.578 13.734 -12.922 1 97.94 135 GLU B N 1
ATOM 6544 C CA . GLU B 1 135 ? 24.344 13.984 -13.664 1 97.94 135 GLU B CA 1
ATOM 6545 C C . GLU B 1 135 ? 24.625 14.312 -15.125 1 97.94 135 GLU B C 1
ATOM 6547 O O . GLU B 1 135 ? 25.547 15.094 -15.422 1 97.94 135 GLU B O 1
ATOM 6552 N N . GLU B 1 136 ? 23.969 13.703 -16.078 1 97.06 136 GLU B N 1
ATOM 6553 C CA . GLU B 1 136 ? 24.062 13.977 -17.516 1 97.06 136 GLU B CA 1
ATOM 6554 C C . GLU B 1 136 ? 25.5 13.828 -18.016 1 97.06 136 GLU B C 1
ATOM 6556 O O . GLU B 1 136 ? 25.984 14.672 -18.75 1 97.06 136 GLU B O 1
ATOM 6561 N N . HIS B 1 137 ? 26.156 12.891 -17.469 1 97.12 137 HIS B N 1
ATOM 6562 C CA . HIS B 1 137 ? 27.531 12.586 -17.844 1 97.12 137 HIS B CA 1
ATOM 6563 C C . HIS B 1 137 ? 28.469 13.742 -17.5 1 97.12 137 HIS B C 1
ATOM 6565 O O . HIS B 1 137 ? 29.359 14.062 -18.281 1 97.12 137 HIS B O 1
ATOM 6571 N N . GLU B 1 138 ? 28.109 14.375 -16.469 1 98.69 138 GLU B N 1
ATOM 6572 C CA . GLU B 1 138 ? 28.953 15.398 -15.859 1 98.69 138 GLU B CA 1
ATOM 6573 C C . GLU B 1 138 ? 29.141 15.141 -14.359 1 98.69 138 GLU B C 1
ATOM 6575 O O . GLU B 1 138 ? 28.328 14.461 -13.742 1 98.69 138 GLU B O 1
ATOM 6580 N N . LEU B 1 139 ? 30.281 15.57 -13.898 1 98.81 139 LEU B N 1
ATOM 6581 C CA . LEU B 1 139 ? 30.438 15.82 -12.469 1 98.81 139 LEU B CA 1
ATOM 6582 C C . LEU B 1 139 ? 30.125 17.281 -12.141 1 98.81 139 LEU B C 1
ATOM 6584 O O . LEU B 1 139 ? 30.656 18.188 -12.773 1 98.81 139 LEU B O 1
ATOM 6588 N N . ARG B 1 140 ? 29.188 17.438 -11.195 1 98.88 140 ARG B N 1
ATOM 6589 C CA . ARG B 1 140 ? 28.75 18.797 -10.883 1 98.88 140 ARG B CA 1
ATOM 6590 C C . ARG B 1 140 ? 28.891 19.078 -9.391 1 98.88 140 ARG B C 1
ATOM 6592 O O . ARG B 1 140 ? 28.672 18.203 -8.555 1 98.88 140 ARG B O 1
ATOM 6599 N N . LEU B 1 141 ? 29.328 20.266 -9.062 1 98.88 141 LEU B N 1
ATOM 6600 C CA . LEU B 1 141 ? 29.156 20.844 -7.734 1 98.88 141 LEU B CA 1
ATOM 6601 C C . LEU B 1 141 ? 28 21.828 -7.719 1 98.88 141 LEU B C 1
ATOM 6603 O O . LEU B 1 141 ? 28.016 22.828 -8.438 1 98.88 141 LEU B O 1
ATOM 6607 N N . GLU B 1 142 ? 27 21.469 -6.914 1 98.81 142 GLU B N 1
ATOM 6608 C CA . GLU B 1 142 ? 25.766 22.25 -6.902 1 98.81 142 GLU B CA 1
ATOM 6609 C C . GLU B 1 142 ? 25.484 22.828 -5.512 1 98.81 142 GLU B C 1
ATOM 6611 O O . GLU B 1 142 ? 25.859 22.219 -4.504 1 98.81 142 GLU B O 1
ATOM 6616 N N . TYR B 1 143 ? 24.938 23.984 -5.551 1 98.75 143 TYR B N 1
ATOM 6617 C CA . TYR B 1 143 ? 24.281 24.5 -4.363 1 98.75 143 TYR B CA 1
ATOM 6618 C C . TYR B 1 143 ? 22.766 24.406 -4.508 1 98.75 143 TYR B C 1
ATOM 6620 O O . TYR B 1 143 ? 22.188 24.922 -5.473 1 98.75 143 TYR B O 1
ATOM 6628 N N . ARG B 1 144 ? 22.156 23.672 -3.584 1 98.25 144 ARG B N 1
ATOM 6629 C CA . ARG B 1 144 ? 20.703 23.531 -3.578 1 98.25 144 ARG B CA 1
ATOM 6630 C C . ARG B 1 144 ? 20.078 24.312 -2.426 1 98.25 144 ARG B C 1
ATOM 6632 O O . ARG B 1 144 ? 20.469 24.141 -1.269 1 98.25 144 ARG B O 1
ATOM 6639 N N . HIS B 1 145 ? 19.203 25.156 -2.764 1 97.88 145 HIS B N 1
ATOM 6640 C CA . HIS B 1 145 ? 18.484 25.938 -1.768 1 97.88 145 HIS B CA 1
ATOM 6641 C C . HIS B 1 145 ? 17.031 26.141 -2.18 1 97.88 145 HIS B C 1
ATOM 6643 O O . HIS B 1 145 ? 16.75 26.688 -3.246 1 97.88 145 HIS B O 1
ATOM 6649 N N . LYS B 1 146 ? 16.156 25.719 -1.296 1 96.12 146 LYS B N 1
ATOM 6650 C CA . LYS B 1 146 ? 14.727 25.719 -1.622 1 96.12 146 LYS B CA 1
ATOM 6651 C C . LYS B 1 146 ? 14.469 25.047 -2.965 1 96.12 146 LYS B C 1
ATOM 6653 O O . LYS B 1 146 ? 14.852 23.891 -3.172 1 96.12 146 LYS B O 1
ATOM 6658 N N . GLU B 1 147 ? 13.852 25.734 -3.893 1 92.06 147 GLU B N 1
ATOM 6659 C CA . GLU B 1 147 ? 13.516 25.125 -5.176 1 92.06 147 GLU B CA 1
ATOM 6660 C C . GLU B 1 147 ? 14.617 25.359 -6.203 1 92.06 147 GLU B C 1
ATOM 6662 O O . GLU B 1 147 ? 14.555 24.844 -7.32 1 92.06 147 GLU B O 1
ATOM 6667 N N . ASP B 1 148 ? 15.648 25.969 -5.828 1 95.25 148 ASP B N 1
ATOM 6668 C CA . ASP B 1 148 ? 16.672 26.344 -6.797 1 95.25 148 ASP B CA 1
ATOM 6669 C C . ASP B 1 148 ? 17.875 25.422 -6.711 1 95.25 148 ASP B C 1
ATOM 6671 O O . ASP B 1 148 ? 18.266 24.984 -5.621 1 95.25 148 ASP B O 1
ATOM 6675 N N . VAL B 1 149 ? 18.406 25.109 -7.809 1 97 149 VAL B N 1
ATOM 6676 C CA . VAL B 1 149 ? 19.672 24.406 -7.938 1 97 149 VAL B CA 1
ATOM 6677 C C . VAL B 1 149 ? 20.656 25.266 -8.734 1 97 149 VAL B C 1
ATOM 6679 O O . VAL B 1 149 ? 20.406 25.594 -9.891 1 97 149 VAL B O 1
ATOM 6682 N N . THR B 1 150 ? 21.734 25.672 -8.117 1 98.19 150 THR B N 1
ATOM 6683 C CA . THR B 1 150 ? 22.781 26.453 -8.773 1 98.19 150 THR B CA 1
ATOM 6684 C C . THR B 1 150 ? 24.031 25.594 -9.008 1 98.19 150 THR B C 1
ATOM 6686 O O . THR B 1 150 ? 24.641 25.094 -8.062 1 98.19 150 THR B O 1
ATOM 6689 N N . VAL B 1 151 ? 24.406 25.469 -10.227 1 98.56 151 VAL B N 1
ATOM 6690 C CA . VAL B 1 151 ? 25.641 24.75 -10.547 1 98.56 151 VAL B CA 1
ATOM 6691 C C . VAL B 1 151 ? 26.828 25.688 -10.367 1 98.56 151 VAL B C 1
ATOM 6693 O O . VAL B 1 151 ? 26.969 26.688 -11.078 1 98.56 151 VAL B O 1
ATOM 6696 N N . LEU B 1 152 ? 27.688 25.391 -9.516 1 98.69 152 LEU B N 1
ATOM 6697 C CA . LEU B 1 152 ? 28.859 26.203 -9.242 1 98.69 152 LEU B CA 1
ATOM 6698 C C . LEU B 1 152 ? 29.969 25.906 -10.227 1 98.69 152 LEU B C 1
ATOM 6700 O O . LEU B 1 152 ? 30.719 26.797 -10.633 1 98.69 152 LEU B O 1
ATOM 6704 N N . ASP B 1 153 ? 30.141 24.656 -10.5 1 98.56 153 ASP B N 1
ATOM 6705 C CA . ASP B 1 153 ? 31.109 24.172 -11.477 1 98.56 153 ASP B CA 1
ATOM 6706 C C . ASP B 1 153 ? 30.703 22.797 -12.016 1 98.56 153 ASP B C 1
ATOM 6708 O O . ASP B 1 153 ? 29.938 22.078 -11.375 1 98.56 153 ASP B O 1
ATOM 6712 N N . SER B 1 154 ? 31.188 22.5 -13.172 1 98.69 154 SER B N 1
ATOM 6713 C CA . SER B 1 154 ? 30.875 21.203 -13.773 1 98.69 154 SER B CA 1
ATOM 6714 C C . SER B 1 154 ? 31.953 20.797 -14.781 1 98.69 154 SER B C 1
ATOM 6716 O O . SER B 1 154 ? 32.594 21.656 -15.383 1 98.69 154 SER B O 1
ATOM 6718 N N . VAL B 1 155 ? 32.188 19.531 -14.961 1 98.69 155 VAL B N 1
ATOM 6719 C CA . VAL B 1 155 ? 33.094 18.984 -15.945 1 98.69 155 VAL B CA 1
ATOM 6720 C C . VAL B 1 155 ? 32.5 17.719 -16.547 1 98.69 155 VAL B C 1
ATOM 6722 O O . VAL B 1 155 ? 31.781 16.984 -15.883 1 98.69 155 VAL B O 1
ATOM 6725 N N . PRO B 1 156 ? 32.781 17.469 -17.828 1 98.44 156 PRO B N 1
ATOM 6726 C CA . PRO B 1 156 ? 32.375 16.172 -18.359 1 98.44 156 PRO B CA 1
ATOM 6727 C C . PRO B 1 156 ? 33 15 -17.594 1 98.44 156 PRO B C 1
ATOM 6729 O O . PRO B 1 156 ? 34.156 15.07 -17.188 1 98.44 156 PRO B O 1
ATOM 6732 N N . PHE B 1 157 ? 32.312 14.047 -17.328 1 98.38 157 PHE B N 1
ATOM 6733 C CA . PHE B 1 157 ? 32.75 12.844 -16.641 1 98.38 157 PHE B CA 1
ATOM 6734 C C . PHE B 1 157 ? 32.031 11.617 -17.172 1 98.38 157 PHE B C 1
ATOM 6736 O O . PHE B 1 157 ? 30.797 11.57 -17.188 1 98.38 157 PHE B O 1
ATOM 6743 N N . ASP B 1 158 ? 32.719 10.586 -17.562 1 96.5 158 ASP B N 1
ATOM 6744 C CA . ASP B 1 158 ? 32.156 9.383 -18.172 1 96.5 158 ASP B CA 1
ATOM 6745 C C . ASP B 1 158 ? 31.984 8.273 -17.141 1 96.5 158 ASP B C 1
ATOM 6747 O O . ASP B 1 158 ? 32.781 7.344 -17.062 1 96.5 158 ASP B O 1
ATOM 6751 N N . TYR B 1 159 ? 30.969 8.367 -16.344 1 97.56 159 TYR B N 1
ATOM 6752 C CA . TYR B 1 159 ? 30.656 7.328 -15.367 1 97.56 159 TYR B CA 1
ATOM 6753 C C . TYR B 1 159 ? 29.812 6.219 -16 1 97.56 159 TYR B C 1
ATOM 6755 O O . TYR B 1 159 ? 29.203 6.418 -17.062 1 97.56 159 TYR B O 1
ATOM 6763 N N . ASN B 1 160 ? 29.828 4.984 -15.375 1 97.25 160 ASN B N 1
ATOM 6764 C CA . ASN B 1 160 ? 29.078 3.828 -15.844 1 97.25 160 ASN B CA 1
ATOM 6765 C C . ASN B 1 160 ? 28.438 3.064 -14.688 1 97.25 160 ASN B C 1
ATOM 6767 O O . ASN B 1 160 ? 28.656 3.404 -13.523 1 97.25 160 ASN B O 1
ATOM 6771 N N . CYS B 1 161 ? 27.672 2.01 -14.961 1 97.62 161 CYS B N 1
ATOM 6772 C CA . CYS B 1 161 ? 26.859 1.331 -13.961 1 97.62 161 CYS B CA 1
ATOM 6773 C C . CYS B 1 161 ? 27.641 0.211 -13.289 1 97.62 161 CYS B C 1
ATOM 6775 O O . CYS B 1 161 ? 27.203 -0.345 -12.281 1 97.62 161 CYS B O 1
ATOM 6777 N N . ASP B 1 162 ? 28.766 -0.113 -13.734 1 97.56 162 ASP B N 1
ATOM 6778 C CA . ASP B 1 162 ? 29.5 -1.273 -13.234 1 97.56 162 ASP B CA 1
ATOM 6779 C C . ASP B 1 162 ? 30.547 -0.862 -12.203 1 97.56 162 ASP B C 1
ATOM 6781 O O . ASP B 1 162 ? 30.891 -1.649 -11.32 1 97.56 162 ASP B O 1
ATOM 6785 N N . ASP B 1 163 ? 31.031 0.345 -12.336 1 97.69 163 ASP B N 1
ATOM 6786 C CA . ASP B 1 163 ? 32.125 0.793 -11.477 1 97.69 163 ASP B CA 1
ATOM 6787 C C . ASP B 1 163 ? 31.594 1.505 -10.234 1 97.69 163 ASP B C 1
ATOM 6789 O O . ASP B 1 163 ? 30.516 2.125 -10.273 1 97.69 163 ASP B O 1
ATOM 6793 N N . THR B 1 164 ? 32.312 1.324 -9.195 1 98.38 164 THR B N 1
ATOM 6794 C CA . THR B 1 164 ? 32.125 2.105 -7.98 1 98.38 164 THR B CA 1
ATOM 6795 C C . THR B 1 164 ? 33.094 3.287 -7.93 1 98.38 164 THR B C 1
ATOM 6797 O O . THR B 1 164 ? 34.281 3.125 -8.164 1 98.38 164 THR B O 1
ATOM 6800 N N . TYR B 1 165 ? 32.531 4.414 -7.676 1 98.81 165 TYR B N 1
ATOM 6801 C CA . TYR B 1 165 ? 33.344 5.625 -7.562 1 98.81 165 TYR B CA 1
ATOM 6802 C C . TYR B 1 165 ? 33.438 6.082 -6.109 1 98.81 165 TYR B C 1
ATOM 6804 O O . TYR B 1 165 ? 32.5 5.914 -5.336 1 98.81 165 TYR B O 1
ATOM 6812 N N . VAL B 1 166 ? 34.562 6.605 -5.805 1 98.94 166 VAL B N 1
ATOM 6813 C CA . VAL B 1 166 ? 34.719 7.211 -4.488 1 98.94 166 VAL B CA 1
ATOM 6814 C C . VAL B 1 166 ? 34.688 8.734 -4.613 1 98.94 166 VAL B C 1
ATOM 6816 O O . VAL B 1 166 ? 35.594 9.328 -5.223 1 98.94 166 VAL B O 1
ATOM 6819 N N . LEU B 1 167 ? 33.656 9.336 -4.09 1 98.94 167 LEU B N 1
ATOM 6820 C CA . LEU B 1 167 ? 33.531 10.789 -4.059 1 98.94 167 LEU B CA 1
ATOM 6821 C C . LEU B 1 167 ? 34.094 11.359 -2.756 1 98.94 167 LEU B C 1
ATOM 6823 O O . LEU B 1 167 ? 33.906 10.758 -1.691 1 98.94 167 LEU B O 1
ATOM 6827 N N . LYS B 1 168 ? 34.75 12.477 -2.879 1 98.88 168 LYS B N 1
ATOM 6828 C CA . LYS B 1 168 ? 35.344 13.133 -1.72 1 98.88 168 LYS B CA 1
ATOM 6829 C C . LYS B 1 168 ? 35.188 14.648 -1.809 1 98.88 168 LYS B C 1
ATOM 6831 O O . LYS B 1 168 ? 35.375 15.234 -2.877 1 98.88 168 LYS B O 1
ATOM 6836 N N . ALA B 1 169 ? 34.812 15.297 -0.798 1 98.94 169 ALA B N 1
ATOM 6837 C CA . ALA B 1 169 ? 34.781 16.75 -0.647 1 98.94 169 ALA B CA 1
ATOM 6838 C C . ALA B 1 169 ? 35.531 17.188 0.618 1 98.94 169 ALA B C 1
ATOM 6840 O O . ALA B 1 169 ? 35.25 16.688 1.71 1 98.94 169 ALA B O 1
ATOM 6841 N N . GLU B 1 170 ? 36.5 18.031 0.464 1 98.81 170 GLU B N 1
ATOM 6842 C CA . GLU B 1 170 ? 37.25 18.641 1.561 1 98.81 170 GLU B CA 1
ATOM 6843 C C . GLU B 1 170 ? 36.844 20.109 1.748 1 98.81 170 GLU B C 1
ATOM 6845 O O . GLU B 1 170 ? 36.969 20.906 0.818 1 98.81 170 GLU B O 1
ATOM 6850 N N . ILE B 1 171 ? 36.438 20.406 2.936 1 98.81 171 ILE B N 1
ATOM 6851 C CA . ILE B 1 171 ? 35.938 21.75 3.205 1 98.81 171 ILE B CA 1
ATOM 6852 C C . ILE B 1 171 ? 36.812 22.406 4.281 1 98.81 171 ILE B C 1
ATOM 6854 O O . ILE B 1 171 ? 37.031 21.828 5.34 1 98.81 171 ILE B O 1
ATOM 6858 N N . LYS B 1 172 ? 37.25 23.547 4.055 1 98.19 172 LYS B N 1
ATOM 6859 C CA . LYS B 1 172 ? 37.938 24.453 5 1 98.19 172 LYS B CA 1
ATOM 6860 C C . LYS B 1 172 ? 37.469 25.891 4.801 1 98.19 172 LYS B C 1
ATOM 6862 O O . LYS B 1 172 ? 38 26.609 3.957 1 98.19 172 LYS B O 1
ATOM 6867 N N . GLY B 1 173 ? 36.688 26.344 5.73 1 97.62 173 GLY B N 1
ATOM 6868 C CA . GLY B 1 173 ? 36.062 27.641 5.52 1 97.62 173 GLY B CA 1
ATOM 6869 C C . GLY B 1 173 ? 35.219 27.703 4.258 1 97.62 173 GLY B C 1
ATOM 6870 O O . GLY B 1 173 ? 34.281 26.938 4.102 1 97.62 173 GLY B O 1
ATOM 6871 N N . SER B 1 174 ? 35.656 28.641 3.371 1 98.38 174 SER B N 1
ATOM 6872 C CA . SER B 1 174 ? 34.969 28.766 2.102 1 98.38 174 SER B CA 1
ATOM 6873 C C . SER B 1 174 ? 35.594 27.891 1.024 1 98.38 174 SER B C 1
ATOM 6875 O O . SER B 1 174 ? 35.062 27.766 -0.079 1 98.38 174 SER B O 1
ATOM 6877 N N . HIS B 1 175 ? 36.656 27.297 1.325 1 98.69 175 HIS B N 1
ATOM 6878 C CA . HIS B 1 175 ? 37.438 26.562 0.332 1 98.69 175 HIS B CA 1
ATOM 6879 C C . HIS B 1 175 ? 36.969 25.109 0.246 1 98.69 175 HIS B C 1
ATOM 6881 O O . HIS B 1 175 ? 36.875 24.422 1.264 1 98.69 175 HIS B O 1
ATOM 6887 N N . VAL B 1 176 ? 36.656 24.672 -0.976 1 98.81 176 VAL B N 1
ATOM 6888 C CA . VAL B 1 176 ? 36.156 23.328 -1.217 1 98.81 176 VAL B CA 1
ATOM 6889 C C . VAL B 1 176 ? 37 22.641 -2.295 1 98.81 176 VAL B C 1
ATOM 6891 O O . VAL B 1 176 ? 37.219 23.203 -3.369 1 98.81 176 VAL B O 1
ATOM 6894 N N . ILE B 1 177 ? 37.469 21.469 -2.004 1 98.88 177 ILE B N 1
ATOM 6895 C CA . ILE B 1 177 ? 38.156 20.625 -2.977 1 98.88 177 ILE B CA 1
ATOM 6896 C C . ILE B 1 177 ? 37.375 19.328 -3.178 1 98.88 177 ILE B C 1
ATOM 6898 O O . ILE B 1 177 ? 37.062 18.625 -2.213 1 98.88 177 ILE B O 1
ATOM 6902 N N . CYS B 1 178 ? 37.031 19.047 -4.395 1 98.88 178 CYS B N 1
ATOM 6903 C CA . CYS B 1 178 ? 36.281 17.844 -4.711 1 98.88 178 CYS B CA 1
ATOM 6904 C C . CYS B 1 178 ? 37.094 16.906 -5.598 1 98.88 178 CYS B C 1
ATOM 6906 O O . CYS B 1 178 ? 37.75 17.359 -6.535 1 98.88 178 CYS B O 1
ATOM 6908 N N . SER B 1 179 ? 37 15.656 -5.293 1 98.81 179 SER B N 1
ATOM 6909 C CA . SER B 1 179 ? 37.75 14.648 -6.047 1 98.81 179 SER B CA 1
ATOM 6910 C C . SER B 1 179 ? 36.906 13.414 -6.312 1 98.81 179 SER B C 1
ATOM 6912 O O . SER B 1 179 ? 35.906 13.18 -5.621 1 98.81 179 SER B O 1
ATOM 6914 N N . VAL B 1 180 ? 37.188 12.75 -7.324 1 98.88 180 VAL B N 1
ATOM 6915 C CA . VAL B 1 180 ? 36.688 11.414 -7.629 1 98.88 180 VAL B CA 1
ATOM 6916 C C . VAL B 1 180 ? 37.875 10.438 -7.766 1 98.88 180 VAL B C 1
ATOM 6918 O O . VAL B 1 180 ? 38.781 10.656 -8.578 1 98.88 180 VAL B O 1
ATOM 6921 N N . ASP B 1 181 ? 37.875 9.414 -6.953 1 98.44 181 ASP B N 1
ATOM 6922 C CA . ASP B 1 181 ? 38.938 8.43 -6.965 1 98.44 181 ASP B CA 1
ATOM 6923 C C . ASP B 1 181 ? 40.312 9.109 -6.824 1 98.44 181 ASP B C 1
ATOM 6925 O O . ASP B 1 181 ? 41.219 8.859 -7.617 1 98.44 181 ASP B O 1
ATOM 6929 N N . ASP B 1 182 ? 40.375 10.031 -5.996 1 97.12 182 ASP B N 1
ATOM 6930 C CA . ASP B 1 182 ? 41.562 10.719 -5.543 1 97.12 182 ASP B CA 1
ATOM 6931 C C . ASP B 1 182 ? 42.062 11.703 -6.594 1 97.12 182 ASP B C 1
ATOM 6933 O O . ASP B 1 182 ? 43.125 12.336 -6.414 1 97.12 182 ASP B O 1
ATOM 6937 N N . LYS B 1 183 ? 41.344 11.836 -7.664 1 98.56 183 LYS B N 1
ATOM 6938 C CA . LYS B 1 183 ? 41.656 12.898 -8.625 1 98.56 183 LYS B CA 1
ATOM 6939 C C . LYS B 1 183 ? 40.812 14.141 -8.359 1 98.56 183 LYS B C 1
ATOM 6941 O O . LYS B 1 183 ? 39.562 14.062 -8.312 1 98.56 183 LYS B O 1
ATOM 6946 N N . VAL B 1 184 ? 41.5 15.305 -8.289 1 98.75 184 VAL B N 1
ATOM 6947 C CA . VAL B 1 184 ? 40.812 16.562 -7.992 1 98.75 184 VAL B CA 1
ATOM 6948 C C . VAL B 1 184 ? 40.156 17.094 -9.258 1 98.75 184 VAL B C 1
ATOM 6950 O O . VAL B 1 184 ? 40.781 17.172 -10.312 1 98.75 184 VAL B O 1
ATOM 6953 N N . TYR B 1 185 ? 38.906 17.5 -9.117 1 98.75 185 TYR B N 1
ATOM 6954 C CA . TYR B 1 185 ? 38.188 18.062 -10.25 1 98.75 185 TYR B CA 1
ATOM 6955 C C . TYR B 1 185 ? 37.781 19.5 -9.969 1 98.75 185 TYR B C 1
ATOM 6957 O O . TYR B 1 185 ? 37.656 20.312 -10.891 1 98.75 185 TYR B O 1
ATOM 6965 N N . PHE B 1 186 ? 37.438 19.797 -8.797 1 98.81 186 PHE B N 1
ATOM 6966 C CA . PHE B 1 186 ? 37.062 21.156 -8.414 1 98.81 186 PHE B CA 1
ATOM 6967 C C . PHE B 1 186 ? 37.906 21.641 -7.25 1 98.81 186 PHE B C 1
ATOM 6969 O O . PHE B 1 186 ? 38.188 20.875 -6.328 1 98.81 186 PHE B O 1
ATOM 6976 N N . ASP B 1 187 ? 38.406 22.797 -7.262 1 98.75 187 ASP B N 1
ATOM 6977 C CA . ASP B 1 187 ? 39.156 23.547 -6.246 1 98.75 187 ASP B CA 1
ATOM 6978 C C . ASP B 1 187 ? 38.719 25.016 -6.266 1 98.75 187 ASP B C 1
ATOM 6980 O O . ASP B 1 187 ? 39.219 25.797 -7.105 1 98.75 187 ASP B O 1
ATOM 6984 N N . LEU B 1 188 ? 37.781 25.344 -5.371 1 98.44 188 LEU B N 1
ATOM 6985 C CA . LEU B 1 188 ? 37.25 26.703 -5.457 1 98.44 188 LEU B CA 1
ATOM 6986 C C . LEU B 1 188 ? 36.781 27.188 -4.09 1 98.44 188 LEU B C 1
ATOM 6988 O O . LEU B 1 188 ? 36.719 26.406 -3.137 1 98.44 188 LEU B O 1
ATOM 6992 N N . ASP B 1 189 ? 36.531 28.5 -4.043 1 98.38 189 ASP B N 1
ATOM 6993 C CA . ASP B 1 189 ? 35.938 29.125 -2.867 1 98.38 189 ASP B CA 1
ATOM 6994 C C . ASP B 1 189 ? 34.469 29.422 -3.104 1 98.38 189 ASP B C 1
ATOM 6996 O O . ASP B 1 189 ? 34.062 29.844 -4.195 1 98.38 189 ASP B O 1
ATOM 7000 N N . THR B 1 190 ? 33.719 29.094 -2.146 1 98.31 190 THR B N 1
ATOM 7001 C CA . THR B 1 190 ? 32.312 29.469 -2.193 1 98.31 190 THR B CA 1
ATOM 7002 C C . THR B 1 190 ? 31.797 29.844 -0.805 1 98.31 190 THR B C 1
ATOM 7004 O O . THR B 1 190 ? 32.125 29.188 0.182 1 98.31 190 THR B O 1
ATOM 7007 N N . GLU B 1 191 ? 30.984 30.844 -0.742 1 97.44 191 GLU B N 1
ATOM 7008 C CA . GLU B 1 191 ? 30.438 31.312 0.526 1 97.44 191 GLU B CA 1
ATOM 7009 C C . GLU B 1 191 ? 29.469 30.281 1.119 1 97.44 191 GLU B C 1
ATOM 7011 O O . GLU B 1 191 ? 29.266 30.25 2.334 1 97.44 191 GLU B O 1
ATOM 7016 N N . TYR B 1 192 ? 28.953 29.422 0.308 1 98 192 TYR B N 1
ATOM 7017 C CA . TYR B 1 192 ? 27.953 28.438 0.742 1 98 192 TYR B CA 1
ATOM 7018 C C . TYR B 1 192 ? 28.594 27.391 1.645 1 98 192 TYR B C 1
ATOM 7020 O O . TYR B 1 192 ? 27.891 26.719 2.41 1 98 192 TYR B O 1
ATOM 7028 N N . ALA B 1 193 ? 29.859 27.219 1.565 1 98.5 193 ALA B N 1
ATOM 7029 C CA . ALA B 1 193 ? 30.547 26.203 2.365 1 98.5 193 ALA B CA 1
ATOM 7030 C C . ALA B 1 193 ? 30.688 26.656 3.814 1 98.5 193 ALA B C 1
ATOM 7032 O O . ALA B 1 193 ? 30.812 25.844 4.723 1 98.5 193 ALA B O 1
ATOM 7033 N N . ARG B 1 194 ? 30.641 27.969 4.02 1 97.62 194 ARG B N 1
ATOM 7034 C CA . ARG B 1 194 ? 30.906 28.547 5.336 1 97.62 194 ARG B CA 1
ATOM 7035 C C . ARG B 1 194 ? 29.812 28.172 6.328 1 97.62 194 ARG B C 1
ATOM 7037 O O . ARG B 1 194 ? 30.031 28.188 7.543 1 97.62 194 ARG B O 1
ATOM 7044 N N . GLN B 1 195 ? 28.688 27.781 5.852 1 97.19 195 GLN B N 1
ATOM 7045 C CA . GLN B 1 195 ? 27.562 27.484 6.738 1 97.19 195 GLN B CA 1
ATOM 7046 C C . GLN B 1 195 ? 27.812 26.188 7.5 1 97.19 195 GLN B C 1
ATOM 7048 O O . GLN B 1 195 ? 27.203 25.953 8.555 1 97.19 195 GLN B O 1
ATOM 7053 N N . GLY B 1 196 ? 28.688 25.312 7.027 1 98.19 196 GLY B N 1
ATOM 7054 C CA . GLY B 1 196 ? 28.828 24 7.629 1 98.19 196 GLY B CA 1
ATOM 7055 C C . GLY B 1 196 ? 27.547 23.188 7.617 1 98.19 196 GLY B C 1
ATOM 7056 O O . GLY B 1 196 ? 26.656 23.422 6.785 1 98.19 196 GLY B O 1
ATOM 7057 N N . GLY B 1 197 ? 27.578 22.141 8.508 1 98.5 197 GLY B N 1
ATOM 7058 C CA . GLY B 1 197 ? 26.375 21.344 8.633 1 98.5 197 GLY B CA 1
ATOM 7059 C C . GLY B 1 197 ? 26.594 19.875 8.383 1 98.5 197 GLY B C 1
ATOM 7060 O O . GLY B 1 197 ? 27.734 19.422 8.258 1 98.5 197 GLY B O 1
ATOM 7061 N N . LYS B 1 198 ? 25.562 19.141 8.273 1 98.56 198 LYS B N 1
ATOM 7062 C CA . LYS B 1 198 ? 25.5 17.688 8.148 1 98.56 198 LYS B CA 1
ATOM 7063 C C . LYS B 1 198 ? 26.047 17.234 6.797 1 98.56 198 LYS B C 1
ATOM 7065 O O . LYS B 1 198 ? 26.453 18.062 5.977 1 98.56 198 LYS B O 1
ATOM 7070 N N . VAL B 1 199 ? 26.094 15.938 6.684 1 98.88 199 VAL B N 1
ATOM 7071 C CA . VAL B 1 199 ? 26.422 15.32 5.398 1 98.88 199 VAL B CA 1
ATOM 7072 C C . VAL B 1 199 ? 25.219 14.508 4.902 1 98.88 199 VAL B C 1
ATOM 7074 O O . VAL B 1 199 ? 24.281 14.258 5.66 1 98.88 199 VAL B O 1
ATOM 7077 N N . ALA B 1 200 ? 25.266 14.117 3.609 1 98.88 200 ALA B N 1
ATOM 7078 C CA . ALA B 1 200 ? 24.156 13.367 3.031 1 98.88 200 ALA B CA 1
ATOM 7079 C C . ALA B 1 200 ? 24.641 12.445 1.915 1 98.88 200 ALA B C 1
ATOM 7081 O O . ALA B 1 200 ? 25.688 12.688 1.307 1 98.88 200 ALA B O 1
ATOM 7082 N N . ILE B 1 201 ? 23.969 11.383 1.721 1 98.94 201 ILE B N 1
ATOM 7083 C CA . ILE B 1 201 ? 23.953 10.656 0.454 1 98.94 201 ILE B CA 1
ATOM 7084 C C . ILE B 1 201 ? 22.641 10.898 -0.276 1 98.94 201 ILE B C 1
ATOM 7086 O O . ILE B 1 201 ? 21.594 11.008 0.354 1 98.94 201 ILE B O 1
ATOM 7090 N N . THR B 1 202 ? 22.719 11.07 -1.601 1 98.81 202 THR B N 1
ATOM 7091 C CA . THR B 1 202 ? 21.531 11.453 -2.346 1 98.81 202 THR B CA 1
ATOM 7092 C C . THR B 1 202 ? 21.562 10.859 -3.75 1 98.81 202 THR B C 1
ATOM 7094 O O . THR B 1 202 ? 22.625 10.75 -4.367 1 98.81 202 THR B O 1
ATOM 7097 N N . ALA B 1 203 ? 20.391 10.422 -4.199 1 98.69 203 ALA B N 1
ATOM 7098 C CA . ALA B 1 203 ? 20.234 9.891 -5.551 1 98.69 203 ALA B CA 1
ATOM 7099 C C . ALA B 1 203 ? 18.766 9.969 -5.996 1 98.69 203 ALA B C 1
ATOM 7101 O O . ALA B 1 203 ? 17.859 9.742 -5.199 1 98.69 203 ALA B O 1
ATOM 7102 N N . THR B 1 204 ? 18.578 10.273 -7.285 1 97.75 204 THR B N 1
ATOM 7103 C CA . THR B 1 204 ? 17.234 10.234 -7.867 1 97.75 204 THR B CA 1
ATOM 7104 C C . THR B 1 204 ? 17.062 9 -8.742 1 97.75 204 THR B C 1
ATOM 7106 O O . THR B 1 204 ? 16.125 8.922 -9.539 1 97.75 204 THR B O 1
ATOM 7109 N N . ILE B 1 205 ? 18.031 8.07 -8.695 1 97.44 205 ILE B N 1
ATOM 7110 C CA . ILE B 1 205 ? 18.031 6.805 -9.414 1 97.44 205 ILE B CA 1
ATOM 7111 C C . ILE B 1 205 ? 18.484 5.684 -8.484 1 97.44 205 ILE B C 1
ATOM 7113 O O . ILE B 1 205 ? 19.078 5.949 -7.43 1 97.44 205 ILE B O 1
ATOM 7117 N N . PRO B 1 206 ? 18.203 4.418 -8.891 1 97.75 206 PRO B N 1
ATOM 7118 C CA . PRO B 1 206 ? 18.766 3.344 -8.062 1 97.75 206 PRO B CA 1
ATOM 7119 C C . PRO B 1 206 ? 20.281 3.418 -7.945 1 97.75 206 PRO B C 1
ATOM 7121 O O . PRO B 1 206 ? 20.984 3.402 -8.961 1 97.75 206 PRO B O 1
ATOM 7124 N N . THR B 1 207 ? 20.734 3.533 -6.719 1 98.69 207 THR B N 1
ATOM 7125 C CA . THR B 1 207 ? 22.141 3.775 -6.441 1 98.69 207 THR B CA 1
ATOM 7126 C C . THR B 1 207 ? 22.562 3.086 -5.148 1 98.69 207 THR B C 1
ATOM 7128 O O . THR B 1 207 ? 21.828 3.102 -4.16 1 98.69 207 THR B O 1
ATOM 7131 N N . GLN B 1 208 ? 23.75 2.549 -5.199 1 98.38 208 GLN B N 1
ATOM 7132 C CA . GLN B 1 208 ? 24.312 1.869 -4.039 1 98.38 208 GLN B CA 1
ATOM 7133 C C . GLN B 1 208 ? 25.422 2.699 -3.406 1 98.38 208 GLN B C 1
ATOM 7135 O O . GLN B 1 208 ? 26.328 3.17 -4.102 1 98.38 208 GLN B O 1
ATOM 7140 N N . PHE B 1 209 ? 25.359 2.861 -2.1 1 98.94 209 PHE B N 1
ATOM 7141 C CA . PHE B 1 209 ? 26.422 3.473 -1.305 1 98.94 209 PHE B CA 1
ATOM 7142 C C . PHE B 1 209 ? 27.078 2.445 -0.385 1 98.94 209 PHE B C 1
ATOM 7144 O O . PHE B 1 209 ? 26.391 1.785 0.398 1 98.94 209 PHE B O 1
ATOM 7151 N N . GLY B 1 210 ? 28.422 2.336 -0.424 1 98.81 210 GLY B N 1
ATOM 7152 C CA . GLY B 1 210 ? 29.094 1.278 0.31 1 98.81 210 GLY B CA 1
ATOM 7153 C C . GLY B 1 210 ? 29.656 1.738 1.645 1 98.81 210 GLY B C 1
ATOM 7154 O O . GLY B 1 210 ? 29.766 0.948 2.584 1 98.81 210 GLY B O 1
ATOM 7155 N N . PHE B 1 211 ? 30.094 2.969 1.72 1 98.81 211 PHE B N 1
ATOM 7156 C CA . PHE B 1 211 ? 30.547 3.555 2.973 1 98.81 211 PHE B CA 1
ATOM 7157 C C . PHE B 1 211 ? 30.438 5.074 2.934 1 98.81 211 PHE B C 1
ATOM 7159 O O . PHE B 1 211 ? 30.297 5.664 1.86 1 98.81 211 PHE B O 1
ATOM 7166 N N . VAL B 1 212 ? 30.406 5.699 4.047 1 98.94 212 VAL B N 1
ATOM 7167 C CA . VAL B 1 212 ? 30.484 7.145 4.242 1 98.94 212 VAL B CA 1
ATOM 7168 C C . VAL B 1 212 ? 31.391 7.453 5.43 1 98.94 212 VAL B C 1
ATOM 7170 O O . VAL B 1 212 ? 31.109 7.047 6.559 1 98.94 212 VAL B O 1
ATOM 7173 N N . ASN B 1 213 ? 32.469 8.125 5.133 1 98.75 213 ASN B N 1
ATOM 7174 C CA . ASN B 1 213 ? 33.406 8.531 6.164 1 98.75 213 ASN B CA 1
ATOM 7175 C C . ASN B 1 213 ? 33.531 10.055 6.242 1 98.75 213 ASN B C 1
ATOM 7177 O O . ASN B 1 213 ? 33.625 10.727 5.215 1 98.75 213 ASN B O 1
ATOM 7181 N N . VAL B 1 214 ? 33.5 10.555 7.422 1 98.88 214 VAL B N 1
ATOM 7182 C CA . VAL B 1 214 ? 33.688 11.984 7.656 1 98.88 214 VAL B CA 1
ATOM 7183 C C . VAL B 1 214 ? 34.75 12.195 8.719 1 98.88 214 VAL B C 1
ATOM 7185 O O . VAL B 1 214 ? 34.656 11.688 9.828 1 98.88 214 VAL B O 1
ATOM 7188 N N . THR B 1 215 ? 35.781 12.953 8.375 1 98.75 215 THR B N 1
ATOM 7189 C CA . THR B 1 215 ? 36.875 13.227 9.289 1 98.75 215 THR B CA 1
ATOM 7190 C C . THR B 1 215 ? 37.156 14.727 9.383 1 98.75 215 THR B C 1
ATOM 7192 O O . THR B 1 215 ? 36.719 15.492 8.516 1 98.75 215 THR B O 1
ATOM 7195 N N . THR B 1 216 ? 37.781 15.117 10.438 1 98.44 216 THR B N 1
ATOM 7196 C CA . THR B 1 216 ? 38.219 16.5 10.641 1 98.44 216 THR B CA 1
ATOM 7197 C C . THR B 1 216 ? 39.469 16.531 11.523 1 98.44 216 THR B C 1
ATOM 7199 O O . THR B 1 216 ? 40 15.492 11.875 1 98.44 216 THR B O 1
ATOM 7202 N N . SER B 1 217 ? 40 17.719 11.789 1 97.56 217 SER B N 1
ATOM 7203 C CA . SER B 1 217 ? 41.094 17.844 12.711 1 97.56 217 SER B CA 1
ATOM 7204 C C . SER B 1 217 ? 40.625 17.781 14.164 1 97.56 217 SER B C 1
ATOM 7206 O O . SER B 1 217 ? 39.469 18.016 14.445 1 97.56 217 SER B O 1
ATOM 7208 N N . GLU B 1 218 ? 41.531 17.5 15.031 1 97.31 218 GLU B N 1
ATOM 7209 C CA . GLU B 1 218 ? 41.219 17.5 16.453 1 97.31 218 GLU B CA 1
ATOM 7210 C C . GLU B 1 218 ? 40.75 18.891 16.906 1 97.31 218 GLU B C 1
ATOM 7212 O O . GLU B 1 218 ? 39.844 19 17.734 1 97.31 218 GLU B O 1
ATOM 7217 N N . SER B 1 219 ? 41.469 19.828 16.391 1 97.25 219 SER B N 1
ATOM 7218 C CA . SER B 1 219 ? 41.125 21.188 16.75 1 97.25 219 SER B CA 1
ATOM 7219 C C . SER B 1 219 ? 39.719 21.531 16.281 1 97.25 219 SER B C 1
ATOM 7221 O O . SER B 1 219 ? 38.938 22.172 17.016 1 97.25 219 SER B O 1
ATOM 7223 N N . THR B 1 220 ? 39.375 21.188 15.094 1 97.69 220 THR B N 1
ATOM 7224 C CA . THR B 1 220 ? 38.031 21.422 14.57 1 97.69 220 THR B CA 1
ATOM 7225 C C . THR B 1 220 ? 37 20.641 15.367 1 97.69 220 THR B C 1
ATOM 7227 O O . THR B 1 220 ? 35.906 21.141 15.641 1 97.69 220 THR B O 1
ATOM 7230 N N . ALA B 1 221 ? 37.281 19.422 15.656 1 98.19 221 ALA B N 1
ATOM 7231 C CA . ALA B 1 221 ? 36.375 18.609 16.469 1 98.19 221 ALA B CA 1
ATOM 7232 C C . ALA B 1 221 ? 36.094 19.297 17.797 1 98.19 221 ALA B C 1
ATOM 7234 O O . ALA B 1 221 ? 34.938 19.297 18.266 1 98.19 221 ALA B O 1
ATOM 7235 N N . ALA B 1 222 ? 37.125 19.797 18.406 1 97.81 222 ALA B N 1
ATOM 7236 C CA . ALA B 1 222 ? 36.938 20.516 19.656 1 97.81 222 ALA B CA 1
ATOM 7237 C C . ALA B 1 222 ? 36.062 21.75 19.453 1 97.81 222 ALA B C 1
ATOM 7239 O O . ALA B 1 222 ? 35.281 22.109 20.328 1 97.81 222 ALA B O 1
ATOM 7240 N N . SER B 1 223 ? 36.344 22.438 18.344 1 97.69 223 SER B N 1
ATOM 7241 C CA . SER B 1 223 ? 35.531 23.609 18.031 1 97.69 223 SER B CA 1
ATOM 7242 C C . SER B 1 223 ? 34.062 23.234 17.828 1 97.69 223 SER B C 1
ATOM 7244 O O . SER B 1 223 ? 33.156 24 18.219 1 97.69 223 SER B O 1
ATOM 7246 N N . ILE B 1 224 ? 33.812 22.141 17.141 1 98.19 224 ILE B N 1
ATOM 7247 C CA . ILE B 1 224 ? 32.438 21.641 16.938 1 98.19 224 ILE B CA 1
ATOM 7248 C C . ILE B 1 224 ? 31.797 21.359 18.297 1 98.19 224 ILE B C 1
ATOM 7250 O O . ILE B 1 224 ? 30.672 21.766 18.547 1 98.19 224 ILE B O 1
ATOM 7254 N N . ASP B 1 225 ? 32.5 20.688 19.172 1 98.06 225 ASP B N 1
ATOM 7255 C CA . ASP B 1 225 ? 31.984 20.391 20.5 1 98.06 225 ASP B CA 1
ATOM 7256 C C . ASP B 1 225 ? 31.703 21.672 21.281 1 98.06 225 ASP B C 1
ATOM 7258 O O . ASP B 1 225 ? 30.719 21.75 22.016 1 98.06 225 ASP B O 1
ATOM 7262 N N . ALA B 1 226 ? 32.625 22.562 21.141 1 98.19 226 ALA B N 1
ATOM 7263 C CA . ALA B 1 226 ? 32.438 23.844 21.828 1 98.19 226 ALA B CA 1
ATOM 7264 C C . ALA B 1 226 ? 31.188 24.562 21.328 1 98.19 226 ALA B C 1
ATOM 7266 O O . ALA B 1 226 ? 30.469 25.172 22.125 1 98.19 226 ALA B O 1
ATOM 7267 N N . ALA B 1 227 ? 31.031 24.516 20.078 1 97.56 227 ALA B N 1
ATOM 7268 C CA . ALA B 1 227 ? 29.844 25.156 19.5 1 97.56 227 ALA B CA 1
ATOM 7269 C C . ALA B 1 227 ? 28.562 24.469 19.984 1 97.56 227 ALA B C 1
ATOM 7271 O O . ALA B 1 227 ? 27.578 25.141 20.281 1 97.56 227 ALA B O 1
ATOM 7272 N N . ARG B 1 228 ? 28.562 23.141 20.016 1 96.81 228 ARG B N 1
ATOM 7273 C CA . ARG B 1 228 ? 27.453 22.375 20.531 1 96.81 228 ARG B CA 1
ATOM 7274 C C . ARG B 1 228 ? 27.141 22.766 21.969 1 96.81 228 ARG B C 1
ATOM 7276 O O . ARG B 1 228 ? 25.984 23 22.328 1 96.81 228 ARG B O 1
ATOM 7283 N N . ASN B 1 229 ? 28.141 22.812 22.734 1 97.56 229 ASN B N 1
ATOM 7284 C CA . ASN B 1 229 ? 27.984 23.141 24.141 1 97.56 229 ASN B CA 1
ATOM 7285 C C . ASN B 1 229 ? 27.531 24.578 24.344 1 97.56 229 ASN B C 1
ATOM 7287 O O . ASN B 1 229 ? 26.781 24.875 25.266 1 97.56 229 ASN B O 1
ATOM 7291 N N . ALA B 1 230 ? 28.078 25.422 23.5 1 97.5 230 ALA B N 1
ATOM 7292 C CA . ALA B 1 230 ? 27.641 26.828 23.562 1 97.5 230 ALA B CA 1
ATOM 7293 C C . ALA B 1 230 ? 26.141 26.953 23.297 1 97.5 230 ALA B C 1
ATOM 7295 O O . ALA B 1 230 ? 25.453 27.719 23.953 1 97.5 230 ALA B O 1
ATOM 7296 N N . TYR B 1 231 ? 25.734 26.266 22.344 1 95.56 231 TYR B N 1
ATOM 7297 C CA . TYR B 1 231 ? 24.312 26.281 22.047 1 95.56 231 TYR B CA 1
ATOM 7298 C C . TYR B 1 231 ? 23.5 25.688 23.188 1 95.56 231 TYR B C 1
ATOM 7300 O O . TYR B 1 231 ? 22.453 26.219 23.562 1 95.56 231 TYR B O 1
ATOM 7308 N N . LYS B 1 232 ? 23.922 24.578 23.672 1 96.38 232 LYS B N 1
ATOM 7309 C CA . LYS B 1 232 ? 23.266 23.984 24.828 1 96.38 232 LYS B CA 1
ATOM 7310 C C . LYS B 1 232 ? 23.188 24.969 25.984 1 96.38 232 LYS B C 1
ATOM 7312 O O . LYS B 1 232 ? 22.156 25.062 26.656 1 96.38 232 LYS B O 1
ATOM 7317 N N . ALA B 1 233 ? 24.25 25.625 26.234 1 97.56 233 ALA B N 1
ATOM 7318 C CA . ALA B 1 233 ? 24.297 26.609 27.312 1 97.56 233 ALA B CA 1
ATOM 7319 C C . ALA B 1 233 ? 23.344 27.766 27.031 1 97.56 233 ALA B C 1
ATOM 7321 O O . ALA B 1 233 ? 22.703 28.281 27.953 1 97.56 233 ALA B O 1
ATOM 7322 N N . GLU B 1 234 ? 23.359 28.141 25.812 1 97.19 234 GLU B N 1
ATOM 7323 C CA . GLU B 1 234 ? 22.422 29.203 25.422 1 97.19 234 GLU B CA 1
ATOM 7324 C C . GLU B 1 234 ? 20.984 28.781 25.703 1 97.19 234 GLU B C 1
ATOM 7326 O O . GLU B 1 234 ? 20.188 29.562 26.219 1 97.19 234 GLU B O 1
ATOM 7331 N N . CYS B 1 235 ? 20.641 27.609 25.344 1 96.88 235 CYS B N 1
ATOM 7332 C CA . CYS B 1 235 ? 19.297 27.094 25.594 1 96.88 235 CYS B CA 1
ATOM 7333 C C . CYS B 1 235 ? 19.016 27 27.094 1 96.88 235 CYS B C 1
ATOM 7335 O O . CYS B 1 235 ? 17.953 27.406 27.547 1 96.88 235 CYS B O 1
ATOM 7337 N N . GLU B 1 236 ? 19.953 26.469 27.828 1 97.31 236 GLU B N 1
ATOM 7338 C CA . GLU B 1 236 ? 19.781 26.344 29.266 1 97.31 236 GLU B CA 1
ATOM 7339 C C . GLU B 1 236 ? 19.594 27.703 29.922 1 97.31 236 GLU B C 1
ATOM 7341 O O . GLU B 1 236 ? 18.766 27.844 30.844 1 97.31 236 GLU B O 1
ATOM 7346 N N . ASP B 1 237 ? 20.375 28.609 29.5 1 97.69 237 ASP B N 1
ATOM 7347 C CA . ASP B 1 237 ? 20.25 29.969 30.016 1 97.69 23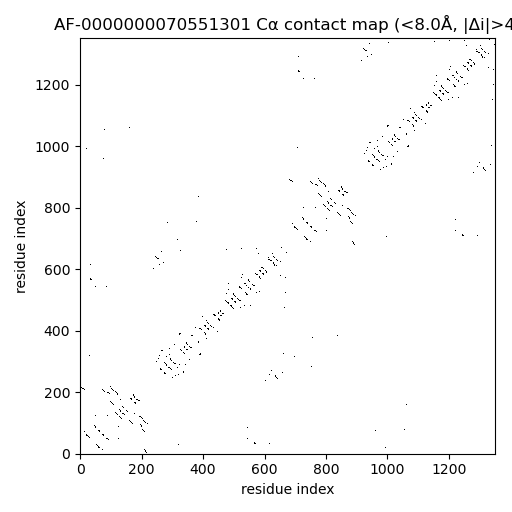7 ASP B CA 1
ATOM 7348 C C . ASP B 1 237 ? 18.875 30.531 29.703 1 97.69 237 ASP B C 1
ATOM 7350 O O . ASP B 1 237 ? 18.234 31.141 30.578 1 97.69 237 ASP B O 1
ATOM 7354 N N . ALA B 1 238 ? 18.469 30.375 28.484 1 96.94 238 ALA B N 1
ATOM 7355 C CA . ALA B 1 238 ? 17.141 30.859 28.078 1 96.94 238 ALA B CA 1
ATOM 7356 C C . ALA B 1 238 ? 16.047 30.156 28.875 1 96.94 238 ALA B C 1
ATOM 7358 O O . ALA B 1 238 ? 15.102 30.781 29.344 1 96.94 238 ALA B O 1
ATOM 7359 N N . GLN B 1 239 ? 16.172 28.891 29 1 97.38 239 GLN B N 1
ATOM 7360 C CA . GLN B 1 239 ? 15.195 28.078 29.719 1 97.38 239 GLN B CA 1
ATOM 7361 C C . GLN B 1 239 ? 15.086 28.5 31.188 1 97.38 239 GLN B C 1
ATOM 7363 O O . GLN B 1 239 ? 14.008 28.438 31.781 1 97.38 239 GLN B O 1
ATOM 7368 N N . ALA B 1 240 ? 16.188 28.906 31.75 1 97 240 ALA B N 1
ATOM 7369 C CA . ALA B 1 240 ? 16.219 29.312 33.156 1 97 240 ALA B CA 1
ATOM 7370 C C . ALA B 1 240 ? 15.375 30.562 33.375 1 97 240 ALA B C 1
ATOM 7372 O O . ALA B 1 240 ? 14.953 30.828 34.5 1 97 240 ALA B O 1
ATOM 7373 N N . HIS B 1 241 ? 15.078 31.266 32.375 1 95.25 241 HIS B N 1
ATOM 7374 C CA . HIS B 1 241 ? 14.359 32.531 32.5 1 95.25 241 HIS B CA 1
ATOM 7375 C C . HIS B 1 241 ? 12.852 32.312 32.406 1 95.25 241 HIS B C 1
ATOM 7377 O O . HIS B 1 241 ? 12.07 33.219 32.656 1 95.25 241 HIS B O 1
ATOM 7383 N N . TYR B 1 242 ? 12.445 31.109 32.094 1 96 242 TYR B N 1
ATOM 7384 C CA . TYR B 1 242 ? 11.023 30.875 31.859 1 96 242 TYR B CA 1
ATOM 7385 C C . TYR B 1 242 ? 10.531 29.703 32.719 1 96 242 TYR B C 1
ATOM 7387 O O . TYR B 1 242 ? 11.312 28.812 33.062 1 96 242 TYR B O 1
ATOM 7395 N N . PRO B 1 243 ? 9.227 29.703 33.031 1 96.38 243 PRO B N 1
ATOM 7396 C CA . PRO B 1 243 ? 8.672 28.562 33.781 1 96.38 243 PRO B CA 1
ATOM 7397 C C . PRO B 1 243 ? 8.758 27.25 33 1 96.38 243 PRO B C 1
ATOM 7399 O O . PRO B 1 243 ? 8.578 27.25 31.781 1 96.38 243 PRO B O 1
ATOM 7402 N N . LYS B 1 244 ? 9 26.219 33.719 1 97.5 244 LYS B N 1
ATOM 7403 C CA . LYS B 1 244 ? 8.969 24.875 33.156 1 97.5 244 LYS B CA 1
ATOM 7404 C C . LYS B 1 244 ? 7.539 24.344 33.062 1 97.5 244 LYS B C 1
ATOM 7406 O O . LYS B 1 244 ? 6.613 24.953 33.625 1 97.5 244 LYS B O 1
ATOM 7411 N N . MET B 1 245 ? 7.449 23.25 32.344 1 97.81 245 MET B N 1
ATOM 7412 C CA . MET B 1 245 ? 6.156 22.562 32.281 1 97.81 245 MET B CA 1
ATOM 7413 C C . MET B 1 245 ? 5.883 21.812 33.594 1 97.81 245 MET B C 1
ATOM 7415 O O . MET B 1 245 ? 6.75 21.078 34.094 1 97.81 245 MET B O 1
ATOM 7419 N N . LYS B 1 246 ? 4.777 22.062 34.094 1 97.5 246 LYS B N 1
ATOM 7420 C CA . LYS B 1 246 ? 4.273 21.312 35.25 1 97.5 246 LYS B CA 1
ATOM 7421 C C . LYS B 1 246 ? 3.059 20.469 34.844 1 97.5 246 LYS B C 1
ATOM 7423 O O . LYS B 1 246 ? 2.084 21 34.312 1 97.5 246 LYS B O 1
ATOM 7428 N N . LEU B 1 247 ? 3.158 19.203 35.156 1 98 247 LEU B N 1
ATOM 7429 C CA . LEU B 1 247 ? 2.043 18.312 34.844 1 98 247 LEU B CA 1
ATOM 7430 C C . LEU B 1 247 ? 0.832 18.641 35.719 1 98 247 LEU B C 1
ATOM 7432 O O . LEU B 1 247 ? 0.926 18.641 36.938 1 98 247 LEU B O 1
ATOM 7436 N N . LEU B 1 248 ? -0.237 18.906 35.062 1 96.31 248 LEU B N 1
ATOM 7437 C CA . LEU B 1 248 ? -1.482 19.234 35.75 1 96.31 248 LEU B CA 1
ATOM 7438 C C . LEU B 1 248 ? -2.387 18 35.844 1 96.31 248 LEU B C 1
ATOM 7440 O O . LEU B 1 248 ? -3.012 17.766 36.875 1 96.31 248 LEU B O 1
ATOM 7444 N N . LYS B 1 249 ? -2.523 17.281 34.688 1 96.75 249 LYS B N 1
ATOM 7445 C CA . LYS B 1 249 ? -3.441 16.156 34.656 1 96.75 249 LYS B CA 1
ATOM 7446 C C . LYS B 1 249 ? -2.928 15.07 33.688 1 96.75 249 LYS B C 1
ATOM 7448 O O . LYS B 1 249 ? -2.318 15.383 32.656 1 96.75 249 LYS B O 1
ATOM 7453 N N . LYS B 1 250 ? -3.168 13.852 34.125 1 97.75 250 LYS B N 1
ATOM 7454 C CA . LYS B 1 250 ? -3.086 12.68 33.25 1 97.75 250 LYS B CA 1
ATOM 7455 C C . LYS B 1 250 ? -4.465 12.062 33.031 1 97.75 250 LYS B C 1
ATOM 7457 O O . LYS B 1 250 ? -5.188 11.789 34 1 97.75 250 LYS B O 1
ATOM 7462 N N . ILE B 1 251 ? -4.785 11.844 31.812 1 98.25 251 ILE B N 1
ATOM 7463 C CA . ILE B 1 251 ? -6.121 11.336 31.5 1 98.25 251 ILE B CA 1
ATOM 7464 C C . ILE B 1 251 ? -6.008 10.016 30.75 1 98.25 251 ILE B C 1
ATOM 7466 O O . ILE B 1 251 ? -5.324 9.93 29.719 1 98.25 251 ILE B O 1
ATOM 7470 N N . ASP B 1 252 ? -6.625 8.969 31.266 1 97.81 252 ASP B N 1
ATOM 7471 C CA . ASP B 1 252 ? -6.824 7.703 30.562 1 97.81 252 ASP B CA 1
ATOM 7472 C C . ASP B 1 252 ? -7.973 7.805 29.547 1 97.81 252 ASP B C 1
ATOM 7474 O O . ASP B 1 252 ? -9.125 8.016 29.938 1 97.81 252 ASP B O 1
ATOM 7478 N N . LEU B 1 253 ? -7.656 7.586 28.328 1 96.81 253 LEU B N 1
ATOM 7479 C CA . LEU B 1 253 ? -8.664 7.801 27.297 1 96.81 253 LEU B CA 1
ATOM 7480 C C . LEU B 1 253 ? -9.453 6.52 27.031 1 96.81 253 LEU B C 1
ATOM 7482 O O . LEU B 1 253 ? -10.312 6.488 26.156 1 96.81 253 LEU B O 1
ATOM 7486 N N . LYS B 1 254 ? -9.102 5.426 27.734 1 95.31 254 LYS B N 1
ATOM 7487 C CA . LYS B 1 254 ? -9.891 4.195 27.781 1 95.31 254 LYS B CA 1
ATOM 7488 C C . LYS B 1 254 ? -10.086 3.602 26.391 1 95.31 254 LYS B C 1
ATOM 7490 O O . LYS B 1 254 ? -11.172 3.119 26.078 1 95.31 254 LYS B O 1
ATOM 7495 N N . GLY B 1 255 ? -9.109 3.785 25.531 1 92.5 255 GLY B N 1
ATOM 7496 C CA . GLY B 1 255 ? -9.18 3.232 24.188 1 92.5 255 GLY B CA 1
ATOM 7497 C C . GLY B 1 255 ? -10.016 4.074 23.234 1 92.5 255 GLY B C 1
ATOM 7498 O O . GLY B 1 255 ? -10.242 3.682 22.094 1 92.5 255 GLY B O 1
ATOM 7499 N N . CYS B 1 256 ? -10.445 5.254 23.625 1 94.75 256 CYS B N 1
ATOM 7500 C CA . CYS B 1 256 ? -11.312 6.105 22.812 1 94.75 256 CYS B CA 1
ATOM 7501 C C . CYS B 1 256 ? -10.531 7.254 22.188 1 94.75 256 CYS B C 1
ATOM 7503 O O . CYS B 1 256 ? -11.117 8.18 21.625 1 94.75 256 CYS B O 1
ATOM 7505 N N . GLY B 1 257 ? -9.219 7.113 22.328 1 93.19 257 GLY B N 1
ATOM 7506 C CA . GLY B 1 257 ? -8.383 8.18 21.797 1 93.19 257 GLY B CA 1
ATOM 7507 C C . GLY B 1 257 ? -8.43 8.273 20.281 1 93.19 257 GLY B C 1
ATOM 7508 O O . GLY B 1 257 ? -9.102 7.48 19.625 1 93.19 257 GLY B O 1
ATOM 7509 N N . THR B 1 258 ? -7.832 9.312 19.766 1 94.06 258 THR B N 1
ATOM 7510 C CA . THR B 1 258 ? -7.812 9.633 18.344 1 94.06 258 THR B CA 1
ATOM 7511 C C . THR B 1 258 ? -6.523 10.359 17.969 1 94.06 258 THR B C 1
ATOM 7513 O O . THR B 1 258 ? -5.711 10.68 18.844 1 94.06 258 THR B O 1
ATOM 7516 N N . GLY B 1 259 ? -6.312 10.484 16.703 1 92.81 259 GLY B N 1
ATOM 7517 C CA . GLY B 1 259 ? -5.297 11.422 16.266 1 92.81 259 GLY B CA 1
ATOM 7518 C C . GLY B 1 259 ? -5.66 12.867 16.547 1 92.81 259 GLY B C 1
ATOM 7519 O O . GLY B 1 259 ? -6.086 13.203 17.656 1 92.81 259 GLY B O 1
ATOM 7520 N N . ARG B 1 260 ? -5.566 13.711 15.586 1 92.88 260 ARG B N 1
ATOM 7521 C CA . ARG B 1 260 ? -5.715 15.141 15.836 1 92.88 260 ARG B CA 1
ATOM 7522 C C . ARG B 1 260 ? -7.176 15.562 15.734 1 92.88 260 ARG B C 1
ATOM 7524 O O . ARG B 1 260 ? -7.48 16.75 15.711 1 92.88 260 ARG B O 1
ATOM 7531 N N . GLN B 1 261 ? -8.086 14.609 15.766 1 94.69 261 GLN B N 1
ATOM 7532 C CA . GLN B 1 261 ? -9.508 14.93 15.711 1 94.69 261 GLN B CA 1
ATOM 7533 C C . GLN B 1 261 ? -10.07 15.164 17.109 1 94.69 261 GLN B C 1
ATOM 7535 O O . GLN B 1 261 ? -11.031 14.508 17.516 1 94.69 261 GLN B O 1
ATOM 7540 N N . LEU B 1 262 ? -9.484 16.078 17.797 1 96 262 LEU B N 1
ATOM 7541 C CA . LEU B 1 262 ? -9.836 16.516 19.141 1 96 262 LEU B CA 1
ATOM 7542 C C . LEU B 1 262 ? -10.367 17.953 19.109 1 96 262 LEU B C 1
ATOM 7544 O O . LEU B 1 262 ? -9.805 18.812 18.422 1 96 262 LEU B O 1
ATOM 7548 N N . ARG B 1 263 ? -11.539 18.188 19.844 1 97.12 263 ARG B N 1
ATOM 7549 C CA . ARG B 1 263 ? -12.102 19.516 20.016 1 97.12 263 ARG B CA 1
ATOM 7550 C C . ARG B 1 263 ? -12.383 19.828 21.484 1 97.12 263 ARG B C 1
ATOM 7552 O O . ARG B 1 263 ? -12.773 18.938 22.234 1 97.12 263 ARG B O 1
ATOM 7559 N N . PHE B 1 264 ? -12.195 21.094 21.859 1 97 264 PHE B N 1
ATOM 7560 C CA . PHE B 1 264 ? -12.516 21.562 23.203 1 97 264 PHE B CA 1
ATOM 7561 C C . PHE B 1 264 ? -13.695 22.531 23.156 1 97 264 PHE B C 1
ATOM 7563 O O . PHE B 1 264 ? -13.844 23.297 22.203 1 97 264 PHE B O 1
ATOM 7570 N N . GLY B 1 265 ? -14.492 22.5 24.109 1 96.94 265 GLY B N 1
ATOM 7571 C CA . GLY B 1 265 ? -15.602 23.438 24.266 1 96.94 265 GLY B CA 1
ATOM 7572 C C . GLY B 1 265 ? -16.297 23.312 25.609 1 96.94 265 GLY B C 1
ATOM 7573 O O . GLY B 1 265 ? -15.789 22.656 26.531 1 96.94 265 GLY B O 1
ATOM 7574 N N . HIS B 1 266 ? -17.453 24.031 25.812 1 96.81 266 HIS B N 1
ATOM 7575 C CA . HIS B 1 266 ? -18.188 24.078 27.062 1 96.81 266 HIS B CA 1
ATOM 7576 C C . HIS B 1 266 ? -19.531 23.344 26.938 1 96.81 266 HIS B C 1
ATOM 7578 O O . HIS B 1 266 ? -20.578 23.969 26.906 1 96.81 266 HIS B O 1
ATOM 7584 N N . LEU B 1 267 ? -19.406 22.062 27.016 1 98.12 267 LEU B N 1
ATOM 7585 C CA . LEU B 1 267 ? -20.578 21.219 26.781 1 98.12 267 LEU B CA 1
ATOM 7586 C C . LEU B 1 267 ? -21.562 21.297 27.938 1 98.12 267 LEU B C 1
ATOM 7588 O O . LEU B 1 267 ? -22.781 21.234 27.734 1 98.12 267 LEU B O 1
ATOM 7592 N N . LEU B 1 268 ? -21.062 21.562 29.141 1 96.06 268 LEU B N 1
ATOM 7593 C CA . LEU B 1 268 ? -21.891 21.469 30.344 1 96.06 268 LEU B CA 1
ATOM 7594 C C . LEU B 1 268 ? -22.281 22.875 30.828 1 96.06 268 LEU B C 1
ATOM 7596 O O . LEU B 1 268 ? -23.062 23 31.781 1 96.06 268 LEU B O 1
ATOM 7600 N N . GLY B 1 269 ? -21.75 23.891 30.266 1 90.75 269 GLY B N 1
ATOM 7601 C CA . GLY B 1 269 ? -22.109 25.25 30.609 1 90.75 269 GLY B CA 1
ATOM 7602 C C . GLY B 1 269 ? -21.625 25.656 32 1 90.75 269 GLY B C 1
ATOM 7603 O O . GLY B 1 269 ? -22.125 26.625 32.562 1 90.75 269 GLY B O 1
ATOM 7604 N N . ASN B 1 270 ? -20.719 25.016 32.562 1 89.69 270 ASN B N 1
ATOM 7605 C CA . ASN B 1 270 ? -20.25 25.281 33.906 1 89.69 270 ASN B CA 1
ATOM 7606 C C . ASN B 1 270 ? -18.969 26.109 33.906 1 89.69 270 ASN B C 1
ATOM 7608 O O . ASN B 1 270 ? -18.312 26.266 34.969 1 89.69 270 ASN B O 1
ATOM 7612 N N . GLY B 1 271 ? -18.594 26.531 32.812 1 90 271 GLY B N 1
ATOM 7613 C CA . GLY B 1 271 ? -17.391 27.344 32.688 1 90 271 GLY B CA 1
ATOM 7614 C C . GLY B 1 271 ? -16.125 26.531 32.5 1 90 271 GLY B C 1
ATOM 7615 O O . GLY B 1 271 ? -15.078 27.062 32.156 1 90 271 GLY B O 1
ATOM 7616 N N . GLU B 1 272 ? -16.25 25.297 32.688 1 93.94 272 GLU B N 1
ATOM 7617 C CA . GLU B 1 272 ? -15.109 24.422 32.469 1 93.94 272 GLU B CA 1
ATOM 7618 C C . GLU B 1 272 ? -15.109 23.844 31.062 1 93.94 272 GLU B C 1
ATOM 7620 O O . GLU B 1 272 ? -16.172 23.609 30.484 1 93.94 272 GLU B O 1
ATOM 7625 N N . TYR B 1 273 ? -13.906 23.625 30.578 1 96.38 273 TYR B N 1
ATOM 7626 C CA . TYR B 1 273 ? -13.789 23 29.266 1 96.38 273 TYR B CA 1
ATOM 7627 C C . TYR B 1 273 ? -14.078 21.5 29.344 1 96.38 273 TYR B C 1
ATOM 7629 O O . TYR B 1 273 ? -13.734 20.844 30.328 1 96.38 273 TYR B O 1
ATOM 7637 N N . GLN B 1 274 ? -14.75 20.969 28.422 1 97.81 274 GLN B N 1
ATOM 7638 C CA . GLN B 1 274 ? -14.828 19.562 28.047 1 97.81 274 GLN B CA 1
ATOM 7639 C C . GLN B 1 274 ? -14.18 19.312 26.703 1 97.81 274 GLN B C 1
ATOM 7641 O O . GLN B 1 274 ? -13.656 20.25 26.078 1 97.81 274 GLN B O 1
ATOM 7646 N N . MET B 1 275 ? -14.094 18.016 26.312 1 97.94 275 MET B N 1
ATOM 7647 C CA . MET B 1 275 ? -13.516 17.719 25.016 1 97.94 275 MET B CA 1
ATOM 7648 C C . MET B 1 275 ? -14.297 16.609 24.312 1 97.94 275 MET B C 1
ATOM 7650 O O . MET B 1 275 ? -14.984 15.828 24.953 1 97.94 275 MET B O 1
ATOM 7654 N N . VAL B 1 276 ? -14.273 16.594 22.984 1 98.25 276 VAL B N 1
ATOM 7655 C CA . VAL B 1 276 ? -14.836 15.539 22.156 1 98.25 276 VAL B CA 1
ATOM 7656 C C . VAL B 1 276 ? -13.75 14.961 21.25 1 98.25 276 VAL B C 1
ATOM 7658 O O . VAL B 1 276 ? -13.031 15.703 20.578 1 98.25 276 VAL B O 1
ATOM 7661 N N . MET B 1 277 ? -13.586 13.664 21.328 1 96.94 277 MET B N 1
ATOM 7662 C CA . MET B 1 277 ? -12.641 12.93 20.484 1 96.94 277 MET B CA 1
ATOM 7663 C C . MET B 1 277 ? -13.375 12.125 19.422 1 96.94 277 MET B C 1
ATOM 7665 O O . MET B 1 277 ? -14.336 11.414 19.719 1 96.94 277 MET B O 1
ATOM 7669 N N . ALA B 1 278 ? -12.953 12.258 18.172 1 96.62 278 ALA B N 1
ATOM 7670 C CA . ALA B 1 278 ? -13.594 11.555 17.062 1 96.62 278 ALA B CA 1
ATOM 7671 C C . ALA B 1 278 ? -12.719 10.43 16.547 1 96.62 278 ALA B C 1
ATOM 7673 O O . ALA B 1 278 ? -11.609 10.672 16.047 1 96.62 278 ALA B O 1
ATOM 7674 N N . GLN B 1 279 ? -13.164 9.219 16.719 1 96 279 GLN B N 1
ATOM 7675 C CA . GLN B 1 279 ? -12.578 8.094 15.992 1 96 279 GLN B CA 1
ATOM 7676 C C . GLN B 1 279 ? -13.164 7.973 14.594 1 96 279 GLN B C 1
ATOM 7678 O O . GLN B 1 279 ? -14.312 8.359 14.359 1 96 279 GLN B O 1
ATOM 7683 N N . CYS B 1 280 ? -12.328 7.484 13.68 1 95.44 280 CYS B N 1
ATOM 7684 C CA . CYS B 1 280 ? -12.719 7.531 12.273 1 95.44 280 CYS B CA 1
ATOM 7685 C C . CYS B 1 280 ? -12.492 6.184 11.594 1 95.44 280 CYS B C 1
ATOM 7687 O O . CYS B 1 280 ? -11.883 5.289 12.18 1 95.44 280 CYS B O 1
ATOM 7689 N N . GLN B 1 281 ? -13.039 6.02 10.43 1 94.5 281 GLN B N 1
ATOM 7690 C CA . GLN B 1 281 ? -12.781 4.91 9.516 1 94.5 281 GLN B CA 1
ATOM 7691 C C . GLN B 1 281 ? -12.5 5.418 8.102 1 94.5 281 GLN B C 1
ATOM 7693 O O . GLN B 1 281 ? -12.969 6.488 7.719 1 94.5 281 GLN B O 1
ATOM 7698 N N . LYS B 1 282 ? -11.75 4.652 7.43 1 94.12 282 LYS B N 1
ATOM 7699 C CA . LYS B 1 282 ? -11.484 4.938 6.023 1 94.12 282 LYS B CA 1
ATOM 7700 C C . LYS B 1 282 ? -12.469 4.207 5.113 1 94.12 282 LYS B C 1
ATOM 7702 O O . LYS B 1 282 ? -12.898 3.096 5.426 1 94.12 282 LYS B O 1
ATOM 7707 N N . ARG B 1 283 ? -12.812 4.875 4 1 93.44 283 ARG B N 1
ATOM 7708 C CA . ARG B 1 283 ? -13.719 4.285 3.02 1 93.44 283 ARG B CA 1
ATOM 7709 C C . ARG B 1 283 ? -13.156 4.422 1.607 1 93.44 283 ARG B C 1
ATOM 7711 O O . ARG B 1 283 ? -12.469 5.398 1.298 1 93.44 283 ARG B O 1
ATOM 7718 N N . VAL B 1 284 ? -13.391 3.477 0.779 1 94.81 284 VAL B N 1
ATOM 7719 C CA . VAL B 1 284 ? -13.219 3.455 -0.669 1 94.81 284 VAL B CA 1
ATOM 7720 C C . VAL B 1 284 ? -11.727 3.486 -1.012 1 94.81 284 VAL B C 1
ATOM 7722 O O . VAL B 1 284 ? -11.219 2.574 -1.666 1 94.81 284 VAL B O 1
ATOM 7725 N N . ASN B 1 285 ? -11.023 4.582 -0.553 1 94.25 285 ASN B N 1
ATOM 7726 C CA . ASN B 1 285 ? -9.617 4.766 -0.912 1 94.25 285 ASN B CA 1
ATOM 7727 C C . ASN B 1 285 ? -8.883 5.617 0.12 1 94.25 285 ASN B C 1
ATOM 7729 O O . ASN B 1 285 ? -8.891 6.848 0.033 1 94.25 285 ASN B O 1
ATOM 7733 N N . ARG B 1 286 ? -8.25 4.984 1.05 1 90.81 286 ARG B N 1
ATOM 7734 C CA . ARG B 1 286 ? -7.438 5.645 2.07 1 90.81 286 ARG B CA 1
ATOM 7735 C C . ARG B 1 286 ? -8.234 6.734 2.781 1 90.81 286 ARG B C 1
ATOM 7737 O O . ARG B 1 286 ? -9.297 6.461 3.344 1 90.81 286 ARG B O 1
ATOM 7744 N N . ASP B 1 287 ? -7.719 7.992 2.73 1 90.69 287 ASP B N 1
ATOM 7745 C CA . ASP B 1 287 ? -8.344 9.078 3.482 1 90.69 287 ASP B CA 1
ATOM 7746 C C . ASP B 1 287 ? -9.367 9.82 2.629 1 90.69 287 ASP B C 1
ATOM 7748 O O . ASP B 1 287 ? -10.008 10.766 3.094 1 90.69 287 ASP B O 1
ATOM 7752 N N . ALA B 1 288 ? -9.641 9.391 1.429 1 93.19 288 ALA B N 1
ATOM 7753 C CA . ALA B 1 288 ? -10.398 10.188 0.47 1 93.19 288 ALA B CA 1
ATOM 7754 C C . ALA B 1 288 ? -11.844 10.383 0.935 1 93.19 288 ALA B C 1
ATOM 7756 O O . ALA B 1 288 ? -12.461 11.406 0.642 1 93.19 288 ALA B O 1
ATOM 7757 N N . TYR B 1 289 ? -12.359 9.375 1.591 1 95.19 289 TYR B N 1
ATOM 7758 C CA . TYR B 1 289 ? -13.742 9.43 2.059 1 95.19 289 TYR B CA 1
ATOM 7759 C C . TYR B 1 289 ? -13.836 9.031 3.525 1 95.19 289 TYR B C 1
ATOM 7761 O O . TYR B 1 289 ? -14.688 8.219 3.902 1 95.19 289 TYR B O 1
ATOM 7769 N N . GLY B 1 290 ? -12.906 9.586 4.316 1 93.56 290 GLY B N 1
ATOM 7770 C CA . GLY B 1 290 ? -12.969 9.32 5.746 1 93.56 290 GLY B CA 1
ATOM 7771 C C . GLY B 1 290 ? -14.312 9.664 6.355 1 93.56 290 GLY B C 1
ATOM 7772 O O . GLY B 1 290 ? -15.023 10.539 5.848 1 93.56 290 GLY B O 1
ATOM 7773 N N . THR B 1 291 ? -14.648 8.945 7.414 1 94.69 291 THR B N 1
ATOM 7774 C CA . THR B 1 291 ? -15.891 9.203 8.133 1 94.69 291 THR B CA 1
ATOM 7775 C C . THR B 1 291 ? -15.688 9.047 9.633 1 94.69 291 THR B C 1
ATOM 7777 O O . THR B 1 291 ? -14.852 8.258 10.078 1 94.69 291 THR B O 1
ATOM 7780 N N . ILE B 1 292 ? -16.406 9.828 10.375 1 96.38 292 ILE B N 1
ATOM 7781 C CA . ILE B 1 292 ? -16.375 9.703 11.828 1 96.38 292 ILE B CA 1
ATOM 7782 C C . ILE B 1 292 ? -17.203 8.492 12.258 1 96.38 292 ILE B C 1
ATOM 7784 O O . ILE B 1 292 ? -18.375 8.383 11.93 1 96.38 292 ILE B O 1
ATOM 7788 N N . SER B 1 293 ? -16.547 7.602 12.977 1 95.81 293 SER B N 1
ATOM 7789 C CA . SER B 1 293 ? -17.234 6.383 13.391 1 95.81 293 SER B CA 1
ATOM 7790 C C . SER B 1 293 ? -17.797 6.523 14.797 1 95.81 293 SER B C 1
ATOM 7792 O O . SER B 1 293 ? -18.859 5.961 15.102 1 95.81 293 SER B O 1
ATOM 7794 N N . CYS B 1 294 ? -17.062 7.285 15.648 1 96.94 294 CYS B N 1
ATOM 7795 C CA . CYS B 1 294 ? -17.516 7.434 17.031 1 96.94 294 CYS B CA 1
ATOM 7796 C C . CYS B 1 294 ? -17.047 8.758 17.609 1 96.94 294 CYS B C 1
ATOM 7798 O O . CYS B 1 294 ? -15.906 9.172 17.406 1 96.94 294 CYS B O 1
ATOM 7800 N N . LEU B 1 295 ? -17.922 9.438 18.25 1 97.88 295 LEU B N 1
ATOM 7801 C CA . LEU B 1 295 ? -17.609 10.602 19.078 1 97.88 295 LEU B CA 1
ATOM 7802 C C . LEU B 1 295 ? -17.688 10.258 20.562 1 97.88 295 LEU B C 1
ATOM 7804 O O . LEU B 1 295 ? -18.672 9.672 21.016 1 97.88 295 LEU B O 1
ATOM 7808 N N . THR B 1 296 ? -16.625 10.594 21.266 1 98.38 296 THR B N 1
ATOM 7809 C CA . THR B 1 296 ? -16.625 10.43 22.719 1 98.38 296 THR B CA 1
ATOM 7810 C C . THR B 1 296 ? -16.375 11.758 23.422 1 98.38 296 THR B C 1
ATOM 7812 O O . THR B 1 296 ? -15.367 12.414 23.156 1 98.38 296 THR B O 1
ATOM 7815 N N . ALA B 1 297 ? -17.297 12.125 24.266 1 98.69 297 ALA B N 1
ATOM 7816 C CA . ALA B 1 297 ? -17.141 13.344 25.062 1 98.69 297 ALA B CA 1
ATOM 7817 C C . ALA B 1 297 ? -16.562 13.023 26.438 1 98.69 297 ALA B C 1
ATOM 7819 O O . ALA B 1 297 ? -17.016 12.086 27.094 1 98.69 297 ALA B O 1
ATOM 7820 N N . PHE B 1 298 ? -15.586 13.828 26.797 1 98.19 298 PHE B N 1
ATOM 7821 C CA . PHE B 1 298 ? -14.93 13.703 28.094 1 98.19 298 PHE B CA 1
ATOM 7822 C C . PHE B 1 298 ? -15 15.016 28.859 1 98.19 298 PHE B C 1
ATOM 7824 O O . PHE B 1 298 ? -15.008 16.094 28.25 1 98.19 298 PHE B O 1
ATOM 7831 N N . ASP B 1 299 ? -15.055 14.883 30.156 1 97.38 299 ASP B N 1
ATOM 7832 C CA . ASP B 1 299 ? -14.57 16.031 30.922 1 97.38 299 ASP B CA 1
ATOM 7833 C C . ASP B 1 299 ? -13.062 15.938 31.156 1 97.38 299 ASP B C 1
ATOM 7835 O O . ASP B 1 299 ? -12.422 14.977 30.719 1 97.38 299 ASP B O 1
ATOM 7839 N N . LEU B 1 300 ? -12.484 16.906 31.75 1 96.38 300 LEU B N 1
ATOM 7840 C CA . LEU B 1 300 ? -11.031 16.969 31.859 1 96.38 300 LEU B CA 1
ATOM 7841 C C . LEU B 1 300 ? -10.547 16.125 33.031 1 96.38 300 LEU B C 1
ATOM 7843 O O . LEU B 1 300 ? -9.352 16.078 33.312 1 96.38 300 LEU B O 1
ATOM 7847 N N . ASP B 1 301 ? -11.391 15.398 33.656 1 95.56 301 ASP B N 1
ATOM 7848 C CA . ASP B 1 301 ? -11.008 14.438 34.688 1 95.56 301 ASP B CA 1
ATOM 7849 C C . ASP B 1 301 ? -10.984 13.016 34.156 1 95.56 301 ASP B C 1
ATOM 7851 O O . ASP B 1 301 ? -10.633 12.07 34.844 1 95.56 301 ASP B O 1
ATOM 7855 N N . GLY B 1 302 ? -11.383 12.883 32.938 1 96.31 302 GLY B N 1
ATOM 7856 C CA . GLY B 1 302 ? -11.305 11.586 32.281 1 96.31 302 GLY B CA 1
ATOM 7857 C C . GLY B 1 302 ? -12.609 10.82 32.312 1 96.31 302 GLY B C 1
ATOM 7858 O O . GLY B 1 302 ? -12.648 9.633 32 1 96.31 302 GLY B O 1
ATOM 7859 N N . ASN B 1 303 ? -13.648 11.438 32.75 1 97.62 303 ASN B N 1
ATOM 7860 C CA . ASN B 1 303 ? -14.961 10.797 32.719 1 97.62 303 ASN B CA 1
ATOM 7861 C C . ASN B 1 303 ? -15.609 10.922 31.344 1 97.62 303 ASN B C 1
ATOM 7863 O O . ASN B 1 303 ? -15.633 12.008 30.766 1 97.62 303 ASN B O 1
ATOM 7867 N N . ILE B 1 304 ? -16.109 9.82 30.891 1 98.38 304 ILE B N 1
ATOM 7868 C CA . ILE B 1 304 ? -16.875 9.836 29.641 1 98.38 304 ILE B CA 1
ATOM 7869 C C . ILE B 1 304 ? -18.281 10.383 29.906 1 98.38 304 ILE B C 1
ATOM 7871 O O . ILE B 1 304 ? -19.016 9.852 30.75 1 98.38 304 ILE B O 1
ATOM 7875 N N . LEU B 1 305 ? -18.625 11.391 29.219 1 98.44 305 LEU B N 1
ATOM 7876 C CA . LEU B 1 305 ? -19.953 11.984 29.344 1 98.44 305 LEU B CA 1
ATOM 7877 C C . LEU B 1 305 ? -20.969 11.258 28.469 1 98.44 305 LEU B C 1
ATOM 7879 O O . LEU B 1 305 ? -22.062 10.93 28.922 1 98.44 305 LEU B O 1
ATOM 7883 N N . TRP B 1 306 ? -20.672 11.016 27.297 1 98.44 306 TRP B N 1
ATOM 7884 C CA . TRP B 1 306 ? -21.5 10.281 26.344 1 98.44 306 TRP B CA 1
ATOM 7885 C C . TRP B 1 306 ? -20.656 9.82 25.156 1 98.44 306 TRP B C 1
ATOM 7887 O O . TRP B 1 306 ? -19.516 10.25 24.984 1 98.44 306 TRP B O 1
ATOM 7897 N N . GLN B 1 307 ? -21.172 8.883 24.484 1 97.94 307 GLN B N 1
ATOM 7898 C CA . GLN B 1 307 ? -20.625 8.414 23.203 1 97.94 307 GLN B CA 1
ATOM 7899 C C . GLN B 1 307 ? -21.703 8.383 22.125 1 97.94 307 GLN B C 1
ATOM 7901 O O . GLN B 1 307 ? -22.844 8.031 22.391 1 97.94 307 GLN B O 1
ATOM 7906 N N . HIS B 1 308 ? -21.406 8.789 20.984 1 97.75 308 HIS B N 1
ATOM 7907 C CA . HIS B 1 308 ? -22.219 8.664 19.781 1 97.75 308 HIS B CA 1
ATOM 7908 C C . HIS B 1 308 ? -21.516 7.809 18.734 1 97.75 308 HIS B C 1
ATOM 7910 O O . HIS B 1 308 ? -20.656 8.297 18 1 97.75 308 HIS B O 1
ATOM 7916 N N . GLY B 1 309 ? -21.969 6.562 18.547 1 96.56 309 GLY B N 1
ATOM 7917 C CA . GLY B 1 309 ? -21.266 5.535 17.797 1 96.56 309 GLY B CA 1
ATOM 7918 C C . GLY B 1 309 ? -20.578 4.516 18.672 1 96.56 309 GLY B C 1
ATOM 7919 O O . GLY B 1 309 ? -20.719 4.551 19.906 1 96.56 309 GLY B O 1
ATOM 7920 N N . GLU B 1 310 ? -19.812 3.588 18.047 1 96.12 310 GLU B N 1
ATOM 7921 C CA . GLU B 1 310 ? -19.125 2.512 18.75 1 96.12 310 GLU B CA 1
ATOM 7922 C C . GLU B 1 310 ? -17.625 2.768 18.828 1 96.12 310 GLU B C 1
ATOM 7924 O O . GLU B 1 310 ? -16.969 2.902 17.797 1 96.12 310 GLU B O 1
ATOM 7929 N N . PRO B 1 311 ? -17.109 2.881 20.047 1 95.31 311 PRO B N 1
ATOM 7930 C CA . PRO B 1 311 ? -15.664 3.059 20.156 1 95.31 311 PRO B CA 1
ATOM 7931 C C . PRO B 1 311 ? -14.883 1.79 19.812 1 95.31 311 PRO B C 1
ATOM 7933 O O . PRO B 1 311 ? -15.445 0.691 19.844 1 95.31 311 PRO B O 1
ATOM 7936 N N . THR B 1 312 ? -13.664 1.947 19.422 1 93.81 312 THR B N 1
ATOM 7937 C CA . THR B 1 312 ? -12.805 0.806 19.141 1 93.81 312 THR B CA 1
ATOM 7938 C C . THR B 1 312 ? -11.375 1.082 19.609 1 93.81 312 THR B C 1
ATOM 7940 O O . THR B 1 312 ? -10.914 2.227 19.578 1 93.81 312 THR B O 1
ATOM 7943 N N . ASP B 1 313 ? -10.672 0.007 19.953 1 91.12 313 ASP B N 1
ATOM 7944 C CA . ASP B 1 313 ? -9.258 0.125 20.297 1 91.12 313 ASP B CA 1
ATOM 7945 C C . ASP B 1 313 ? -8.367 -0.27 19.125 1 91.12 313 ASP B C 1
ATOM 7947 O O . ASP B 1 313 ? -7.141 -0.33 19.266 1 91.12 313 ASP B O 1
ATOM 7951 N N . ASN B 1 314 ? -8.977 -0.567 18 1 89.06 314 ASN B N 1
ATOM 7952 C CA . ASN B 1 314 ? -8.211 -0.799 16.781 1 89.06 314 ASN B CA 1
ATOM 7953 C C . ASN B 1 314 ? -7.887 0.51 16.062 1 89.06 314 ASN B C 1
ATOM 7955 O O . ASN B 1 314 ? -8.672 0.987 15.242 1 89.06 314 ASN B O 1
ATOM 7959 N N . HIS B 1 315 ? -6.746 0.94 16.281 1 82.44 315 HIS B N 1
ATOM 7960 C CA . HIS B 1 315 ? -6.422 2.27 15.781 1 82.44 315 HIS B CA 1
ATOM 7961 C C . HIS B 1 315 ? -6.02 2.221 14.312 1 82.44 315 HIS B C 1
ATOM 7963 O O . HIS B 1 315 ? -5.992 3.252 13.633 1 82.44 315 HIS B O 1
ATOM 7969 N N . ASP B 1 316 ? -5.832 1.052 13.789 1 79.06 316 ASP B N 1
ATOM 7970 C CA . ASP B 1 316 ? -5.398 0.934 12.398 1 79.06 316 ASP B CA 1
ATOM 7971 C C . ASP B 1 316 ? -6.516 1.325 11.438 1 79.06 316 ASP B C 1
ATOM 7973 O O . ASP B 1 316 ? -6.254 1.731 10.305 1 79.06 316 ASP B O 1
ATOM 7977 N N . ILE B 1 317 ? -7.688 1.215 11.945 1 75.25 317 ILE B N 1
ATOM 7978 C CA . ILE B 1 317 ? -8.781 1.386 10.992 1 75.25 317 ILE B CA 1
ATOM 7979 C C . ILE B 1 317 ? -9.078 2.871 10.812 1 75.25 317 ILE B C 1
ATOM 7981 O O . ILE B 1 317 ? -9.766 3.262 9.867 1 75.25 317 ILE B O 1
ATOM 7985 N N . GLY B 1 318 ? -8.477 3.635 11.727 1 73.62 318 GLY B N 1
ATOM 7986 C CA . GLY B 1 318 ? -8.922 5.02 11.688 1 73.62 318 GLY B CA 1
ATOM 7987 C C . GLY B 1 318 ? -7.773 6.016 11.742 1 73.62 318 GLY B C 1
ATOM 7988 O O . GLY B 1 318 ? -7.969 7.172 12.117 1 73.62 318 GLY B O 1
ATOM 7989 N N . THR B 1 319 ? -6.578 5.535 11.484 1 84.56 319 THR B N 1
ATOM 7990 C CA . THR B 1 319 ? -5.492 6.508 11.383 1 84.56 319 THR B CA 1
ATOM 7991 C C . THR B 1 319 ? -5.664 7.379 10.141 1 84.56 319 THR B C 1
ATOM 7993 O O . THR B 1 319 ? -5.484 6.906 9.016 1 84.56 319 THR B O 1
ATOM 7996 N N . ILE B 1 320 ? -6.16 8.648 10.375 1 86.94 320 ILE B N 1
ATOM 7997 C CA . ILE B 1 320 ? -6.5 9.57 9.297 1 86.94 320 ILE B CA 1
ATOM 7998 C C . ILE B 1 320 ? -5.77 10.891 9.5 1 86.94 320 ILE B C 1
ATOM 8000 O O . ILE B 1 320 ? -5.68 11.391 10.625 1 86.94 320 ILE B O 1
ATOM 8004 N N . SER B 1 321 ? -5.273 11.359 8.43 1 86 321 SER B N 1
ATOM 8005 C CA . SER B 1 321 ? -4.586 12.641 8.469 1 86 321 SER B CA 1
ATOM 8006 C C . SER B 1 321 ? -5.508 13.773 8.016 1 86 321 SER B C 1
ATOM 8008 O O . SER B 1 321 ? -5.258 14.945 8.32 1 86 321 SER B O 1
ATOM 8010 N N . ALA B 1 322 ? -6.598 13.523 7.391 1 87.81 322 ALA B N 1
ATOM 8011 C CA . ALA B 1 322 ? -7.504 14.539 6.859 1 87.81 322 ALA B CA 1
ATOM 8012 C C . ALA B 1 322 ? -8.359 15.141 7.969 1 87.81 322 ALA B C 1
ATOM 8014 O O . ALA B 1 322 ? -8.492 14.562 9.047 1 87.81 322 ALA B O 1
ATOM 8015 N N . ASP B 1 323 ? -8.789 16.25 7.695 1 92.31 323 ASP B N 1
ATOM 8016 C CA . ASP B 1 323 ? -9.766 16.859 8.602 1 92.31 323 ASP B CA 1
ATOM 8017 C C . ASP B 1 323 ? -11.078 16.078 8.594 1 92.31 323 ASP B C 1
ATOM 8019 O O . ASP B 1 323 ? -11.336 15.297 7.672 1 92.31 323 ASP B O 1
ATOM 8023 N N . MET B 1 324 ? -11.797 16.219 9.664 1 95.38 324 MET B N 1
ATOM 8024 C CA . MET B 1 324 ? -13.117 15.602 9.789 1 95.38 324 MET B CA 1
ATOM 8025 C C . MET B 1 324 ? -14.156 16.641 10.195 1 95.38 324 MET B C 1
ATOM 8027 O O . MET B 1 324 ? -13.836 17.641 10.828 1 95.38 324 MET B O 1
ATOM 8031 N N . PRO B 1 325 ? -15.391 16.422 9.836 1 97.19 325 PRO B N 1
ATOM 8032 C CA . PRO B 1 325 ? -16.453 17.406 10.094 1 97.19 325 PRO B CA 1
ATOM 8033 C C . PRO B 1 325 ? -16.953 17.359 11.539 1 97.19 325 PRO B C 1
ATOM 8035 O O . PRO B 1 325 ? -17.891 16.625 11.836 1 97.19 325 PRO B O 1
ATOM 8038 N N . MET B 1 326 ? -16.375 18.188 12.336 1 97.5 326 MET B N 1
ATOM 8039 C CA . MET B 1 326 ? -16.812 18.281 13.727 1 97.5 326 MET B CA 1
ATOM 8040 C C . MET B 1 326 ? -16.438 19.625 14.328 1 97.5 326 MET B C 1
ATOM 8042 O O . MET B 1 326 ? -15.328 20.125 14.102 1 97.5 326 MET B O 1
ATOM 8046 N N . GLN B 1 327 ? -17.359 20.234 15 1 98.06 327 GLN B N 1
ATOM 8047 C CA . GLN B 1 327 ? -17.125 21.453 15.766 1 98.06 327 GLN B CA 1
ATOM 8048 C C . GLN B 1 327 ? -17.906 21.438 17.078 1 98.06 327 GLN B C 1
ATOM 8050 O O . GLN B 1 327 ? -18.938 20.766 17.188 1 98.06 327 GLN B O 1
ATOM 8055 N N . ILE B 1 328 ? -17.422 22.125 18.094 1 98.19 328 ILE B N 1
ATOM 8056 C CA . ILE B 1 328 ? -18.141 22.422 19.328 1 98.19 328 ILE B CA 1
ATOM 8057 C C . ILE B 1 328 ? -18.469 23.906 19.391 1 98.19 328 ILE B C 1
ATOM 8059 O O . ILE B 1 328 ? -17.562 24.75 19.344 1 98.19 328 ILE B O 1
ATOM 8063 N N . TYR B 1 329 ? -19.766 24.234 19.469 1 98.06 329 TYR B N 1
ATOM 8064 C CA . TYR B 1 329 ? -20.172 25.641 19.469 1 98.06 329 TYR B CA 1
ATOM 8065 C C . TYR B 1 329 ? -21.609 25.781 19.938 1 98.06 329 TYR B C 1
ATOM 8067 O O . TYR B 1 329 ? -22.453 24.938 19.641 1 98.06 329 TYR B O 1
ATOM 8075 N N . ASP B 1 330 ? -21.859 26.906 20.672 1 97.31 330 ASP B N 1
ATOM 8076 C CA . ASP B 1 330 ? -23.219 27.234 21.062 1 97.31 330 ASP B CA 1
ATOM 8077 C C . ASP B 1 330 ? -24.016 27.766 19.875 1 97.31 330 ASP B C 1
ATOM 8079 O O . ASP B 1 330 ? -24.359 28.953 19.828 1 97.31 330 ASP B O 1
ATOM 8083 N N . ILE B 1 331 ? -24.484 26.844 19.094 1 98 331 ILE B N 1
ATOM 8084 C CA . ILE B 1 331 ? -25.062 27.188 17.797 1 98 331 ILE B CA 1
ATOM 8085 C C . ILE B 1 331 ? -26.469 27.734 17.984 1 98 331 ILE B C 1
ATOM 8087 O O . ILE B 1 331 ? -26.938 28.547 17.188 1 98 331 ILE B O 1
ATOM 8091 N N . ASP B 1 332 ? -27.172 27.406 19.078 1 94.94 332 ASP B N 1
ATOM 8092 C CA . ASP B 1 332 ? -28.547 27.859 19.266 1 94.94 332 ASP B CA 1
ATOM 8093 C C . ASP B 1 332 ? -28.625 28.984 20.281 1 94.94 332 ASP B C 1
ATOM 8095 O O . ASP B 1 332 ? -29.703 29.5 20.562 1 94.94 332 ASP B O 1
ATOM 8099 N N . GLY B 1 333 ? -27.531 29.297 20.969 1 93.06 333 GLY B N 1
ATOM 8100 C CA . GLY B 1 333 ? -27.438 30.469 21.828 1 93.06 333 GLY B CA 1
ATOM 8101 C C . GLY B 1 333 ? -27.969 30.234 23.234 1 93.06 333 GLY B C 1
ATOM 8102 O O . GLY B 1 333 ? -28.281 31.188 23.953 1 93.06 333 GLY B O 1
ATOM 8103 N N . ASP B 1 334 ? -28.062 29.062 23.656 1 93.5 334 ASP B N 1
ATOM 8104 C CA . ASP B 1 334 ? -28.703 28.828 24.938 1 93.5 334 ASP B CA 1
ATOM 8105 C C . ASP B 1 334 ? -27.656 28.766 26.062 1 93.5 334 ASP B C 1
ATOM 8107 O O . ASP B 1 334 ? -28 28.484 27.219 1 93.5 334 ASP B O 1
ATOM 8111 N N . GLY B 1 335 ? -26.422 28.891 25.688 1 92.5 335 GLY B N 1
ATOM 8112 C CA . GLY B 1 335 ? -25.375 28.953 26.688 1 92.5 335 GLY B CA 1
ATOM 8113 C C . GLY B 1 335 ? -24.625 27.641 26.859 1 92.5 335 GLY B C 1
ATOM 8114 O O . GLY B 1 335 ? -23.656 27.562 27.609 1 92.5 335 GLY B O 1
ATOM 8115 N N . PHE B 1 336 ? -25.125 26.656 26.219 1 95.81 336 PHE B N 1
ATOM 8116 C CA . PHE B 1 336 ? -24.438 25.375 26.172 1 95.81 336 PHE B CA 1
ATOM 8117 C C . PHE B 1 336 ? -23.969 25.047 24.766 1 95.81 336 PHE B C 1
ATOM 8119 O O . PHE B 1 336 ? -24.75 25.156 23.797 1 95.81 336 PHE B O 1
ATOM 8126 N N . ASP B 1 337 ? -22.703 24.641 24.672 1 98 337 ASP B N 1
ATOM 8127 C CA . ASP B 1 337 ? -22.203 24.297 23.344 1 98 337 ASP B CA 1
ATOM 8128 C C . ASP B 1 337 ? -22.859 23.016 22.812 1 98 337 ASP B C 1
ATOM 8130 O O . ASP B 1 337 ? -23.078 22.078 23.578 1 98 337 ASP B O 1
ATOM 8134 N N . GLU B 1 338 ? -23.219 22.984 21.578 1 98.56 338 GLU B N 1
ATOM 8135 C CA . GLU B 1 338 ? -23.562 21.766 20.844 1 98.56 338 GLU B CA 1
ATOM 8136 C C . GLU B 1 338 ? -22.328 21.172 20.172 1 98.56 338 GLU B C 1
ATOM 8138 O O . GLU B 1 338 ? -21.266 21.797 20.125 1 98.56 338 GLU B O 1
ATOM 8143 N N . VAL B 1 339 ? -22.406 19.891 19.828 1 98.75 339 VAL B N 1
ATOM 8144 C CA . VAL B 1 339 ? -21.469 19.281 18.891 1 98.75 339 VAL B CA 1
ATOM 8145 C C . VAL B 1 339 ? -22.094 19.203 17.5 1 98.75 339 VAL B C 1
ATOM 8147 O O . VAL B 1 339 ? -23.141 18.578 17.312 1 98.75 339 VAL B O 1
ATOM 8150 N N . ILE B 1 340 ? -21.562 19.906 16.547 1 98.75 340 ILE B N 1
ATOM 8151 C CA . ILE B 1 340 ? -22 19.891 15.156 1 98.75 340 ILE B CA 1
ATOM 8152 C C . ILE B 1 340 ? -21.094 18.953 14.344 1 98.75 340 ILE B C 1
ATOM 8154 O O . ILE B 1 340 ? -19.875 19.125 14.344 1 98.75 340 ILE B O 1
ATOM 8158 N N . THR B 1 341 ? -21.672 17.984 13.688 1 98.5 341 THR B N 1
ATOM 8159 C CA . THR B 1 341 ? -20.875 16.969 13.008 1 98.5 341 THR B CA 1
ATOM 8160 C C . THR B 1 341 ? -21.625 16.391 11.812 1 98.5 341 THR B C 1
ATOM 8162 O O . THR B 1 341 ? -22.672 16.922 11.422 1 98.5 341 THR B O 1
ATOM 8165 N N . ALA B 1 342 ? -21 15.508 11.109 1 98 342 ALA B N 1
ATOM 8166 C CA . ALA B 1 342 ? -21.625 14.773 10.008 1 98 342 ALA B CA 1
ATOM 8167 C C . ALA B 1 342 ? -21.312 13.281 10.094 1 98 342 ALA B C 1
ATOM 8169 O O . ALA B 1 342 ? -20.172 12.898 10.383 1 98 342 ALA B O 1
ATOM 8170 N N . LYS B 1 343 ? -22.25 12.5 9.906 1 95.31 343 LYS B N 1
ATOM 8171 C CA . LYS B 1 343 ? -22.172 11.047 9.945 1 95.31 343 LYS B CA 1
ATOM 8172 C C . LYS B 1 343 ? -23.297 10.406 9.141 1 95.31 343 LYS B C 1
ATOM 8174 O O . LYS B 1 343 ? -24.422 10.883 9.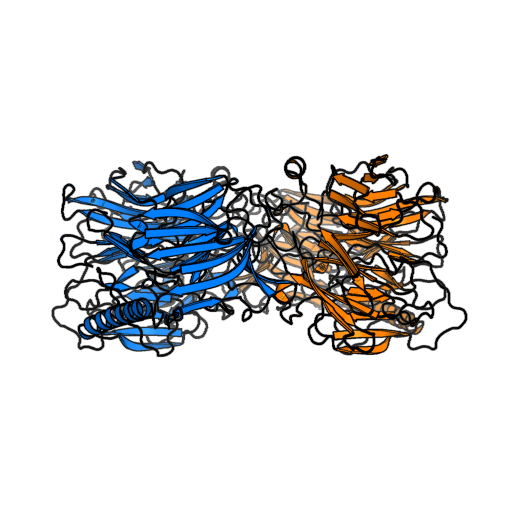164 1 95.31 343 LYS B O 1
ATOM 8179 N N . ASN B 1 344 ? -22.938 9.367 8.367 1 95.25 344 ASN B N 1
ATOM 8180 C CA . ASN B 1 344 ? -23.922 8.602 7.609 1 95.25 344 ASN B CA 1
ATOM 8181 C C . ASN B 1 344 ? -24.672 9.477 6.617 1 95.25 344 ASN B C 1
ATOM 8183 O O . ASN B 1 344 ? -25.891 9.344 6.473 1 95.25 344 ASN B O 1
ATOM 8187 N N . PHE B 1 345 ? -24.031 10.445 6.078 1 97.31 345 PHE B N 1
ATOM 8188 C CA . PHE B 1 345 ? -24.547 11.344 5.055 1 97.31 345 PHE B CA 1
ATOM 8189 C C . PHE B 1 345 ? -25.625 12.25 5.629 1 97.31 345 PHE B C 1
ATOM 8191 O O . PHE B 1 345 ? -26.625 12.539 4.961 1 97.31 345 PHE B O 1
ATOM 8198 N N . GLU B 1 346 ? -25.453 12.57 6.883 1 97.75 346 GLU B N 1
ATOM 8199 C CA . GLU B 1 346 ? -26.266 13.555 7.574 1 97.75 346 GLU B CA 1
ATOM 8200 C C . GLU B 1 346 ? -25.406 14.586 8.297 1 97.75 346 GLU B C 1
ATOM 8202 O O . GLU B 1 346 ? -24.328 14.258 8.797 1 97.75 346 GLU B O 1
ATOM 8207 N N . VAL B 1 347 ? -25.891 15.766 8.289 1 98.62 347 VAL B N 1
ATOM 8208 C CA . VAL B 1 347 ? -25.375 16.766 9.219 1 98.62 347 VAL B CA 1
ATOM 8209 C C . VAL B 1 347 ? -26.156 16.703 10.531 1 98.62 347 VAL B C 1
ATOM 8211 O O . VAL B 1 347 ? -27.391 16.641 10.523 1 98.62 347 VAL B O 1
ATOM 8214 N N . LEU B 1 348 ? -25.422 16.703 11.617 1 98.56 348 LEU B N 1
ATOM 8215 C CA . LEU B 1 348 ? -26.031 16.531 12.93 1 98.56 348 LEU B CA 1
ATOM 8216 C C . LEU B 1 348 ? -25.656 17.688 13.859 1 98.56 348 LEU B C 1
ATOM 8218 O O . LEU B 1 348 ? -24.516 18.156 13.844 1 98.56 348 LEU B O 1
ATOM 8222 N N . ILE B 1 349 ? -26.594 18.141 14.578 1 98.81 349 ILE B N 1
ATOM 8223 C CA . ILE B 1 349 ? -26.344 18.953 15.773 1 98.81 349 ILE B CA 1
ATOM 8224 C C . ILE B 1 349 ? -26.703 18.141 17.016 1 98.81 349 ILE B C 1
ATOM 8226 O O . ILE B 1 349 ? -27.859 17.781 17.219 1 98.81 349 ILE B O 1
ATOM 8230 N N . LEU B 1 350 ? -25.75 17.859 17.797 1 98.75 350 LEU B N 1
ATOM 8231 C CA . LEU B 1 350 ? -25.922 17.062 19.016 1 98.75 350 LEU B CA 1
ATOM 8232 C C . LEU B 1 350 ? -25.969 17.969 20.25 1 98.75 350 LEU B C 1
ATOM 8234 O O . LEU B 1 350 ? -25.25 18.969 20.328 1 98.75 350 LEU B O 1
ATOM 8238 N N . ASP B 1 351 ? -26.75 17.578 21.203 1 98.5 351 ASP B N 1
ATOM 8239 C CA . ASP B 1 351 ? -26.703 18.203 22.516 1 98.5 351 ASP B CA 1
ATOM 8240 C C . ASP B 1 351 ? -25.359 17.969 23.188 1 98.5 351 ASP B C 1
ATOM 8242 O O . ASP B 1 351 ? -24.922 16.828 23.328 1 98.5 351 ASP B O 1
ATOM 8246 N N . GLY B 1 352 ? -24.703 19.047 23.547 1 98.06 352 GLY B N 1
ATOM 8247 C CA . GLY B 1 352 ? -23.375 18.922 24.109 1 98.06 352 GLY B CA 1
ATOM 8248 C C . GLY B 1 352 ? -23.344 18.141 25.406 1 98.06 352 GLY B C 1
ATOM 8249 O O . GLY B 1 352 ? -22.344 17.484 25.719 1 98.06 352 GLY B O 1
ATOM 8250 N N . LYS B 1 353 ? -24.391 18.172 26.188 1 97.5 353 LYS B N 1
ATOM 8251 C CA . LYS B 1 353 ? -24.453 17.531 27.5 1 97.5 353 LYS B CA 1
ATOM 8252 C C . LYS B 1 353 ? -24.719 16.031 27.375 1 97.5 353 LYS B C 1
ATOM 8254 O O . LYS B 1 353 ? -24.234 15.242 28.172 1 97.5 353 LYS B O 1
ATOM 8259 N N . THR B 1 354 ? -25.5 15.688 26.297 1 97.81 354 THR B N 1
ATOM 8260 C CA . THR B 1 354 ? -26.016 14.328 26.312 1 97.81 354 THR B CA 1
ATOM 8261 C C . THR B 1 354 ? -25.562 13.562 25.062 1 97.81 354 THR B C 1
ATOM 8263 O O . THR B 1 354 ? -25.641 12.336 25.016 1 97.81 354 THR B O 1
ATOM 8266 N N . GLY B 1 355 ? -25.188 14.242 24.109 1 98.06 355 GLY B N 1
ATOM 8267 C CA . GLY B 1 355 ? -24.828 13.586 22.859 1 98.06 355 GLY B CA 1
ATOM 8268 C C . GLY B 1 355 ? -26.031 13.227 22.016 1 98.06 355 GLY B C 1
ATOM 8269 O O . GLY B 1 355 ? -25.875 12.641 20.938 1 98.06 355 GLY B O 1
ATOM 8270 N N . GLU B 1 356 ? -27.234 13.594 22.438 1 98 356 GLU B N 1
ATOM 8271 C CA . GLU B 1 356 ? -28.453 13.289 21.688 1 98 356 GLU B CA 1
ATOM 8272 C C . GLU B 1 356 ? -28.609 14.219 20.484 1 98 356 GLU B C 1
ATOM 8274 O O . GLU B 1 356 ? -28.188 15.375 20.531 1 98 356 GLU B O 1
ATOM 8279 N N . VAL B 1 357 ? -29.297 13.75 19.516 1 98.25 357 VAL B N 1
ATOM 8280 C CA . VAL B 1 357 ? -29.5 14.539 18.297 1 98.25 357 VAL B CA 1
ATOM 8281 C C . VAL B 1 357 ? -30.609 15.57 18.531 1 98.25 357 VAL B C 1
ATOM 8283 O O . VAL B 1 357 ? -31.734 15.219 18.859 1 98.25 357 VAL B O 1
ATOM 8286 N N . LYS B 1 358 ? -30.234 16.797 18.344 1 98.25 358 LYS B N 1
ATOM 8287 C CA . LYS B 1 358 ? -31.188 17.891 18.406 1 98.25 358 LYS B CA 1
ATOM 8288 C C . LYS B 1 358 ? -31.781 18.172 17.031 1 98.25 358 LYS B C 1
ATOM 8290 O O . LYS B 1 358 ? -32.969 18.469 16.906 1 98.25 358 LYS B O 1
ATOM 8295 N N . LYS B 1 359 ? -30.938 18.188 16.078 1 98.38 359 LYS B N 1
ATOM 8296 C CA . LYS B 1 359 ? -31.328 18.406 14.688 1 98.38 359 LYS B CA 1
ATOM 8297 C C . LYS B 1 359 ? -30.531 17.516 13.734 1 98.38 359 LYS B C 1
ATOM 8299 O O . LYS B 1 359 ? -29.391 17.156 14.031 1 98.38 359 LYS B O 1
ATOM 8304 N N . ARG B 1 360 ? -31.078 17.156 12.703 1 98.06 360 ARG B N 1
ATOM 8305 C CA . ARG B 1 360 ? -30.391 16.422 11.641 1 98.06 360 ARG B CA 1
ATOM 8306 C C . ARG B 1 360 ? -30.953 16.797 10.273 1 98.06 360 ARG B C 1
ATOM 8308 O O . ARG B 1 360 ? -32.094 17.219 10.156 1 98.06 360 ARG B O 1
ATOM 8315 N N . ALA B 1 361 ? -30.203 16.734 9.289 1 98.56 361 ALA B N 1
ATOM 8316 C CA . ALA B 1 361 ? -30.562 16.875 7.883 1 98.56 361 ALA B CA 1
ATOM 8317 C C . ALA B 1 361 ? -29.656 16.047 6.988 1 98.56 361 ALA B C 1
ATOM 8319 O O . ALA B 1 361 ? -28.469 15.898 7.277 1 98.56 361 ALA B O 1
ATOM 8320 N N . LYS B 1 362 ? -30.203 15.484 5.902 1 98.19 362 LYS B N 1
ATOM 8321 C CA . LYS B 1 362 ? -29.375 14.781 4.922 1 98.19 362 LYS B CA 1
ATOM 8322 C C . LYS B 1 362 ? -28.406 15.742 4.238 1 98.19 362 LYS B C 1
ATOM 8324 O O . LYS B 1 362 ? -28.75 16.891 3.951 1 98.19 362 LYS B O 1
ATOM 8329 N N . THR B 1 363 ? -27.188 15.281 3.959 1 98.44 363 THR B N 1
ATOM 8330 C CA . THR B 1 363 ? -26.266 16.109 3.176 1 98.44 363 THR B CA 1
ATOM 8331 C C . THR B 1 363 ? -26.781 16.281 1.748 1 98.44 363 THR B C 1
ATOM 8333 O O . THR B 1 363 ? -27.609 15.484 1.279 1 98.44 363 THR B O 1
ATOM 8336 N N . PRO B 1 364 ? -26.312 17.281 1.06 1 97.81 364 PRO B N 1
ATOM 8337 C CA . PRO B 1 364 ? -26.781 17.516 -0.309 1 97.81 364 PRO B CA 1
ATOM 8338 C C . PRO B 1 364 ? -26.406 16.391 -1.263 1 97.81 364 PRO B C 1
ATOM 8340 O O . PRO B 1 364 ? -25.5 15.602 -0.972 1 97.81 364 PRO B O 1
ATOM 8343 N N . PHE B 1 365 ? -27.156 16.312 -2.379 1 97.12 365 PHE B N 1
ATOM 8344 C CA . PHE B 1 365 ? -26.844 15.352 -3.434 1 97.12 365 PHE B CA 1
ATOM 8345 C C . PHE B 1 365 ? -25.703 15.859 -4.297 1 97.12 365 PHE B C 1
ATOM 8347 O O . PHE B 1 365 ? -25.594 17.062 -4.57 1 97.12 365 PHE B O 1
ATOM 8354 N N . SER B 1 366 ? -24.875 14.953 -4.695 1 95.5 366 SER B N 1
ATOM 8355 C CA . SER B 1 366 ? -23.922 15.203 -5.781 1 95.5 366 SER B CA 1
ATOM 8356 C C . SER B 1 366 ? -24.594 15.023 -7.141 1 95.5 366 SER B C 1
ATOM 8358 O O . SER B 1 366 ? -25.172 13.977 -7.422 1 95.5 366 SER B O 1
ATOM 8360 N N . THR B 1 367 ? -24.438 15.977 -8.023 1 93.12 367 THR B N 1
ATOM 8361 C CA . THR B 1 367 ? -25.094 15.867 -9.32 1 93.12 367 THR B CA 1
ATOM 8362 C C . THR B 1 367 ? -24.125 15.312 -10.367 1 93.12 367 THR B C 1
ATOM 8364 O O . THR B 1 367 ? -22.922 15.5 -10.266 1 93.12 367 THR B O 1
ATOM 8367 N N . PRO B 1 368 ? -24.688 14.594 -11.328 1 89.69 368 PRO B N 1
ATOM 8368 C CA . PRO B 1 368 ? -23.844 14.102 -12.406 1 89.69 368 PRO B CA 1
ATOM 8369 C C . PRO B 1 368 ? -23.062 15.219 -13.102 1 89.69 368 PRO B C 1
ATOM 8371 O O . PRO B 1 368 ? -21.922 15.023 -13.508 1 89.69 368 PRO B O 1
AT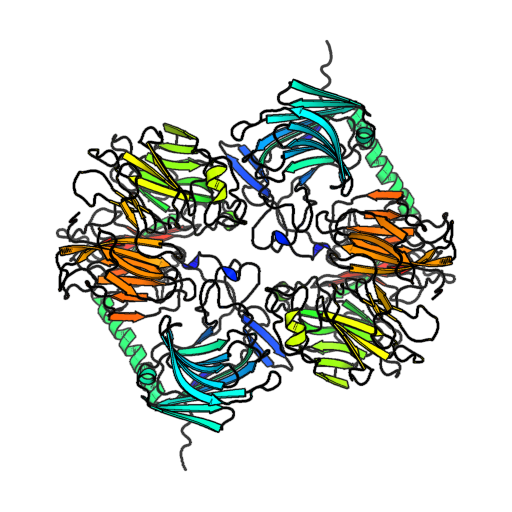OM 8374 N N . GLU B 1 369 ? -23.688 16.328 -13.234 1 91.38 369 GLU B N 1
ATOM 8375 C CA . GLU B 1 369 ? -23.031 17.484 -13.867 1 91.38 369 GLU B CA 1
ATOM 8376 C C . GLU B 1 369 ? -21.797 17.906 -13.086 1 91.38 369 GLU B C 1
ATOM 8378 O O . GLU B 1 369 ? -20.734 18.125 -13.672 1 91.38 369 GLU B O 1
ATOM 8383 N N . GLU B 1 370 ? -21.906 17.938 -11.828 1 93.06 370 GLU B N 1
ATOM 8384 C CA . GLU B 1 370 ? -20.797 18.359 -10.992 1 93.06 370 GLU B CA 1
ATOM 8385 C C . GLU B 1 370 ? -19.719 17.281 -10.938 1 93.06 370 GLU B C 1
ATOM 8387 O O . GLU B 1 370 ? -18.516 17.594 -10.891 1 93.06 370 GLU B O 1
ATOM 8392 N N . ASP B 1 371 ? -20.125 16.078 -10.969 1 92.69 371 ASP B N 1
ATOM 8393 C CA . ASP B 1 371 ? -19.188 14.969 -10.898 1 92.69 371 ASP B CA 1
ATOM 8394 C C . ASP B 1 371 ? -18.281 14.93 -12.125 1 92.69 371 ASP B C 1
ATOM 8396 O O . ASP B 1 371 ? -17.141 14.484 -12.047 1 92.69 371 ASP B O 1
ATOM 8400 N N . GLY B 1 372 ? -18.797 15.398 -13.289 1 91.19 372 GLY B N 1
ATOM 8401 C CA . GLY B 1 372 ? -18.031 15.375 -14.523 1 91.19 372 GLY B CA 1
ATOM 8402 C C . GLY B 1 372 ? -16.797 16.25 -14.484 1 91.19 372 GLY B C 1
ATOM 8403 O O . GLY B 1 372 ? -15.875 16.078 -15.281 1 91.19 372 GLY B O 1
ATOM 8404 N N . THR B 1 373 ? -16.75 17.203 -13.461 1 93.81 373 THR B N 1
ATOM 8405 C CA . THR B 1 373 ? -15.609 18.125 -13.359 1 93.81 373 THR B CA 1
ATOM 8406 C C . THR B 1 373 ? -15.047 18.141 -11.938 1 93.81 373 THR B C 1
ATOM 8408 O O . THR B 1 373 ? -14.438 19.109 -11.516 1 93.81 373 THR B O 1
ATOM 8411 N N . ILE B 1 374 ? -15.312 17.094 -11.273 1 94.5 374 ILE B N 1
ATOM 8412 C CA . ILE B 1 374 ? -14.93 17.031 -9.867 1 94.5 374 ILE B CA 1
ATOM 8413 C C . ILE B 1 374 ? -13.406 17.016 -9.75 1 94.5 374 ILE B C 1
ATOM 8415 O O . ILE B 1 374 ? -12.719 16.422 -10.594 1 94.5 374 ILE B O 1
ATOM 8419 N N . ILE B 1 375 ? -12.875 17.609 -8.688 1 93.62 375 ILE B N 1
ATOM 8420 C CA . ILE B 1 375 ? -11.438 17.75 -8.445 1 93.62 375 ILE B CA 1
ATOM 8421 C C . ILE B 1 375 ? -11.031 16.859 -7.277 1 93.62 375 ILE B C 1
ATOM 8423 O O . ILE B 1 375 ? -11.695 16.828 -6.242 1 93.62 375 ILE B O 1
ATOM 8427 N N . GLY B 1 376 ? -9.953 16.109 -7.531 1 90.94 376 GLY B N 1
ATOM 8428 C CA . GLY B 1 376 ? -9.203 15.555 -6.414 1 90.94 376 GLY B CA 1
ATOM 8429 C C . GLY B 1 376 ? -9.805 14.273 -5.871 1 90.94 376 GLY B C 1
ATOM 8430 O O . GLY B 1 376 ? -9.609 13.93 -4.703 1 90.94 376 GLY B O 1
ATOM 8431 N N . VAL B 1 377 ? -10.594 13.516 -6.637 1 92.12 377 VAL B N 1
ATOM 8432 C CA . VAL B 1 377 ? -11.125 12.25 -6.137 1 92.12 377 VAL B CA 1
ATOM 8433 C C . VAL B 1 377 ? -10.469 11.094 -6.879 1 92.12 377 VAL B C 1
ATOM 8435 O O . VAL B 1 377 ? -10.016 11.25 -8.016 1 92.12 377 VAL B O 1
ATOM 8438 N N . PRO B 1 378 ? -10.406 9.906 -6.184 1 89.62 378 PRO B N 1
ATOM 8439 C CA . PRO B 1 378 ? -9.812 8.742 -6.836 1 89.62 378 PRO B CA 1
ATOM 8440 C C . PRO B 1 378 ? -10.5 8.391 -8.156 1 89.62 378 PRO B C 1
ATOM 8442 O O . PRO B 1 378 ? -11.727 8.391 -8.234 1 89.62 378 PRO B O 1
ATOM 8445 N N . ASP B 1 379 ? -9.711 8.125 -9.195 1 88.81 379 ASP B N 1
ATOM 8446 C CA . ASP B 1 379 ? -10.156 7.676 -10.516 1 88.81 379 ASP B CA 1
ATOM 8447 C C . ASP B 1 379 ? -11.094 8.695 -11.156 1 88.81 379 ASP B C 1
ATOM 8449 O O . ASP B 1 379 ? -11.82 8.375 -12.102 1 88.81 379 ASP B O 1
ATOM 8453 N N . LYS B 1 380 ? -11.234 9.875 -10.555 1 92.12 380 LYS B N 1
ATOM 8454 C CA . LYS B 1 380 ? -12.102 10.953 -11.023 1 92.12 380 LYS B CA 1
ATOM 8455 C C . LYS B 1 380 ? -13.57 10.562 -10.938 1 92.12 380 LYS B C 1
ATOM 8457 O O . LYS B 1 380 ? -14.383 11 -11.758 1 92.12 380 LYS B O 1
ATOM 8462 N N . ILE B 1 381 ? -13.852 9.695 -10.016 1 93.94 381 ILE B N 1
ATOM 8463 C CA . ILE B 1 381 ? -15.219 9.227 -9.773 1 93.94 381 ILE B CA 1
ATOM 8464 C C . ILE B 1 381 ? -15.609 9.523 -8.328 1 93.94 381 ILE B C 1
ATOM 8466 O O . ILE B 1 381 ? -14.992 9.016 -7.391 1 93.94 381 ILE B O 1
ATOM 8470 N N . TYR B 1 382 ? -16.656 10.352 -8.227 1 96.25 382 TYR B N 1
ATOM 8471 C CA . TYR B 1 382 ? -17.156 10.547 -6.871 1 96.25 382 TYR B CA 1
ATOM 8472 C C . TYR B 1 382 ? -17.922 9.312 -6.398 1 96.25 382 TYR B C 1
ATOM 8474 O O . TYR B 1 382 ? -18.844 8.844 -7.078 1 96.25 382 TYR B O 1
ATOM 8482 N N . ALA B 1 383 ? -17.75 8.836 -5.297 1 96.62 383 ALA B N 1
ATOM 8483 C CA . ALA B 1 383 ? -18.125 7.488 -4.871 1 96.62 383 ALA B CA 1
ATOM 8484 C C . ALA B 1 383 ? -19.594 7.438 -4.453 1 96.62 383 ALA B C 1
ATOM 8486 O O . ALA B 1 383 ? -20.188 6.359 -4.379 1 96.62 383 ALA B O 1
ATOM 8487 N N . PHE B 1 384 ? -20.266 8.547 -4.145 1 97.31 384 PHE B N 1
ATOM 8488 C CA . PHE B 1 384 ? -21.562 8.539 -3.463 1 97.31 384 PHE B CA 1
ATOM 8489 C C . PHE B 1 384 ? -22.562 9.438 -4.184 1 97.31 384 PHE B C 1
ATOM 8491 O O . PHE B 1 384 ? -22.172 10.273 -4.996 1 97.31 384 PHE B O 1
ATOM 8498 N N . ASP B 1 385 ? -23.859 9.227 -3.877 1 97.5 385 ASP B N 1
ATOM 8499 C CA . ASP B 1 385 ? -24.906 10.148 -4.324 1 97.5 385 ASP B CA 1
ATOM 8500 C C . ASP B 1 385 ? -24.922 11.406 -3.455 1 97.5 385 ASP B C 1
ATOM 8502 O O . ASP B 1 385 ? -25.188 12.508 -3.949 1 97.5 385 ASP B O 1
ATOM 8506 N N . ARG B 1 386 ? -24.656 11.219 -2.189 1 97.94 386 ARG B N 1
ATOM 8507 C CA . ARG B 1 386 ? -24.672 12.344 -1.266 1 97.94 386 ARG B CA 1
ATOM 8508 C C . ARG B 1 386 ? -23.25 12.781 -0.917 1 97.94 386 ARG B C 1
ATOM 8510 O O . ARG B 1 386 ? -22.328 11.961 -0.904 1 97.94 386 ARG B O 1
ATOM 8517 N N . ILE B 1 387 ? -23.156 13.984 -0.539 1 97.81 387 ILE B N 1
ATOM 8518 C CA . ILE B 1 387 ? -21.859 14.57 -0.187 1 97.81 387 ILE B CA 1
ATOM 8519 C C . ILE B 1 387 ? -21.344 13.938 1.099 1 97.81 387 ILE B C 1
ATOM 8521 O O . ILE B 1 387 ? -22.078 13.781 2.07 1 97.81 387 ILE B O 1
ATOM 8525 N N . ASN B 1 388 ? -20.125 13.477 1.015 1 97.12 388 ASN B N 1
ATOM 8526 C CA . ASN B 1 388 ? -19.375 13.109 2.205 1 97.12 388 ASN B CA 1
ATOM 8527 C C . ASN B 1 388 ? -18.547 14.289 2.736 1 97.12 388 ASN B C 1
ATOM 8529 O O . ASN B 1 388 ? -17.469 14.57 2.232 1 97.12 388 ASN B O 1
ATOM 8533 N N . PRO B 1 389 ? -19 14.938 3.783 1 96.94 389 PRO B N 1
ATOM 8534 C CA . PRO B 1 389 ? -18.25 16.094 4.285 1 96.94 389 PRO B CA 1
ATOM 8535 C C . PRO B 1 389 ? -16.891 15.711 4.871 1 96.94 389 PRO B C 1
ATOM 8537 O O . PRO B 1 389 ? -16.797 14.734 5.621 1 96.94 389 PRO B O 1
ATOM 8540 N N . ASP B 1 390 ? -15.914 16.438 4.531 1 93.81 390 ASP B N 1
ATOM 8541 C CA . ASP B 1 390 ? -14.57 16.234 5.066 1 93.81 390 ASP B CA 1
ATOM 8542 C C . ASP B 1 390 ? -14.156 17.391 5.969 1 93.81 390 ASP B C 1
ATOM 8544 O O . ASP B 1 390 ? -13.141 17.312 6.656 1 93.81 390 ASP B O 1
ATOM 8548 N N . GLY B 1 391 ? -14.883 18.422 5.973 1 95.44 391 GLY B N 1
ATOM 8549 C CA . GLY B 1 391 ? -14.609 19.609 6.781 1 95.44 391 GLY B CA 1
ATOM 8550 C C . GLY B 1 391 ? -15.859 20.375 7.168 1 95.44 391 GLY B C 1
ATOM 8551 O O . GLY B 1 391 ? -16.906 20.219 6.527 1 95.44 391 GLY B O 1
ATOM 8552 N N . MET B 1 392 ? -15.742 21.156 8.195 1 97.19 392 MET B N 1
ATOM 8553 C CA . MET B 1 392 ? -16.859 21.906 8.742 1 97.19 392 MET B CA 1
ATOM 8554 C C . MET B 1 392 ? -16.391 23.188 9.43 1 97.19 392 MET B C 1
ATOM 8556 O O . MET B 1 392 ? -15.375 23.172 10.141 1 97.19 392 MET B O 1
ATOM 8560 N N . ARG B 1 393 ? -17.156 24.297 9.148 1 97.56 393 ARG B N 1
ATOM 8561 C CA . ARG B 1 393 ? -16.859 25.578 9.789 1 97.56 393 ARG B CA 1
ATOM 8562 C C . ARG B 1 393 ? -18.125 26.234 10.312 1 97.56 393 ARG B C 1
ATOM 8564 O O . ARG B 1 393 ? -19.203 26.062 9.734 1 97.56 393 ARG B O 1
ATOM 8571 N N . ILE B 1 394 ? -17.938 26.984 11.43 1 98.31 394 ILE B N 1
ATOM 8572 C CA . ILE B 1 394 ? -18.969 27.906 11.898 1 98.31 394 ILE B CA 1
ATOM 8573 C C . ILE B 1 394 ? -18.734 29.297 11.305 1 98.31 394 ILE B C 1
ATOM 8575 O O . ILE B 1 394 ? -17.641 29.859 11.422 1 98.31 394 ILE B O 1
ATOM 8579 N N . CYS B 1 395 ? -19.75 29.828 10.602 1 98.25 395 CYS B N 1
ATOM 8580 C CA . CYS B 1 395 ? -19.641 31.078 9.859 1 98.25 395 CYS B CA 1
ATOM 8581 C C . CYS B 1 395 ? -20.797 32.031 10.18 1 98.25 395 CYS B C 1
ATOM 8583 O O . CYS B 1 395 ? -21.719 31.641 10.898 1 98.25 395 CYS B O 1
ATOM 8585 N N . ASN B 1 396 ? -20.719 33.281 9.664 1 98.25 396 ASN B N 1
ATOM 8586 C CA . ASN B 1 396 ? -21.781 34.281 9.812 1 98.25 396 ASN B CA 1
ATOM 8587 C C . ASN B 1 396 ? -22.109 34.938 8.477 1 98.25 396 ASN B C 1
ATOM 8589 O O . ASN B 1 396 ? -22.062 36.156 8.367 1 98.25 396 ASN B O 1
ATOM 8593 N N . PHE B 1 397 ? -22.562 34.156 7.562 1 98.69 397 PHE B N 1
ATOM 8594 C CA . PHE B 1 397 ? -22.906 34.656 6.242 1 98.69 397 PHE B CA 1
ATOM 8595 C C . PHE B 1 397 ? -24.141 35.562 6.316 1 98.69 397 PHE B C 1
ATOM 8597 O O . PHE B 1 397 ? -24.25 36.531 5.562 1 98.69 397 PHE B O 1
ATOM 8604 N N . ARG B 1 398 ? -25.109 35.406 7.277 1 97.62 398 ARG B N 1
ATOM 8605 C CA . ARG B 1 398 ? -26.359 36.125 7.398 1 97.62 398 ARG B CA 1
ATOM 8606 C C . ARG B 1 398 ? -26.172 37.406 8.188 1 97.62 398 ARG B C 1
ATOM 8608 O O . ARG B 1 398 ? -27.078 38.25 8.258 1 97.62 398 ARG B O 1
ATOM 8615 N N . GLY B 1 399 ? -24.953 37.531 8.758 1 98.12 399 GLY B N 1
ATOM 8616 C CA . GLY B 1 399 ? -24.688 38.75 9.508 1 98.12 399 GLY B CA 1
ATOM 8617 C C . GLY B 1 399 ? -25.438 38.844 10.812 1 98.12 399 GLY B C 1
ATOM 8618 O O . GLY B 1 399 ? -25.953 39.906 11.18 1 98.12 399 GLY B O 1
ATOM 8619 N N . LEU B 1 400 ? -25.516 37.812 11.516 1 97.44 400 LEU B N 1
ATOM 8620 C CA . LEU B 1 400 ? -26.203 37.75 12.805 1 97.44 400 LEU B CA 1
ATOM 8621 C C . LEU B 1 400 ? -25.312 38.281 13.914 1 97.44 400 LEU B C 1
ATOM 8623 O O . LEU B 1 400 ? -24.156 38.625 13.68 1 97.44 400 LEU B O 1
ATOM 8627 N N . GLU B 1 401 ? -25.953 38.438 15.094 1 95.31 401 GLU B N 1
ATOM 8628 C CA . GLU B 1 401 ? -25.188 38.938 16.234 1 95.31 401 GLU B CA 1
ATOM 8629 C C . GLU B 1 401 ? -24.016 38.031 16.578 1 95.31 401 GLU B C 1
ATOM 8631 O O . GLU B 1 401 ? -22.953 38.5 16.953 1 95.31 401 GLU B O 1
ATOM 8636 N N . LYS B 1 402 ? -24.25 36.781 16.453 1 94.69 402 LYS B N 1
ATOM 8637 C CA . LYS B 1 402 ? -23.219 35.75 16.578 1 94.69 402 LYS B CA 1
ATOM 8638 C C . LYS B 1 402 ? -23.234 34.781 15.398 1 94.69 402 LYS B C 1
ATOM 8640 O O . LYS B 1 402 ? -24.281 34.594 14.773 1 94.69 402 LYS B O 1
ATOM 8645 N N . PRO B 1 403 ? -22.125 34.219 15.109 1 96.94 403 PRO B N 1
ATOM 8646 C CA . PRO B 1 403 ? -22.125 33.25 14.023 1 96.94 403 PRO B CA 1
ATOM 8647 C C . PRO B 1 403 ? -23.062 32.062 14.289 1 96.94 403 PRO B C 1
ATOM 8649 O O . PRO B 1 403 ? -23.047 31.484 15.383 1 96.94 403 PRO B O 1
ATOM 8652 N N . ARG B 1 404 ? -23.891 31.734 13.32 1 98 404 ARG B N 1
ATOM 8653 C CA . ARG B 1 404 ? -24.781 30.594 13.477 1 98 404 ARG B CA 1
ATOM 8654 C C . ARG B 1 404 ? -24.953 29.844 12.148 1 98 404 ARG B C 1
ATOM 8656 O O . ARG B 1 404 ? -25.844 29 12.023 1 98 404 ARG B O 1
ATOM 8663 N N . ASP B 1 405 ? -24.156 30.188 11.148 1 98.56 405 ASP B N 1
ATOM 8664 C CA . ASP B 1 405 ? -24.156 29.453 9.883 1 98.56 405 ASP B CA 1
ATOM 8665 C C . ASP B 1 405 ? -23.109 28.344 9.898 1 98.56 405 ASP B C 1
ATOM 8667 O O . ASP B 1 405 ? -22.125 28.422 10.633 1 98.56 405 ASP B O 1
ATOM 8671 N N . ILE B 1 406 ? -23.359 27.297 9.148 1 98.69 406 ILE B N 1
ATOM 8672 C CA . ILE B 1 406 ? -22.484 26.125 9.078 1 98.69 406 ILE B CA 1
ATOM 8673 C C . ILE B 1 406 ? -22 25.922 7.645 1 98.69 406 ILE B C 1
ATOM 8675 O O . ILE B 1 406 ? -22.812 25.938 6.707 1 98.69 406 ILE B O 1
ATOM 8679 N N . LEU B 1 407 ? -20.75 25.844 7.445 1 98.69 407 LEU B N 1
ATOM 8680 C CA . LEU B 1 407 ? -20.156 25.484 6.16 1 98.69 407 LEU B CA 1
ATOM 8681 C C . LEU B 1 407 ? -19.703 24.031 6.164 1 98.69 407 LEU B C 1
ATOM 8683 O O . LEU B 1 407 ? -19 23.594 7.086 1 98.69 407 LEU B O 1
ATOM 8687 N N . ILE B 1 408 ? -20.078 23.234 5.18 1 98.38 408 ILE B N 1
ATOM 8688 C CA . ILE B 1 408 ? -19.484 21.922 4.961 1 98.38 408 ILE B CA 1
ATOM 8689 C C . ILE B 1 408 ? -18.797 21.875 3.596 1 98.38 408 ILE B C 1
ATOM 8691 O O . ILE B 1 408 ? -19.141 22.656 2.701 1 98.38 408 ILE B O 1
ATOM 8695 N N . LYS B 1 409 ? -17.859 21.078 3.486 1 97.44 409 LYS B N 1
ATOM 8696 C CA . LYS B 1 409 ? -17.156 20.906 2.223 1 97.44 409 LYS B CA 1
ATOM 8697 C C . LYS B 1 409 ? -16.828 19.438 1.972 1 97.44 409 LYS B C 1
ATOM 8699 O O . LYS B 1 409 ? -16.766 18.641 2.91 1 97.44 409 LYS B O 1
ATOM 8704 N N . ASP B 1 410 ? -16.703 19.078 0.674 1 95.5 410 ASP B N 1
ATOM 8705 C CA . ASP B 1 410 ? -16.078 17.797 0.365 1 95.5 410 ASP B CA 1
ATOM 8706 C C . ASP B 1 410 ? -14.555 17.938 0.288 1 95.5 410 ASP B C 1
ATOM 8708 O O . ASP B 1 410 ? -14 18.953 0.735 1 95.5 410 ASP B O 1
ATOM 8712 N N . ARG B 1 411 ? -13.914 16.969 -0.202 1 93.19 411 ARG B N 1
ATOM 8713 C CA . ARG B 1 411 ? -12.469 16.891 -0.014 1 93.19 411 ARG B CA 1
ATOM 8714 C C . ARG B 1 411 ? -11.758 18.047 -0.705 1 93.19 411 ARG B C 1
ATOM 8716 O O . ARG B 1 411 ? -10.922 18.719 -0.097 1 93.19 411 ARG B O 1
ATOM 8723 N N . TYR B 1 412 ? -12.148 18.359 -2.092 1 95.56 412 TYR B N 1
ATOM 8724 C CA . TYR B 1 412 ? -11.281 19.312 -2.781 1 95.56 412 TYR B CA 1
ATOM 8725 C C . TYR B 1 412 ? -12.07 20.156 -3.766 1 95.56 412 TYR B C 1
ATOM 8727 O O . TYR B 1 412 ? -11.492 20.875 -4.586 1 95.56 412 TYR B O 1
ATOM 8735 N N . CYS B 1 413 ? -13.484 20.125 -3.688 1 97.12 413 CYS B N 1
ATOM 8736 C CA . CYS B 1 413 ? -14.125 20.734 -4.855 1 97.12 413 CYS B CA 1
ATOM 8737 C C . CYS B 1 413 ? -15.32 21.578 -4.441 1 97.12 413 CYS B C 1
ATOM 8739 O O . CYS B 1 413 ? -15.477 22.719 -4.906 1 97.12 413 CYS B O 1
ATOM 8741 N N . ARG B 1 414 ? -16.25 21.203 -3.578 1 97.88 414 ARG B N 1
ATOM 8742 C CA . ARG B 1 414 ? -17.531 21.859 -3.338 1 97.88 414 ARG B CA 1
ATOM 8743 C C . ARG B 1 414 ? -17.656 22.312 -1.89 1 97.88 414 ARG B C 1
ATOM 8745 O O . ARG B 1 414 ? -17.203 21.625 -0.975 1 97.88 414 ARG B O 1
ATOM 8752 N N . VAL B 1 415 ? -18.359 23.359 -1.686 1 98.44 415 VAL B N 1
ATOM 8753 C CA . VAL B 1 415 ? -18.734 23.844 -0.367 1 98.44 415 VAL B CA 1
ATOM 8754 C C . VAL B 1 415 ? -20.234 24.141 -0.333 1 98.44 415 VAL B C 1
ATOM 8756 O O . VAL B 1 415 ? -20.828 24.5 -1.355 1 98.44 415 VAL B O 1
ATOM 8759 N N . TYR B 1 416 ? -20.828 24 0.825 1 98.69 416 TYR B N 1
ATOM 8760 C CA . TYR B 1 416 ? -22.234 24.266 1.085 1 98.69 416 TYR B CA 1
ATOM 8761 C C . TYR B 1 416 ? -22.406 25.094 2.359 1 98.69 416 TYR B C 1
ATOM 8763 O O . TYR B 1 416 ? -21.891 24.719 3.416 1 98.69 416 TYR B O 1
ATOM 8771 N N . ALA B 1 417 ? -23.125 26.188 2.221 1 98.88 417 ALA B N 1
ATOM 8772 C CA . ALA B 1 417 ? -23.469 27 3.391 1 98.88 417 ALA B CA 1
ATOM 8773 C C . ALA B 1 417 ? -24.859 26.656 3.904 1 98.88 417 ALA B C 1
ATOM 8775 O O . ALA B 1 417 ? -25.844 26.734 3.16 1 98.88 417 ALA B O 1
ATOM 8776 N N . LEU B 1 418 ? -24.891 26.281 5.164 1 98.88 418 LEU B N 1
ATOM 8777 C CA . LEU B 1 418 ? -26.156 25.938 5.82 1 98.88 418 LEU B CA 1
ATOM 8778 C C . LEU B 1 418 ? -26.484 26.953 6.918 1 98.88 418 LEU B C 1
ATOM 8780 O O . LEU B 1 418 ? -25.578 27.469 7.574 1 98.88 418 LEU B O 1
ATOM 8784 N N . ASN B 1 419 ? -27.781 27.219 7.098 1 98.5 419 ASN B N 1
ATOM 8785 C CA . ASN B 1 419 ? -28.172 27.953 8.297 1 98.5 419 ASN B CA 1
ATOM 8786 C C . ASN B 1 419 ? -28.266 27.016 9.508 1 98.5 419 ASN B C 1
ATOM 8788 O O . ASN B 1 419 ? -27.969 25.828 9.398 1 98.5 419 ASN B O 1
ATOM 8792 N N . ASP B 1 420 ? -28.578 27.547 10.672 1 97.44 420 ASP B N 1
ATOM 8793 C CA . ASP B 1 420 ? -28.578 26.766 11.898 1 97.44 420 ASP B CA 1
ATOM 8794 C C . ASP B 1 420 ? -29.797 25.859 11.969 1 97.44 420 ASP B C 1
ATOM 8796 O O . ASP B 1 420 ? -29.938 25.062 12.906 1 97.44 420 ASP B O 1
ATOM 8800 N N . ASP B 1 421 ? -30.703 25.844 10.984 1 97.81 421 ASP B N 1
ATOM 8801 C CA . ASP B 1 421 ? -31.75 24.844 10.82 1 97.81 421 ASP B CA 1
ATOM 8802 C C . ASP B 1 421 ? -31.344 23.766 9.82 1 97.81 421 ASP B C 1
ATOM 8804 O O . ASP B 1 421 ? -32.156 22.906 9.453 1 97.81 421 ASP B O 1
ATOM 8808 N N . LEU B 1 422 ? -30.141 23.859 9.367 1 98.62 422 LEU B N 1
ATOM 8809 C CA . LEU B 1 422 ? -29.484 22.891 8.492 1 98.62 422 LEU B CA 1
ATOM 8810 C C . LEU B 1 422 ? -30.078 22.953 7.086 1 98.62 422 LEU B C 1
ATOM 8812 O O . LEU B 1 422 ? -30.125 21.953 6.383 1 98.62 422 LEU B O 1
ATOM 8816 N N . GLU B 1 423 ? -30.625 24.094 6.734 1 98.56 423 GLU B N 1
ATOM 8817 C CA . GLU B 1 423 ? -31.062 24.344 5.359 1 98.56 423 GLU B CA 1
ATOM 8818 C C . GLU B 1 423 ? -29.922 24.938 4.527 1 98.56 423 GLU B C 1
ATOM 8820 O O . GLU B 1 423 ? -29.219 25.844 4.988 1 98.56 423 GLU B O 1
ATOM 8825 N N . VAL B 1 424 ? -29.75 24.453 3.35 1 98.62 424 VAL B N 1
ATOM 8826 C CA . VAL B 1 424 ? -28.719 24.969 2.471 1 98.62 424 VAL B CA 1
ATOM 8827 C C . VAL B 1 424 ? -29.109 26.359 1.975 1 98.62 424 VAL B C 1
ATOM 8829 O O . VAL B 1 424 ? -30.172 26.547 1.392 1 98.62 424 VAL B O 1
ATOM 8832 N N . MET B 1 425 ? -28.219 27.266 2.166 1 98.69 425 MET B N 1
ATOM 8833 C CA . MET B 1 425 ? -28.453 28.641 1.715 1 98.69 425 MET B CA 1
ATOM 8834 C C . MET B 1 425 ? -27.875 28.859 0.324 1 98.69 425 MET B C 1
ATOM 8836 O O . MET B 1 425 ? -28.469 29.531 -0.51 1 98.69 425 MET B O 1
ATOM 8840 N N . TRP B 1 426 ? -26.719 28.359 0.101 1 98.44 426 TRP B N 1
ATOM 8841 C CA . TRP B 1 426 ? -26.031 28.422 -1.185 1 98.44 426 TRP B CA 1
ATOM 8842 C C . TRP B 1 426 ? -24.938 27.359 -1.268 1 98.44 426 TRP B C 1
ATOM 8844 O O . TRP B 1 426 ? -24.578 26.75 -0.258 1 98.44 426 TRP B O 1
ATOM 8854 N N . HIS B 1 427 ? -24.516 26.953 -2.346 1 97.62 427 HIS B N 1
ATOM 8855 C CA . HIS B 1 427 ? -23.375 26.094 -2.559 1 97.62 427 HIS B CA 1
ATOM 8856 C C . HIS B 1 427 ? -22.5 26.594 -3.713 1 97.62 427 HIS B C 1
ATOM 8858 O O . HIS B 1 427 ? -22.953 27.391 -4.527 1 97.62 427 HIS B O 1
ATOM 8864 N N . PHE B 1 428 ? -21.312 26.188 -3.75 1 98.19 428 PHE B N 1
ATOM 8865 C CA . PHE B 1 428 ? -20.312 26.609 -4.727 1 98.19 428 PHE B CA 1
ATOM 8866 C C . PHE B 1 428 ? -19.438 25.422 -5.133 1 98.19 428 PHE B C 1
ATOM 8868 O O . PHE B 1 428 ? -18.797 24.797 -4.285 1 98.19 428 PHE B O 1
ATOM 8875 N N . GLN B 1 429 ? -19.438 25.062 -6.418 1 97.81 429 GLN B N 1
ATOM 8876 C CA . GLN B 1 429 ? -18.422 24.156 -6.965 1 97.81 429 GLN B CA 1
ATOM 8877 C C . GLN B 1 429 ? -17.203 24.906 -7.449 1 97.81 429 GLN B C 1
ATOM 8879 O O . GLN B 1 429 ? -17.266 25.656 -8.43 1 97.81 429 GLN B O 1
ATOM 8884 N N . SER B 1 430 ? -16.156 24.672 -6.828 1 97.06 430 SER B N 1
ATOM 8885 C CA . SER B 1 430 ? -14.961 25.453 -7.109 1 97.06 430 SER B CA 1
ATOM 8886 C C . SER B 1 430 ? -14.305 25 -8.414 1 97.06 430 SER B C 1
ATOM 8888 O O . SER B 1 430 ? -14.266 23.812 -8.711 1 97.06 430 SER B O 1
ATOM 8890 N N . ASP B 1 431 ? -13.734 25.906 -9.18 1 95.81 431 ASP B N 1
ATOM 8891 C CA . ASP B 1 431 ? -12.945 25.625 -10.383 1 95.81 431 ASP B CA 1
ATOM 8892 C C . ASP B 1 431 ? -11.484 25.359 -10.031 1 95.81 431 ASP B C 1
ATOM 8894 O O . ASP B 1 431 ? -10.695 24.984 -10.891 1 95.81 431 ASP B O 1
ATOM 8898 N N . LYS B 1 432 ? -11.156 25.562 -8.797 1 96.19 432 LYS B N 1
ATOM 8899 C CA . LYS B 1 432 ? -9.844 25.25 -8.234 1 96.19 432 LYS B CA 1
ATOM 8900 C C . LYS B 1 432 ? -9.977 24.438 -6.953 1 96.19 432 LYS B C 1
ATOM 8902 O O . LYS B 1 432 ? -11.062 24.344 -6.375 1 96.19 432 LYS B O 1
ATOM 8907 N N . ASN B 1 433 ? -8.852 23.797 -6.617 1 96.62 433 ASN B N 1
ATOM 8908 C CA . ASN B 1 433 ? -8.867 23.047 -5.367 1 96.62 433 ASN B CA 1
ATOM 8909 C C . ASN B 1 433 ? -9.312 23.922 -4.195 1 96.62 433 ASN B C 1
ATOM 8911 O O . ASN B 1 433 ? -8.812 25.031 -4.027 1 96.62 433 ASN B O 1
ATOM 8915 N N . THR B 1 434 ? -10.195 23.422 -3.348 1 96.69 434 THR B N 1
ATOM 8916 C CA . THR B 1 434 ? -10.797 24.234 -2.291 1 96.69 434 THR B CA 1
ATOM 8917 C C . THR B 1 434 ? -9.844 24.375 -1.106 1 96.69 434 THR B C 1
ATOM 8919 O O . THR B 1 434 ? -10.117 25.109 -0.162 1 96.69 434 THR B O 1
ATOM 8922 N N . GLY B 1 435 ? -8.758 23.672 -1.151 1 95.69 435 GLY B N 1
ATOM 8923 C CA . GLY B 1 435 ? -7.887 23.641 0.012 1 95.69 435 GLY B CA 1
ATOM 8924 C C . GLY B 1 435 ? -8.5 22.906 1.194 1 95.69 435 GLY B C 1
ATOM 8925 O O . GLY B 1 435 ? -9.5 22.203 1.048 1 95.69 435 GLY B O 1
ATOM 8926 N N . HIS B 1 436 ? -7.859 23.047 2.314 1 95.56 436 HIS B N 1
ATOM 8927 C CA . HIS B 1 436 ? -8.258 22.219 3.445 1 95.56 436 HIS B CA 1
ATOM 8928 C C . HIS B 1 436 ? -9.008 23.047 4.492 1 95.56 436 HIS B C 1
ATOM 8930 O O . HIS B 1 436 ? -9.766 22.484 5.293 1 95.56 436 HIS B O 1
ATOM 8936 N N . PHE B 1 437 ? -8.82 24.344 4.426 1 95.56 437 PHE B N 1
ATOM 8937 C CA . PHE B 1 437 ? -9.398 25.156 5.488 1 95.56 437 PHE B CA 1
ATOM 8938 C C . PHE B 1 437 ? -10.047 26.406 4.91 1 95.56 437 PHE B C 1
ATOM 8940 O O . PHE B 1 437 ? -9.484 27.5 5.004 1 95.56 437 PHE B O 1
ATOM 8947 N N . PRO B 1 438 ? -11.297 26.328 4.402 1 97.06 438 PRO B N 1
ATOM 8948 C CA . PRO B 1 438 ? -11.984 27.562 4.035 1 97.06 438 PRO B CA 1
ATOM 8949 C C . PRO B 1 438 ? -12.094 28.547 5.199 1 97.06 438 PRO B C 1
ATOM 8951 O O . PRO B 1 438 ? -12.484 28.156 6.305 1 97.06 438 PRO B O 1
ATOM 8954 N N . PHE B 1 439 ? -11.734 29.75 4.922 1 97.38 439 PHE B N 1
ATOM 8955 C CA . PHE B 1 439 ? -11.648 30.75 5.988 1 97.38 439 PHE B CA 1
ATOM 8956 C C . PHE B 1 439 ? -12.742 31.797 5.832 1 97.38 439 PHE B C 1
ATOM 8958 O O . PHE B 1 439 ? -12.742 32.562 4.871 1 97.38 439 PHE B O 1
ATOM 8965 N N . ALA B 1 440 ? -13.688 31.859 6.773 1 97.5 440 ALA B N 1
ATOM 8966 C CA . ALA B 1 440 ? -14.758 32.844 6.809 1 97.5 440 ALA B CA 1
ATOM 8967 C C . ALA B 1 440 ? -14.328 34.094 7.566 1 97.5 440 ALA B C 1
ATOM 8969 O O . ALA B 1 440 ? -13.789 34 8.672 1 97.5 440 ALA B O 1
ATOM 8970 N N . ILE B 1 441 ? -14.555 35.25 6.953 1 96.38 441 ILE B N 1
ATOM 8971 C CA . ILE B 1 441 ? -14.102 36.5 7.539 1 96.38 441 ILE B CA 1
ATOM 8972 C C . ILE B 1 441 ? -14.852 37.656 6.895 1 96.38 441 ILE B C 1
ATOM 8974 O O . ILE B 1 441 ? -15.102 37.656 5.688 1 96.38 441 ILE B O 1
ATOM 8978 N N . ASP B 1 442 ? -15.242 38.625 7.707 1 96.38 442 ASP B N 1
ATOM 8979 C CA . ASP B 1 442 ? -15.82 39.875 7.18 1 96.38 442 ASP B CA 1
ATOM 8980 C C . ASP B 1 442 ? -14.727 40.812 6.668 1 96.38 442 ASP B C 1
ATOM 8982 O O . ASP B 1 442 ? -14.156 41.594 7.438 1 96.38 442 ASP B O 1
ATOM 8986 N N . ILE B 1 443 ? -14.531 40.875 5.398 1 95.25 443 ILE B N 1
ATOM 8987 C CA . ILE B 1 443 ? -13.375 41.625 4.875 1 95.25 443 ILE B CA 1
ATOM 8988 C C . ILE B 1 443 ? -13.797 43.031 4.496 1 95.25 443 ILE B C 1
ATOM 8990 O O . ILE B 1 443 ? -12.945 43.906 4.32 1 95.25 443 ILE B O 1
ATOM 8994 N N . ASN B 1 444 ? -15.094 43.312 4.348 1 93.38 444 ASN B N 1
ATOM 8995 C CA . ASN B 1 444 ? -15.539 44.656 3.9 1 93.38 444 ASN B CA 1
ATOM 8996 C C . ASN B 1 444 ? -16.266 45.406 5.008 1 93.38 444 ASN B C 1
ATOM 8998 O O . ASN B 1 444 ? -16.75 46.5 4.797 1 93.38 444 ASN B O 1
ATOM 9002 N N . GLY B 1 445 ? -16.531 44.781 6.145 1 93.69 445 GLY B N 1
ATOM 9003 C CA . GLY B 1 445 ? -17.047 45.469 7.332 1 93.69 445 GLY B CA 1
ATOM 9004 C C . GLY B 1 445 ? -18.562 45.562 7.355 1 93.69 445 GLY B C 1
ATOM 9005 O O . GLY B 1 445 ? -19.125 46.312 8.133 1 93.69 445 GLY B O 1
ATOM 9006 N N . ASP B 1 446 ? -19.25 44.812 6.59 1 95.94 446 ASP B N 1
ATOM 9007 C CA . ASP B 1 446 ? -20.703 44.938 6.52 1 95.94 446 ASP B CA 1
ATOM 9008 C C . ASP B 1 446 ? -21.391 44 7.48 1 95.94 446 ASP B C 1
ATOM 9010 O O . ASP B 1 446 ? -22.609 43.906 7.504 1 95.94 446 ASP B O 1
ATOM 9014 N N . GLY B 1 447 ? -20.594 43.219 8.141 1 96.19 447 GLY B N 1
ATOM 9015 C CA . GLY B 1 447 ? -21.125 42.344 9.164 1 96.19 447 GLY B CA 1
ATOM 9016 C C . GLY B 1 447 ? -21.375 40.938 8.656 1 96.19 447 GLY B C 1
ATOM 9017 O O . GLY B 1 447 ? -21.75 40.031 9.43 1 96.19 447 GLY B O 1
ATOM 9018 N N . HIS B 1 448 ? -21.203 40.75 7.395 1 98.12 448 HIS B N 1
ATOM 9019 C CA . HIS B 1 448 ? -21.344 39.406 6.793 1 98.12 448 HIS B CA 1
ATOM 9020 C C . HIS B 1 448 ? -19.984 38.812 6.473 1 98.12 448 HIS B C 1
ATOM 9022 O O . HIS B 1 448 ? -19.078 39.5 5.984 1 98.12 448 HIS B O 1
ATOM 9028 N N . ASP B 1 449 ? -19.859 37.531 6.77 1 98.19 449 ASP B N 1
ATOM 9029 C CA . ASP B 1 449 ? -18.609 36.875 6.41 1 98.19 449 ASP B CA 1
ATOM 9030 C C . ASP B 1 449 ? -18.5 36.688 4.895 1 98.19 449 ASP B C 1
ATOM 9032 O O . ASP B 1 449 ? -19.469 36.281 4.242 1 98.19 449 ASP B O 1
ATOM 9036 N N . GLU B 1 450 ? -17.391 37.031 4.316 1 98.44 450 GLU B N 1
ATOM 9037 C CA . GLU B 1 450 ? -16.922 36.438 3.07 1 98.44 450 GLU B CA 1
ATOM 9038 C C . GLU B 1 450 ? -16.188 35.094 3.328 1 98.44 450 GLU B C 1
ATOM 9040 O O . GLU B 1 450 ? -16.031 34.688 4.477 1 98.44 450 GLU B O 1
ATOM 9045 N N . LEU B 1 451 ? -15.914 34.375 2.234 1 98.56 451 LEU B N 1
ATOM 9046 C CA . LEU B 1 451 ? -15.273 33.094 2.393 1 98.56 451 LEU B CA 1
ATOM 9047 C C . LEU B 1 451 ? -14.086 32.938 1.443 1 98.56 451 LEU B C 1
ATOM 9049 O O . LEU B 1 451 ? -14.258 32.969 0.222 1 98.56 451 LEU B O 1
ATOM 9053 N N . LEU B 1 452 ? -12.906 32.875 2.012 1 98.25 452 LEU B N 1
ATOM 9054 C CA . LEU B 1 452 ? -11.773 32.438 1.195 1 98.25 452 LEU B CA 1
ATOM 9055 C C . LEU B 1 452 ? -11.711 30.938 1.091 1 98.25 452 LEU B C 1
ATOM 9057 O O . LEU B 1 452 ? -11.453 30.25 2.084 1 98.25 452 LEU B O 1
ATOM 9061 N N . VAL B 1 453 ? -11.953 30.375 -0.035 1 97.56 453 VAL B N 1
ATOM 9062 C CA . VAL B 1 453 ? -11.953 28.938 -0.307 1 97.56 453 VAL B CA 1
ATOM 9063 C C . VAL B 1 453 ? -10.914 28.625 -1.383 1 97.56 453 VAL B C 1
ATOM 9065 O O . VAL B 1 453 ? -11.164 28.812 -2.574 1 97.56 453 VAL B O 1
ATOM 9068 N N . GLY B 1 454 ? -9.852 28 -0.891 1 96.69 454 GLY B N 1
ATOM 9069 C CA . GLY B 1 454 ? -8.703 27.922 -1.774 1 96.69 454 GLY B CA 1
ATOM 9070 C C . GLY B 1 454 ? -8.195 29.281 -2.219 1 96.69 454 GLY B C 1
ATOM 9071 O O . GLY B 1 454 ? -7.918 30.141 -1.387 1 96.69 454 GLY B O 1
ATOM 9072 N N . TYR B 1 455 ? -8.18 29.422 -3.594 1 97.5 455 TYR B N 1
ATOM 9073 C CA . TYR B 1 455 ? -7.672 30.672 -4.148 1 97.5 455 TYR B CA 1
ATOM 9074 C C . TYR B 1 455 ? -8.82 31.609 -4.488 1 97.5 455 TYR B C 1
ATOM 9076 O O . TYR B 1 455 ? -8.586 32.719 -4.965 1 97.5 455 TYR B O 1
ATOM 9084 N N . ASN B 1 456 ? -10.031 31.188 -4.191 1 98.19 456 ASN B N 1
ATOM 9085 C CA . ASN B 1 456 ? -11.219 31.969 -4.527 1 98.19 456 ASN B CA 1
ATOM 9086 C C . ASN B 1 456 ? -11.789 32.688 -3.303 1 98.19 456 ASN B C 1
ATOM 9088 O O . ASN B 1 456 ? -11.875 32.094 -2.225 1 98.19 456 ASN B O 1
ATOM 9092 N N . MET B 1 457 ? -12.133 33.969 -3.488 1 98.56 457 MET B N 1
ATOM 9093 C CA . MET B 1 457 ? -12.906 34.688 -2.488 1 98.56 457 MET B CA 1
ATOM 9094 C C . MET B 1 457 ? -14.375 34.781 -2.885 1 98.56 457 MET B C 1
ATOM 9096 O O . MET B 1 457 ? -14.703 35.188 -3.998 1 98.56 457 MET B O 1
ATOM 9100 N N . LEU B 1 458 ? -15.219 34.312 -1.989 1 98.81 458 LEU B N 1
ATOM 9101 C CA . LEU B 1 458 ? -16.656 34.375 -2.209 1 98.81 458 LEU B CA 1
ATOM 9102 C C . LEU B 1 458 ? -17.297 35.438 -1.322 1 98.81 458 LEU B C 1
ATOM 9104 O O . LEU B 1 458 ? -16.828 35.688 -0.22 1 98.81 458 LEU B O 1
ATOM 9108 N N . ASP B 1 459 ? -18.391 36.031 -1.846 1 98.5 459 ASP B N 1
ATOM 9109 C CA . ASP B 1 459 ? -19.188 36.906 -0.971 1 98.5 459 ASP B CA 1
ATOM 9110 C C . ASP B 1 459 ? -20.109 36.062 -0.077 1 98.5 459 ASP B C 1
ATOM 9112 O O . ASP B 1 459 ? -20.062 34.844 -0.103 1 98.5 459 ASP B O 1
ATOM 9116 N N . CYS B 1 460 ? -20.875 36.719 0.775 1 98.44 460 CYS B N 1
ATOM 9117 C CA . CYS B 1 460 ? -21.672 36.062 1.791 1 98.44 460 CYS B CA 1
ATOM 9118 C C . CYS B 1 460 ? -22.797 35.25 1.152 1 98.44 460 CYS B C 1
ATOM 9120 O O . CYS B 1 460 ? -23.469 34.469 1.827 1 98.44 460 CYS B O 1
ATOM 9122 N N . HIS B 1 461 ? -22.969 35.344 -0.232 1 98.19 461 HIS B N 1
ATOM 9123 C CA . HIS B 1 461 ? -24 34.594 -0.95 1 98.19 461 HIS B CA 1
ATOM 9124 C C . HIS B 1 461 ? -23.391 33.5 -1.807 1 98.19 461 HIS B C 1
ATOM 9126 O O . HIS B 1 461 ? -24.078 32.875 -2.605 1 98.19 461 HIS B O 1
ATOM 9132 N N . GLY B 1 462 ? -22.094 33.312 -1.689 1 98.38 462 GLY B N 1
ATOM 9133 C CA . GLY B 1 462 ? -21.422 32.219 -2.396 1 98.38 462 GLY B CA 1
ATOM 9134 C C . GLY B 1 462 ? -20.984 32.625 -3.799 1 98.38 462 GLY B C 1
ATOM 9135 O O . GLY B 1 462 ? -20.625 31.75 -4.602 1 98.38 462 GLY B O 1
ATOM 9136 N N . ASN B 1 463 ? -21.094 33.906 -4.105 1 98.38 463 ASN B N 1
ATOM 9137 C CA . ASN B 1 463 ? -20.625 34.344 -5.41 1 98.38 463 ASN B CA 1
ATOM 9138 C C . ASN B 1 463 ? -19.125 34.688 -5.383 1 98.38 463 ASN B C 1
ATOM 9140 O O . ASN B 1 463 ? -18.641 35.312 -4.434 1 98.38 463 ASN B O 1
ATOM 9144 N N . LYS B 1 464 ? -18.438 34.312 -6.426 1 97.81 464 LYS B N 1
ATOM 9145 C CA . LYS B 1 464 ? -17 34.594 -6.516 1 97.81 464 LYS B CA 1
ATOM 9146 C C . LYS B 1 464 ? -16.719 36.062 -6.723 1 97.81 464 LYS B C 1
ATOM 9148 O O . LYS B 1 464 ? -17.25 36.688 -7.656 1 97.81 464 LYS B O 1
ATOM 9153 N N . MET B 1 465 ? -15.93 36.594 -5.918 1 98.25 465 MET B N 1
ATOM 9154 C CA . MET B 1 465 ? -15.539 38 -5.996 1 98.25 465 MET B CA 1
ATOM 9155 C C . MET B 1 465 ? -14.227 38.156 -6.762 1 98.25 465 MET B C 1
ATOM 9157 O O . MET B 1 465 ? -14.117 39.031 -7.633 1 98.25 465 MET B O 1
ATOM 9161 N N . TRP B 1 466 ? -13.266 37.438 -6.438 1 97.81 466 TRP B N 1
ATOM 9162 C CA . TRP B 1 466 ? -11.953 37.438 -7.074 1 97.81 466 TRP B CA 1
ATOM 9163 C C . TRP B 1 466 ? -11.25 36.094 -6.824 1 97.81 466 TRP B C 1
ATOM 9165 O O . TRP B 1 466 ? -11.742 35.25 -6.055 1 97.81 466 TRP B O 1
ATOM 9175 N N . THR B 1 467 ? -10.227 35.781 -7.492 1 97.62 467 THR B N 1
ATOM 9176 C CA . THR B 1 467 ? -9.367 34.625 -7.332 1 97.62 467 THR B CA 1
ATOM 9177 C C . THR B 1 467 ? -7.895 35.031 -7.355 1 97.62 467 THR B C 1
ATOM 9179 O O . THR B 1 467 ? -7.508 35.938 -8.102 1 97.62 467 THR B O 1
ATOM 9182 N N . MET B 1 468 ? -7.141 34.406 -6.449 1 96.88 468 MET B N 1
ATOM 9183 C CA . MET B 1 468 ? -5.699 34.625 -6.523 1 96.88 468 MET B CA 1
ATOM 9184 C C . MET B 1 468 ? -5.145 34.125 -7.855 1 96.88 468 MET B C 1
ATOM 9186 O O . MET B 1 468 ? -5.66 33.188 -8.43 1 96.88 468 MET B O 1
ATOM 9190 N N . PRO B 1 469 ? -4.066 34.75 -8.406 1 96.19 469 PRO B N 1
ATOM 9191 C CA . PRO B 1 469 ? -3.473 34.312 -9.68 1 96.19 469 PRO B CA 1
ATOM 9192 C C . PRO B 1 469 ? -2.57 33.094 -9.516 1 96.19 469 PRO B C 1
ATOM 9194 O O . PRO B 1 469 ? -1.417 33.125 -9.953 1 96.19 469 PRO B O 1
ATOM 9197 N N . VAL B 1 470 ? -2.951 32.094 -8.875 1 93.94 470 VAL B N 1
ATOM 9198 C CA . VAL B 1 470 ? -2.338 30.781 -8.648 1 93.94 470 VAL B CA 1
ATOM 9199 C C . VAL B 1 470 ? -3.312 29.672 -9.055 1 93.94 470 VAL B C 1
ATOM 9201 O O . VAL B 1 470 ? -4.5 29.734 -8.734 1 93.94 470 VAL B O 1
ATOM 9204 N N . ASN B 1 471 ? -2.783 28.672 -9.867 1 85.75 471 ASN B N 1
ATOM 9205 C CA . ASN B 1 471 ? -3.715 27.703 -10.43 1 85.75 471 ASN B CA 1
ATOM 9206 C C . ASN B 1 471 ? -3.404 26.281 -9.953 1 85.75 471 ASN B C 1
ATOM 9208 O O . ASN B 1 471 ? -4.242 25.391 -10.078 1 85.75 471 ASN B O 1
ATOM 9212 N N . GLU B 1 472 ? -2.299 26.141 -9.453 1 86.81 472 GLU B N 1
ATOM 9213 C CA . GLU B 1 472 ? -1.889 24.766 -9.164 1 86.81 472 GLU B CA 1
ATOM 9214 C C . GLU B 1 472 ? -1.901 24.484 -7.664 1 86.81 472 GLU B C 1
ATOM 9216 O O . GLU B 1 472 ? -1.874 25.422 -6.855 1 86.81 472 GLU B O 1
ATOM 9221 N N . ASP B 1 473 ? -2.064 23.234 -7.387 1 91.19 473 ASP B N 1
ATOM 9222 C CA . ASP B 1 473 ? -1.988 22.734 -6.016 1 91.19 473 ASP B CA 1
ATOM 9223 C C . ASP B 1 473 ? -3.066 23.359 -5.141 1 91.19 473 ASP B C 1
ATOM 9225 O O . ASP B 1 473 ? -4.129 23.75 -5.633 1 91.19 473 ASP B O 1
ATOM 9229 N N . HIS B 1 474 ? -2.93 23.391 -3.828 1 95.06 474 HIS B N 1
ATOM 9230 C CA . HIS B 1 474 ? -4.012 23.75 -2.924 1 95.06 474 HIS B CA 1
ATOM 9231 C C . HIS B 1 474 ? -3.484 24.5 -1.704 1 95.06 474 HIS B C 1
ATOM 9233 O O . HIS B 1 474 ? -2.297 24.406 -1.386 1 95.06 474 HIS B O 1
ATOM 9239 N N . ILE B 1 475 ? -4.32 25.25 -1.043 1 97.06 475 ILE B N 1
ATOM 9240 C CA . ILE B 1 475 ? -3.99 25.922 0.205 1 97.06 475 ILE B CA 1
ATOM 9241 C C . ILE B 1 475 ? -4.281 25 1.387 1 97.06 475 ILE B C 1
ATOM 9243 O O . ILE B 1 475 ? -5.387 24.469 1.511 1 97.06 475 ILE B O 1
ATOM 9247 N N . ASP B 1 476 ? -3.283 24.859 2.191 1 97.06 476 ASP B N 1
ATOM 9248 C CA . ASP B 1 476 ? -3.441 24.062 3.396 1 97.06 476 ASP B CA 1
ATOM 9249 C C . ASP B 1 476 ? -3.969 24.891 4.555 1 97.06 476 ASP B C 1
ATOM 9251 O O . ASP B 1 476 ? -4.945 24.516 5.211 1 97.06 476 ASP B O 1
ATOM 9255 N N . GLU B 1 477 ? -3.285 26.016 4.844 1 97.81 477 GLU B N 1
ATOM 9256 C CA . GLU B 1 477 ? -3.664 26.891 5.957 1 97.81 477 GLU B CA 1
ATOM 9257 C C . GLU B 1 477 ? -3.711 28.359 5.523 1 97.81 477 GLU B C 1
ATOM 9259 O O . GLU B 1 477 ? -2.996 28.75 4.602 1 97.81 477 GLU B O 1
ATOM 9264 N N . ILE B 1 478 ? -4.543 29.125 6.195 1 97.88 478 ILE B N 1
ATOM 9265 C CA . ILE B 1 478 ? -4.734 30.562 5.969 1 97.88 478 ILE B CA 1
ATOM 9266 C C . ILE B 1 478 ? -4.703 31.312 7.301 1 97.88 478 ILE B C 1
ATOM 9268 O O . ILE B 1 478 ? -5.348 30.891 8.266 1 97.88 478 ILE B O 1
ATOM 9272 N N . VAL B 1 479 ? -3.969 32.406 7.336 1 97.62 479 VAL B N 1
ATOM 9273 C CA . VAL B 1 479 ? -3.986 33.281 8.5 1 97.62 479 VAL B CA 1
ATOM 9274 C C . VAL B 1 479 ? -4.168 34.75 8.047 1 97.62 479 VAL B C 1
ATOM 9276 O O . VAL B 1 479 ? -3.377 35.25 7.254 1 97.62 479 VAL B O 1
ATOM 9279 N N . PRO B 1 480 ? -5.238 35.406 8.516 1 97.06 480 PRO B N 1
ATOM 9280 C CA . PRO B 1 480 ? -5.344 36.844 8.234 1 97.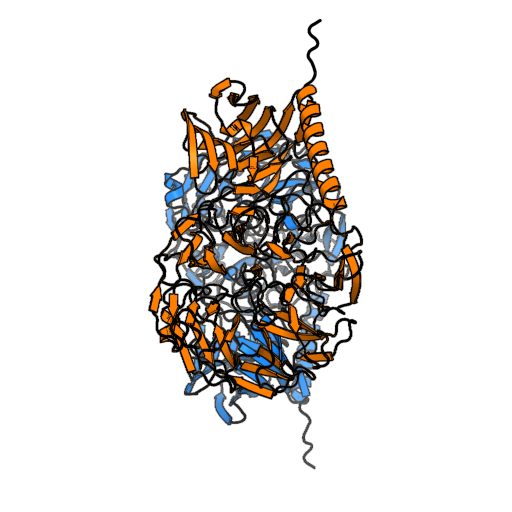06 480 PRO B CA 1
ATOM 9281 C C . PRO B 1 480 ? -4.344 37.656 9.039 1 97.06 480 PRO B C 1
ATOM 9283 O O . PRO B 1 480 ? -3.998 37.312 10.164 1 97.06 480 PRO B O 1
ATOM 9286 N N . GLY B 1 481 ? -3.867 38.719 8.438 1 95.56 481 GLY B N 1
ATOM 9287 C CA . GLY B 1 481 ? -2.932 39.594 9.102 1 95.56 481 GLY B CA 1
ATOM 9288 C C . GLY B 1 481 ? -2.998 41.031 8.602 1 95.56 481 GLY B C 1
ATOM 9289 O O . GLY B 1 481 ? -3.787 41.344 7.703 1 95.56 481 GLY B O 1
ATOM 9290 N N . ARG B 1 482 ? -2.332 41.844 9.281 1 95 482 ARG B N 1
ATOM 9291 C CA . ARG B 1 482 ? -2.123 43.219 8.914 1 95 482 ARG B CA 1
ATOM 9292 C C . ARG B 1 482 ? -0.666 43.625 9.102 1 95 482 ARG B C 1
ATOM 9294 O O . ARG B 1 482 ? -0.045 43.281 10.109 1 95 482 ARG B O 1
ATOM 9301 N N . PHE B 1 483 ? -0.19 44.375 8.07 1 93.56 483 PHE B N 1
ATOM 9302 C CA . PHE B 1 483 ? 1.16 44.906 8.227 1 93.56 483 PHE B CA 1
ATOM 9303 C C . PHE B 1 483 ? 1.184 46.031 9.258 1 93.56 483 PHE B C 1
ATOM 9305 O O . PHE B 1 483 ? 0.479 47.031 9.109 1 93.56 483 PHE B O 1
ATOM 9312 N N . GLU B 1 484 ? 2.023 45.812 10.258 1 90.12 484 GLU B N 1
ATOM 9313 C CA . GLU B 1 484 ? 2.064 46.781 11.344 1 90.12 484 GLU B CA 1
ATOM 9314 C C . GLU B 1 484 ? 3.193 47.781 11.141 1 90.12 484 GLU B C 1
ATOM 9316 O O . GLU B 1 484 ? 3.26 48.812 11.836 1 90.12 484 GLU B O 1
ATOM 9321 N N . SER B 1 485 ? 4.051 47.469 10.258 1 84.5 485 SER B N 1
ATOM 9322 C CA . SER B 1 485 ? 5.199 48.312 9.969 1 84.5 485 SER B CA 1
ATOM 9323 C C . SER B 1 485 ? 5.605 48.188 8.5 1 84.5 485 SER B C 1
ATOM 9325 O O . SER B 1 485 ? 5.012 47.438 7.742 1 84.5 485 SER B O 1
ATOM 9327 N N . GLY B 1 486 ? 6.512 49.125 8.164 1 83.94 486 GLY B N 1
ATOM 9328 C CA . GLY B 1 486 ? 7.066 49.031 6.82 1 83.94 486 GLY B CA 1
ATOM 9329 C C . GLY B 1 486 ? 6.238 49.781 5.785 1 83.94 486 GLY B C 1
ATOM 9330 O O . GLY B 1 486 ? 5.34 50.531 6.133 1 83.94 486 GLY B O 1
ATOM 9331 N N . PRO B 1 487 ? 6.555 49.562 4.508 1 85.94 487 PRO B N 1
ATOM 9332 C CA . PRO B 1 487 ? 5.934 50.312 3.414 1 85.94 487 PRO B CA 1
ATOM 9333 C C . PRO B 1 487 ? 4.457 49.938 3.225 1 85.94 487 PRO B C 1
ATOM 9335 O O . PRO B 1 487 ? 3.703 50.75 2.65 1 85.94 487 PRO B O 1
ATOM 9338 N N . HIS B 1 488 ? 4.055 48.844 3.77 1 88 488 HIS B N 1
ATOM 9339 C CA . HIS B 1 488 ? 2.678 48.406 3.559 1 88 488 HIS B CA 1
ATOM 9340 C C . HIS B 1 488 ? 1.855 48.531 4.836 1 88 488 HIS B C 1
ATOM 9342 O O . HIS B 1 488 ? 0.779 47.938 4.953 1 88 488 HIS B O 1
ATOM 9348 N N . LYS B 1 489 ? 2.363 49.25 5.688 1 92.19 489 LYS B N 1
ATOM 9349 C CA . LYS B 1 489 ? 1.699 49.406 6.977 1 92.19 489 LYS B CA 1
ATOM 9350 C C . LYS B 1 489 ? 0.206 49.656 6.797 1 92.19 489 LYS B C 1
ATOM 9352 O O . LYS B 1 489 ? -0.194 50.5 5.98 1 92.19 489 LYS B O 1
ATOM 9357 N N . GLY B 1 490 ? -0.562 48.844 7.516 1 93.06 490 GLY B N 1
ATOM 9358 C CA . GLY B 1 490 ? -2.008 49 7.5 1 93.06 490 GLY B CA 1
ATOM 9359 C C . GLY B 1 490 ? -2.701 48.094 6.52 1 93.06 490 GLY B C 1
ATOM 9360 O O . GLY B 1 490 ? -3.898 47.812 6.645 1 93.06 490 GLY B O 1
ATOM 9361 N N . THR B 1 491 ? -1.948 47.625 5.613 1 94.75 491 THR B N 1
ATOM 9362 C CA . THR B 1 491 ? -2.523 46.719 4.625 1 94.75 491 THR B CA 1
ATOM 9363 C C . THR B 1 491 ? -2.859 45.375 5.258 1 94.75 491 THR B C 1
ATOM 9365 O O . THR B 1 491 ? -2.029 44.781 5.957 1 94.75 491 THR B O 1
ATOM 9368 N N . LYS B 1 492 ? -4.082 44.969 4.977 1 96.38 492 LYS B N 1
ATOM 9369 C CA . LYS B 1 492 ? -4.52 43.656 5.441 1 96.38 492 LYS B CA 1
ATOM 9370 C C . LYS B 1 492 ? -4.199 42.562 4.41 1 96.38 492 LYS B C 1
ATOM 9372 O O . LYS B 1 492 ? -4.238 42.812 3.205 1 96.38 492 LYS B O 1
ATOM 9377 N N . PHE B 1 493 ? -3.842 41.406 4.91 1 96.94 493 PHE B N 1
ATOM 9378 C CA . PHE B 1 493 ? -3.412 40.344 3.998 1 96.94 493 PHE B CA 1
ATOM 9379 C C . PHE B 1 493 ? -3.822 38.969 4.52 1 96.94 493 PHE B C 1
ATOM 9381 O O . PHE B 1 493 ? -4.281 38.844 5.66 1 96.94 493 PHE B O 1
ATOM 9388 N N . PHE B 1 494 ? -3.766 37.969 3.645 1 97.88 494 PHE B N 1
ATOM 9389 C CA . PHE B 1 494 ? -3.805 36.562 3.98 1 97.88 494 PHE B CA 1
ATOM 9390 C C . PHE B 1 494 ? -2.432 35.906 3.803 1 97.88 494 PHE B C 1
ATOM 9392 O O . PHE B 1 494 ? -1.832 36 2.729 1 97.88 494 PHE B O 1
ATOM 9399 N N . ALA B 1 495 ? -1.873 35.375 4.875 1 98.12 495 ALA B N 1
ATOM 9400 C CA . ALA B 1 495 ? -0.738 34.469 4.766 1 98.12 495 ALA B CA 1
ATOM 9401 C C . ALA B 1 495 ? -1.206 33.031 4.496 1 98.12 495 ALA B C 1
ATOM 9403 O O . ALA B 1 495 ? -1.973 32.469 5.281 1 98.12 495 ALA B O 1
ATOM 9404 N N . CYS B 1 496 ? -0.757 32.438 3.354 1 98.12 496 CYS B N 1
ATOM 9405 C CA . CYS B 1 496 ? -1.243 31.141 2.914 1 98.12 496 CYS B CA 1
ATOM 9406 C C . CYS B 1 496 ? -0.086 30.188 2.676 1 98.12 496 CYS B C 1
ATOM 9408 O O . CYS B 1 496 ? 0.923 30.562 2.074 1 98.12 496 CYS B O 1
ATOM 9410 N N . VAL B 1 497 ? -0.183 29.031 3.195 1 97.94 497 VAL B N 1
ATOM 9411 C CA . VAL B 1 497 ? 0.685 27.922 2.793 1 97.94 497 VAL B CA 1
ATOM 9412 C C . VAL B 1 497 ? -0.032 27.047 1.769 1 97.94 497 VAL B C 1
ATOM 9414 O O . VAL B 1 497 ? -1.04 26.406 2.084 1 97.94 497 VAL B O 1
ATOM 9417 N N . ALA B 1 498 ? 0.544 26.984 0.548 1 96.75 498 ALA B N 1
ATOM 9418 C CA . ALA B 1 498 ? -0.188 26.484 -0.613 1 96.75 498 ALA B CA 1
ATOM 9419 C C . ALA B 1 498 ? 0.541 25.312 -1.258 1 96.75 498 ALA B C 1
ATOM 9421 O O . ALA B 1 498 ? 0.818 25.328 -2.459 1 96.75 498 ALA B O 1
ATOM 9422 N N . GLY B 1 499 ? 0.791 24.328 -0.483 1 94.25 499 GLY B N 1
ATOM 9423 C CA . GLY B 1 499 ? 1.451 23.156 -1.036 1 94.25 499 GLY B CA 1
ATOM 9424 C C . GLY B 1 499 ? 2.738 23.484 -1.767 1 94.25 499 GLY B C 1
ATOM 9425 O O . GLY B 1 499 ? 3.615 24.156 -1.218 1 94.25 499 GLY B O 1
ATOM 9426 N N . LYS B 1 500 ? 2.842 23.062 -2.998 1 92.88 500 LYS B N 1
ATOM 9427 C CA . LYS B 1 500 ? 4.062 23.203 -3.785 1 92.88 500 LYS B CA 1
ATOM 9428 C C . LYS B 1 500 ? 4.246 24.656 -4.234 1 92.88 500 LYS B C 1
ATOM 9430 O O . LYS B 1 500 ? 5.336 25.047 -4.668 1 92.88 500 LYS B O 1
ATOM 9435 N N . GLU B 1 501 ? 3.152 25.406 -4.18 1 95.19 501 GLU B N 1
ATOM 9436 C CA . GLU B 1 501 ? 3.279 26.828 -4.52 1 95.19 501 GLU B CA 1
ATOM 9437 C C . GLU B 1 501 ? 4.031 27.594 -3.43 1 95.19 501 GLU B C 1
ATOM 9439 O O . GLU B 1 501 ? 4.469 28.719 -3.648 1 95.19 501 GLU B O 1
ATOM 9444 N N . GLY B 1 502 ? 4.195 26.984 -2.338 1 96.44 502 GLY B N 1
ATOM 9445 C CA . GLY B 1 502 ? 5.02 27.547 -1.285 1 96.44 502 GLY B CA 1
ATOM 9446 C C . GLY B 1 502 ? 4.246 28.469 -0.357 1 96.44 502 GLY B C 1
ATOM 9447 O O . GLY B 1 502 ? 3.107 28.172 0.015 1 96.44 502 GLY B O 1
ATOM 9448 N N . PHE B 1 503 ? 4.938 29.453 0.21 1 98.12 503 PHE B N 1
ATOM 9449 C CA . PHE B 1 503 ? 4.375 30.453 1.118 1 98.12 503 PHE B CA 1
ATOM 9450 C C . PHE B 1 503 ? 3.951 31.703 0.357 1 98.12 503 PHE B C 1
ATOM 9452 O O . PHE B 1 503 ? 4.77 32.344 -0.311 1 98.12 503 PHE B O 1
ATOM 9459 N N . LEU B 1 504 ? 2.635 32.062 0.504 1 97.94 504 LEU B N 1
ATOM 9460 C CA . LEU B 1 504 ? 2.059 33.188 -0.221 1 97.94 504 LEU B CA 1
ATOM 9461 C C . LEU B 1 504 ? 1.506 34.219 0.746 1 97.94 504 LEU B C 1
ATOM 9463 O O . LEU B 1 504 ? 0.922 33.875 1.775 1 97.94 504 LEU B O 1
ATOM 9467 N N . ILE B 1 505 ? 1.708 35.438 0.409 1 97.5 505 ILE B N 1
ATOM 9468 C CA . ILE B 1 505 ? 0.998 36.562 1.044 1 97.5 505 ILE B CA 1
ATOM 9469 C C . ILE B 1 505 ? 0.189 37.312 -0.002 1 97.5 505 ILE B C 1
ATOM 9471 O O . ILE B 1 505 ? 0.746 37.812 -0.981 1 97.5 505 ILE B O 1
ATOM 9475 N N . SER B 1 506 ? -1.028 37.344 0.229 1 97 506 SER B N 1
ATOM 9476 C CA . SER B 1 506 ? -1.954 38.062 -0.633 1 97 506 SER B CA 1
ATOM 9477 C C . SER B 1 506 ? -2.709 39.125 0.146 1 97 506 SER B C 1
ATOM 9479 O O . SER B 1 506 ? -3.078 38.906 1.303 1 97 506 SER B O 1
ATOM 9481 N N . ASP B 1 507 ? -2.967 40.25 -0.524 1 96.19 507 ASP B N 1
ATOM 9482 C CA . ASP B 1 507 ? -3.82 41.219 0.173 1 96.19 507 ASP B CA 1
ATOM 9483 C C . ASP B 1 507 ? -5.281 40.781 0.142 1 96.19 507 ASP B C 1
ATOM 9485 O O . ASP B 1 507 ? -5.609 39.75 -0.444 1 96.19 507 ASP B O 1
ATOM 9489 N N . PHE B 1 508 ? -6.191 41.5 0.829 1 96.62 508 PHE B N 1
ATOM 9490 C CA . PHE B 1 508 ? -7.594 41.125 0.966 1 96.62 508 PHE B CA 1
ATOM 9491 C C . PHE B 1 508 ? -8.32 41.281 -0.365 1 96.62 508 PHE B C 1
ATOM 9493 O O . PHE B 1 508 ? -9.469 40.844 -0.5 1 96.62 508 PHE B O 1
ATOM 9500 N N . ASN B 1 509 ? -7.605 41.75 -1.439 1 95.38 509 ASN B N 1
ATOM 9501 C CA . ASN B 1 509 ? -8.203 41.906 -2.76 1 95.38 509 ASN B CA 1
ATOM 9502 C C . ASN B 1 509 ? -7.66 40.875 -3.748 1 95.38 509 ASN B C 1
ATOM 9504 O O . ASN B 1 509 ? -7.93 40.969 -4.949 1 95.38 509 ASN B O 1
ATOM 9508 N N . GLY B 1 510 ? -6.871 40 -3.238 1 96 510 GLY B N 1
ATOM 9509 C CA . GLY B 1 510 ? -6.426 38.875 -4.059 1 96 510 GLY B CA 1
ATOM 9510 C C . GLY B 1 510 ? -5.102 39.156 -4.75 1 96 510 GLY B C 1
ATOM 9511 O O . GLY B 1 510 ? -4.602 38.281 -5.488 1 96 510 GLY B O 1
ATOM 9512 N N . LYS B 1 511 ? -4.527 40.25 -4.602 1 96.5 511 LYS B N 1
ATOM 9513 C CA . LYS B 1 511 ? -3.223 40.562 -5.184 1 96.5 511 LYS B CA 1
ATOM 9514 C C . LYS B 1 511 ? -2.104 39.875 -4.398 1 96.5 511 LYS B C 1
ATOM 9516 O O . LYS B 1 511 ? -2.004 40.031 -3.184 1 96.5 511 LYS B O 1
ATOM 9521 N N . LEU B 1 512 ? -1.296 39.188 -5.121 1 96.12 512 LEU B N 1
ATOM 9522 C CA . LEU B 1 512 ? -0.158 38.531 -4.473 1 96.12 512 LEU B CA 1
ATOM 9523 C C . LEU B 1 512 ? 0.925 39.562 -4.141 1 96.12 512 LEU B C 1
ATOM 9525 O O . LEU B 1 512 ? 1.394 40.281 -5.023 1 96.12 512 LEU B O 1
ATOM 9529 N N . LEU B 1 513 ? 1.331 39.562 -2.92 1 95.25 513 LEU B N 1
ATOM 9530 C CA . LEU B 1 513 ? 2.35 40.5 -2.461 1 95.25 513 LEU B CA 1
ATOM 9531 C C . LEU B 1 513 ? 3.705 39.812 -2.34 1 95.25 513 LEU B C 1
ATOM 9533 O O . LEU B 1 513 ? 4.746 40.438 -2.551 1 95.25 513 LEU B O 1
ATOM 9537 N N . LYS B 1 514 ? 3.717 38.625 -1.926 1 94.75 514 LYS B N 1
ATOM 9538 C CA . LYS B 1 514 ? 4.938 37.844 -1.718 1 94.75 514 LYS B CA 1
ATOM 9539 C C . LYS B 1 514 ? 4.719 36.375 -2.043 1 94.75 514 LYS B C 1
ATOM 9541 O O . LYS B 1 514 ? 3.615 35.844 -1.88 1 94.75 514 LYS B O 1
ATOM 9546 N N . LYS B 1 515 ? 5.703 35.781 -2.525 1 95.56 515 LYS B N 1
ATOM 9547 C CA . LYS B 1 515 ? 5.766 34.344 -2.732 1 95.56 515 LYS B CA 1
ATOM 9548 C C . LYS B 1 515 ? 7.152 33.781 -2.406 1 95.56 515 LYS B C 1
ATOM 9550 O O . LYS B 1 515 ? 8.164 34.344 -2.844 1 95.56 515 LYS B O 1
ATOM 9555 N N . ASP B 1 516 ? 7.254 32.781 -1.583 1 97.06 516 ASP B N 1
ATOM 9556 C CA . ASP B 1 516 ? 8.5 32.094 -1.284 1 97.06 516 ASP B CA 1
ATOM 9557 C C . ASP B 1 516 ? 8.398 30.609 -1.635 1 97.06 516 ASP B C 1
ATOM 9559 O O . ASP B 1 516 ? 7.598 29.875 -1.042 1 97.06 516 ASP B O 1
ATOM 9563 N N . GLY B 1 517 ? 9.219 30.156 -2.625 1 95.12 517 GLY B N 1
ATOM 9564 C CA . GLY B 1 517 ? 9.211 28.781 -3.092 1 95.12 517 GLY B CA 1
ATOM 9565 C C . GLY B 1 517 ? 9.969 27.828 -2.18 1 95.12 517 GLY B C 1
ATOM 9566 O O . GLY B 1 517 ? 11.094 27.438 -2.492 1 95.12 517 GLY B O 1
ATOM 9567 N N . ILE B 1 518 ? 9.336 27.344 -1.104 1 96.06 518 ILE B N 1
ATOM 9568 C CA . ILE B 1 518 ? 10.016 26.531 -0.089 1 96.06 518 ILE B CA 1
ATOM 9569 C C . ILE B 1 518 ? 9.555 25.078 -0.184 1 96.06 518 ILE B C 1
ATOM 9571 O O . ILE B 1 518 ? 9.609 24.344 0.8 1 96.06 518 ILE B O 1
ATOM 9575 N N . GLY B 1 519 ? 9.102 24.656 -1.328 1 94.38 519 GLY B N 1
ATOM 9576 C CA . GLY B 1 519 ? 8.469 23.344 -1.446 1 94.38 519 GLY B CA 1
ATOM 9577 C C . GLY B 1 519 ? 7.031 23.328 -0.955 1 94.38 519 GLY B C 1
ATOM 9578 O O . GLY B 1 519 ? 6.316 24.328 -1.079 1 94.38 519 GLY B O 1
ATOM 9579 N N . HIS B 1 520 ? 6.602 22.234 -0.463 1 96.12 520 HIS B N 1
ATOM 9580 C CA . HIS B 1 520 ? 5.23 22.094 0.011 1 96.12 520 HIS B CA 1
ATOM 9581 C C . HIS B 1 520 ? 5.051 22.75 1.38 1 96.12 520 HIS B C 1
ATOM 9583 O O . HIS B 1 520 ? 5.207 22.094 2.41 1 96.12 520 HIS B O 1
ATOM 9589 N N . ALA B 1 521 ? 4.668 24 1.354 1 97.06 521 ALA B N 1
ATOM 9590 C CA . ALA B 1 521 ? 4.379 24.688 2.605 1 97.06 521 ALA B CA 1
ATOM 9591 C C . ALA B 1 521 ? 3.141 24.094 3.281 1 97.06 521 ALA B C 1
ATOM 9593 O O . ALA B 1 521 ? 2.111 23.891 2.635 1 97.06 521 ALA B O 1
ATOM 9594 N N . GLN B 1 522 ? 3.27 23.906 4.602 1 96.75 522 GLN B N 1
ATOM 9595 C CA . GLN B 1 522 ? 2.24 23.078 5.234 1 96.75 522 GLN B CA 1
ATOM 9596 C C . GLN B 1 522 ? 1.53 23.859 6.344 1 96.75 522 GLN B C 1
ATOM 9598 O O . GLN B 1 522 ? 0.3 23.938 6.363 1 96.75 522 GLN B O 1
ATOM 9603 N N . ARG B 1 523 ? 2.26 24.406 7.285 1 97.81 523 ARG B N 1
ATOM 9604 C CA . ARG B 1 523 ? 1.652 25.125 8.398 1 97.81 523 ARG B CA 1
ATOM 9605 C C . ARG B 1 523 ? 2.178 26.562 8.484 1 97.81 523 ARG B C 1
ATOM 9607 O O . ARG B 1 523 ? 3.301 26.844 8.055 1 97.81 523 ARG B O 1
ATOM 9614 N N . VAL B 1 524 ? 1.411 27.422 9.102 1 98.38 524 VAL B N 1
ATOM 9615 C CA . VAL B 1 524 ? 1.801 28.812 9.258 1 98.38 524 VAL B CA 1
ATOM 9616 C C . VAL B 1 524 ? 1.197 29.391 10.539 1 98.38 524 VAL B C 1
ATOM 9618 O O . VAL B 1 524 ? 0.083 29.016 10.922 1 98.38 524 VAL B O 1
ATOM 9621 N N . SER B 1 525 ? 1.945 30.25 11.219 1 98.44 525 SER B N 1
ATOM 9622 C CA . SER B 1 525 ? 1.407 31.047 12.328 1 98.44 525 SER B CA 1
ATOM 9623 C C . SER B 1 525 ? 2.006 32.438 12.344 1 98.44 525 SER B C 1
ATOM 9625 O O . SER B 1 525 ? 3.096 32.656 11.812 1 98.44 525 SER B O 1
ATOM 9627 N N . LEU B 1 526 ? 1.274 33.344 12.836 1 98.19 526 LEU B N 1
ATOM 9628 C CA . LEU B 1 526 ? 1.693 34.719 13.039 1 98.19 526 LEU B CA 1
ATOM 9629 C C . LEU B 1 526 ? 1.532 35.125 14.5 1 98.19 526 LEU B C 1
ATOM 9631 O O . LEU B 1 526 ? 0.475 34.906 15.094 1 98.19 526 LEU B O 1
ATOM 9635 N N . ALA B 1 527 ? 2.559 35.688 15.078 1 98.38 527 ALA B N 1
ATOM 9636 C CA . ALA B 1 527 ? 2.51 36.125 16.484 1 98.38 527 ALA B CA 1
ATOM 9637 C C . ALA B 1 527 ? 3.674 37.031 16.812 1 98.38 527 ALA B C 1
ATOM 9639 O O . ALA B 1 527 ? 4.488 37.375 15.945 1 98.38 527 ALA B O 1
ATOM 9640 N N . ASN B 1 528 ? 3.557 37.562 18.078 1 97.69 528 ASN B N 1
ATOM 9641 C CA . ASN B 1 528 ? 4.66 38.344 18.594 1 97.69 528 ASN B CA 1
ATOM 9642 C C . ASN B 1 528 ? 5.797 37.469 19.109 1 97.69 528 ASN B C 1
ATOM 9644 O O . ASN B 1 528 ? 6.047 37.438 20.312 1 97.69 528 ASN B O 1
ATOM 9648 N N . TYR B 1 529 ? 6.605 36.969 18.188 1 98.25 529 TYR B N 1
ATOM 9649 C CA . TYR B 1 529 ? 7.664 36.031 18.547 1 98.25 529 TYR B CA 1
ATOM 9650 C C . TYR B 1 529 ? 8.938 36.781 18.938 1 98.25 529 TYR B C 1
ATOM 9652 O O . TYR B 1 529 ? 9.758 36.25 19.703 1 98.25 529 TYR B O 1
ATOM 9660 N N . LEU B 1 530 ? 9.141 37.938 18.344 1 97.56 530 LEU B N 1
ATOM 9661 C CA . LEU B 1 530 ? 10.25 38.812 18.656 1 97.56 530 LEU B CA 1
ATOM 9662 C C . LEU B 1 530 ? 9.734 40.156 19.172 1 97.56 530 LEU B C 1
ATOM 9664 O O . LEU B 1 530 ? 9.602 41.125 18.406 1 97.56 530 LEU B O 1
ATOM 9668 N N . PRO B 1 531 ? 9.602 40.281 20.438 1 94.5 531 PRO B N 1
ATOM 9669 C CA . PRO B 1 531 ? 8.961 41.469 21 1 94.5 531 PRO B CA 1
ATOM 9670 C C . PRO B 1 531 ? 9.742 42.75 20.703 1 94.5 531 PRO B C 1
ATOM 9672 O O . PRO B 1 531 ? 9.188 43.844 20.781 1 94.5 531 PRO B O 1
ATOM 9675 N N . ASN B 1 532 ? 10.945 42.656 20.391 1 93.94 532 ASN B N 1
ATOM 9676 C CA . ASN B 1 532 ? 11.766 43.844 20.141 1 93.94 532 ASN B CA 1
ATOM 9677 C C . ASN B 1 532 ? 11.664 44.312 18.688 1 93.94 532 ASN B C 1
ATOM 9679 O O . ASN B 1 532 ? 12.297 45.281 18.297 1 93.94 532 ASN B O 1
ATOM 9683 N N . ARG B 1 533 ? 10.922 43.656 17.891 1 93.25 533 ARG B N 1
ATOM 9684 C CA . ARG B 1 533 ? 10.664 44.031 16.516 1 93.25 533 ARG B CA 1
ATOM 9685 C C . ARG B 1 533 ? 9.211 44.469 16.328 1 93.25 533 ARG B C 1
ATOM 9687 O O . ARG B 1 533 ? 8.312 43.938 16.969 1 93.25 533 ARG B O 1
ATOM 9694 N N . PRO B 1 534 ? 9.086 45.375 15.422 1 91.81 534 PRO B N 1
ATOM 9695 C CA . PRO B 1 534 ? 7.699 45.781 15.188 1 91.81 534 PRO B CA 1
ATOM 9696 C C . PRO B 1 534 ? 6.879 44.75 14.445 1 91.81 534 PRO B C 1
ATOM 9698 O O . PRO B 1 534 ? 7.395 44.062 13.547 1 91.81 534 PRO B O 1
ATOM 9701 N N . GLY B 1 535 ? 5.605 44.719 14.852 1 93.31 535 GLY B N 1
ATOM 9702 C CA . GLY B 1 535 ? 4.652 43.875 14.141 1 93.31 535 GLY B CA 1
ATOM 9703 C C . GLY B 1 535 ? 4.688 42.438 14.586 1 93.31 535 GLY B C 1
ATOM 9704 O O . GLY B 1 535 ? 5.152 42.125 15.688 1 93.31 535 GLY B O 1
ATOM 9705 N N . TYR B 1 536 ? 4.047 41.531 13.773 1 96.44 536 TYR B N 1
ATOM 9706 C CA . TYR B 1 536 ? 3.955 40.094 14.047 1 96.44 536 TYR B CA 1
ATOM 9707 C C . TYR B 1 536 ? 4.809 39.281 13.07 1 96.44 536 TYR B C 1
ATOM 9709 O O . TYR B 1 536 ? 4.723 39.5 11.852 1 96.44 536 TYR B O 1
ATOM 9717 N N . GLU B 1 537 ? 5.684 38.406 13.594 1 97.94 537 GLU B N 1
ATOM 9718 C CA . GLU B 1 537 ? 6.492 37.531 12.75 1 97.94 537 GLU B CA 1
ATOM 9719 C C . GLU B 1 537 ? 5.668 36.344 12.234 1 97.94 537 GLU B C 1
ATOM 9721 O O . GLU B 1 537 ? 4.578 36.094 12.75 1 97.94 537 GLU B O 1
ATOM 9726 N N . MET B 1 538 ? 6.18 35.75 11.164 1 98.31 538 MET B N 1
ATOM 9727 C CA . MET B 1 538 ? 5.535 34.594 10.562 1 98.31 538 MET B CA 1
ATOM 9728 C C . MET B 1 538 ? 6.469 33.375 10.586 1 98.31 538 MET B C 1
ATOM 9730 O O . MET B 1 538 ? 7.676 33.531 10.383 1 98.31 538 MET B O 1
ATOM 9734 N N . VAL B 1 539 ? 5.93 32.25 10.891 1 98.75 539 VAL B N 1
ATOM 9735 C CA . VAL B 1 539 ? 6.703 31.016 10.859 1 98.75 539 VAL B CA 1
ATOM 9736 C C . VAL B 1 539 ? 5.961 29.969 10.039 1 98.75 539 VAL B C 1
ATOM 9738 O O . VAL B 1 539 ? 4.738 29.844 10.141 1 98.75 539 VAL B O 1
ATOM 9741 N N . VAL B 1 540 ? 6.691 29.312 9.109 1 98.5 540 VAL B N 1
ATOM 9742 C CA . VAL B 1 540 ? 6.145 28.328 8.18 1 98.5 540 VAL B CA 1
ATOM 9743 C C . VAL B 1 540 ? 6.969 27.031 8.242 1 98.5 540 VAL B C 1
ATOM 9745 O O . VAL B 1 540 ? 8.188 27.078 8.43 1 98.5 540 VAL B O 1
ATOM 9748 N N . VAL B 1 541 ? 6.309 25.875 8.164 1 98.06 541 VAL B N 1
ATOM 9749 C CA . VAL B 1 541 ? 7.016 24.594 8.047 1 98.06 541 VAL B CA 1
ATOM 9750 C C . VAL B 1 541 ? 6.539 23.844 6.805 1 98.06 541 VAL B C 1
ATOM 9752 O O . VAL B 1 541 ? 5.375 23.969 6.41 1 98.06 541 VAL B O 1
ATOM 9755 N N . ASN B 1 542 ? 7.383 23.156 6.125 1 96.75 542 ASN B N 1
ATOM 9756 C CA . ASN B 1 542 ? 7 22.344 4.977 1 96.75 542 ASN B CA 1
ATOM 9757 C C . ASN B 1 542 ? 6.914 20.859 5.34 1 96.75 542 ASN B C 1
ATOM 9759 O O . ASN B 1 542 ? 7.234 20.484 6.465 1 96.75 542 ASN B O 1
ATOM 9763 N N . PHE B 1 543 ? 6.395 19.938 4.402 1 96.19 543 PHE B N 1
ATOM 9764 C CA . PHE B 1 543 ? 6.273 18.531 4.727 1 96.19 543 PHE B CA 1
ATOM 9765 C C . PHE B 1 543 ? 6.574 17.672 3.508 1 96.19 543 PHE B C 1
ATOM 9767 O O . PHE B 1 543 ? 7.617 17 3.447 1 96.19 543 PHE B O 1
ATOM 9774 N N . TRP B 1 544 ? 5.727 17.656 2.41 1 95.81 544 TRP B N 1
ATOM 9775 C CA . TRP B 1 544 ? 5.961 16.828 1.229 1 95.81 544 TRP B CA 1
ATOM 9776 C C . TRP B 1 544 ? 7.223 17.281 0.496 1 95.81 544 TRP B C 1
ATOM 9778 O O . TRP B 1 544 ? 7.406 18.469 0.235 1 95.81 544 TRP B O 1
ATOM 9788 N N . GLY B 1 545 ? 8.078 16.312 0.238 1 95 545 GLY B N 1
ATOM 9789 C CA . GLY B 1 545 ? 9.383 16.594 -0.344 1 95 545 GLY B CA 1
ATOM 9790 C C . GLY B 1 545 ? 10.453 16.891 0.694 1 95 545 GLY B C 1
ATOM 9791 O O . GLY B 1 545 ? 11.617 16.547 0.506 1 95 545 GLY B O 1
ATOM 9792 N N . HIS B 1 546 ? 10.047 17.625 1.78 1 93.88 546 HIS B N 1
ATOM 9793 C CA . HIS B 1 546 ? 10.852 17.984 2.945 1 93.88 546 HIS B CA 1
ATOM 9794 C C . HIS B 1 546 ? 10.047 17.844 4.234 1 93.88 546 HIS B C 1
ATOM 9796 O O . HIS B 1 546 ? 9 18.484 4.387 1 93.88 546 HIS B O 1
ATOM 9802 N N . GLN B 1 547 ? 10.5 17.094 5.164 1 91.5 547 GLN B N 1
ATOM 9803 C CA . GLN B 1 547 ? 9.625 16.656 6.25 1 91.5 547 GLN B CA 1
ATOM 9804 C C . GLN B 1 547 ? 9.812 17.547 7.484 1 91.5 547 GLN B C 1
ATOM 9806 O O . GLN B 1 547 ? 9.844 17.047 8.609 1 91.5 547 GLN B O 1
ATOM 9811 N N . GLY B 1 548 ? 9.922 18.938 7.277 1 94.75 548 GLY B N 1
ATOM 9812 C CA . GLY B 1 548 ? 9.859 19.688 8.523 1 94.75 548 GLY B CA 1
ATOM 9813 C C . GLY B 1 548 ? 10.859 20.812 8.594 1 94.75 548 GLY B C 1
ATOM 9814 O O . GLY B 1 548 ? 11.398 21.109 9.656 1 94.75 548 GLY B O 1
ATOM 9815 N N . ILE B 1 549 ? 11.219 21.453 7.496 1 97.62 549 ILE B N 1
ATOM 9816 C CA . ILE B 1 549 ? 12.039 22.656 7.547 1 97.62 549 ILE B CA 1
ATOM 9817 C C . ILE B 1 549 ? 11.195 23.828 8.023 1 97.62 549 ILE B C 1
ATOM 9819 O O . ILE B 1 549 ? 10.133 24.109 7.465 1 97.62 549 ILE B O 1
ATOM 9823 N N . ILE B 1 550 ? 11.688 24.5 9.008 1 98.38 550 ILE B N 1
ATOM 9824 C CA . ILE B 1 550 ? 11 25.672 9.555 1 98.38 550 ILE B CA 1
ATOM 9825 C C . ILE B 1 550 ? 11.609 26.953 8.992 1 98.38 550 ILE B C 1
ATOM 9827 O O . ILE B 1 550 ? 12.828 27.125 9.008 1 98.38 550 ILE B O 1
ATOM 9831 N N . TYR B 1 551 ? 10.812 27.797 8.477 1 98.69 551 TYR B N 1
ATOM 9832 C CA . TYR B 1 551 ? 11.195 29.109 7.965 1 98.69 551 TYR B CA 1
ATOM 9833 C C . TYR B 1 551 ? 10.586 30.234 8.805 1 98.69 551 TYR B C 1
ATOM 9835 O O . TYR B 1 551 ? 9.383 30.219 9.078 1 98.69 551 TYR B O 1
ATOM 9843 N N . PHE B 1 552 ? 11.43 31.172 9.188 1 98.69 552 PHE B N 1
ATOM 9844 C CA . PHE B 1 552 ? 11 32.281 10.023 1 98.69 552 PHE B CA 1
ATOM 9845 C C . PHE B 1 552 ? 11.109 33.594 9.266 1 98.69 552 PHE B C 1
ATOM 9847 O O . PHE B 1 552 ? 12.148 33.906 8.664 1 98.69 552 PHE B O 1
ATOM 9854 N N . TYR B 1 553 ? 10.031 34.375 9.281 1 98.06 553 TYR B N 1
ATOM 9855 C CA . TYR B 1 553 ? 9.938 35.625 8.531 1 98.06 553 TYR B CA 1
ATOM 9856 C C . TYR B 1 553 ? 9.641 36.812 9.469 1 98.06 553 TYR B C 1
ATOM 9858 O O . TYR B 1 553 ? 9.023 36.625 10.516 1 98.06 553 TYR B O 1
ATOM 9866 N N . ASP B 1 554 ? 10.008 37.969 9.047 1 96.06 554 ASP B N 1
ATOM 9867 C CA . ASP B 1 554 ? 9.586 39.156 9.766 1 96.06 554 ASP B CA 1
ATOM 9868 C C . ASP B 1 554 ? 8.148 39.531 9.414 1 96.06 554 ASP B C 1
ATOM 9870 O O . ASP B 1 554 ? 7.461 38.781 8.719 1 96.06 554 ASP B O 1
ATOM 9874 N N . SER B 1 555 ? 7.695 40.688 9.977 1 93.75 555 SER B N 1
ATOM 9875 C CA . SER B 1 555 ? 6.297 41.094 9.859 1 93.75 555 SER B CA 1
ATOM 9876 C C . SER B 1 555 ? 5.941 41.469 8.43 1 93.75 555 SER B C 1
ATOM 9878 O O . SER B 1 555 ? 4.766 41.594 8.078 1 93.75 555 SER B O 1
ATOM 9880 N N . GLU B 1 556 ? 7.023 41.594 7.531 1 91.56 556 GLU B N 1
ATOM 9881 C CA . GLU B 1 556 ? 6.785 41.969 6.137 1 91.56 556 GLU B CA 1
ATOM 9882 C C . GLU B 1 556 ? 6.957 40.781 5.215 1 91.56 556 GLU B C 1
ATOM 9884 O O . GLU B 1 556 ? 6.887 40.906 3.992 1 91.56 556 GLU B O 1
ATOM 9889 N N . GLY B 1 557 ? 7.266 39.656 5.762 1 93.62 557 GLY B N 1
ATOM 9890 C CA . GLY B 1 557 ? 7.395 38.438 4.969 1 93.62 557 GLY B CA 1
ATOM 9891 C C . GLY B 1 557 ? 8.805 38.219 4.449 1 93.62 557 GLY B C 1
ATOM 9892 O O . GLY B 1 557 ? 9 37.469 3.49 1 93.62 557 GLY B O 1
ATOM 9893 N N . ASN B 1 558 ? 9.734 38.906 5 1 94.69 558 ASN B N 1
ATOM 9894 C CA . ASN B 1 558 ? 11.133 38.625 4.664 1 94.69 558 ASN B CA 1
ATOM 9895 C C . ASN B 1 558 ? 11.727 37.562 5.574 1 94.69 558 ASN B C 1
ATOM 9897 O O . ASN B 1 558 ? 11.625 37.656 6.801 1 94.69 558 ASN B O 1
ATOM 9901 N N . GLN B 1 559 ? 12.336 36.625 4.973 1 97.06 559 GLN B N 1
ATOM 9902 C CA . GLN B 1 559 ? 12.875 35.5 5.75 1 97.06 559 GLN B CA 1
ATOM 9903 C C . GLN B 1 559 ? 14.031 35.969 6.637 1 97.06 559 GLN B C 1
ATOM 9905 O O . GLN B 1 559 ? 14.898 36.719 6.191 1 97.06 559 GLN B O 1
ATOM 9910 N N . LEU B 1 560 ? 14.023 35.5 7.855 1 97.56 560 LEU B N 1
ATOM 9911 C CA . LEU B 1 560 ? 15.094 35.812 8.797 1 97.56 560 LEU B CA 1
ATOM 9912 C C . LEU B 1 560 ? 16 34.625 9.016 1 97.56 560 LEU B C 1
ATOM 9914 O O . LEU B 1 560 ? 17.234 34.781 9.078 1 97.56 560 LEU B O 1
ATOM 9918 N N . TRP B 1 561 ? 15.461 33.5 9.172 1 97.44 561 TRP B N 1
ATOM 9919 C CA . TRP B 1 561 ? 16.266 32.281 9.336 1 97.44 561 TRP B CA 1
ATOM 9920 C C . TRP B 1 561 ? 15.469 31.047 8.969 1 97.44 561 TRP B C 1
ATOM 9922 O O . TRP B 1 561 ? 14.258 31.125 8.742 1 97.44 561 TRP B O 1
ATOM 9932 N N . GLU B 1 562 ? 16.125 29.969 8.742 1 98.06 562 GLU B N 1
ATOM 9933 C CA . GLU B 1 562 ? 15.555 28.641 8.539 1 98.06 562 GLU B CA 1
ATOM 9934 C C . GLU B 1 562 ? 16.266 27.594 9.383 1 98.06 562 GLU B C 1
ATOM 9936 O O . GLU B 1 562 ? 17.453 27.734 9.688 1 98.06 562 GLU B O 1
ATOM 9941 N N . MET B 1 563 ? 15.508 26.562 9.758 1 96.44 563 MET B N 1
ATOM 9942 C CA . MET B 1 563 ? 16.125 25.484 10.547 1 96.44 563 MET B CA 1
ATOM 9943 C C . MET B 1 563 ? 15.344 24.188 10.391 1 96.44 563 MET B C 1
ATOM 9945 O O . MET B 1 563 ? 14.242 24.172 9.852 1 96.44 563 MET B O 1
ATOM 9949 N N . GLU B 1 564 ? 15.984 23.109 10.789 1 94 564 GLU B N 1
ATOM 9950 C CA . GLU B 1 564 ? 15.383 21.781 10.891 1 94 564 GLU B CA 1
ATOM 9951 C C . GLU B 1 564 ? 15.727 21.125 12.219 1 94 564 GLU B C 1
ATOM 9953 O O . GLU B 1 564 ? 16.859 21.219 12.695 1 94 564 GLU B O 1
ATOM 9958 N N . ASN B 1 565 ? 14.711 20.5 12.836 1 92.12 565 ASN B N 1
ATOM 9959 C CA . ASN B 1 565 ? 14.984 19.734 14.047 1 92.12 565 ASN B CA 1
ATOM 9960 C C . ASN B 1 565 ? 15 18.234 13.773 1 92.12 565 ASN B C 1
ATOM 9962 O O . ASN B 1 565 ? 15.008 17.422 14.703 1 92.12 565 ASN B O 1
ATOM 9966 N N . GLU B 1 566 ? 14.898 17.812 12.492 1 93.94 566 GLU B N 1
ATOM 9967 C CA . GLU B 1 566 ? 15 16.438 12 1 93.94 566 GLU B CA 1
ATOM 9968 C C . GLU B 1 566 ? 13.844 15.578 12.5 1 93.94 566 GLU B C 1
ATOM 9970 O O . GLU B 1 566 ? 14.008 14.383 12.75 1 93.94 566 GLU B O 1
ATOM 9975 N N . LEU B 1 567 ? 12.711 16.219 12.781 1 95.31 567 LEU B N 1
ATOM 9976 C CA . LEU B 1 567 ? 11.492 15.531 13.195 1 95.31 567 LEU B CA 1
ATOM 9977 C C . LEU B 1 567 ? 10.297 16 12.367 1 95.31 567 LEU B C 1
ATOM 9979 O O . LEU B 1 567 ? 10.273 17.141 11.898 1 95.31 567 LEU B O 1
ATOM 9983 N N . ASN B 1 568 ? 9.383 15.102 12.141 1 95.5 568 ASN B N 1
ATOM 9984 C CA . ASN B 1 568 ? 8.086 15.477 11.586 1 95.5 568 ASN B CA 1
ATOM 9985 C C . ASN B 1 568 ? 7.133 15.969 12.672 1 95.5 568 ASN B C 1
ATOM 9987 O O . ASN B 1 568 ? 7.484 15.992 13.852 1 95.5 568 ASN B O 1
ATOM 9991 N N . GLY B 1 569 ? 6.008 16.531 12.289 1 96.12 569 GLY B N 1
ATOM 9992 C CA . GLY B 1 569 ? 4.93 16.844 13.219 1 96.12 569 GLY B CA 1
ATOM 9993 C C . GLY B 1 569 ? 5.117 18.172 13.938 1 96.12 569 GLY B C 1
ATOM 9994 O O . GLY B 1 569 ? 4.629 18.344 15.047 1 96.12 569 GLY B O 1
ATOM 9995 N N . ASN B 1 570 ? 5.879 19.109 13.422 1 97.31 570 ASN B N 1
ATOM 9996 C CA . ASN B 1 570 ? 6.016 20.438 14.016 1 97.31 570 ASN B CA 1
ATOM 9997 C C . ASN B 1 570 ? 4.75 21.266 13.828 1 97.31 570 ASN B C 1
ATOM 9999 O O . ASN B 1 570 ? 4.312 21.5 12.695 1 97.31 570 ASN B O 1
ATOM 10003 N N . LEU B 1 571 ? 4.203 21.812 14.891 1 97.31 571 LEU B N 1
ATOM 10004 C CA . LEU B 1 571 ? 2.881 22.438 14.867 1 97.31 571 LEU B CA 1
ATOM 10005 C C . LEU B 1 571 ? 2.984 23.938 14.586 1 97.31 571 LEU B C 1
ATOM 10007 O O . LEU B 1 571 ? 2.133 24.5 13.898 1 97.31 571 LEU B O 1
ATOM 10011 N N . LEU B 1 572 ? 3.947 24.625 15.188 1 98.06 572 LEU B N 1
ATOM 10012 C CA . LEU B 1 572 ? 4.195 26.047 15.07 1 98.06 572 LEU B CA 1
ATOM 10013 C C . LEU B 1 572 ? 3.102 26.844 15.766 1 98.06 572 LEU B C 1
ATOM 10015 O O . LEU B 1 572 ? 2.902 28.031 15.461 1 98.06 572 LEU B O 1
ATOM 10019 N N . THR B 1 573 ? 2.34 26.297 16.688 1 97.88 573 THR B N 1
ATOM 10020 C CA . THR B 1 573 ? 1.277 27 17.406 1 97.88 573 THR B CA 1
ATOM 10021 C C . THR B 1 573 ? 1.859 28.047 18.344 1 97.88 573 THR B C 1
ATOM 10023 O O . THR B 1 573 ? 2.76 27.75 19.125 1 97.88 573 THR B O 1
ATOM 10026 N N . PRO B 1 574 ? 1.361 29.312 18.25 1 98.44 574 PRO B N 1
ATOM 10027 C CA . PRO B 1 574 ? 1.81 30.312 19.219 1 98.44 574 PRO B CA 1
ATOM 10028 C C . PRO B 1 574 ? 1.348 30 20.641 1 98.44 574 PRO B C 1
ATOM 10030 O O . PRO B 1 574 ? 0.183 29.656 20.859 1 98.44 574 PRO B O 1
ATOM 10033 N N . VAL B 1 575 ? 2.254 30.188 21.562 1 98.5 575 VAL B N 1
ATOM 10034 C CA . VAL B 1 575 ? 1.95 29.875 22.953 1 98.5 575 VAL B CA 1
ATOM 10035 C C . VAL B 1 575 ? 2.15 31.125 23.812 1 98.5 575 VAL B C 1
ATOM 10037 O O . VAL B 1 575 ? 3.264 31.641 23.906 1 98.5 575 VAL B O 1
ATOM 10040 N N . ASN B 1 576 ? 1.08 31.578 24.375 1 97.62 576 ASN B N 1
ATOM 10041 C CA . ASN B 1 576 ? 1.188 32.562 25.438 1 97.62 576 ASN B CA 1
ATOM 10042 C C . ASN B 1 576 ? 1.619 31.938 26.766 1 97.62 576 ASN B C 1
ATOM 10044 O O . ASN B 1 576 ? 0.786 31.672 27.625 1 97.62 576 ASN B O 1
ATOM 10048 N N . TRP B 1 577 ? 2.92 31.781 26.906 1 97.19 577 TRP B N 1
ATOM 10049 C CA . TRP B 1 577 ? 3.443 30.984 28.016 1 97.19 577 TRP B CA 1
ATOM 10050 C C . TRP B 1 577 ? 3.721 31.859 29.234 1 97.19 577 TRP B C 1
ATOM 10052 O O . TRP B 1 577 ? 3.404 31.484 30.359 1 97.19 577 TRP B O 1
ATOM 10062 N N . THR B 1 578 ? 4.238 33.062 29.016 1 94.62 578 THR B N 1
ATOM 10063 C CA . THR B 1 578 ? 4.688 33.906 30.109 1 94.62 578 THR B CA 1
ATOM 10064 C C . THR B 1 578 ? 3.613 34.906 30.484 1 94.62 578 THR B C 1
ATOM 10066 O O . THR B 1 578 ? 3.627 35.469 31.578 1 94.62 578 THR B O 1
ATOM 10069 N N . GLY B 1 579 ? 2.797 35.281 29.531 1 94.56 579 GLY B N 1
ATOM 10070 C CA . GLY B 1 579 ? 1.749 36.25 29.781 1 94.56 579 GLY B CA 1
ATOM 10071 C C . GLY B 1 579 ? 2.236 37.688 29.688 1 94.56 579 GLY B C 1
ATOM 10072 O O . GLY B 1 579 ? 1.587 38.594 30.203 1 94.56 579 GLY B O 1
ATOM 10073 N N . ASP B 1 580 ? 3.352 37.938 29.094 1 93.56 580 ASP B N 1
ATOM 10074 C CA . ASP B 1 580 ? 3.922 39.281 29.062 1 93.56 580 ASP B CA 1
ATOM 10075 C C . ASP B 1 580 ? 3.822 39.875 27.672 1 93.56 580 ASP B C 1
ATOM 10077 O O . ASP B 1 580 ? 4.355 40.969 27.422 1 93.56 580 ASP B O 1
ATOM 10081 N N . GLY B 1 581 ? 3.281 39.156 26.797 1 94.38 581 GLY B N 1
ATOM 10082 C CA . GLY B 1 581 ? 3.1 39.688 25.453 1 94.38 581 GLY B CA 1
ATOM 10083 C C . GLY B 1 581 ? 3.955 39 24.406 1 94.38 581 GLY B C 1
ATOM 10084 O O . GLY B 1 581 ? 3.725 39.156 23.203 1 94.38 581 GLY B O 1
ATOM 10085 N N . GLN B 1 582 ? 4.875 38.25 24.828 1 96.06 582 GLN B N 1
ATOM 10086 C CA . GLN B 1 582 ? 5.668 37.438 23.906 1 96.06 582 GLN B CA 1
ATOM 10087 C C . GLN B 1 582 ? 5.066 36.062 23.734 1 96.06 582 GLN B C 1
ATOM 10089 O O . GLN B 1 582 ? 4.633 35.438 24.719 1 96.06 582 GLN B O 1
ATOM 10094 N N . ASP B 1 583 ? 5.062 35.625 22.484 1 98.19 583 ASP B N 1
ATOM 10095 C CA . ASP B 1 583 ? 4.637 34.25 22.203 1 98.19 583 ASP B CA 1
ATOM 10096 C C . ASP B 1 583 ? 5.832 33.344 21.906 1 98.19 583 ASP B C 1
ATOM 10098 O O . ASP B 1 583 ? 6.84 33.812 21.359 1 98.19 583 ASP B O 1
ATOM 10102 N N . PHE B 1 584 ? 5.742 32.094 22.312 1 98.69 584 PHE B N 1
ATOM 10103 C CA . PHE B 1 584 ? 6.672 31.047 21.891 1 98.69 584 PHE B CA 1
ATOM 10104 C C . PHE B 1 584 ? 6.055 30.172 20.812 1 98.69 584 PHE B C 1
ATOM 10106 O O . PHE B 1 584 ? 4.859 30.281 20.516 1 98.69 584 PHE B O 1
ATOM 10113 N N . ILE B 1 585 ? 6.867 29.391 20.109 1 98.75 585 ILE B N 1
ATOM 10114 C CA . ILE B 1 585 ? 6.43 28.516 19.031 1 98.75 585 ILE B CA 1
ATOM 10115 C C . ILE B 1 585 ? 6.445 27.062 19.516 1 98.75 585 ILE B C 1
ATOM 10117 O O . ILE B 1 585 ? 7.504 26.516 19.844 1 98.75 585 ILE B O 1
ATOM 10121 N N . LEU B 1 586 ? 5.309 26.422 19.547 1 98.75 586 LEU B N 1
ATOM 10122 C CA . LEU B 1 586 ? 5.227 25.016 19.906 1 98.75 586 LEU B CA 1
ATOM 10123 C C . LEU B 1 586 ? 5.641 24.125 18.734 1 98.75 586 LEU B C 1
ATOM 10125 O O . LEU B 1 586 ? 5.027 24.172 17.672 1 98.75 586 LEU B O 1
ATOM 10129 N N . LEU B 1 587 ? 6.637 23.344 18.922 1 98.12 587 LEU B N 1
ATOM 10130 C CA . LEU B 1 587 ? 7.059 22.391 17.891 1 98.12 587 LEU B CA 1
ATOM 10131 C C . LEU B 1 587 ? 6.285 21.078 18.016 1 98.12 587 LEU B C 1
ATOM 10133 O O . LEU B 1 587 ? 5.086 21.031 17.75 1 98.12 587 LEU B O 1
ATOM 10137 N N . ASN B 1 588 ? 6.812 20.016 18.438 1 97.81 588 ASN B N 1
ATOM 10138 C CA . ASN B 1 588 ? 6.145 18.75 18.734 1 97.81 588 ASN B CA 1
ATOM 10139 C C . ASN B 1 588 ? 6.434 18.281 20.156 1 97.81 588 ASN B C 1
ATOM 10141 O O . ASN B 1 588 ? 7.074 19 20.938 1 97.81 588 ASN B O 1
ATOM 10145 N N . ALA B 1 589 ? 6.02 17.078 20.516 1 98.25 589 ALA B N 1
ATOM 10146 C CA . ALA B 1 589 ? 6.035 16.688 21.922 1 98.25 589 ALA B CA 1
ATOM 10147 C C . ALA B 1 589 ? 7.281 15.867 22.25 1 98.25 589 ALA B C 1
ATOM 10149 O O . ALA B 1 589 ? 7.348 15.211 23.281 1 98.25 589 ALA B O 1
ATOM 10150 N N . ASP B 1 590 ? 8.219 15.891 21.375 1 98 590 ASP B N 1
ATOM 10151 C CA . ASP B 1 590 ? 9.453 15.164 21.656 1 98 590 ASP B CA 1
ATOM 10152 C C . ASP B 1 590 ? 10.18 15.758 22.859 1 98 590 ASP B C 1
ATOM 10154 O O . ASP B 1 590 ? 10.234 16.984 23.016 1 98 590 ASP B O 1
ATOM 10158 N N . VAL B 1 591 ? 10.836 14.969 23.641 1 97.38 591 VAL B N 1
ATOM 10159 C CA . VAL B 1 591 ? 11.461 15.375 24.891 1 97.38 591 VAL B CA 1
ATOM 10160 C C . VAL B 1 591 ? 12.734 16.172 24.609 1 97.38 591 VAL B C 1
ATOM 10162 O O . VAL B 1 591 ? 13.047 17.125 25.328 1 97.38 591 VAL B O 1
ATOM 10165 N N . GLU B 1 592 ? 13.445 15.773 23.594 1 95.62 592 GLU B N 1
ATOM 10166 C CA . GLU B 1 592 ? 14.773 16.344 23.359 1 95.62 592 GLU B CA 1
ATOM 10167 C C . GLU B 1 592 ? 14.719 17.5 22.375 1 95.62 592 GLU B C 1
ATOM 10169 O O . GLU B 1 592 ? 15.352 18.531 22.594 1 95.62 592 GLU B O 1
ATOM 10174 N N . ARG B 1 593 ? 14.023 17.375 21.344 1 95.25 593 ARG B N 1
ATOM 10175 C CA . ARG B 1 593 ? 14.117 18.344 20.25 1 95.25 593 ARG B CA 1
ATOM 10176 C C . ARG B 1 593 ? 12.766 19 19.984 1 95.25 593 ARG B C 1
ATOM 10178 O O . ARG B 1 593 ? 12.594 19.688 18.969 1 95.25 593 ARG B O 1
ATOM 10185 N N . GLY B 1 594 ? 11.812 18.688 20.844 1 97.62 594 GLY B N 1
ATOM 10186 C CA . GLY B 1 594 ? 10.508 19.328 20.75 1 97.62 594 GLY B CA 1
ATOM 10187 C C . GLY B 1 594 ? 10.352 20.484 21.719 1 97.62 594 GLY B C 1
ATOM 10188 O O . GLY B 1 594 ? 11.273 21.281 21.906 1 97.62 594 GLY B O 1
ATOM 10189 N N . GLY B 1 595 ? 9.172 20.672 22.156 1 98.06 595 GLY B N 1
ATOM 10190 C CA . GLY B 1 595 ? 8.898 21.766 23.062 1 98.06 595 GLY B CA 1
ATOM 10191 C C . GLY B 1 595 ? 8.633 23.078 22.359 1 98.06 595 GLY B C 1
ATOM 10192 O O . GLY B 1 595 ? 7.906 23.125 21.359 1 98.06 595 GLY B O 1
ATOM 10193 N N . MET B 1 596 ? 9.133 24.172 23.031 1 98.69 596 MET B N 1
ATOM 10194 C CA . MET B 1 596 ? 8.867 25.5 22.484 1 98.69 596 MET B CA 1
ATOM 10195 C C . MET B 1 596 ? 10.172 26.234 22.172 1 98.69 596 MET B C 1
ATOM 10197 O O . MET B 1 596 ? 11.148 26.109 22.906 1 98.69 596 MET B O 1
ATOM 10201 N N . ILE B 1 597 ? 10.141 26.953 21.078 1 98.62 597 ILE B N 1
ATOM 10202 C CA . ILE B 1 597 ? 11.25 27.844 20.75 1 98.62 597 ILE B CA 1
ATOM 10203 C C . ILE B 1 597 ? 10.773 29.281 20.703 1 98.62 597 ILE B C 1
ATOM 10205 O O . ILE B 1 597 ? 9.578 29.547 20.594 1 98.62 597 ILE B O 1
ATOM 10209 N N . ASP B 1 598 ? 11.711 30.219 20.859 1 98.12 598 ASP B N 1
ATOM 10210 C CA . ASP B 1 598 ? 11.398 31.625 20.703 1 98.12 598 ASP B CA 1
ATOM 10211 C C . ASP B 1 598 ? 11.664 32.094 19.266 1 98.12 598 ASP B C 1
ATOM 10213 O O . ASP B 1 598 ? 11.953 31.266 18.391 1 98.12 598 ASP B O 1
ATOM 10217 N N . GLY B 1 599 ? 11.516 33.344 19.016 1 98 599 GLY B N 1
ATOM 10218 C CA . GLY B 1 599 ? 11.641 33.906 17.688 1 98 599 GLY B CA 1
ATOM 10219 C C . GLY B 1 599 ? 13.055 33.812 17.141 1 98 599 GLY B C 1
ATOM 10220 O O . GLY B 1 599 ? 13.281 34 15.938 1 98 599 GLY B O 1
ATOM 10221 N N . ASN B 1 600 ? 13.984 33.562 18 1 97.19 600 ASN B N 1
ATOM 10222 C CA . ASN B 1 600 ? 15.367 33.438 17.547 1 97.19 600 ASN B CA 1
ATOM 10223 C C . ASN B 1 600 ? 15.719 31.969 17.281 1 97.19 600 ASN B C 1
ATOM 10225 O O . ASN B 1 600 ? 16.875 31.656 16.969 1 97.19 600 ASN B O 1
ATOM 10229 N N . GLY B 1 601 ? 14.797 31.109 17.484 1 96.88 601 GLY B N 1
ATOM 10230 C CA . GLY B 1 601 ? 15.016 29.703 17.219 1 96.88 601 GLY B CA 1
ATOM 10231 C C . GLY B 1 601 ? 15.656 28.969 18.391 1 96.88 601 GLY B C 1
ATOM 10232 O O . GLY B 1 601 ? 16.219 27.891 18.219 1 96.88 601 GLY B O 1
ATOM 10233 N N . ILE B 1 602 ? 15.609 29.562 19.547 1 97.44 602 ILE B N 1
ATOM 10234 C CA . ILE B 1 602 ? 16.203 28.969 20.734 1 97.44 602 ILE B CA 1
ATOM 10235 C C . ILE B 1 602 ? 15.156 28.188 21.516 1 97.44 602 ILE B C 1
ATOM 10237 O O . ILE B 1 602 ? 14.055 28.688 21.75 1 97.44 602 ILE B O 1
ATOM 10241 N N . GLN B 1 603 ? 15.508 26.953 21.891 1 97.75 603 GLN B N 1
ATOM 10242 C CA . GLN B 1 603 ? 14.578 26.172 22.703 1 97.75 603 GLN B CA 1
ATOM 10243 C C . GLN B 1 603 ? 14.453 26.75 24.109 1 97.75 603 GLN B C 1
ATOM 10245 O O . GLN B 1 603 ? 15.406 26.719 24.891 1 97.75 603 GLN B O 1
ATOM 10250 N N . VAL B 1 604 ? 13.281 27.172 24.469 1 98.19 604 VAL B N 1
ATOM 10251 C CA . VAL B 1 604 ? 13.125 27.938 25.703 1 98.19 604 VAL B CA 1
ATOM 10252 C C . VAL B 1 604 ? 12.32 27.125 26.719 1 98.19 604 VAL B C 1
ATOM 10254 O O . VAL B 1 604 ? 12.383 27.391 27.922 1 98.19 604 VAL B O 1
ATOM 10257 N N . VAL B 1 605 ? 11.484 26.172 26.281 1 98.31 605 VAL B N 1
ATOM 10258 C CA . VAL B 1 605 ? 10.758 25.281 27.172 1 98.31 605 VAL B CA 1
ATOM 10259 C C . VAL B 1 605 ? 10.82 23.859 26.641 1 98.31 605 VAL B C 1
ATOM 10261 O O . VAL B 1 605 ? 10.477 23.594 25.484 1 98.31 605 VAL B O 1
ATOM 10264 N N . LYS B 1 606 ? 11.219 22.922 27.438 1 97.62 606 LYS B N 1
ATOM 10265 C CA . LYS B 1 606 ? 11.312 21.516 27.078 1 97.62 606 LYS B CA 1
ATOM 10266 C C . LYS B 1 606 ? 10.203 20.703 27.75 1 97.62 606 LYS B C 1
ATOM 10268 O O . LYS B 1 606 ? 9.734 21.062 28.828 1 97.62 606 LYS B O 1
ATOM 10273 N N . PHE B 1 607 ? 9.836 19.641 27.078 1 98.19 607 PHE B N 1
ATOM 10274 C CA . PHE B 1 607 ? 9.008 18.656 27.766 1 98.19 607 PHE B CA 1
ATOM 10275 C C . PHE B 1 607 ? 9.82 17.875 28.781 1 98.19 607 PHE B C 1
ATOM 10277 O O . PHE B 1 607 ? 10.992 17.578 28.547 1 98.19 607 PHE B O 1
ATOM 10284 N N . PRO B 1 608 ? 9.211 17.531 29.875 1 97.81 608 PRO B N 1
ATOM 10285 C CA . PRO B 1 608 ? 9.891 16.609 30.781 1 97.81 608 PRO B CA 1
ATOM 10286 C C . PRO B 1 608 ? 9.953 15.188 30.234 1 97.81 608 PRO B C 1
ATOM 10288 O O . PRO B 1 608 ? 9.133 14.805 29.391 1 97.81 608 PRO B O 1
ATOM 10291 N N . ASP B 1 609 ? 10.953 14.469 30.688 1 97.81 609 ASP B N 1
ATOM 10292 C CA . ASP B 1 609 ? 11.016 13.047 30.359 1 97.81 609 ASP B CA 1
ATOM 10293 C C . ASP B 1 609 ? 10.156 12.227 31.312 1 97.81 609 ASP B C 1
ATOM 10295 O O . ASP B 1 609 ? 10.68 11.492 32.156 1 97.81 609 ASP B O 1
ATOM 10299 N N . ASP B 1 610 ? 8.859 12.289 31.109 1 98.12 610 ASP B N 1
ATOM 10300 C CA . ASP B 1 610 ? 7.961 11.695 32.094 1 98.12 610 ASP B CA 1
ATOM 10301 C C . ASP B 1 610 ? 7.035 10.664 31.453 1 98.12 610 ASP B C 1
ATOM 10303 O O . ASP B 1 610 ? 6.043 10.25 32.062 1 98.12 610 ASP B O 1
ATOM 10307 N N . GLY B 1 611 ? 7.297 10.281 30.203 1 97.75 611 GLY B N 1
ATOM 10308 C CA . GLY B 1 611 ? 6.551 9.227 29.531 1 97.75 611 GLY B CA 1
ATOM 10309 C C . GLY B 1 611 ? 5.273 9.719 28.891 1 97.75 611 GLY B C 1
ATOM 10310 O O . GLY B 1 611 ? 4.43 8.922 28.469 1 97.75 611 GLY B O 1
ATOM 10311 N N . HIS B 1 612 ? 5.062 11 28.688 1 98.38 612 HIS B N 1
ATOM 10312 C CA . HIS B 1 612 ? 3.877 11.547 28.031 1 98.38 612 HIS B CA 1
ATOM 10313 C C . HIS B 1 612 ? 3.748 11.039 26.594 1 98.38 612 HIS B C 1
ATOM 10315 O O . HIS B 1 612 ? 4.75 10.688 25.969 1 98.38 612 HIS B O 1
ATOM 10321 N N . PRO B 1 613 ? 2.424 10.898 26.125 1 97.56 613 PRO B N 1
ATOM 10322 C CA . PRO B 1 613 ? 2.254 10.586 24.703 1 97.56 613 PRO B CA 1
ATOM 10323 C C . PRO B 1 613 ? 2.811 11.672 23.781 1 97.56 613 PRO B C 1
ATOM 10325 O O . PRO B 1 613 ? 2.688 12.859 24.078 1 97.56 613 PRO B O 1
ATOM 10328 N N . THR B 1 614 ? 3.35 11.281 22.672 1 97.44 614 THR B N 1
ATOM 10329 C CA . THR B 1 614 ? 4.062 12.266 21.875 1 97.44 614 THR B CA 1
ATOM 10330 C C . THR B 1 614 ? 3.379 12.461 20.516 1 97.44 614 THR B C 1
ATOM 10332 O O . THR B 1 614 ? 3.715 13.383 19.781 1 97.44 614 THR B O 1
ATOM 10335 N N . MET B 1 615 ? 2.393 11.68 20.172 1 96.56 615 MET B N 1
ATOM 10336 C CA . MET B 1 615 ? 1.827 11.68 18.812 1 96.56 615 MET B CA 1
ATOM 10337 C C . MET B 1 615 ? 1.212 13.039 18.484 1 96.56 615 MET B C 1
ATOM 10339 O O . MET B 1 615 ? 1.395 13.555 17.375 1 96.56 615 MET B O 1
ATOM 10343 N N . CYS B 1 616 ? 0.471 13.57 19.438 1 97.06 616 CYS B N 1
ATOM 10344 C CA . CYS B 1 616 ? -0.221 14.836 19.219 1 97.06 616 CYS B CA 1
ATOM 10345 C C . CYS B 1 616 ? 0.096 15.828 20.328 1 97.06 616 CYS B C 1
ATOM 10347 O O . CYS B 1 616 ? 0.347 15.438 21.469 1 97.06 616 CYS B O 1
ATOM 10349 N N . ALA B 1 617 ? 0.024 17.109 19.984 1 97.69 617 ALA B N 1
ATOM 10350 C CA . ALA B 1 617 ? 0.167 18.203 20.938 1 97.69 617 ALA B CA 1
ATOM 10351 C C . ALA B 1 617 ? -0.63 19.438 20.5 1 97.69 617 ALA B C 1
ATOM 10353 O O . ALA B 1 617 ? -0.913 19.594 19.312 1 97.69 617 ALA B O 1
ATOM 10354 N N . GLU B 1 618 ? -1.024 20.25 21.469 1 96.38 618 GLU B N 1
ATOM 10355 C CA . GLU B 1 618 ? -1.699 21.516 21.172 1 96.38 618 GLU B CA 1
ATOM 10356 C C . GLU B 1 618 ? -1.578 22.484 22.344 1 96.38 618 GLU B C 1
ATOM 10358 O O . GLU B 1 618 ? -1.331 22.062 23.484 1 96.38 618 GLU B O 1
ATOM 10363 N N . ALA B 1 619 ? -1.64 23.75 22.047 1 96.81 619 ALA B N 1
ATOM 10364 C CA . ALA B 1 619 ? -1.693 24.812 23.047 1 96.81 619 ALA B CA 1
ATOM 10365 C C . ALA B 1 619 ? -3.1 25.391 23.156 1 96.81 619 ALA B C 1
ATOM 10367 O O . ALA B 1 619 ? -3.682 25.812 22.156 1 96.81 619 ALA B O 1
ATOM 10368 N N . VAL B 1 620 ? -3.619 25.359 24.359 1 95.19 620 VAL B N 1
ATOM 10369 C CA . VAL B 1 620 ? -4.973 25.859 24.594 1 95.19 620 VAL B CA 1
ATOM 10370 C C . VAL B 1 620 ? -5.051 26.5 25.984 1 95.19 620 VAL B C 1
ATOM 10372 O O . VAL B 1 620 ? -4.488 26 26.953 1 95.19 620 VAL B O 1
ATOM 10375 N N . ASN B 1 621 ? -5.688 27.656 26.031 1 94 621 ASN B N 1
ATOM 10376 C CA . ASN B 1 621 ? -5.969 28.25 27.328 1 94 621 ASN B CA 1
ATOM 10377 C C . ASN B 1 621 ? -7.125 27.547 28.031 1 94 621 ASN B C 1
ATOM 10379 O O . ASN B 1 621 ? -8.227 28.078 28.109 1 94 621 ASN B O 1
ATOM 10383 N N . LEU B 1 622 ? -6.859 26.5 28.672 1 93.94 622 LEU B N 1
ATOM 10384 C CA . LEU B 1 622 ? -7.887 25.609 29.172 1 93.94 622 LEU B CA 1
ATOM 10385 C C . LEU B 1 622 ? -8.391 26.062 30.547 1 93.94 622 LEU B C 1
ATOM 10387 O O . LEU B 1 622 ? -9.539 25.797 30.906 1 93.94 622 LEU B O 1
ATOM 10391 N N . TYR B 1 623 ? -7.625 26.812 31.266 1 90.06 623 TYR B N 1
ATOM 10392 C CA . TYR B 1 623 ? -8 27.109 32.625 1 90.06 623 TYR B CA 1
ATOM 10393 C C . TYR B 1 623 ? -8.266 28.609 32.812 1 90.06 623 TYR B C 1
ATOM 10395 O O . TYR B 1 623 ? -8.484 29.078 33.938 1 90.06 623 TYR B O 1
ATOM 10403 N N . GLY B 1 624 ? -8.125 29.406 31.812 1 86.44 624 GLY B N 1
ATOM 10404 C CA . GLY B 1 624 ? -8.719 30.734 31.734 1 86.44 624 GLY B CA 1
ATOM 10405 C C . GLY B 1 624 ? -7.82 31.812 32.281 1 86.44 624 GLY B C 1
ATOM 10406 O O . GLY B 1 624 ? -8.258 32.938 32.5 1 86.44 624 GLY B O 1
ATOM 10407 N N . ASP B 1 625 ? -6.535 31.609 32.625 1 88.62 625 ASP B N 1
ATOM 10408 C CA . ASP B 1 625 ? -5.672 32.656 33.125 1 88.62 625 ASP B CA 1
ATOM 10409 C C . ASP B 1 625 ? -4.895 33.344 32.031 1 88.62 625 ASP B C 1
ATOM 10411 O O . ASP B 1 625 ? -3.828 33.906 32.25 1 88.62 625 ASP B O 1
ATOM 10415 N N . ALA B 1 626 ? -5.297 33.125 30.812 1 90.88 626 ALA B N 1
ATOM 10416 C CA . ALA B 1 626 ? -4.754 33.719 29.594 1 90.88 626 ALA B CA 1
ATOM 10417 C C . ALA B 1 626 ? -3.49 33 29.141 1 90.88 626 ALA B C 1
ATOM 10419 O O . ALA B 1 626 ? -3.156 33 27.953 1 90.88 626 ALA B O 1
ATOM 10420 N N . ARG B 1 627 ? -2.766 32.438 30.031 1 95.69 627 ARG B N 1
ATOM 10421 C CA . ARG B 1 627 ? -1.625 31.625 29.641 1 95.69 627 ARG B CA 1
ATOM 10422 C C . ARG B 1 627 ? -2.078 30.25 29.141 1 95.69 627 ARG B C 1
ATOM 10424 O O . ARG B 1 627 ? -3.021 29.672 29.688 1 95.69 627 ARG B O 1
ATOM 10431 N N . ASP B 1 628 ? -1.435 29.75 28.188 1 96.69 628 ASP B N 1
ATOM 10432 C CA . ASP B 1 628 ? -1.878 28.531 27.531 1 96.69 628 ASP B CA 1
ATOM 10433 C C . ASP B 1 628 ? -1.407 27.297 28.297 1 96.69 628 ASP B C 1
ATOM 10435 O O . ASP B 1 628 ? -0.305 27.281 28.844 1 96.69 628 ASP B O 1
ATOM 10439 N N . GLU B 1 629 ? -2.193 26.25 28.375 1 97.31 629 GLU B N 1
ATOM 10440 C CA . GLU B 1 629 ? -1.762 24.906 28.703 1 97.31 629 GLU B CA 1
ATOM 10441 C C . GLU B 1 629 ? -1.29 24.156 27.469 1 97.31 629 GLU B C 1
ATOM 10443 O O . GLU B 1 629 ? -1.69 24.484 26.344 1 97.31 629 GLU B O 1
ATOM 10448 N N . ILE B 1 630 ? -0.415 23.203 27.688 1 98.44 630 ILE B N 1
ATOM 10449 C CA . ILE B 1 630 ? 0.007 22.297 26.625 1 98.44 630 ILE B CA 1
ATOM 10450 C C . ILE B 1 630 ? -0.627 20.922 26.828 1 98.44 630 ILE B C 1
ATOM 10452 O O . ILE B 1 630 ? -0.501 20.344 27.906 1 98.44 630 ILE B O 1
ATOM 10456 N N . VAL B 1 631 ? -1.285 20.453 25.828 1 98.25 631 VAL B N 1
ATOM 10457 C CA . VAL B 1 631 ? -1.923 19.141 25.859 1 98.25 631 VAL B CA 1
ATOM 10458 C C . VAL B 1 631 ? -1.198 18.188 24.906 1 98.25 631 VAL B C 1
ATOM 10460 O O . VAL B 1 631 ? -0.92 18.547 23.75 1 98.25 631 VAL B O 1
ATOM 10463 N N . THR B 1 632 ? -0.841 17.031 25.375 1 98.5 632 THR B N 1
ATOM 10464 C CA . THR B 1 632 ? -0.334 15.961 24.531 1 98.5 632 THR B CA 1
ATOM 10465 C C . THR B 1 632 ? -1.226 14.727 24.625 1 98.5 632 THR B C 1
ATOM 10467 O O . THR B 1 632 ? -1.746 14.422 25.703 1 98.5 632 THR B O 1
ATOM 10470 N N . TRP B 1 633 ? -1.41 14.016 23.469 1 97.5 633 TRP B N 1
ATOM 10471 C CA . TRP B 1 633 ? -2.254 12.82 23.547 1 97.5 633 TRP B CA 1
ATOM 10472 C C . TRP B 1 633 ? -1.927 11.852 22.406 1 97.5 633 TRP B C 1
ATOM 10474 O O . TRP B 1 633 ? -1.166 12.188 21.5 1 97.5 633 TRP B O 1
ATOM 10484 N N . ASP B 1 634 ? -2.332 10.664 22.516 1 95.44 634 ASP B N 1
ATOM 10485 C CA . ASP B 1 634 ? -2.387 9.617 21.5 1 95.44 634 ASP B CA 1
ATOM 10486 C C . ASP B 1 634 ? -3.688 8.828 21.594 1 95.44 634 ASP B C 1
ATOM 10488 O O . ASP B 1 634 ? -4.738 9.383 21.906 1 95.44 634 ASP B O 1
ATOM 10492 N N . TYR B 1 635 ? -3.711 7.605 21.25 1 93.69 635 TYR B N 1
ATOM 10493 C CA . TYR B 1 635 ? -4.941 6.824 21.219 1 93.69 635 TYR B CA 1
ATOM 10494 C C . TYR B 1 635 ? -5.297 6.316 22.609 1 93.69 635 TYR B C 1
ATOM 10496 O O . TYR B 1 635 ? -6.418 5.863 22.844 1 93.69 635 TYR B O 1
ATOM 10504 N N . ASP B 1 636 ? -4.426 6.48 23.625 1 94.69 636 ASP B N 1
ATOM 10505 C CA . ASP B 1 636 ? -4.629 5.785 24.891 1 94.69 636 ASP B CA 1
ATOM 10506 C C . ASP B 1 636 ? -4.648 6.766 26.062 1 94.69 636 ASP B C 1
ATOM 10508 O O . ASP B 1 636 ? -5.297 6.512 27.078 1 94.69 636 ASP B O 1
ATOM 10512 N N . SER B 1 637 ? -3.891 7.887 25.891 1 97.25 637 SER B N 1
ATOM 10513 C CA . SER B 1 637 ? -3.768 8.773 27.031 1 97.25 637 SER B CA 1
ATOM 10514 C C . SER B 1 637 ? -3.576 10.227 26.594 1 97.25 637 SER B C 1
ATOM 10516 O O . SER B 1 637 ? -3.277 10.492 25.422 1 97.25 637 SER B O 1
ATOM 10518 N N . MET B 1 638 ? -3.758 11.133 27.562 1 98.38 638 MET B N 1
ATOM 10519 C CA . MET B 1 638 ? -3.564 12.57 27.406 1 98.38 638 MET B CA 1
ATOM 10520 C C . MET B 1 638 ? -2.893 13.164 28.641 1 98.38 638 MET B C 1
ATOM 10522 O O . MET B 1 638 ? -3.189 12.773 29.766 1 98.38 638 MET B O 1
ATOM 10526 N N . TYR B 1 639 ? -1.944 14.016 28.406 1 98.81 639 TYR B N 1
ATOM 10527 C CA . TYR B 1 639 ? -1.309 14.805 29.469 1 98.81 639 TYR B CA 1
ATOM 10528 C C . TYR B 1 639 ? -1.568 16.297 29.25 1 98.81 639 TYR B C 1
ATOM 10530 O O . TYR B 1 639 ? -1.553 16.781 28.125 1 98.81 639 TYR B O 1
ATOM 10538 N N . ILE B 1 640 ? -1.826 17.016 30.344 1 98.44 640 ILE B N 1
ATOM 10539 C CA . ILE B 1 640 ? -1.998 18.469 30.312 1 98.44 640 ILE B CA 1
ATOM 10540 C C . ILE B 1 640 ? -0.944 19.125 31.203 1 98.44 640 ILE B C 1
ATOM 10542 O O . ILE B 1 640 ? -0.803 18.766 32.375 1 98.44 640 ILE B O 1
ATOM 10546 N N . TYR B 1 641 ? -0.247 20.062 30.609 1 98.44 641 TYR B N 1
ATOM 10547 C CA . TYR B 1 641 ? 0.807 20.781 31.328 1 98.44 641 TYR B CA 1
ATOM 10548 C C . TYR B 1 641 ? 0.444 22.25 31.5 1 98.44 641 TYR B C 1
ATOM 10550 O O . TYR B 1 641 ? -0.231 22.828 30.656 1 98.44 641 TYR B O 1
ATOM 10558 N N . THR B 1 642 ? 0.829 22.812 32.562 1 97.06 642 THR B N 1
ATOM 10559 C CA . THR B 1 642 ? 0.788 24.25 32.844 1 97.06 642 THR B CA 1
ATOM 10560 C C . THR B 1 642 ? 2.156 24.75 33.281 1 97.06 642 THR B C 1
ATOM 10562 O O . THR B 1 642 ? 3.145 24.016 33.25 1 97.06 642 THR B O 1
ATOM 10565 N N . GLN B 1 643 ? 2.262 26.078 33.531 1 96.62 643 GLN B N 1
ATOM 10566 C CA . GLN B 1 643 ? 3.512 26.656 34.031 1 96.62 643 GLN B CA 1
ATOM 10567 C C . GLN B 1 643 ? 3.779 26.266 35.469 1 96.62 643 GLN B C 1
ATOM 10569 O O . GLN B 1 643 ? 2.854 26.188 36.281 1 96.62 643 GLN B O 1
ATOM 10574 N N . ASP B 1 644 ? 5.043 26.094 35.781 1 96.12 644 ASP B N 1
ATOM 10575 C CA . ASP B 1 644 ? 5.367 25.656 37.156 1 96.12 644 ASP B CA 1
ATOM 10576 C C . ASP B 1 644 ? 5.445 26.859 38.094 1 96.12 644 ASP B C 1
ATOM 10578 O O . ASP B 1 644 ? 5.641 26.688 39.312 1 96.12 644 ASP B O 1
ATOM 10582 N N . ASP B 1 645 ? 5.328 28.047 37.562 1 92 645 ASP B N 1
ATOM 10583 C CA . ASP B 1 645 ? 5.277 29.219 38.438 1 92 645 ASP B CA 1
ATOM 10584 C C . ASP B 1 645 ? 3.836 29.594 38.75 1 92 645 ASP B C 1
ATOM 10586 O O . ASP B 1 645 ? 2.896 29.031 38.188 1 92 645 ASP B O 1
ATOM 10590 N N . ALA B 1 646 ? 3.668 30.453 39.688 1 77.19 646 ALA B N 1
ATOM 10591 C CA . ALA B 1 646 ? 2.336 30.844 40.156 1 77.19 646 ALA B CA 1
ATOM 10592 C C . ALA B 1 646 ? 1.596 31.625 39.094 1 77.19 646 ALA B C 1
ATOM 10594 O O . ALA B 1 646 ? 2.219 32.312 38.25 1 77.19 646 ALA B O 1
ATOM 10595 N N . PRO B 1 647 ? 0.202 31.5 39.125 1 78.69 647 PRO B N 1
ATOM 10596 C CA . PRO B 1 647 ? -0.583 32.375 38.219 1 78.69 647 PRO B CA 1
ATOM 10597 C C . PRO B 1 647 ? -0.326 33.844 38.469 1 78.69 647 PRO B C 1
ATOM 10599 O O . PRO B 1 647 ? -0.005 34.25 39.594 1 78.69 647 PRO B O 1
ATOM 10602 N N . LYS B 1 648 ? -0.474 34.531 37.406 1 79.94 648 LYS B N 1
ATOM 10603 C CA . LYS B 1 648 ? -0.206 35.969 37.469 1 79.94 648 LYS B CA 1
ATOM 10604 C C . LYS B 1 648 ? -1.487 36.781 37.281 1 79.94 648 LYS B C 1
ATOM 10606 O O . LYS B 1 648 ? -2.398 36.344 36.562 1 79.94 648 LYS B O 1
ATOM 10611 N N . ASP B 1 649 ? -1.726 37.906 38 1 74.56 649 ASP B N 1
ATOM 10612 C CA . ASP B 1 649 ? -2.928 38.719 37.938 1 74.56 649 ASP B CA 1
ATOM 10613 C C . ASP B 1 649 ? -2.965 39.562 36.656 1 74.56 649 ASP B C 1
ATOM 10615 O O . ASP B 1 649 ? -4.02 39.719 36.062 1 74.56 649 ASP B O 1
ATOM 10619 N N . ASP B 1 650 ? -1.914 40.188 36.219 1 82.88 650 ASP B N 1
ATOM 10620 C CA . ASP B 1 650 ? -1.881 41.094 35.094 1 82.88 650 ASP B CA 1
ATOM 10621 C C . ASP B 1 650 ? -1.198 40.469 33.906 1 82.88 650 ASP B C 1
ATOM 10623 O O . ASP B 1 650 ? -0.198 41 33.406 1 82.88 650 ASP B O 1
ATOM 10627 N N . VAL B 1 651 ? -2.049 39.469 33.344 1 90.12 651 VAL B N 1
ATOM 10628 C CA . VAL B 1 651 ? -1.463 38.688 32.281 1 90.12 651 VAL B CA 1
ATOM 10629 C C . VAL B 1 651 ? -1.999 39.156 30.922 1 90.12 651 VAL B C 1
ATOM 10631 O O . VAL B 1 651 ? -3.188 39.469 30.797 1 90.12 651 VAL B O 1
ATOM 10634 N N . TYR B 1 652 ? -1.088 39.375 30.047 1 93.12 652 TYR B N 1
ATOM 10635 C CA . TYR B 1 652 ? -1.457 39.688 28.672 1 93.12 652 TYR B CA 1
ATOM 10636 C C . TYR B 1 652 ? -2.326 38.594 28.078 1 93.12 652 TYR B C 1
ATOM 10638 O O . TYR B 1 652 ? -1.995 37.406 28.172 1 93.12 652 TYR B O 1
ATOM 10646 N N . ALA B 1 653 ? -3.457 39.031 27.578 1 94.44 653 ALA B N 1
ATOM 10647 C CA . ALA B 1 653 ? -4.379 38.094 26.953 1 94.44 653 ALA B CA 1
ATOM 10648 C C . ALA B 1 653 ? -4.492 38.375 25.453 1 94.44 653 ALA B C 1
ATOM 10650 O O . ALA B 1 653 ? -5.238 39.25 25.031 1 94.44 653 ALA B O 1
ATOM 10651 N N . PRO B 1 654 ? -3.863 37.562 24.641 1 95.62 654 PRO B N 1
ATOM 10652 C CA . PRO B 1 654 ? -3.916 37.812 23.203 1 95.62 654 PRO B CA 1
ATOM 10653 C C . PRO B 1 654 ? -5.238 37.375 22.578 1 95.62 654 PRO B C 1
ATOM 10655 O O . PRO B 1 654 ? -5.961 36.562 23.156 1 95.62 654 PRO B O 1
ATOM 10658 N N . PHE B 1 655 ? -5.492 38 21.391 1 95.19 655 PHE B N 1
ATOM 10659 C CA . PHE B 1 655 ? -6.543 37.5 20.531 1 95.19 655 PHE B CA 1
ATOM 10660 C C . PHE B 1 655 ? -6.027 36.312 19.688 1 95.19 655 PHE B C 1
ATOM 10662 O O . PHE B 1 655 ? -5.094 36.469 18.906 1 95.19 655 PHE B O 1
ATOM 10669 N N . LYS B 1 656 ? -6.617 35.188 19.922 1 95 656 LYS B N 1
ATOM 10670 C CA . LYS B 1 656 ? -6.305 34 19.156 1 95 656 LYS B CA 1
ATOM 10671 C C . LYS B 1 656 ? -7.543 33.469 18.422 1 95 656 LYS B C 1
ATOM 10673 O O . LYS B 1 656 ? -8.633 34.031 18.562 1 95 656 LYS B O 1
ATOM 10678 N N . TYR B 1 657 ? -7.254 32.5 17.625 1 91.94 657 TYR B N 1
ATOM 10679 C CA . TYR B 1 657 ? -8.375 31.859 16.938 1 91.94 657 TYR B CA 1
ATOM 10680 C C . TYR B 1 657 ? -9.375 31.312 17.953 1 91.94 657 TYR B C 1
ATOM 10682 O O . TYR B 1 657 ? -8.992 30.75 18.984 1 91.94 657 TYR B O 1
ATOM 10690 N N . PRO B 1 658 ? -10.617 31.562 17.672 1 88.94 658 PRO B N 1
ATOM 10691 C CA . PRO B 1 658 ? -11.602 31 18.609 1 88.94 658 PRO B CA 1
ATOM 10692 C C . PRO B 1 658 ? -11.5 29.484 18.75 1 88.94 658 PRO B C 1
ATOM 10694 O O . PRO B 1 658 ? -11.008 28.812 17.828 1 88.94 658 PRO B O 1
ATOM 10697 N N . ASP B 1 659 ? -11.984 29 19.859 1 86.88 659 ASP B N 1
ATOM 10698 C CA . ASP B 1 659 ? -11.891 27.562 20.109 1 86.88 659 ASP B CA 1
ATOM 10699 C C . ASP B 1 659 ? -12.719 26.766 19.109 1 86.88 659 ASP B C 1
ATOM 10701 O O . ASP B 1 659 ? -12.398 25.625 18.812 1 86.88 659 ASP B O 1
ATOM 10705 N N . TYR B 1 660 ? -13.82 27.484 18.703 1 92.31 660 TYR B N 1
ATOM 10706 C CA . TYR B 1 660 ? -14.562 26.797 17.656 1 92.31 660 TYR B CA 1
ATOM 10707 C C . TYR B 1 660 ? -13.852 26.938 16.312 1 92.31 660 TYR B C 1
ATOM 10709 O O . TYR B 1 660 ? -12.938 27.75 16.156 1 92.31 660 TYR B O 1
ATOM 10717 N N . ASN B 1 661 ? -14.102 26.078 15.352 1 95.5 661 ASN B N 1
ATOM 10718 C CA . ASN B 1 661 ? -13.469 25.969 14.039 1 95.5 661 ASN B CA 1
ATOM 10719 C C . ASN B 1 661 ? -12.031 25.469 14.148 1 95.5 661 ASN B C 1
ATOM 10721 O O . ASN B 1 661 ? -11.141 25.969 13.461 1 95.5 661 ASN B O 1
ATOM 10725 N N . ALA B 1 662 ? -11.828 24.625 15.125 1 93.06 662 ALA B N 1
ATOM 10726 C CA . ALA B 1 662 ? -10.57 23.875 15.188 1 93.06 662 ALA B CA 1
ATOM 10727 C C . ALA B 1 662 ? -10.43 22.922 14.008 1 93.06 662 ALA B C 1
ATOM 10729 O O . ALA B 1 662 ? -11.43 22.406 13.5 1 93.06 662 ALA B O 1
ATOM 10730 N N . SER B 1 663 ? -9.195 22.719 13.578 1 93.75 663 SER B N 1
ATOM 10731 C CA . SER B 1 663 ? -8.875 21.891 12.422 1 93.75 663 SER B CA 1
ATOM 10732 C C . SER B 1 663 ? -7.406 21.5 12.406 1 93.75 663 SER B C 1
ATOM 10734 O O . SER B 1 663 ? -6.562 22.219 12.945 1 93.75 663 SER B O 1
ATOM 10736 N N . ASN B 1 664 ? -7.125 20.375 11.781 1 90.31 664 ASN B N 1
ATOM 10737 C CA . ASN B 1 664 ? -5.738 20.016 11.5 1 90.31 664 ASN B CA 1
ATOM 10738 C C . ASN B 1 664 ? -5.062 21.047 10.602 1 90.31 664 ASN B C 1
ATOM 10740 O O . ASN B 1 664 ? -3.834 21.141 10.578 1 90.31 664 ASN B O 1
ATOM 10744 N N . TYR B 1 665 ? -5.902 21.781 9.891 1 95.25 665 TYR B N 1
ATOM 10745 C CA . TYR B 1 665 ? -5.387 22.688 8.875 1 95.25 665 TYR B CA 1
ATOM 10746 C C . TYR B 1 665 ? -5.684 24.141 9.227 1 95.25 665 TYR B C 1
ATOM 10748 O O . TYR B 1 665 ? -5.77 25 8.344 1 95.25 665 TYR B O 1
ATOM 10756 N N . ARG B 1 666 ? -5.883 24.312 10.453 1 94.75 666 ARG B N 1
ATOM 10757 C CA . ARG B 1 666 ? -6.09 25.688 10.906 1 94.75 666 ARG B CA 1
ATOM 10758 C C . ARG B 1 666 ? -4.762 26.391 11.156 1 94.75 666 ARG B C 1
ATOM 10760 O O . ARG B 1 666 ? -3.969 25.938 11.992 1 94.75 666 ARG B O 1
ATOM 10767 N N . GLY B 1 667 ? -4.492 27.516 10.383 1 96.06 667 GLY B N 1
ATOM 10768 C CA . GLY B 1 667 ? -3.389 28.391 10.766 1 96.06 667 GLY B CA 1
ATOM 10769 C C . GLY B 1 667 ? -3.619 29.094 12.086 1 96.06 667 GLY B C 1
ATOM 10770 O O . GLY B 1 667 ? -4.762 29.266 12.508 1 96.06 667 GLY B O 1
ATOM 10771 N N . GLU B 1 668 ? -2.545 29.5 12.719 1 97.19 668 GLU B N 1
ATOM 10772 C CA . GLU B 1 668 ? -2.689 30.062 14.055 1 97.19 668 GLU B CA 1
ATOM 10773 C C . GLU B 1 668 ? -2.154 31.484 14.109 1 97.19 668 GLU B C 1
ATOM 10775 O O . GLU B 1 668 ? -1.229 31.844 13.375 1 97.19 668 GLU B O 1
ATOM 10780 N N . TYR B 1 669 ? -2.781 32.281 14.953 1 97.44 669 TYR B N 1
ATOM 10781 C CA . TYR B 1 669 ? -2.283 33.625 15.195 1 97.44 669 TYR B CA 1
ATOM 10782 C C . TYR B 1 669 ? -2.445 34.031 16.656 1 97.44 669 TYR B C 1
ATOM 10784 O O . TYR B 1 669 ? -3.238 33.406 17.391 1 97.44 669 TYR B O 1
ATOM 10792 N N . SER B 1 670 ? -1.718 34.875 17.125 1 97.44 670 SER B N 1
ATOM 10793 C CA . SER B 1 670 ? -1.761 35.531 18.438 1 97.44 670 SER B CA 1
ATOM 10794 C C . SER B 1 670 ? -1.508 37.031 18.312 1 97.44 670 SER B C 1
ATOM 10796 O O . SER B 1 670 ? -0.369 37.469 18.125 1 97.44 670 SER B O 1
ATOM 10798 N N . TYR B 1 671 ? -2.607 37.812 18.438 1 96.88 671 TYR B N 1
ATOM 10799 C CA . TYR B 1 671 ? -2.531 39.25 18.203 1 96.88 671 TYR B CA 1
ATOM 10800 C C . TYR B 1 671 ? -2.893 40.031 19.469 1 96.88 671 TYR B C 1
ATOM 10802 O O . TYR B 1 671 ? -3.58 39.531 20.344 1 96.88 671 TYR B O 1
ATOM 10810 N N . ARG B 1 672 ? -2.434 41.25 19.5 1 94.19 672 ARG B N 1
ATOM 10811 C CA . ARG B 1 672 ? -2.793 42.125 20.594 1 94.19 672 ARG B CA 1
ATOM 10812 C C . ARG B 1 672 ? -4.227 42.625 20.438 1 94.19 672 ARG B C 1
ATOM 10814 O O . ARG B 1 672 ? -4.898 42.906 21.438 1 94.19 672 ARG B O 1
ATOM 10821 N N . GLU B 1 673 ? -4.613 42.781 19.312 1 91.44 673 GLU B N 1
ATOM 10822 C CA . GLU B 1 673 ? -5.969 43.219 18.969 1 91.44 673 GLU B CA 1
ATOM 10823 C C . GLU B 1 673 ? -6.461 42.531 17.688 1 91.44 673 GLU B C 1
ATOM 10825 O O . GLU B 1 673 ? -5.66 42.094 16.875 1 91.44 673 GLU B O 1
ATOM 10830 N N . LYS B 1 674 ? -7.754 42.469 17.672 1 88.06 674 LYS B N 1
ATOM 10831 C CA . LYS B 1 674 ? -8.367 42 16.422 1 88.06 674 LYS B CA 1
ATOM 10832 C C . LYS B 1 674 ? -8.773 43.188 15.555 1 88.06 674 LYS B C 1
ATOM 10834 O O . LYS B 1 674 ? -9.523 44.062 15.992 1 88.06 674 LYS B O 1
ATOM 10839 N N . TRP B 1 675 ? -8.312 43.344 14.422 1 84.44 675 TRP B N 1
ATOM 10840 C CA . TRP B 1 675 ? -8.477 44.531 13.625 1 84.44 675 TRP B CA 1
ATOM 10841 C C . TRP B 1 675 ? -9.5 44.344 12.516 1 84.44 675 TRP B C 1
ATOM 10843 O O . TRP B 1 675 ? -9.766 45.25 11.727 1 84.44 675 TRP B O 1
ATOM 10853 N N . TRP B 1 676 ? -9.836 43.125 12.305 1 81.44 676 TRP B N 1
ATOM 10854 C CA . TRP B 1 676 ? -10.906 42.875 11.344 1 81.44 676 TRP B CA 1
ATOM 10855 C C . TRP B 1 676 ? -12.211 42.531 12.062 1 81.44 676 TRP B C 1
ATOM 10857 O O . TRP B 1 676 ? -12.203 42.156 13.227 1 81.44 676 TRP B O 1
#

Sequence (1352 aa):
MEVIMADFILLDEDFSDFPIGEFPYDKNHSAMGEYHFIHYPGYYGKWYDPVCNHVYNGQGASWIISEYNGKHFMEQMRIRNDKPHRTFPMLTSGDRFWRDYTITASVRMFTTKWGNAGIGFCCQNSANLLVLVFEEHELRLEYRHKEDVTVLDSVPFDYNCDDTYVLKAEIKGSHVICSVDDKVYFDLDTEYARQGGKVAITATIPTQFGFVNVTTSESTAASIDAARNAYKAECEDAQAHYPKMKLLKKIDLKGCGTGRQLRFGHLLGNGEYQMVMAQCQKRVNRDAYGTISCLTAFDLDGNILWQHGEPTDNHDIGTISADMPMQIYDIDGDGFDEVITAKNFEVLILDGKTGEVKKRAKTPFSTPEEDGTIIGVPDKIYAFDRINPDGMRICNFRGLEKPRDILIKDRYCRVYALNDDLEVMWHFQSDKNTGHFPFAIDINGDGHDELLVGYNMLDCHGNKMWTMPVNEDHIDEIVPGRFESGPHKGTKFFACVAGKEGFLISDFNGKLLKKDGIGHAQRVSLANYLPNRPGYEMVVVNFWGHQGIIYFYDSEGNQLWEMENELNGNLLTPVNWTGDGQDFILLNADVERGGMIDGNGIQVVKFPDDGHPTMCAEAVNLYGDARDEIVTWDYDSMYIYTQDDAPKDDVYAPFKYPDYNASNYRGEYSYREKWWMEVIMADFILLDEDFSDFPIGEFPYDKNHSAMGEYHFIHYPGYYGKWYDPVCNHVYNGQGASWIISEYNGKHFMEQMRIRNDKPHRTFPMLTSGDRFWRDYTITASVRMFTTKWGNAGIGFCCQNSANLLVLVFEEHELRLEYRHKEDVTVLDSVPFDYNCDDTYVLKAEIKGSHVICSVDDKVYFDLDTEYARQGGKVAITATIPTQFGFVNVTTSESTAASIDAARNAYKAECEDAQAHYPKMKLLKKIDLKGCGTGRQLRFGHLLGNGEYQMVMAQCQKRVNRDAYGTISCLTAFDLDGNILWQHGEPTDNHDIGTISADMPMQIYDIDGDGFDEVITAKNFEVLILDGKTGEVKKRAKTPFSTPEEDGTIIGVPDKIYAFDRINPDGMRICNFRGLEKPRDILIKDRYCRVYALNDDLEVMWHFQSDKNTGHFPFAIDINGDGHDELLVGYNMLDCHGNKMWTMPVNEDHIDEIVPGRFESGPHKGTKFFACVAGKEGFLISDFNGKLLKKDGIGHAQRVSLANYLPNRPGYEMVVVNFWGHQGIIYFYDSEGNQLWEMENELNGNLLTPVNWTGDGQDFILLNADVERGGMIDGNGIQVVKFPDDGHPTMCAEAVNLYGDARDEIVTWDYDSMYIYTQDDAPKDDVYAPFKYPDYNASNYRGEYSYREKWW

Nearest PDB structures (foldseek):
  4b1m-assembly3_C  TM=8.083E-01  e=2.511E-06  Bacillus subtilis
  3vv1-assembly1_B  TM=7.348E-01  e=7.435E-05  Caenorhabditis elegans
  3bop-assembly3_C  TM=4.946E-01  e=9.555E-04  Mus musculus
  5glt-assembly2_B  TM=3.890E-01  e=1.157E-04  Toxascaris leonina
  3b3q-assembly1_F  TM=4.558E-01  e=4.830E-03  Homo sapiens

InterPro domains:
  IPR028994 Integrin alpha, N-terminal [SSF69318] (251-474)

pLDDT: mean 95.52, std 6.65, range [24.2, 98.94]